Protein AF-0000000082285118 (afdb_homodimer)

Foldseek 3Di:
DAEEEEEAAEQQRVLLLQLLLVLPVPYAYEYEEAAQAGHFQQVCLLVCLLCVDPDLVVRRVDHCVRCCVPRVHHYDYQKAFDAAALPQQKTWIARNVPRDIDIDHHPFYEYAQAWAFDQDPAACSPAAQEAERDDVVSSVVSSVLLVVVCVVVPNQQQVAEEEEEAQAQVSLSNLQSSVSVVHAYEYEELAQFHHVQADRLQRLVLVVVCVVSRYRYHYNKHWRYWDADPVDRNWTWTAIPVRDIDPTHNHYYRPPDIAAPCPNVVVNVWDADPSQAFEADQQQHIPRPSYGYAAQRHWDDALLDPPDTDGAHDSVRSSVSSSQNSCQVSVVPPDRDTRSHAFNWDWHDNPLKIKTKTFHYVVVCVVVVHAKDKFWFWDWQFAPVDPDTKTKIKMWIAHLAPQFTGMMMIMIRDNRSVLRVVVNVCNVVRHGLCCQLVPDDDHDRVGHYPQGPSNVRSVVSVCSSVVLAAADELVCQVVQLPDPLEAEEEQEDPVCCVVQHDQDPRHHYHHLVCCLVCVVVDDLRGAYEYAYQGQPSSSVSQNSNVVVRRPRYHYYHRGSPSNCSSVPDPPPPPPD/DAEEEEEAAEQQRVLLLQLLLVLPVPYAYEYEEAAQAGHFQQVCLLVCLLCVDPDLVVRRVDHCVRCCVVRVHHYHYQKAFDAAALPQQKTWIARNPPRDIDIDHHPFYEYAQAWAFDQDPAAPSPAAQEAERDDVVSSVVSSVLLVVVCVVVPNQQCPAEEEEEAQAQVSLSNLQSSVSVVHAYEYEELAQFHHVQADRLQRLVLVVVCVVSRYRYHYNKHWRYWDADPVDRNWTWTAIPVRDIDPTHNHYYRPPDIAAPCVNVVVNVWDDDPSQAFEADQQQHIPRPSYGYAAQRHWDDALLDPPDTDGAHDSVRSSVSSSQNSCQVSVVPPDRDTRSHAFNWDWHDNPLKIKTKTFHYVVVCVVVVHAKDKFWFWDWQFDPVDPDTKTKIKMWIAHLAPQFTGMMMIMIRDNRSVLRVVVNVCNVVRHGLCCQLVPDDDHDRVGHYPQGPSNVRSVVSVCSSVVVAAADELVCQVVQLPDPLEAEEEQEDPVCCVVQHDQDPRHHYHHLVCCLVCVVVDDLRGAYEYAYQGQPSSSVSQNSNVVVRRPRYHYYHRGSPSNCSSPPDPPPPPPD

Structure (mmCIF, N/CA/C/O backbone):
data_AF-0000000082285118-model_v1
#
loop_
_entity.id
_entity.type
_entity.pdbx_description
1 polymer 'FAD-dependent pyridine nucleotide-disulfide oxidoreductase'
#
loop_
_atom_site.group_PDB
_atom_site.id
_atom_site.type_symbol
_atom_site.label_atom_id
_atom_site.label_alt_id
_atom_site.label_comp_id
_atom_site.label_asym_id
_atom_site.label_entity_id
_atom_site.label_seq_id
_atom_site.pdbx_PDB_ins_code
_atom_site.Cartn_x
_atom_site.Cartn_y
_atom_site.Cartn_z
_atom_site.occupancy
_atom_site.B_iso_or_equiv
_atom_site.auth_seq_id
_atom_site.auth_comp_id
_atom_site.auth_asym_id
_atom_site.auth_atom_id
_atom_site.pdbx_PDB_model_num
ATOM 1 N N . MET A 1 1 ? 19.703 39.938 -2.432 1 90 1 MET A N 1
ATOM 2 C CA . MET A 1 1 ? 19.312 38.781 -1.61 1 90 1 MET A CA 1
ATOM 3 C C . MET A 1 1 ? 17.797 38.719 -1.471 1 90 1 MET A C 1
ATOM 5 O O . MET A 1 1 ? 17.141 39.719 -1.194 1 90 1 MET A O 1
ATOM 9 N N . VAL A 1 2 ? 17.203 37.625 -1.821 1 96.19 2 VAL A N 1
ATOM 10 C CA . VAL A 1 2 ? 15.75 37.438 -1.75 1 96.19 2 VAL A CA 1
ATOM 11 C C . VAL A 1 2 ? 15.312 37.312 -0.293 1 96.19 2 VAL A C 1
ATOM 13 O O . VAL A 1 2 ? 15.945 36.562 0.479 1 96.19 2 VAL A O 1
ATOM 16 N N . LYS A 1 3 ? 14.383 38.094 0.122 1 98.62 3 LYS A N 1
ATOM 17 C CA . LYS A 1 3 ? 13.836 38.031 1.475 1 98.62 3 LYS A CA 1
ATOM 18 C C . LYS A 1 3 ? 12.453 37.375 1.475 1 98.62 3 LYS A C 1
ATOM 20 O O . LYS A 1 3 ? 11.523 37.906 0.849 1 98.62 3 LYS A O 1
ATOM 25 N N . ILE A 1 4 ? 12.266 36.281 2.156 1 98.81 4 ILE A N 1
ATOM 26 C CA . ILE A 1 4 ? 11 35.562 2.268 1 98.81 4 ILE A CA 1
ATOM 27 C C . ILE A 1 4 ? 10.508 35.594 3.711 1 98.81 4 ILE A C 1
ATOM 29 O O . ILE A 1 4 ? 11.227 35.219 4.633 1 98.81 4 ILE A O 1
ATOM 33 N N . VAL A 1 5 ? 9.305 36.094 3.934 1 98.94 5 VAL A N 1
ATOM 34 C CA . VAL A 1 5 ? 8.641 36.031 5.23 1 98.94 5 VAL A CA 1
ATOM 35 C C . VAL A 1 5 ? 7.52 35 5.191 1 98.94 5 VAL A C 1
ATOM 37 O O . VAL A 1 5 ? 6.711 35 4.262 1 98.94 5 VAL A O 1
ATOM 40 N N . ILE A 1 6 ? 7.527 34.125 6.125 1 98.94 6 ILE A N 1
ATOM 41 C CA . ILE A 1 6 ? 6.531 33.062 6.223 1 98.94 6 ILE A CA 1
ATOM 42 C C . ILE A 1 6 ? 5.723 33.219 7.508 1 98.94 6 ILE A C 1
ATOM 44 O O . ILE A 1 6 ? 6.289 33.312 8.602 1 98.94 6 ILE A O 1
ATOM 48 N N . VAL A 1 7 ? 4.418 33.312 7.375 1 98.75 7 VAL A N 1
ATOM 49 C CA . VAL A 1 7 ? 3.531 33.438 8.531 1 98.75 7 VAL A CA 1
ATOM 50 C C . VAL A 1 7 ? 2.928 32.062 8.859 1 98.75 7 VAL A C 1
ATOM 52 O O . VAL A 1 7 ? 2.029 31.594 8.156 1 98.75 7 VAL A O 1
ATOM 55 N N . GLY A 1 8 ? 3.33 31.484 9.961 1 97.81 8 GLY A N 1
ATOM 56 C CA . GLY A 1 8 ? 2.967 30.125 10.328 1 97.81 8 GLY A CA 1
ATOM 57 C C . GLY A 1 8 ? 4.078 29.125 10.086 1 97.81 8 GLY A C 1
ATOM 58 O O . GLY A 1 8 ? 4.523 28.953 8.945 1 97.81 8 GLY A O 1
ATOM 59 N N . GLY A 1 9 ? 4.531 28.453 11.141 1 96.56 9 GLY A N 1
ATOM 60 C CA . GLY A 1 9 ? 5.734 27.656 11.023 1 96.56 9 GLY A CA 1
ATOM 61 C C . GLY A 1 9 ? 5.5 26.188 11.312 1 96.56 9 GLY A C 1
ATOM 62 O O . GLY A 1 9 ? 6.371 25.5 11.859 1 96.56 9 GLY A O 1
ATOM 63 N N . VAL A 1 10 ? 4.266 25.625 10.938 1 94.5 10 VAL A N 1
ATOM 64 C CA . VAL A 1 10 ? 4.012 24.203 11.141 1 94.5 10 VAL A CA 1
ATOM 65 C C . VAL A 1 10 ? 4.148 23.453 9.812 1 94.5 10 VAL A C 1
ATOM 67 O O . VAL A 1 10 ? 5.172 23.578 9.133 1 94.5 10 VAL A O 1
ATOM 70 N N . ALA A 1 11 ? 3.219 22.734 9.305 1 94.12 11 ALA A N 1
ATOM 71 C CA . ALA A 1 11 ? 3.398 21.812 8.188 1 94.12 11 ALA A CA 1
ATOM 72 C C . ALA A 1 11 ? 3.768 22.547 6.91 1 94.12 11 ALA A C 1
ATOM 74 O O . ALA A 1 11 ? 4.863 22.375 6.375 1 94.12 11 ALA A O 1
ATOM 75 N N . GLY A 1 12 ? 2.881 23.438 6.422 1 97.44 12 GLY A N 1
ATOM 76 C CA . GLY A 1 12 ? 3.092 24.141 5.172 1 97.44 12 GLY A CA 1
ATOM 77 C C . GLY A 1 12 ? 4.254 25.125 5.227 1 97.44 12 GLY A C 1
ATOM 78 O O . GLY A 1 12 ? 5.152 25.078 4.387 1 97.44 12 GLY A O 1
ATOM 79 N N . GLY A 1 13 ? 4.258 26 6.242 1 98.31 13 GLY A N 1
ATOM 80 C CA . GLY A 1 13 ? 5.281 27.016 6.379 1 98.31 13 GLY A CA 1
ATOM 81 C C . GLY A 1 13 ? 6.672 26.453 6.59 1 98.31 13 GLY A C 1
ATOM 82 O O . GLY A 1 13 ? 7.637 26.906 5.973 1 98.31 13 GLY A O 1
ATOM 83 N N . ALA A 1 14 ? 6.75 25.469 7.449 1 97.5 14 ALA A N 1
ATOM 84 C CA . ALA A 1 14 ? 8.047 24.844 7.719 1 97.5 14 ALA A CA 1
ATOM 85 C C . ALA A 1 14 ? 8.594 24.156 6.473 1 97.5 14 ALA A C 1
ATOM 87 O O . ALA A 1 14 ? 9.797 24.203 6.207 1 97.5 14 ALA A O 1
ATOM 88 N N . SER A 1 15 ? 7.719 23.516 5.77 1 97.62 15 SER A N 1
ATOM 89 C CA . SER A 1 15 ? 8.133 22.844 4.535 1 97.62 15 SER A CA 1
ATOM 90 C C . SER A 1 15 ? 8.633 23.859 3.508 1 97.62 15 SER A C 1
ATOM 92 O O . SER A 1 15 ? 9.625 23.609 2.824 1 97.62 15 SER A O 1
ATOM 94 N N . ALA A 1 16 ? 7.953 24.969 3.34 1 98.69 16 ALA A N 1
ATOM 95 C CA . ALA A 1 16 ? 8.375 26.016 2.424 1 98.69 16 ALA A CA 1
ATOM 96 C C . ALA A 1 16 ? 9.734 26.578 2.822 1 98.69 16 ALA A C 1
ATOM 98 O O . ALA A 1 16 ? 10.609 26.766 1.972 1 98.69 16 ALA A O 1
ATOM 99 N N . ALA A 1 17 ? 9.898 26.828 4.121 1 98.62 17 ALA A N 1
ATOM 100 C CA . ALA A 1 17 ? 11.148 27.406 4.629 1 98.62 17 ALA A CA 1
ATOM 101 C C . ALA A 1 17 ? 12.328 26.469 4.344 1 98.62 17 ALA A C 1
ATOM 103 O O . ALA A 1 17 ? 13.375 26.906 3.863 1 98.62 17 ALA A O 1
ATOM 104 N N . ALA A 1 18 ? 12.117 25.203 4.672 1 97.62 18 ALA A N 1
ATOM 105 C CA . ALA A 1 18 ? 13.18 24.219 4.5 1 97.62 18 ALA A CA 1
ATOM 106 C C . ALA A 1 18 ? 13.562 24.078 3.031 1 97.62 18 ALA A C 1
ATOM 108 O O . ALA A 1 18 ? 14.75 24.016 2.697 1 97.62 18 ALA A O 1
ATOM 109 N N . ARG A 1 19 ? 12.602 24 2.178 1 98.19 19 ARG A N 1
ATOM 110 C CA . ARG A 1 19 ? 12.875 23.875 0.75 1 98.19 19 ARG A CA 1
ATOM 111 C C . ARG A 1 19 ? 13.531 25.141 0.202 1 98.19 19 ARG A C 1
ATOM 113 O O . ARG A 1 19 ? 14.461 25.062 -0.602 1 98.19 19 ARG A O 1
ATOM 120 N N . ALA A 1 20 ? 13.07 26.297 0.6 1 98.5 20 ALA A N 1
ATOM 121 C CA . ALA A 1 20 ? 13.633 27.562 0.147 1 98.5 20 ALA A CA 1
ATOM 122 C C . ALA A 1 20 ? 15.125 27.641 0.46 1 98.5 20 ALA A C 1
ATOM 124 O O . ALA A 1 20 ? 15.922 28.078 -0.38 1 98.5 20 ALA A O 1
ATOM 125 N N . ARG A 1 21 ? 15.469 27.25 1.671 1 98.31 21 ARG A N 1
ATOM 126 C CA . ARG A 1 21 ? 16.875 27.281 2.059 1 98.31 21 ARG A CA 1
ATOM 127 C C . ARG A 1 21 ? 17.719 26.406 1.139 1 98.31 21 ARG A C 1
ATOM 129 O O . ARG A 1 21 ? 18.828 26.797 0.739 1 98.31 21 ARG A O 1
ATOM 136 N N . ARG A 1 22 ? 17.234 25.234 0.809 1 96.94 22 ARG A N 1
ATOM 137 C CA . ARG A 1 22 ? 17.984 24.297 -0.027 1 96.94 22 ARG A CA 1
ATOM 138 C C . ARG A 1 22 ? 18.125 24.828 -1.453 1 96.94 22 ARG A C 1
ATOM 140 O O . ARG A 1 22 ? 19.062 24.484 -2.164 1 96.94 22 ARG A O 1
ATOM 147 N N . LEU A 1 23 ? 17.188 25.703 -1.821 1 97.25 23 LEU A N 1
ATOM 148 C CA . LEU A 1 23 ? 17.188 26.25 -3.176 1 97.25 23 LEU A CA 1
ATOM 149 C C . LEU A 1 23 ? 18.062 27.5 -3.268 1 97.25 23 LEU A C 1
ATOM 151 O O . LEU A 1 23 ? 18.625 27.781 -4.324 1 97.25 23 LEU A O 1
ATOM 155 N N . ASP A 1 24 ? 18.188 28.234 -2.145 1 97.75 24 ASP A N 1
ATOM 156 C CA . ASP A 1 24 ? 19.016 29.453 -2.111 1 97.75 24 ASP A CA 1
ATOM 157 C C . ASP A 1 24 ? 19.656 29.641 -0.738 1 97.75 24 ASP A C 1
ATOM 159 O O . ASP A 1 24 ? 18.984 30.078 0.207 1 97.75 24 ASP A O 1
ATOM 163 N N . GLU A 1 25 ? 20.938 29.453 -0.65 1 97.12 25 GLU A N 1
ATOM 164 C CA . GLU A 1 25 ? 21.688 29.5 0.6 1 97.12 25 GLU A CA 1
ATOM 165 C C . GLU A 1 25 ? 21.781 30.922 1.132 1 97.12 25 GLU A C 1
ATOM 167 O O . GLU A 1 25 ? 22.062 31.141 2.314 1 97.12 25 GLU A O 1
ATOM 172 N N . HIS A 1 26 ? 21.484 31.859 0.3 1 96.94 26 HIS A N 1
ATOM 173 C CA . HIS A 1 26 ? 21.75 33.25 0.666 1 96.94 26 HIS A CA 1
ATOM 174 C C . HIS A 1 26 ? 20.453 34 0.938 1 96.94 26 HIS A C 1
ATOM 176 O O . HIS A 1 26 ? 20.469 35.125 1.394 1 96.94 26 HIS A O 1
ATOM 182 N N . ALA A 1 27 ? 19.359 33.375 0.703 1 98.19 27 ALA A N 1
ATOM 183 C CA . ALA A 1 27 ? 18.062 34 0.952 1 98.19 27 ALA A CA 1
ATOM 184 C C . ALA A 1 27 ? 17.875 34.281 2.438 1 98.19 27 ALA A C 1
ATOM 186 O O . ALA A 1 27 ? 18.328 33.531 3.291 1 98.19 27 ALA A O 1
ATOM 187 N N . GLU A 1 28 ? 17.328 35.469 2.711 1 98.62 28 GLU A N 1
ATOM 188 C CA . GLU A 1 28 ? 16.844 35.75 4.062 1 98.62 28 GLU A CA 1
ATOM 189 C C . GLU A 1 28 ? 15.461 35.156 4.285 1 98.62 28 GLU A C 1
ATOM 191 O O . GLU A 1 28 ? 14.492 35.562 3.66 1 98.62 28 GLU A O 1
ATOM 196 N N . ILE A 1 29 ? 15.383 34.156 5.113 1 98.81 29 ILE A N 1
ATOM 197 C CA . ILE A 1 29 ? 14.125 33.438 5.344 1 98.81 29 ILE A CA 1
ATOM 198 C C . ILE A 1 29 ? 13.695 33.625 6.797 1 98.81 29 ILE A C 1
ATOM 200 O O . ILE A 1 29 ? 14.375 33.125 7.715 1 98.81 29 ILE A O 1
ATOM 204 N N . ILE A 1 30 ? 12.578 34.25 7.039 1 98.81 30 ILE A N 1
ATOM 205 C CA . ILE A 1 30 ? 12.055 34.562 8.367 1 98.81 30 ILE A CA 1
ATOM 206 C C . ILE A 1 30 ? 10.727 33.812 8.57 1 98.81 30 ILE A C 1
ATOM 208 O O . ILE A 1 30 ? 9.789 34 7.785 1 98.81 30 ILE A O 1
ATOM 212 N N . LEU A 1 31 ? 10.68 33 9.539 1 98.62 31 LEU A N 1
ATOM 213 C CA . LEU A 1 31 ? 9.469 32.281 9.906 1 98.62 31 LEU A CA 1
ATOM 214 C C . LEU A 1 31 ? 8.844 32.875 11.172 1 98.62 31 LEU A C 1
ATOM 216 O O . LEU A 1 31 ? 9.484 32.906 12.227 1 98.62 31 LEU A O 1
ATOM 220 N N . LEU A 1 32 ? 7.648 33.438 11.047 1 98.62 32 LEU A N 1
ATOM 221 C CA . LEU A 1 32 ? 6.91 34 12.172 1 98.62 32 LEU A CA 1
ATOM 222 C C . LEU A 1 32 ? 5.852 33.031 12.672 1 98.62 32 LEU A C 1
ATOM 224 O O . LEU A 1 32 ? 4.984 32.594 11.906 1 98.62 32 LEU A O 1
ATOM 228 N N . GLN A 1 33 ? 5.898 32.656 13.906 1 97.81 33 GLN A N 1
ATOM 229 C CA . GLN A 1 33 ? 4.996 31.672 14.477 1 97.81 33 GLN A CA 1
ATOM 230 C C . GLN A 1 33 ? 4.387 32.156 15.781 1 97.81 33 GLN A C 1
ATOM 232 O O . GLN A 1 33 ? 5.113 32.531 16.719 1 97.81 33 GLN A O 1
ATOM 237 N N . SER A 1 34 ? 3.047 32.281 15.797 1 96.38 34 SER A N 1
ATOM 238 C CA . SER A 1 34 ? 2.371 32.531 17.062 1 96.38 34 SER A CA 1
ATOM 239 C C . SER A 1 34 ? 2.529 31.344 18.016 1 96.38 34 SER A C 1
ATOM 241 O O . SER A 1 34 ? 2.459 30.188 17.594 1 96.38 34 SER A O 1
ATOM 243 N N . GLY A 1 35 ? 2.707 31.609 19.312 1 94.94 35 GLY A N 1
ATOM 244 C CA . GLY A 1 35 ? 2.945 30.562 20.297 1 94.94 35 GLY A CA 1
ATOM 245 C C . GLY A 1 35 ? 4.398 30.125 20.359 1 94.94 35 GLY A C 1
ATOM 246 O O . GLY A 1 35 ? 5.223 30.578 19.562 1 94.94 35 GLY A O 1
ATOM 247 N N . PRO A 1 36 ? 4.754 29.188 21.234 1 95.25 36 PRO A N 1
ATOM 248 C CA . PRO A 1 36 ? 6.156 28.891 21.531 1 95.25 36 PRO A CA 1
ATOM 249 C C . PRO A 1 36 ? 6.707 27.766 20.656 1 95.25 36 PRO A C 1
ATOM 251 O O . PRO A 1 36 ? 7.922 27.531 20.625 1 95.25 36 PRO A O 1
ATOM 254 N N . ASP A 1 37 ? 5.848 27.047 20 1 94.94 37 ASP A N 1
ATOM 255 C CA . ASP A 1 37 ? 6.297 25.844 19.328 1 94.94 37 ASP A CA 1
ATOM 256 C C . ASP A 1 37 ? 6.215 26 17.812 1 94.94 37 ASP A C 1
ATOM 258 O O . ASP A 1 37 ? 5.223 26.516 17.281 1 94.94 37 ASP A O 1
ATOM 262 N N . VAL A 1 38 ? 7.289 25.547 17.141 1 93.81 38 VAL A N 1
ATOM 263 C CA . VAL A 1 38 ? 7.332 25.5 15.688 1 93.81 38 VAL A CA 1
ATOM 264 C C . VAL A 1 38 ? 7.551 24.062 15.219 1 93.81 38 VAL A C 1
ATOM 266 O O . VAL A 1 38 ? 8.148 23.25 15.93 1 93.81 38 VAL A O 1
ATOM 269 N N . SER A 1 39 ? 6.984 23.688 14.031 1 92.62 39 SER A N 1
ATOM 270 C CA . SER A 1 39 ? 7.219 22.375 13.43 1 92.62 39 SER A CA 1
ATOM 271 C C . SER A 1 39 ? 6.965 21.25 14.43 1 92.62 39 SER A C 1
ATOM 273 O O . SER A 1 39 ? 7.824 20.391 14.633 1 92.62 39 SER A O 1
ATOM 275 N N . PHE A 1 40 ? 5.809 21.281 15.094 1 92.75 40 PHE A N 1
ATOM 276 C CA . PHE A 1 40 ? 5.492 20.25 16.078 1 92.75 40 PHE A CA 1
ATOM 277 C C . PHE A 1 40 ? 4.566 19.188 15.5 1 92.75 40 PHE A C 1
ATOM 279 O O . PHE A 1 40 ? 3.938 19.422 14.461 1 92.75 40 PHE A O 1
ATOM 286 N N . ALA A 1 41 ? 4.48 18.047 16.125 1 93.38 41 ALA A N 1
ATOM 287 C CA . ALA A 1 41 ? 3.707 16.891 15.656 1 93.38 41 ALA A CA 1
ATOM 288 C C . ALA A 1 41 ? 2.232 17.047 16.031 1 93.38 41 ALA A C 1
ATOM 290 O O . ALA A 1 41 ? 1.729 16.328 16.891 1 93.38 41 ALA A O 1
ATOM 291 N N . SER A 1 42 ? 1.527 17.797 15.258 1 94.12 42 SER A N 1
ATOM 292 C CA . SER A 1 42 ? 0.133 18.094 15.57 1 94.12 42 SER A CA 1
ATOM 293 C C . SER A 1 42 ? -0.726 16.828 15.523 1 94.12 42 SER A C 1
ATOM 295 O O . SER A 1 42 ? -1.625 16.656 16.344 1 94.12 42 SER A O 1
ATOM 297 N N . CYS A 1 43 ? -0.471 15.961 14.625 1 95.62 43 CYS A N 1
ATOM 298 C CA . CYS A 1 43 ? -1.281 14.766 14.445 1 95.62 43 CYS A CA 1
ATOM 299 C C . CYS A 1 43 ? -0.997 13.742 15.547 1 95.62 43 CYS A C 1
ATOM 301 O O . CYS A 1 43 ? -1.771 12.805 15.742 1 95.62 43 CYS A O 1
ATOM 303 N N . GLY A 1 44 ? 0.094 13.914 16.281 1 97.19 44 GLY A N 1
ATOM 304 C CA . GLY A 1 44 ? 0.471 12.992 17.328 1 97.19 44 GLY A CA 1
ATOM 305 C C . GLY A 1 44 ? -0.159 13.32 18.672 1 97.19 44 GLY A C 1
ATOM 306 O O . GLY A 1 44 ? -0.148 12.5 19.594 1 97.19 44 GLY A O 1
ATOM 307 N N . MET A 1 45 ? -0.785 14.477 18.828 1 98.06 45 MET A N 1
ATOM 308 C CA . MET A 1 45 ? -1.207 15.023 20.109 1 98.06 45 MET A CA 1
ATOM 309 C C . MET A 1 45 ? -2.215 14.102 20.797 1 98.06 45 MET A C 1
ATOM 311 O O . MET A 1 45 ? -2.078 13.789 21.984 1 98.06 45 MET A O 1
ATOM 315 N N . PRO A 1 46 ? -3.236 13.578 20.016 1 98.19 46 PRO A N 1
ATOM 316 C CA . PRO A 1 46 ? -4.16 12.656 20.672 1 98.19 46 PRO A CA 1
ATOM 317 C C . PRO A 1 46 ? -3.449 11.445 21.281 1 98.19 46 PRO A C 1
ATOM 319 O O . PRO A 1 46 ? -3.768 11.039 22.406 1 98.19 46 PRO A O 1
ATOM 322 N N . TYR A 1 47 ? -2.473 10.961 20.641 1 98.31 47 TYR A N 1
ATOM 323 C CA . TYR A 1 47 ? -1.788 9.742 21.062 1 98.31 47 TYR A CA 1
ATOM 324 C C . TYR A 1 47 ? -0.909 10.008 22.281 1 98.31 47 TYR A C 1
ATOM 326 O O . TYR A 1 47 ? -0.649 9.102 23.078 1 98.31 47 TYR A O 1
ATOM 334 N N . PHE A 1 48 ? -0.423 11.25 22.406 1 98.31 48 PHE A N 1
ATOM 335 C CA . PHE A 1 48 ? 0.259 11.633 23.625 1 98.31 48 PHE A CA 1
ATOM 336 C C . PHE A 1 48 ? -0.727 11.719 24.781 1 98.31 48 PHE A C 1
ATOM 338 O O . PHE A 1 48 ? -0.447 11.242 25.891 1 98.31 48 PHE A O 1
ATOM 345 N N . ILE A 1 49 ? -1.852 12.328 24.516 1 98.5 49 ILE A N 1
ATOM 346 C CA . ILE A 1 49 ? -2.883 12.477 25.531 1 98.5 49 ILE A CA 1
ATOM 347 C C . ILE A 1 49 ? -3.297 11.102 26.047 1 98.5 49 ILE A C 1
ATOM 349 O O . ILE A 1 49 ? -3.52 10.922 27.25 1 98.5 49 ILE A O 1
ATOM 353 N N . GLY A 1 50 ? -3.398 10.109 25.188 1 97.88 50 GLY A N 1
ATOM 354 C CA . GLY A 1 50 ? -3.84 8.773 25.547 1 97.88 50 GLY A CA 1
ATOM 355 C C . GLY A 1 50 ? -2.736 7.922 26.156 1 97.88 50 GLY A C 1
ATOM 356 O O . GLY A 1 50 ? -2.998 6.836 26.672 1 97.88 50 GLY A O 1
ATOM 357 N N . GLY A 1 51 ? -1.468 8.383 26.016 1 97.44 51 GLY A N 1
ATOM 358 C CA . GLY A 1 51 ? -0.361 7.672 26.641 1 97.44 51 GLY A CA 1
ATOM 359 C C . GLY A 1 51 ? 0.347 6.727 25.688 1 97.44 51 GLY A C 1
ATOM 360 O O . GLY A 1 51 ? 1.255 5.996 26.094 1 97.44 51 GLY A O 1
ATOM 361 N N . GLU A 1 52 ? -0.003 6.672 24.484 1 97 52 GLU A N 1
ATOM 362 C CA . GLU A 1 52 ? 0.711 5.836 23.516 1 97 52 GLU A CA 1
ATOM 363 C C . GLU A 1 52 ? 2.076 6.426 23.188 1 97 52 GLU A C 1
ATOM 365 O O . GLU A 1 52 ? 3.035 5.691 22.938 1 97 52 GLU A O 1
ATOM 370 N N . ILE A 1 53 ? 2.111 7.738 22.953 1 97.5 53 ILE A N 1
ATOM 371 C CA . ILE A 1 53 ? 3.367 8.477 22.922 1 97.5 53 ILE A CA 1
ATOM 372 C C . ILE A 1 53 ? 3.707 8.977 24.328 1 97.5 53 ILE A C 1
ATOM 374 O O . ILE A 1 53 ? 2.906 9.664 24.953 1 97.5 53 ILE A O 1
ATOM 378 N N . THR A 1 54 ? 4.852 8.656 24.844 1 96.5 54 THR A N 1
ATOM 379 C CA . THR A 1 54 ? 5.109 8.914 26.266 1 96.5 54 THR A CA 1
ATOM 380 C C . THR A 1 54 ? 6.148 10.023 26.422 1 96.5 54 THR A C 1
ATOM 382 O O . THR A 1 54 ? 6.242 10.641 27.484 1 96.5 54 THR A O 1
ATOM 385 N N . ASP A 1 55 ? 6.91 10.234 25.375 1 95.69 55 ASP A N 1
ATOM 386 C CA . ASP A 1 55 ? 7.957 11.25 25.453 1 95.69 55 ASP A CA 1
ATOM 387 C C . ASP A 1 55 ? 7.477 12.57 24.859 1 95.69 55 ASP A C 1
ATOM 389 O O . ASP A 1 55 ? 7.445 12.742 23.641 1 95.69 55 ASP A O 1
ATOM 393 N N . ARG A 1 56 ? 7.18 13.523 25.719 1 94.88 56 ARG A N 1
ATOM 394 C CA . ARG A 1 56 ? 6.66 14.82 25.312 1 94.88 56 ARG A CA 1
ATOM 395 C C . ARG A 1 56 ? 7.621 15.523 24.359 1 94.88 56 ARG A C 1
ATOM 397 O O . ARG A 1 56 ? 7.191 16.25 23.469 1 94.88 56 ARG A O 1
ATOM 404 N N . ALA A 1 57 ? 8.852 15.344 24.547 1 92.56 57 ALA A N 1
ATOM 405 C CA . ALA A 1 57 ? 9.875 16.031 23.75 1 92.56 57 ALA A CA 1
ATOM 406 C C . ALA A 1 57 ? 9.781 15.641 22.281 1 92.56 57 ALA A C 1
ATOM 408 O O . ALA A 1 57 ? 10.133 16.438 21.406 1 92.56 57 ALA A O 1
ATOM 409 N N . THR A 1 58 ? 9.25 14.438 22.016 1 92 58 THR A N 1
ATOM 410 C CA . THR A 1 58 ? 9.156 13.961 20.641 1 92 58 THR A CA 1
ATOM 411 C C . THR A 1 58 ? 8.078 14.727 19.875 1 92 58 THR A C 1
ATOM 413 O O . THR A 1 58 ? 8.039 14.688 18.656 1 92 58 THR A O 1
ATOM 416 N N . MET A 1 59 ? 7.254 15.398 20.578 1 93.06 59 MET A N 1
ATOM 417 C CA . MET A 1 59 ? 6.172 16.156 19.953 1 93.06 59 MET A CA 1
ATOM 418 C C . MET A 1 59 ? 6.695 17.438 19.312 1 93.06 59 MET A C 1
ATOM 420 O O . MET A 1 59 ? 6.066 17.984 18.406 1 93.06 59 MET A O 1
ATOM 424 N N . ALA A 1 60 ? 7.816 17.922 19.859 1 90.31 60 ALA A N 1
ATOM 425 C CA . ALA A 1 60 ? 8.508 19.047 19.25 1 90.31 60 ALA A CA 1
ATOM 426 C C . ALA A 1 60 ? 9.516 18.578 18.203 1 90.31 60 ALA A C 1
ATOM 428 O O . ALA A 1 60 ? 10.719 18.5 18.469 1 90.31 60 ALA A O 1
ATOM 429 N N . VAL A 1 61 ? 9.125 18.344 17.062 1 83.62 61 VAL A N 1
ATOM 430 C CA . VAL A 1 61 ? 9.914 17.719 16 1 83.62 61 VAL A CA 1
ATOM 431 C C . VAL A 1 61 ? 11.148 18.578 15.711 1 83.62 61 VAL A C 1
ATOM 433 O O . VAL A 1 61 ? 12.242 18.047 15.516 1 83.62 61 VAL A O 1
ATOM 436 N N . GLN A 1 62 ? 10.992 19.953 15.617 1 90.81 62 GLN A N 1
ATOM 437 C CA . GLN A 1 62 ? 12.078 20.906 15.477 1 90.81 62 GLN A CA 1
ATOM 438 C C . GLN A 1 62 ? 11.922 22.062 16.453 1 90.81 62 GLN A C 1
ATOM 440 O O . GLN A 1 62 ? 10.828 22.312 16.969 1 90.81 62 GLN A O 1
ATOM 445 N N . THR A 1 63 ? 13.016 22.75 16.734 1 93.06 63 THR A N 1
ATOM 446 C CA . THR A 1 63 ? 13.055 23.969 17.531 1 93.06 63 THR A CA 1
ATOM 447 C C . THR A 1 63 ? 13.641 25.125 16.719 1 93.06 63 THR A C 1
ATOM 449 O O . THR A 1 63 ? 14.273 24.906 15.688 1 93.06 63 THR A O 1
ATOM 452 N N . PRO A 1 64 ? 13.312 26.328 17.219 1 95.31 64 PRO A N 1
ATOM 453 C CA . PRO A 1 64 ? 13.953 27.453 16.531 1 95.31 64 PRO A CA 1
ATOM 454 C C . PRO A 1 64 ? 15.461 27.281 16.406 1 95.31 64 PRO A C 1
ATOM 456 O O . PRO A 1 64 ? 16.031 27.547 15.344 1 95.31 64 PRO A O 1
ATOM 459 N N . LYS A 1 65 ? 16.109 26.781 17.422 1 94.88 65 LYS A N 1
ATOM 460 C CA . LYS A 1 65 ? 17.547 26.578 17.422 1 94.88 65 LYS A CA 1
ATOM 461 C C . LYS A 1 65 ? 17.953 25.516 16.391 1 94.88 65 LYS A C 1
ATOM 463 O O . LYS A 1 65 ? 18.875 25.734 15.602 1 94.88 65 LYS A O 1
ATOM 468 N N . SER A 1 66 ? 17.266 24.422 16.438 1 93.81 66 SER A N 1
ATOM 469 C CA . SER A 1 66 ? 17.625 23.344 15.516 1 93.81 66 SER A CA 1
ATOM 470 C C . SER A 1 66 ? 17.422 23.781 14.062 1 93.81 66 SER A C 1
ATOM 472 O O . SER A 1 66 ? 18.203 23.438 13.188 1 93.81 66 SER A O 1
ATOM 474 N N . LEU A 1 67 ? 16.344 24.516 13.766 1 96 67 LEU A N 1
ATOM 475 C CA . LEU A 1 67 ? 16.047 25 12.422 1 96 67 LEU A CA 1
ATOM 476 C C . LEU A 1 67 ? 17.094 26.016 11.977 1 96 67 LEU A C 1
ATOM 478 O O . LEU A 1 67 ? 17.453 26.078 10.805 1 96 67 LEU A O 1
ATOM 482 N N . HIS A 1 68 ? 17.5 26.828 12.938 1 95.94 68 HIS A N 1
ATOM 483 C CA . HIS A 1 68 ? 18.562 27.781 12.625 1 95.94 68 HIS A CA 1
ATOM 484 C C . HIS A 1 68 ? 19.875 27.078 12.336 1 95.94 68 HIS A C 1
ATOM 486 O O . HIS A 1 68 ? 20.531 27.359 11.336 1 95.94 68 HIS A O 1
ATOM 492 N N . ASP A 1 69 ? 20.219 26.172 13.219 1 93.56 69 ASP A N 1
ATOM 493 C CA . ASP A 1 69 ? 21.5 25.469 13.086 1 93.56 69 ASP A CA 1
ATOM 494 C C . ASP A 1 69 ? 21.547 24.672 11.781 1 93.56 69 ASP A C 1
ATOM 496 O O . ASP A 1 69 ? 22.562 24.672 11.078 1 93.56 69 ASP A O 1
ATOM 500 N N . LYS A 1 70 ? 20.484 24.047 11.438 1 93.44 70 LYS A N 1
ATOM 501 C CA . LYS A 1 70 ? 20.438 23.125 10.297 1 93.44 70 LYS A CA 1
ATOM 502 C C . LYS A 1 70 ? 20.172 23.875 9 1 93.44 70 LYS A C 1
ATOM 504 O O . LYS A 1 70 ? 20.719 23.531 7.945 1 93.44 70 LYS A O 1
ATOM 509 N N . LEU A 1 71 ? 19.312 24.922 9.055 1 96.69 71 LEU A N 1
ATOM 510 C CA . LEU A 1 71 ? 18.797 25.5 7.816 1 96.69 71 LEU A CA 1
ATOM 511 C C . LEU A 1 71 ? 19.031 27 7.773 1 96.69 71 LEU A C 1
ATOM 513 O O . LEU A 1 71 ? 18.656 27.672 6.805 1 96.69 71 LEU A O 1
ATOM 517 N N . ASN A 1 72 ? 19.703 27.531 8.797 1 97.06 72 ASN A N 1
ATOM 518 C CA . ASN A 1 72 ? 19.984 28.953 8.836 1 97.06 72 ASN A CA 1
ATOM 519 C C . ASN A 1 72 ? 18.703 29.781 8.672 1 97.06 72 ASN A C 1
ATOM 521 O O . ASN A 1 72 ? 18.672 30.734 7.891 1 97.06 72 ASN A O 1
ATOM 525 N N . LEU A 1 73 ? 17.656 29.359 9.359 1 98.19 73 LEU A N 1
ATOM 526 C CA . LEU A 1 73 ? 16.391 30.078 9.359 1 98.19 73 LEU A CA 1
ATOM 527 C C . LEU A 1 73 ? 16.297 31.047 10.539 1 98.19 73 LEU A C 1
ATOM 529 O O . LEU A 1 73 ? 16.859 30.766 11.609 1 98.19 73 LEU A O 1
ATOM 533 N N . ASP A 1 74 ? 15.711 32.156 10.297 1 98.5 74 ASP A N 1
ATOM 534 C CA . ASP A 1 74 ? 15.312 33.062 11.383 1 98.5 74 ASP A CA 1
ATOM 535 C C . ASP A 1 74 ? 13.891 32.75 11.852 1 98.5 74 ASP A C 1
ATOM 537 O O . ASP A 1 74 ? 12.922 33.25 11.281 1 98.5 74 ASP A O 1
ATOM 541 N N . VAL A 1 75 ? 13.836 31.922 12.891 1 98.38 75 VAL A N 1
ATOM 542 C CA . VAL A 1 75 ? 12.547 31.484 13.398 1 98.38 75 VAL A CA 1
ATOM 543 C C . VAL A 1 75 ? 12.172 32.312 14.633 1 98.38 75 VAL A C 1
ATOM 545 O O . VAL A 1 75 ? 12.883 32.312 15.633 1 98.38 75 VAL A O 1
ATOM 548 N N . ARG A 1 76 ? 11.102 33.031 14.516 1 98.31 76 ARG A N 1
ATOM 549 C CA . ARG A 1 76 ? 10.625 33.875 15.594 1 98.31 76 ARG A CA 1
ATOM 550 C C . ARG A 1 76 ? 9.297 33.375 16.156 1 98.31 76 ARG A C 1
ATOM 552 O O . ARG A 1 76 ? 8.234 33.656 15.602 1 98.31 76 ARG A O 1
ATOM 559 N N . VAL A 1 77 ? 9.383 32.656 17.266 1 97.75 77 VAL A N 1
ATOM 560 C CA . VAL A 1 77 ? 8.195 32.125 17.922 1 97.75 77 VAL A CA 1
ATOM 561 C C . VAL A 1 77 ? 7.582 33.188 18.828 1 97.75 77 VAL A C 1
ATOM 563 O O . VAL A 1 77 ? 8.125 34.281 18.938 1 97.75 77 VAL A O 1
ATOM 566 N N . ASN A 1 78 ? 6.414 32.906 19.391 1 97.88 78 ASN A N 1
ATOM 567 C CA . ASN A 1 78 ? 5.688 33.875 20.188 1 97.88 78 ASN A CA 1
ATOM 568 C C . ASN A 1 78 ? 5.562 35.219 19.438 1 97.88 78 ASN A C 1
ATOM 570 O O . ASN A 1 78 ? 5.762 36.281 20.031 1 97.88 78 ASN A O 1
ATOM 574 N N . THR A 1 79 ? 5.367 35.125 18.203 1 98.12 79 THR A N 1
ATOM 575 C CA . THR A 1 79 ? 5.223 36.281 17.328 1 98.12 79 THR A CA 1
ATOM 576 C C . THR A 1 79 ? 3.92 36.219 16.531 1 98.12 79 THR A C 1
ATOM 578 O O . THR A 1 79 ? 3.736 35.312 15.719 1 98.12 79 THR A O 1
ATOM 581 N N . ARG A 1 80 ? 3.084 37.125 16.734 1 97.81 80 ARG A N 1
ATOM 582 C CA . ARG A 1 80 ? 1.799 37.188 16.047 1 97.81 80 ARG A CA 1
ATOM 583 C C . ARG A 1 80 ? 1.783 38.281 15.008 1 97.81 80 ARG A C 1
ATOM 585 O O . ARG A 1 80 ? 2.109 39.438 15.305 1 97.81 80 ARG A O 1
ATOM 592 N N . VAL A 1 81 ? 1.486 37.969 13.773 1 98.44 81 VAL A N 1
ATOM 593 C CA . VAL A 1 81 ? 1.294 38.969 12.734 1 98.44 81 VAL A CA 1
ATOM 594 C C . VAL A 1 81 ? -0.06 39.656 12.922 1 98.44 81 VAL A C 1
ATOM 596 O O . VAL A 1 81 ? -1.093 39 13 1 98.44 81 VAL A O 1
ATOM 599 N N . THR A 1 82 ? -0.053 41 12.953 1 97.88 82 THR A N 1
ATOM 600 C CA . THR A 1 82 ? -1.269 41.75 13.297 1 97.88 82 THR A CA 1
ATOM 601 C C . THR A 1 82 ? -1.805 42.5 12.078 1 97.88 82 THR A C 1
ATOM 603 O O . THR A 1 82 ? -2.969 42.906 12.055 1 97.88 82 THR A O 1
ATOM 606 N N . ASN A 1 83 ? -0.954 42.688 11.156 1 97.88 83 ASN A N 1
ATOM 607 C CA . ASN A 1 83 ? -1.352 43.406 9.945 1 97.88 83 ASN A CA 1
ATOM 608 C C . ASN A 1 83 ? -0.425 43.094 8.773 1 97.88 83 ASN A C 1
ATOM 610 O O . ASN A 1 83 ? 0.756 42.781 8.977 1 97.88 83 ASN A O 1
ATOM 614 N N . ILE A 1 84 ? -1 43.062 7.543 1 98.62 84 ILE A N 1
ATOM 615 C CA . ILE A 1 84 ? -0.243 42.844 6.316 1 98.62 84 ILE A CA 1
ATOM 616 C C . ILE A 1 84 ? -0.473 44.031 5.363 1 98.62 84 ILE A C 1
ATOM 618 O O . ILE A 1 84 ? -1.615 44.344 5.008 1 98.62 84 ILE A O 1
ATOM 622 N N . ASP A 1 85 ? 0.536 44.688 4.996 1 98.31 85 ASP A N 1
ATOM 623 C CA . ASP A 1 85 ? 0.492 45.781 4.02 1 98.31 85 ASP A CA 1
ATOM 624 C C . ASP A 1 85 ? 1.11 45.344 2.691 1 98.31 85 ASP A C 1
ATOM 626 O O . ASP A 1 85 ? 2.309 45.531 2.469 1 98.31 85 ASP A O 1
ATOM 630 N N . THR A 1 86 ? 0.271 44.875 1.786 1 98.25 86 THR A N 1
ATOM 631 C CA . THR A 1 86 ? 0.763 44.312 0.535 1 98.25 86 THR A CA 1
ATOM 632 C C . THR A 1 86 ? 1.306 45.406 -0.379 1 98.25 86 THR A C 1
ATOM 634 O O . THR A 1 86 ? 2.162 45.156 -1.226 1 98.25 86 THR A O 1
ATOM 637 N N . ALA A 1 87 ? 0.872 46.625 -0.278 1 97.19 87 ALA A N 1
ATOM 638 C CA . ALA A 1 87 ? 1.342 47.719 -1.099 1 97.19 87 ALA A CA 1
ATOM 639 C C . ALA A 1 87 ? 2.799 48.062 -0.791 1 97.19 87 ALA A C 1
ATOM 641 O O . ALA A 1 87 ? 3.607 48.25 -1.705 1 97.19 87 ALA A O 1
ATOM 642 N N . SER A 1 88 ? 3.09 48.188 0.466 1 97.75 88 SER A N 1
ATOM 643 C CA . SER A 1 88 ? 4.453 48.5 0.873 1 97.75 88 SER A CA 1
ATOM 644 C C . SER A 1 88 ? 5.277 47.219 1.078 1 97.75 88 SER A C 1
ATOM 646 O O . SER A 1 88 ? 6.461 47.312 1.422 1 97.75 88 SER A O 1
ATOM 648 N N . LYS A 1 89 ? 4.656 46.062 0.945 1 98.38 89 LYS A N 1
ATOM 649 C CA . LYS A 1 89 ? 5.293 44.75 1.109 1 98.38 89 LYS A CA 1
ATOM 650 C C . LYS A 1 89 ? 5.895 44.594 2.504 1 98.38 89 LYS A C 1
ATOM 652 O O . LYS A 1 89 ? 7.074 44.281 2.643 1 98.38 89 LYS A O 1
ATOM 657 N N . LYS A 1 90 ? 5.035 44.844 3.502 1 98.56 90 LYS A N 1
ATOM 658 C CA . LYS A 1 90 ? 5.434 44.719 4.902 1 98.56 90 LYS A CA 1
ATOM 659 C C . LYS A 1 90 ? 4.395 43.938 5.707 1 98.56 90 LYS A C 1
ATOM 661 O O . LYS A 1 90 ? 3.207 43.969 5.383 1 98.56 90 LYS A O 1
ATOM 666 N N . VAL A 1 91 ? 4.895 43.25 6.727 1 98.62 91 VAL A N 1
ATOM 667 C CA . VAL A 1 91 ? 4.008 42.688 7.734 1 98.62 91 VAL A CA 1
ATOM 668 C C . VAL A 1 91 ? 4.266 43.344 9.086 1 98.62 91 VAL A C 1
ATOM 670 O O . VAL A 1 91 ? 5.398 43.719 9.398 1 98.62 91 VAL A O 1
ATOM 673 N N . HIS A 1 92 ? 3.217 43.625 9.781 1 98.56 92 HIS A N 1
ATOM 674 C CA . HIS A 1 92 ? 3.309 44.062 11.164 1 98.56 92 HIS A CA 1
ATOM 675 C C . HIS A 1 92 ? 3.164 42.906 12.141 1 98.56 92 HIS A C 1
ATOM 677 O O . HIS A 1 92 ? 2.268 42.062 11.992 1 98.56 92 HIS A O 1
ATOM 683 N N . ALA A 1 93 ? 4.09 42.812 13.102 1 98.38 93 ALA A N 1
ATOM 684 C CA . ALA A 1 93 ? 4.086 41.719 14.047 1 98.38 93 ALA A CA 1
ATOM 685 C C . ALA A 1 93 ? 4.242 42.188 15.477 1 98.38 93 ALA A C 1
ATOM 687 O O . ALA A 1 93 ? 4.773 43.281 15.711 1 98.38 93 ALA A O 1
ATOM 688 N N . SER A 1 94 ? 3.727 41.406 16.359 1 98.19 94 SER A N 1
ATOM 689 C CA . SER A 1 94 ? 3.838 41.688 17.781 1 98.19 94 SER A CA 1
ATOM 690 C C . SER A 1 94 ? 4.434 40.5 18.531 1 98.19 94 SER A C 1
ATOM 692 O O . SER A 1 94 ? 4.027 39.344 18.312 1 98.19 94 SER A O 1
ATOM 694 N N . ASN A 1 95 ? 5.414 40.688 19.344 1 98 95 ASN A N 1
ATOM 695 C CA . ASN A 1 95 ? 5.918 39.688 20.25 1 98 95 ASN A CA 1
ATOM 696 C C . ASN A 1 95 ? 4.926 39.375 21.375 1 98 95 ASN A C 1
ATOM 698 O O . ASN A 1 95 ? 4.594 40.281 22.156 1 98 95 ASN A O 1
ATOM 702 N N . GLU A 1 96 ? 4.543 38.188 21.484 1 97.19 96 GLU A N 1
ATOM 703 C CA . GLU A 1 96 ? 3.461 37.812 22.406 1 97.19 96 GLU A CA 1
ATOM 704 C C . GLU A 1 96 ? 3.939 37.812 23.844 1 97.19 96 GLU A C 1
ATOM 706 O O . GLU A 1 96 ? 3.127 37.812 24.781 1 97.19 96 GLU A O 1
ATOM 711 N N . VAL A 1 97 ? 5.211 37.781 24.062 1 97 97 VAL A N 1
ATOM 712 C CA . VAL A 1 97 ? 5.777 37.75 25.406 1 97 97 VAL A CA 1
ATOM 713 C C . VAL A 1 97 ? 6.086 39.156 25.875 1 97 97 VAL A C 1
ATOM 715 O O . VAL A 1 97 ? 5.672 39.562 26.953 1 97 97 VAL A O 1
ATOM 718 N N . THR A 1 98 ? 6.699 40.062 25.031 1 96.94 98 THR A N 1
ATOM 719 C CA . THR A 1 98 ? 7.16 41.406 25.422 1 96.94 98 THR A CA 1
ATOM 720 C C . THR A 1 98 ? 6.141 42.469 25.031 1 96.94 98 THR A C 1
ATOM 722 O O . THR A 1 98 ? 6.168 43.562 25.562 1 96.94 98 THR A O 1
ATOM 725 N N . GLY A 1 99 ? 5.344 42.219 24.047 1 96.06 99 GLY A N 1
ATOM 726 C CA . GLY A 1 99 ? 4.391 43.219 23.547 1 96.06 99 GLY A CA 1
ATOM 727 C C . GLY A 1 99 ? 4.98 44.156 22.516 1 96.06 99 GLY A C 1
ATOM 728 O O . GLY A 1 99 ? 4.273 44.969 21.953 1 96.06 99 GLY A O 1
ATOM 729 N N . GLU A 1 100 ? 6.199 43.938 22.25 1 97.44 100 GLU A N 1
ATOM 730 C CA . GLU A 1 100 ? 6.883 44.812 21.281 1 97.44 100 GLU A CA 1
ATOM 731 C C . GLU A 1 100 ? 6.336 44.594 19.875 1 97.44 100 GLU A C 1
ATOM 733 O O . GLU A 1 100 ? 6.094 43.469 19.453 1 97.44 100 GLU A O 1
ATOM 738 N N . ASN A 1 101 ? 6.07 45.656 19.234 1 98.12 101 ASN A N 1
ATOM 739 C CA . ASN A 1 101 ? 5.617 45.625 17.859 1 98.12 101 ASN A CA 1
ATOM 740 C C . ASN A 1 101 ? 6.742 46 16.891 1 98.12 101 ASN A C 1
ATOM 742 O O . ASN A 1 101 ? 7.598 46.844 17.219 1 98.12 101 ASN A O 1
ATOM 746 N N . TYR A 1 102 ? 6.789 45.406 15.742 1 97.81 102 TYR A N 1
ATOM 747 C CA . TYR A 1 102 ? 7.77 45.75 14.719 1 97.81 102 TYR A CA 1
ATOM 748 C C . TYR A 1 102 ? 7.238 45.438 13.328 1 97.81 102 TYR A C 1
ATOM 750 O O . TYR A 1 102 ? 6.164 44.844 13.18 1 97.81 102 TYR A O 1
ATOM 758 N N . GLU A 1 103 ? 7.871 45.938 12.367 1 98.12 103 GLU A N 1
ATOM 759 C CA . GLU A 1 103 ? 7.562 45.688 10.961 1 98.12 103 GLU A CA 1
ATOM 760 C C . GLU A 1 103 ? 8.664 44.875 10.297 1 98.12 103 GLU A C 1
ATOM 762 O O . GLU A 1 103 ? 9.836 44.969 10.68 1 98.12 103 GLU A O 1
ATOM 767 N N . GLU A 1 104 ? 8.242 44.062 9.422 1 98.06 104 GLU A N 1
ATOM 768 C CA . GLU A 1 104 ? 9.172 43.25 8.633 1 98.06 104 GLU A CA 1
ATOM 769 C C . GLU A 1 104 ? 8.852 43.344 7.145 1 98.06 104 GLU A C 1
ATOM 771 O O . GLU A 1 104 ? 7.746 43 6.719 1 98.06 104 GLU A O 1
ATOM 776 N N . SER A 1 105 ? 9.812 43.844 6.336 1 98.5 105 SER A N 1
ATOM 777 C CA . SER A 1 105 ? 9.625 43.906 4.891 1 98.5 105 SER A CA 1
ATOM 778 C C . SER A 1 105 ? 9.828 42.531 4.266 1 98.5 105 SER A C 1
ATOM 780 O O . SER A 1 105 ? 10.406 41.625 4.891 1 98.5 105 SER A O 1
ATOM 782 N N . TYR A 1 106 ? 9.312 42.344 3.039 1 98.75 106 TYR A N 1
ATOM 783 C CA . TYR A 1 106 ? 9.508 41.062 2.34 1 98.75 106 TYR A CA 1
ATOM 784 C C . TYR A 1 106 ? 9.586 41.281 0.834 1 98.75 106 TYR A C 1
ATOM 786 O O . TYR A 1 106 ? 9.016 42.25 0.307 1 98.75 106 TYR A O 1
ATOM 794 N N . ASP A 1 107 ? 10.336 40.406 0.114 1 98.56 107 ASP A N 1
ATOM 795 C CA . ASP A 1 107 ? 10.195 40.25 -1.33 1 98.56 107 ASP A CA 1
ATOM 796 C C . ASP A 1 107 ? 9.07 39.281 -1.675 1 98.56 107 ASP A C 1
ATOM 798 O O . ASP A 1 107 ? 8.328 39.5 -2.633 1 98.56 107 ASP A O 1
ATOM 802 N N . HIS A 1 108 ? 8.953 38.188 -0.929 1 98.75 108 HIS A N 1
ATOM 803 C CA . HIS A 1 108 ? 7.871 37.219 -1.003 1 98.75 108 HIS A CA 1
ATOM 804 C C . HIS A 1 108 ? 7.273 36.938 0.374 1 98.75 108 HIS A C 1
ATOM 806 O O . HIS A 1 108 ? 7.996 36.906 1.372 1 98.75 108 HIS A O 1
ATOM 812 N N . LEU A 1 109 ? 5.961 36.812 0.416 1 98.94 109 LEU A N 1
ATOM 813 C CA . LEU A 1 109 ? 5.227 36.469 1.626 1 98.94 109 LEU A CA 1
ATOM 814 C C . LEU A 1 109 ? 4.5 35.125 1.451 1 98.94 109 LEU A C 1
ATOM 816 O O . LEU A 1 109 ? 3.812 34.938 0.448 1 98.94 109 LEU A O 1
ATOM 820 N N . ILE A 1 110 ? 4.719 34.156 2.305 1 98.94 110 ILE A N 1
ATOM 821 C CA . ILE A 1 110 ? 3.996 32.906 2.303 1 98.94 110 ILE A CA 1
ATOM 822 C C . ILE A 1 110 ? 3.053 32.844 3.504 1 98.94 110 ILE A C 1
ATOM 824 O O . ILE A 1 110 ? 3.496 32.906 4.652 1 98.94 110 ILE A O 1
ATOM 828 N N . LEU A 1 111 ? 1.789 32.781 3.209 1 98.94 111 LEU A N 1
ATOM 829 C CA . LEU A 1 111 ? 0.762 32.688 4.242 1 98.94 111 LEU A CA 1
ATOM 830 C C . LEU A 1 111 ? 0.416 31.234 4.547 1 98.94 111 LEU A C 1
ATOM 832 O O . LEU A 1 111 ? -0.267 30.578 3.76 1 98.94 111 LEU A O 1
ATOM 836 N N . ALA A 1 112 ? 0.818 30.703 5.641 1 98.62 112 ALA A N 1
ATOM 837 C CA . ALA A 1 112 ? 0.532 29.359 6.152 1 98.62 112 ALA A CA 1
ATOM 838 C C . ALA A 1 112 ? -0.108 29.438 7.535 1 98.62 112 ALA A C 1
ATOM 840 O O . ALA A 1 112 ? 0.352 28.781 8.477 1 98.62 112 ALA A O 1
ATOM 841 N N . VAL A 1 113 ? -1.217 30.094 7.684 1 97.69 113 VAL A N 1
ATOM 842 C CA . VAL A 1 113 ? -1.779 30.5 8.969 1 97.69 113 VAL A CA 1
ATOM 843 C C . VAL A 1 113 ? -2.648 29.375 9.531 1 97.69 113 VAL A C 1
ATOM 845 O O . VAL A 1 113 ? -2.986 29.375 10.719 1 97.69 113 VAL A O 1
ATOM 848 N N . GLY A 1 114 ? -2.996 28.438 8.719 1 96.19 114 GLY A N 1
ATOM 849 C CA . GLY A 1 114 ? -3.779 27.281 9.148 1 96.19 114 GLY A CA 1
ATOM 850 C C . GLY A 1 114 ? -5.211 27.641 9.508 1 96.19 114 GLY A C 1
ATOM 851 O O . GLY A 1 114 ? -5.801 28.547 8.906 1 96.19 114 GLY A O 1
ATOM 852 N N . ALA A 1 115 ? -5.809 26.766 10.305 1 95.56 115 ALA A N 1
ATOM 853 C CA . ALA A 1 115 ? -7.199 26.906 10.727 1 95.56 115 ALA A CA 1
ATOM 854 C C . ALA A 1 115 ? -7.32 26.891 12.242 1 95.56 115 ALA A C 1
ATOM 856 O O . ALA A 1 115 ? -6.426 26.391 12.938 1 95.56 115 ALA A O 1
ATOM 857 N N . ALA A 1 116 ? -8.32 27.469 12.727 1 93.44 116 ALA A N 1
ATOM 858 C CA . ALA A 1 116 ? -8.633 27.469 14.156 1 93.44 116 ALA A CA 1
ATOM 859 C C . ALA A 1 116 ? -9.852 26.594 14.453 1 93.44 116 ALA A C 1
ATOM 861 O O . ALA A 1 116 ? -10.766 26.516 13.633 1 93.44 116 ALA A O 1
ATOM 862 N N . PRO A 1 117 ? -9.852 25.984 15.672 1 93.38 117 PRO A N 1
ATOM 863 C CA . PRO A 1 117 ? -11.047 25.234 16.047 1 93.38 117 PRO A CA 1
ATOM 864 C C . PRO A 1 117 ? -12.312 26.094 16.047 1 93.38 117 PRO A C 1
ATOM 866 O O . PRO A 1 117 ? -12.273 27.25 16.453 1 93.38 117 PRO A O 1
ATOM 869 N N . PHE A 1 118 ? -13.359 25.547 15.602 1 91.5 118 PHE A N 1
ATOM 870 C CA . PHE A 1 118 ? -14.648 26.234 15.578 1 91.5 118 PHE A CA 1
ATOM 871 C C . PHE A 1 118 ? -15.328 26.141 16.938 1 91.5 118 PHE A C 1
ATOM 873 O O . PHE A 1 118 ? -15.406 25.062 17.531 1 91.5 118 PHE A O 1
ATOM 880 N N . LYS A 1 119 ? -15.742 27.188 17.5 1 91.19 119 LYS A N 1
ATOM 881 C CA . LYS A 1 119 ? -16.562 27.266 18.703 1 91.19 119 LYS A CA 1
ATOM 882 C C . LYS A 1 119 ? -17.906 27.922 18.422 1 91.19 119 LYS A C 1
ATOM 884 O O . LYS A 1 119 ? -17.984 29.141 18.266 1 91.19 119 LYS A O 1
ATOM 889 N N . PRO A 1 120 ? -18.906 27.094 18.375 1 91.12 120 PRO A N 1
ATOM 890 C CA . PRO A 1 120 ? -20.219 27.688 18.141 1 91.12 120 PRO A CA 1
ATOM 891 C C . PRO A 1 120 ? -20.672 28.594 19.281 1 91.12 120 PRO A C 1
ATOM 893 O O . PRO A 1 120 ? -20.234 28.406 20.422 1 91.12 120 PRO A O 1
ATOM 896 N N . PRO A 1 121 ? -21.5 29.547 18.953 1 92.94 121 PRO A N 1
ATOM 897 C CA . PRO A 1 121 ? -21.984 30.469 19.984 1 92.94 121 PRO A CA 1
ATOM 898 C C . PRO A 1 121 ? -23.094 29.859 20.844 1 92.94 121 PRO A C 1
ATOM 900 O O . PRO A 1 121 ? -24.219 30.359 20.828 1 92.94 121 PRO A O 1
ATOM 903 N N . ILE A 1 122 ? -22.797 28.906 21.641 1 95.44 122 ILE A N 1
ATOM 904 C CA . ILE A 1 122 ? -23.781 28.281 22.516 1 95.44 122 ILE A CA 1
ATOM 905 C C . ILE A 1 122 ? -23.484 28.609 23.969 1 95.44 122 ILE A C 1
ATOM 907 O O . ILE A 1 122 ? -22.312 28.766 24.344 1 95.44 122 ILE A O 1
ATOM 911 N N . PRO A 1 123 ? -24.547 28.688 24.812 1 97.06 123 PRO A N 1
ATOM 912 C CA . PRO A 1 123 ? -24.344 29.031 26.219 1 97.06 123 PRO A CA 1
ATOM 913 C C . PRO A 1 123 ? -23.422 28.047 26.938 1 97.06 123 PRO A C 1
ATOM 915 O O . PRO A 1 123 ? -23.578 26.828 26.797 1 97.06 123 PRO A O 1
ATOM 918 N N . GLY A 1 124 ? -22.422 28.594 27.641 1 96.56 124 GLY A N 1
ATOM 919 C CA . GLY A 1 124 ? -21.562 27.781 28.484 1 96.56 124 GLY A CA 1
ATOM 920 C C . GLY A 1 124 ? -20.328 27.266 27.75 1 96.56 124 GLY A C 1
ATOM 921 O O . GLY A 1 124 ? -19.516 26.531 28.328 1 96.56 124 GLY A O 1
ATOM 922 N N . ILE A 1 125 ? -20.094 27.656 26.531 1 95.81 125 ILE A N 1
ATOM 923 C CA . ILE A 1 125 ? -19.031 27.141 25.672 1 95.81 125 ILE A CA 1
ATOM 924 C C . ILE A 1 125 ? -17.672 27.484 26.281 1 95.81 125 ILE A C 1
ATOM 926 O O . ILE A 1 125 ? -16.656 26.875 25.922 1 95.81 125 ILE A O 1
ATOM 930 N N . GLU A 1 126 ? -17.625 28.391 27.266 1 94.12 126 GLU A N 1
ATOM 931 C CA . GLU A 1 126 ? -16.359 28.828 27.828 1 94.12 126 GLU A CA 1
ATOM 932 C C . GLU A 1 126 ? -16.141 28.25 29.219 1 94.12 126 GLU A C 1
ATOM 934 O O . GLU A 1 126 ? -15.219 28.641 29.938 1 94.12 126 GLU A O 1
ATOM 939 N N . ARG A 1 127 ? -16.938 27.344 29.609 1 95.56 127 ARG A N 1
ATOM 940 C CA . ARG A 1 127 ? -16.828 26.734 30.922 1 95.56 127 ARG A CA 1
ATOM 941 C C . ARG A 1 127 ? -15.523 25.953 31.078 1 95.56 127 ARG A C 1
ATOM 943 O O . ARG A 1 127 ? -14.961 25.484 30.094 1 95.56 127 ARG A O 1
ATOM 950 N N . ASP A 1 128 ? -15.156 25.812 32.312 1 94.56 128 ASP A N 1
ATOM 951 C CA . ASP A 1 128 ? -13.984 24.984 32.625 1 94.56 128 ASP A CA 1
ATOM 952 C C . ASP A 1 128 ? -14.203 23.531 32.188 1 94.56 128 ASP A C 1
ATOM 954 O O . ASP A 1 128 ? -15.336 23.031 32.25 1 94.56 128 ASP A O 1
ATOM 958 N N . GLY A 1 129 ? -13.156 22.969 31.75 1 96.44 129 GLY A N 1
ATOM 959 C CA . GLY A 1 129 ? -13.242 21.562 31.391 1 96.44 129 GLY A CA 1
ATOM 960 C C . GLY A 1 129 ? -13.555 21.328 29.922 1 96.44 129 GLY A C 1
ATOM 961 O O . GLY A 1 129 ? -13.57 20.188 29.453 1 96.44 129 GLY A O 1
ATOM 962 N N . LEU A 1 130 ? -13.891 22.422 29.25 1 97.19 130 LEU A N 1
ATOM 963 C CA . LEU A 1 130 ? -14.062 22.359 27.797 1 97.19 130 LEU A CA 1
ATOM 964 C C . LEU A 1 130 ? -12.766 22.719 27.078 1 97.19 130 LEU A C 1
ATOM 966 O O . LEU A 1 130 ? -12.195 23.781 27.328 1 97.19 130 LEU A O 1
ATOM 970 N N . PHE A 1 131 ? -12.273 21.797 26.219 1 97.56 131 PHE A N 1
ATOM 971 C CA . PHE A 1 131 ? -10.984 22.016 25.562 1 97.56 131 PHE A CA 1
ATOM 972 C C . PHE A 1 131 ? -11.094 21.781 24.062 1 97.56 131 PHE A C 1
ATOM 974 O O . PHE A 1 131 ? -11.805 20.891 23.609 1 97.56 131 PHE A O 1
ATOM 981 N N . ALA A 1 132 ? -10.484 22.609 23.266 1 96.25 132 ALA A N 1
ATOM 982 C CA . ALA A 1 132 ? -10.133 22.328 21.875 1 96.25 132 ALA A CA 1
ATOM 983 C C . ALA A 1 132 ? -8.664 21.953 21.734 1 96.25 132 ALA A C 1
ATOM 985 O O . ALA A 1 132 ? -7.84 22.328 22.578 1 96.25 132 ALA A O 1
ATOM 986 N N . LEU A 1 133 ? -8.344 21.188 20.781 1 95.88 133 LEU A N 1
ATOM 987 C CA . LEU A 1 133 ? -6.977 20.703 20.609 1 95.88 133 LEU A CA 1
ATOM 988 C C . LEU A 1 133 ? -6.348 21.297 19.359 1 95.88 133 LEU A C 1
ATOM 990 O O . LEU A 1 133 ? -6.652 20.875 18.234 1 95.88 133 LEU A O 1
ATOM 994 N N . ARG A 1 134 ? -5.473 22.219 19.531 1 93 134 ARG A N 1
ATOM 995 C CA . ARG A 1 134 ? -4.891 22.906 18.391 1 93 134 ARG A CA 1
ATOM 996 C C . ARG A 1 134 ? -3.367 22.891 18.453 1 93 134 ARG A C 1
ATOM 998 O O . ARG A 1 134 ? -2.699 22.844 17.406 1 93 134 ARG A O 1
ATOM 1005 N N . ASN A 1 135 ? -2.828 23 19.609 1 95.06 135 ASN A N 1
ATOM 1006 C CA . ASN A 1 135 ? -1.382 23.094 19.766 1 95.06 135 ASN A CA 1
ATOM 1007 C C . ASN A 1 135 ? -0.896 22.328 21 1 95.06 135 ASN A C 1
ATOM 1009 O O . ASN A 1 135 ? -1.687 21.672 21.672 1 95.06 135 ASN A O 1
ATOM 1013 N N . LEU A 1 136 ? 0.381 22.344 21.266 1 96.62 136 LEU A N 1
ATOM 1014 C CA . LEU A 1 136 ? 0.964 21.531 22.328 1 96.62 136 LEU A CA 1
ATOM 1015 C C . LEU A 1 136 ? 0.506 22.016 23.688 1 96.62 136 LEU A C 1
ATOM 1017 O O . LEU A 1 136 ? 0.388 21.219 24.625 1 96.62 136 LEU A O 1
ATOM 1021 N N . GLN A 1 137 ? 0.263 23.312 23.781 1 96.25 137 GLN A N 1
ATOM 1022 C CA . GLN A 1 137 ? -0.249 23.844 25.047 1 96.25 137 GLN A CA 1
ATOM 1023 C C . GLN A 1 137 ? -1.625 23.266 25.359 1 96.25 137 GLN A C 1
ATOM 1025 O O . GLN A 1 137 ? -1.918 22.969 26.516 1 96.25 137 GLN A O 1
ATOM 1030 N N . ASP A 1 138 ? -2.455 23.234 24.344 1 97.25 138 ASP A N 1
ATOM 1031 C CA . ASP A 1 138 ? -3.754 22.578 24.531 1 97.25 138 ASP A CA 1
ATOM 1032 C C . ASP A 1 138 ? -3.59 21.141 24.984 1 97.25 138 ASP A C 1
ATOM 1034 O O . ASP A 1 138 ? -4.297 20.688 25.891 1 97.25 138 ASP A O 1
ATOM 1038 N N . MET A 1 139 ? -2.701 20.406 24.312 1 98.06 139 MET A N 1
ATOM 1039 C CA . MET A 1 139 ? -2.389 19.016 24.656 1 98.06 139 MET A CA 1
ATOM 1040 C C . MET A 1 139 ? -1.991 18.891 26.125 1 98.06 139 MET A C 1
ATOM 1042 O O . MET A 1 139 ? -2.529 18.047 26.844 1 98.06 139 MET A O 1
ATOM 1046 N N . ASP A 1 140 ? -1.07 19.75 26.609 1 98.06 140 ASP A N 1
ATOM 1047 C CA . ASP A 1 140 ? -0.585 19.734 27.984 1 98.06 140 ASP A CA 1
ATOM 1048 C C . ASP A 1 140 ? -1.716 20.031 28.969 1 98.06 140 ASP A C 1
ATOM 1050 O O . ASP A 1 140 ? -1.8 19.422 30.031 1 98.06 140 ASP A O 1
ATOM 1054 N N . ALA A 1 141 ? -2.516 20.984 28.594 1 98.31 141 ALA A N 1
ATOM 1055 C CA . ALA A 1 141 ? -3.631 21.375 29.453 1 98.31 141 ALA A CA 1
ATOM 1056 C C . ALA A 1 141 ? -4.613 20.219 29.625 1 98.31 141 ALA A C 1
ATOM 1058 O O . ALA A 1 141 ? -5.133 20 30.719 1 98.31 141 ALA A O 1
ATOM 1059 N N . ILE A 1 142 ? -4.879 19.531 28.578 1 98.56 142 ILE A N 1
ATOM 1060 C CA . ILE A 1 142 ? -5.805 18.391 28.625 1 98.56 142 ILE A CA 1
ATOM 1061 C C . ILE A 1 142 ? -5.23 17.281 29.5 1 98.56 142 ILE A C 1
ATOM 1063 O O . ILE A 1 142 ? -5.938 16.734 30.344 1 98.56 142 ILE A O 1
ATOM 1067 N N . VAL A 1 143 ? -3.957 16.953 29.312 1 98.5 143 VAL A N 1
ATOM 1068 C CA . VAL A 1 143 ? -3.299 15.93 30.109 1 98.5 143 VAL A CA 1
ATOM 1069 C C . VAL A 1 143 ? -3.338 16.312 31.578 1 98.5 143 VAL A C 1
ATOM 1071 O O . VAL A 1 143 ? -3.699 15.492 32.438 1 98.5 143 VAL A O 1
ATOM 1074 N N . ALA A 1 144 ? -3.01 17.578 31.875 1 98.38 144 ALA A N 1
ATOM 1075 C CA . ALA A 1 144 ? -3.004 18.062 33.25 1 98.38 144 ALA A CA 1
ATOM 1076 C C . ALA A 1 144 ? -4.398 17.969 33.875 1 98.38 144 ALA A C 1
ATOM 1078 O O . ALA A 1 144 ? -4.547 17.594 35.031 1 98.38 144 ALA A O 1
ATOM 1079 N N . TRP A 1 145 ? -5.367 18.375 33.125 1 98.25 145 TRP A N 1
ATOM 1080 C CA . TRP A 1 145 ? -6.75 18.328 33.594 1 98.25 145 TRP A CA 1
ATOM 1081 C C . TRP A 1 145 ? -7.184 16.906 33.875 1 98.25 145 TRP A C 1
ATOM 1083 O O . TRP A 1 145 ? -7.77 16.641 34.938 1 98.25 145 TRP A O 1
ATOM 1093 N N . LEU A 1 146 ? -6.934 15.984 33 1 98.12 146 LEU A N 1
ATOM 1094 C CA . LEU A 1 146 ? -7.297 14.578 33.156 1 98.12 146 LEU A CA 1
ATOM 1095 C C . LEU A 1 146 ? -6.625 13.977 34.375 1 98.12 146 LEU A C 1
ATOM 1097 O O . LEU A 1 146 ? -7.254 13.234 35.156 1 98.12 146 LEU A O 1
ATOM 1101 N N . ASP A 1 147 ? -5.352 14.305 34.531 1 97.5 147 ASP A N 1
ATOM 1102 C CA . ASP A 1 147 ? -4.613 13.797 35.688 1 97.5 147 ASP A CA 1
ATOM 1103 C C . ASP A 1 147 ? -5.215 14.32 37 1 97.5 147 ASP A C 1
ATOM 1105 O O . ASP A 1 147 ? -5.391 13.555 37.969 1 97.5 147 ASP A O 1
ATOM 1109 N N . LYS A 1 148 ? -5.504 15.578 36.969 1 97.38 148 LYS A N 1
ATOM 1110 C CA . LYS A 1 148 ? -6.102 16.188 38.156 1 97.38 148 LYS A CA 1
ATOM 1111 C C . LYS A 1 148 ? -7.465 15.578 38.469 1 97.38 148 LYS A C 1
ATOM 1113 O O . LYS A 1 148 ? -7.746 15.219 39.625 1 97.38 148 LYS A O 1
ATOM 1118 N N . LYS A 1 149 ? -8.312 15.453 37.5 1 97.12 149 LYS A N 1
ATOM 1119 C CA . LYS A 1 149 ? -9.664 14.938 37.688 1 97.12 149 LYS A CA 1
ATOM 1120 C C . LYS A 1 149 ? -9.633 13.469 38.125 1 97.12 149 LYS A C 1
ATOM 1122 O O . LYS A 1 149 ? -10.484 13.016 38.906 1 97.12 149 LYS A O 1
ATOM 1127 N N . THR A 1 150 ? -8.703 12.742 37.562 1 97.38 150 THR A N 1
ATOM 1128 C CA . THR A 1 150 ? -8.547 11.352 37.969 1 97.38 150 THR A CA 1
ATOM 1129 C C . THR A 1 150 ? -8.234 11.258 39.438 1 97.38 150 THR A C 1
ATOM 1131 O O . THR A 1 150 ? -8.781 10.414 40.156 1 97.38 150 THR A O 1
ATOM 1134 N N . LYS A 1 151 ? -7.352 12.109 39.906 1 96.62 151 LYS A N 1
ATOM 1135 C CA . LYS A 1 151 ? -7.035 12.164 41.344 1 96.62 151 LYS A CA 1
ATOM 1136 C C . LYS A 1 151 ? -8.266 12.555 42.156 1 96.62 151 LYS A C 1
ATOM 1138 O O . LYS A 1 151 ? -8.492 12.008 43.25 1 96.62 151 LYS A O 1
ATOM 1143 N N . ASP A 1 152 ? -9.023 13.477 41.625 1 95 152 ASP A N 1
ATOM 1144 C CA . ASP A 1 152 ? -10.195 13.992 42.312 1 95 152 ASP A CA 1
ATOM 1145 C C . ASP A 1 152 ? -11.219 12.883 42.562 1 95 152 ASP A C 1
ATOM 1147 O O . ASP A 1 152 ? -11.977 12.922 43.531 1 95 152 ASP A O 1
ATOM 1151 N N . VAL A 1 153 ? -11.188 11.906 41.719 1 94.12 153 VAL A N 1
ATOM 1152 C CA . VAL A 1 153 ? -12.18 10.844 41.844 1 94.12 153 VAL A CA 1
ATOM 1153 C C . VAL A 1 153 ? -11.539 9.609 42.469 1 94.12 153 VAL A C 1
ATOM 1155 O O . VAL A 1 153 ? -11.969 8.484 42.188 1 94.12 153 VAL A O 1
ATOM 1158 N N . GLY A 1 154 ? -10.461 9.703 43.156 1 94.44 154 GLY A N 1
ATOM 1159 C CA . GLY A 1 154 ? -9.859 8.641 43.938 1 94.44 154 GLY A CA 1
ATOM 1160 C C . GLY A 1 154 ? -8.922 7.758 43.125 1 94.44 154 GLY A C 1
ATOM 1161 O O . GLY A 1 154 ? -8.703 6.594 43.5 1 94.44 154 GLY A O 1
ATOM 1162 N N . GLY A 1 155 ? -8.531 8.18 42 1 94.75 155 GLY A N 1
ATOM 1163 C CA . GLY A 1 155 ? -7.512 7.484 41.219 1 94.75 155 GLY A CA 1
ATOM 1164 C C . GLY A 1 155 ? -8.094 6.484 40.219 1 94.75 155 GLY A C 1
ATOM 1165 O O . GLY A 1 155 ? -7.348 5.758 39.562 1 94.75 155 GLY A O 1
ATOM 1166 N N . ASN A 1 156 ? -9.344 6.445 40.125 1 96.94 156 ASN A N 1
ATOM 1167 C CA . ASN A 1 156 ? -9.984 5.527 39.188 1 96.94 156 ASN A CA 1
ATOM 1168 C C . ASN A 1 156 ? -10.539 6.258 37.969 1 96.94 156 ASN A C 1
ATOM 1170 O O . ASN A 1 156 ? -11.664 6.758 38 1 96.94 156 ASN A O 1
ATOM 1174 N N . PRO A 1 157 ? -9.883 6.156 36.844 1 96.75 157 PRO A N 1
ATOM 1175 C CA . PRO A 1 157 ? -10.344 6.867 35.656 1 96.75 157 PRO A CA 1
ATOM 1176 C C . PRO A 1 157 ? -11.734 6.43 35.188 1 96.75 157 PRO A C 1
ATOM 1178 O O . PRO A 1 157 ? -12.438 7.18 34.5 1 96.75 157 PRO A O 1
ATOM 1181 N N . GLY A 1 158 ? -12.094 5.27 35.562 1 96.88 158 GLY A N 1
ATOM 1182 C CA . GLY A 1 158 ? -13.414 4.766 35.219 1 96.88 158 GLY A CA 1
ATOM 1183 C C . GLY A 1 158 ? -14.547 5.602 35.781 1 96.88 158 GLY A C 1
ATOM 1184 O O . GLY A 1 158 ? -15.688 5.496 35.344 1 96.88 158 GLY A O 1
ATOM 1185 N N . ASP A 1 159 ? -14.289 6.43 36.75 1 96.62 159 ASP A N 1
ATOM 1186 C CA . ASP A 1 159 ? -15.297 7.293 37.375 1 96.62 159 ASP A CA 1
ATOM 1187 C C . ASP A 1 159 ? -15.406 8.625 36.656 1 96.62 159 ASP A C 1
ATOM 1189 O O . ASP A 1 159 ? -16.281 9.438 36.938 1 96.62 159 ASP A O 1
ATOM 1193 N N . LEU A 1 160 ? -14.555 8.844 35.656 1 97.81 160 LEU A N 1
ATOM 1194 C CA . LEU A 1 160 ? -14.617 10.062 34.844 1 97.81 160 LEU A CA 1
ATOM 1195 C C . LEU A 1 160 ? -15.508 9.875 33.625 1 97.81 160 LEU A C 1
ATOM 1197 O O . LEU A 1 160 ? -15.406 8.859 32.938 1 97.81 160 LEU A O 1
ATOM 1201 N N . HIS A 1 161 ? -16.359 10.797 33.406 1 98.38 161 HIS A N 1
ATOM 1202 C CA . HIS A 1 161 ? -17.156 10.875 32.188 1 98.38 161 HIS A CA 1
ATOM 1203 C C . HIS A 1 161 ? -16.641 11.984 31.266 1 98.38 161 HIS A C 1
ATOM 1205 O O . HIS A 1 161 ? -16.609 13.148 31.656 1 98.38 161 HIS A O 1
ATOM 1211 N N . CYS A 1 162 ? -16.203 11.586 30.094 1 98.75 162 CYS A N 1
ATOM 1212 C CA . CYS A 1 162 ? -15.711 12.523 29.094 1 98.75 162 CYS A CA 1
ATOM 1213 C C . CYS A 1 162 ? -16.656 12.586 27.891 1 98.75 162 CYS A C 1
ATOM 1215 O O . CYS A 1 162 ? -17.203 11.562 27.484 1 98.75 162 CYS A O 1
ATOM 1217 N N . VAL A 1 163 ? -16.859 13.758 27.375 1 98.75 163 VAL A N 1
ATOM 1218 C CA . VAL A 1 163 ? -17.656 13.945 26.156 1 98.75 163 VAL A CA 1
ATOM 1219 C C . VAL A 1 163 ? -16.75 14.422 25.016 1 98.75 163 VAL A C 1
ATOM 1221 O O . VAL A 1 163 ? -15.906 15.289 25.203 1 98.75 163 VAL A O 1
ATOM 1224 N N . VAL A 1 164 ? -16.812 13.789 23.922 1 98.81 164 VAL A N 1
ATOM 1225 C CA . VAL A 1 164 ? -16.203 14.266 22.688 1 98.81 164 VAL A CA 1
ATOM 1226 C C . VAL A 1 164 ? -17.281 14.828 21.766 1 98.81 164 VAL A C 1
ATOM 1228 O O . VAL A 1 164 ? -18.172 14.102 21.344 1 98.81 164 VAL A O 1
ATOM 1231 N N . ALA A 1 165 ? -17.219 16.109 21.516 1 98.12 165 ALA A N 1
ATOM 1232 C CA . ALA A 1 165 ? -18.172 16.797 20.625 1 98.12 165 ALA A CA 1
ATOM 1233 C C . ALA A 1 165 ? -17.609 16.875 19.203 1 98.12 165 ALA A C 1
ATOM 1235 O O . ALA A 1 165 ? -16.688 17.641 18.938 1 98.12 165 ALA A O 1
ATOM 1236 N N . GLY A 1 166 ? -18.25 16.188 18.266 1 97.81 166 GLY A N 1
ATOM 1237 C CA . GLY A 1 166 ? -17.766 16.078 16.906 1 97.81 166 GLY A CA 1
ATOM 1238 C C . GLY A 1 166 ? -17.109 14.734 16.609 1 97.81 166 GLY A C 1
ATOM 1239 O O . GLY A 1 166 ? -16.156 14.344 17.281 1 97.81 166 GLY A O 1
ATOM 1240 N N . ALA A 1 167 ? -17.641 14.055 15.586 1 98.12 167 ALA A N 1
ATOM 1241 C CA . ALA A 1 167 ? -17.172 12.703 15.289 1 98.12 167 ALA A CA 1
ATOM 1242 C C . ALA A 1 167 ? -16.375 12.664 14 1 98.12 167 ALA A C 1
ATOM 1244 O O . ALA A 1 167 ? -16.547 11.766 13.172 1 98.12 167 ALA A O 1
ATOM 1245 N N . GLY A 1 168 ? -15.492 13.711 13.797 1 96.94 168 GLY A N 1
ATOM 1246 C CA . GLY A 1 168 ? -14.508 13.695 12.734 1 96.94 168 GLY A CA 1
ATOM 1247 C C . GLY A 1 168 ? -13.234 12.953 13.109 1 96.94 168 GLY A C 1
ATOM 1248 O O . GLY A 1 168 ? -13.242 12.133 14.031 1 96.94 168 GLY A O 1
ATOM 1249 N N . PHE A 1 169 ? -12.164 13.18 12.477 1 95.81 169 PHE A N 1
ATOM 1250 C CA . PHE A 1 169 ? -10.898 12.477 12.664 1 95.81 169 PHE A CA 1
ATOM 1251 C C . PHE A 1 169 ? -10.367 12.688 14.07 1 95.81 169 PHE A C 1
ATOM 1253 O O . PHE A 1 169 ? -10.125 11.719 14.797 1 95.81 169 PHE A O 1
ATOM 1260 N N . VAL A 1 170 ? -10.258 13.961 14.445 1 95.62 170 VAL A N 1
ATOM 1261 C CA . VAL A 1 170 ? -9.727 14.273 15.773 1 95.62 170 VAL A CA 1
ATOM 1262 C C . VAL A 1 170 ? -10.656 13.703 16.844 1 95.62 170 VAL A C 1
ATOM 1264 O O . VAL A 1 170 ? -10.195 13.203 17.875 1 95.62 170 VAL A O 1
ATOM 1267 N N . GLY A 1 171 ? -11.977 13.836 16.594 1 97.81 171 GLY A N 1
ATOM 1268 C CA . GLY A 1 171 ? -12.945 13.289 17.531 1 97.81 171 GLY A CA 1
ATOM 1269 C C . GLY A 1 171 ? -12.758 11.797 17.766 1 97.81 171 GLY A C 1
ATOM 1270 O O . GLY A 1 171 ? -12.711 11.352 18.906 1 97.81 171 GLY A O 1
ATOM 1271 N N . LEU A 1 172 ? -12.609 11.047 16.719 1 98.44 172 LEU A N 1
ATOM 1272 C CA . LEU A 1 172 ? -12.453 9.602 16.828 1 98.44 172 LEU A CA 1
ATOM 1273 C C . LEU A 1 172 ? -11.133 9.25 17.5 1 98.44 172 LEU A C 1
ATOM 1275 O O . LEU A 1 172 ? -11.062 8.328 18.312 1 98.44 172 LEU A O 1
ATOM 1279 N N . GLU A 1 173 ? -10.07 9.93 17.141 1 98.19 173 GLU A N 1
ATOM 1280 C CA . GLU A 1 173 ? -8.781 9.711 17.781 1 98.19 173 GLU A CA 1
ATOM 1281 C C . GLU A 1 173 ? -8.859 9.969 19.281 1 98.19 173 GLU A C 1
ATOM 1283 O O . GLU A 1 173 ? -8.305 9.203 20.078 1 98.19 173 GLU A O 1
ATOM 1288 N N . MET A 1 174 ? -9.578 11 19.641 1 98.62 174 MET A N 1
ATOM 1289 C CA . MET A 1 174 ? -9.695 11.352 21.047 1 98.62 174 MET A CA 1
ATOM 1290 C C . MET A 1 174 ? -10.555 10.336 21.797 1 98.62 174 MET A C 1
ATOM 1292 O O . MET A 1 174 ? -10.281 10.023 22.953 1 98.62 174 MET A O 1
ATOM 1296 N N . VAL A 1 175 ? -11.633 9.828 21.141 1 98.81 175 VAL A N 1
ATOM 1297 C CA . VAL A 1 175 ? -12.43 8.773 21.75 1 98.81 175 VAL A CA 1
ATOM 1298 C C . VAL A 1 175 ? -11.539 7.586 22.094 1 98.81 175 VAL A C 1
ATOM 1300 O O . VAL A 1 175 ? -11.57 7.094 23.234 1 98.81 175 VAL A O 1
ATOM 1303 N N . GLU A 1 176 ? -10.742 7.141 21.172 1 98.69 176 GLU A N 1
ATOM 1304 C CA . GLU A 1 176 ? -9.836 6.02 21.391 1 98.69 176 GLU A CA 1
ATOM 1305 C C . GLU A 1 176 ? -8.883 6.293 22.547 1 98.69 176 GLU A C 1
ATOM 1307 O O . GLU A 1 176 ? -8.703 5.438 23.422 1 98.69 176 GLU A O 1
ATOM 1312 N N . GLN A 1 177 ? -8.336 7.5 22.578 1 98.62 177 GLN A N 1
ATOM 1313 C CA . GLN A 1 177 ? -7.297 7.805 23.547 1 98.62 177 GLN A CA 1
ATOM 1314 C C . GLN A 1 177 ? -7.879 7.973 24.953 1 98.62 177 GLN A C 1
ATOM 1316 O O . GLN A 1 177 ? -7.25 7.598 25.938 1 98.62 177 GLN A O 1
ATOM 1321 N N . LEU A 1 178 ? -9.062 8.555 25.031 1 98.75 178 LEU A N 1
ATOM 1322 C CA . LEU A 1 178 ? -9.727 8.695 26.328 1 98.75 178 LEU A CA 1
ATOM 1323 C C . LEU A 1 178 ? -10.141 7.34 26.875 1 98.75 178 LEU A C 1
ATOM 1325 O O . LEU A 1 178 ? -10.047 7.105 28.094 1 98.75 178 LEU A O 1
ATOM 1329 N N . LEU A 1 179 ? -10.625 6.441 26 1 98.5 179 LEU A N 1
ATOM 1330 C CA . LEU A 1 179 ? -10.922 5.082 26.438 1 98.5 179 LEU A CA 1
ATOM 1331 C C . LEU A 1 179 ? -9.656 4.363 26.891 1 98.5 179 LEU A C 1
ATOM 1333 O O . LEU A 1 179 ? -9.688 3.588 27.844 1 98.5 179 LEU A O 1
ATOM 1337 N N . ASN A 1 180 ? -8.594 4.59 26.203 1 97.19 180 ASN A N 1
ATOM 1338 C CA . ASN A 1 180 ? -7.316 3.994 26.578 1 97.19 180 ASN A CA 1
ATOM 1339 C C . ASN A 1 180 ? -6.891 4.422 27.984 1 97.19 180 ASN A C 1
ATOM 1341 O O . ASN A 1 180 ? -6.211 3.672 28.688 1 97.19 180 ASN A O 1
ATOM 1345 N N . ARG A 1 181 ? -7.305 5.625 28.391 1 97.56 181 ARG A N 1
ATOM 1346 C CA . ARG A 1 181 ? -7.012 6.121 29.734 1 97.56 181 ARG A CA 1
ATOM 1347 C C . ARG A 1 181 ? -7.949 5.5 30.766 1 97.56 181 ARG A C 1
ATOM 1349 O O . ARG A 1 181 ? -7.77 5.691 31.969 1 97.56 181 ARG A O 1
ATOM 1356 N N . GLY A 1 182 ? -8.961 4.805 30.25 1 97.94 182 GLY A N 1
ATOM 1357 C CA . GLY A 1 182 ? -9.859 4.082 31.141 1 97.94 182 GLY A CA 1
ATOM 1358 C C . GLY A 1 182 ? -11.102 4.871 31.5 1 97.94 182 GLY A C 1
ATOM 1359 O O . GLY A 1 182 ? -11.852 4.484 32.406 1 97.94 182 GLY A O 1
ATOM 1360 N N . THR A 1 183 ? -11.367 6.031 30.844 1 98.5 183 THR A N 1
ATOM 1361 C CA . THR A 1 183 ? -12.516 6.871 31.172 1 98.5 183 THR A CA 1
ATOM 1362 C C . THR A 1 183 ? -13.766 6.387 30.438 1 98.5 183 THR A C 1
ATOM 1364 O O . THR A 1 183 ? -13.688 5.516 29.578 1 98.5 183 THR A O 1
ATOM 1367 N N . ASN A 1 184 ? -14.898 6.828 30.859 1 98.38 184 ASN A N 1
ATOM 1368 C CA . ASN A 1 184 ? -16.141 6.645 30.109 1 98.38 184 ASN A CA 1
ATOM 1369 C C . ASN A 1 184 ? -16.359 7.762 29.094 1 98.38 184 ASN A C 1
ATOM 1371 O O . ASN A 1 184 ? -16.125 8.93 29.391 1 98.38 184 ASN A O 1
ATOM 1375 N N . VAL A 1 185 ? -16.797 7.387 27.906 1 98.81 185 VAL A N 1
ATOM 1376 C CA . VAL A 1 185 ? -16.797 8.391 26.844 1 98.81 185 VAL A CA 1
ATOM 1377 C C . VAL A 1 185 ? -18.172 8.422 26.172 1 98.81 185 VAL A C 1
ATOM 1379 O O . VAL A 1 185 ? -18.75 7.375 25.859 1 98.81 185 VAL A O 1
ATOM 1382 N N . THR A 1 186 ? -18.75 9.578 26.016 1 98.81 186 THR A N 1
ATOM 1383 C CA . THR A 1 186 ? -19.875 9.852 25.125 1 98.81 186 THR A CA 1
ATOM 1384 C C . THR A 1 186 ? -19.422 10.648 23.906 1 98.81 186 THR A C 1
ATOM 1386 O O . THR A 1 186 ? -18.734 11.664 24.047 1 98.81 186 THR A O 1
ATOM 1389 N N . LEU A 1 187 ? -19.734 10.141 22.75 1 98.81 187 LEU A N 1
ATOM 1390 C CA . LEU A 1 187 ? -19.453 10.828 21.484 1 98.81 187 LEU A CA 1
ATOM 1391 C C . LEU A 1 187 ? -20.719 11.461 20.922 1 98.81 187 LEU A C 1
ATOM 1393 O O . LEU A 1 187 ? -21.719 10.773 20.703 1 98.81 187 LEU A O 1
ATOM 1397 N N . VAL A 1 188 ? -20.703 12.766 20.734 1 98.62 188 VAL A N 1
ATOM 1398 C CA . VAL A 1 188 ? -21.875 13.484 20.234 1 98.62 188 VAL A CA 1
ATOM 1399 C C . VAL A 1 188 ? -21.578 14.062 18.859 1 98.62 188 VAL A C 1
ATOM 1401 O O . VAL A 1 188 ? -20.594 14.773 18.672 1 98.62 188 VAL A O 1
ATOM 1404 N N . GLU A 1 189 ? -22.375 13.758 17.891 1 98.25 189 GLU A N 1
ATOM 1405 C CA . GLU A 1 189 ? -22.25 14.234 16.516 1 98.25 189 GLU A CA 1
ATOM 1406 C C . GLU A 1 189 ? -23.578 14.766 16 1 98.25 189 GLU A C 1
ATOM 1408 O O . GLU A 1 189 ? -24.609 14.086 16.094 1 98.25 189 GLU A O 1
ATOM 1413 N N . MET A 1 190 ? -23.547 16.016 15.477 1 96.75 190 MET A N 1
ATOM 1414 C CA . MET A 1 190 ? -24.766 16.656 14.992 1 96.75 190 MET A CA 1
ATOM 1415 C C . MET A 1 190 ? -25.297 15.938 13.742 1 96.75 190 MET A C 1
ATOM 1417 O O . MET A 1 190 ? -26.516 15.852 13.547 1 96.75 190 MET A O 1
ATOM 1421 N N . LEU A 1 191 ? -24.422 15.453 12.867 1 96.06 191 LEU A N 1
ATOM 1422 C CA . LEU A 1 191 ? -24.797 14.789 11.625 1 96.06 191 LEU A CA 1
ATOM 1423 C C . LEU A 1 191 ? -25.312 13.383 11.891 1 96.06 191 LEU A C 1
ATOM 1425 O O . LEU A 1 191 ? -25.078 12.828 12.969 1 96.06 191 LEU A O 1
ATOM 1429 N N . PRO A 1 192 ? -25.938 12.773 10.906 1 95.94 192 PRO A N 1
ATOM 1430 C CA . PRO A 1 192 ? -26.594 11.477 11.133 1 95.94 192 PRO A CA 1
ATOM 1431 C C . PRO A 1 192 ? -25.594 10.32 11.172 1 95.94 192 PRO A C 1
ATOM 1433 O O . PRO A 1 192 ? -25.984 9.18 11.43 1 95.94 192 PRO A O 1
ATOM 1436 N N . GLN A 1 193 ? -24.375 10.57 10.961 1 96.81 193 GLN A N 1
ATOM 1437 C CA . GLN A 1 193 ? -23.328 9.555 10.992 1 96.81 193 GLN A CA 1
ATOM 1438 C C . GLN A 1 193 ? -22.031 10.125 11.555 1 96.81 193 GLN A C 1
ATOM 1440 O O . GLN A 1 193 ? -21.859 11.344 11.625 1 96.81 193 GLN A O 1
ATOM 1445 N N . ILE A 1 194 ? -21.141 9.211 12.016 1 97.94 194 ILE A N 1
ATOM 1446 C CA . ILE A 1 194 ? -19.781 9.633 12.367 1 97.94 194 ILE A CA 1
ATOM 1447 C C . ILE A 1 194 ? -18.922 9.695 11.109 1 97.94 194 ILE A C 1
ATOM 1449 O O . ILE A 1 194 ? -19.266 9.102 10.086 1 97.94 194 ILE A O 1
ATOM 1453 N N . LEU A 1 195 ? -17.812 10.406 11.125 1 98 195 LEU A N 1
ATOM 1454 C CA . LEU A 1 195 ? -16.781 10.477 10.086 1 98 195 LEU A CA 1
ATOM 1455 C C . LEU A 1 195 ? -17.406 10.781 8.727 1 98 195 LEU A C 1
ATOM 1457 O O . LEU A 1 195 ? -17.406 9.938 7.836 1 98 195 LEU A O 1
ATOM 1461 N N . GLY A 1 196 ? -17.703 11.969 8.516 1 96.38 196 GLY A N 1
ATOM 1462 C CA . GLY A 1 196 ? -18.469 12.508 7.406 1 96.38 196 GLY A CA 1
ATOM 1463 C C . GLY A 1 196 ? -17.906 12.125 6.051 1 96.38 196 GLY A C 1
ATOM 1464 O O . GLY A 1 196 ? -18.672 11.859 5.113 1 96.38 196 GLY A O 1
ATOM 1465 N N . PRO A 1 197 ? -16.594 12.023 5.867 1 97 197 PRO A N 1
ATOM 1466 C CA . PRO A 1 197 ? -16.031 11.688 4.555 1 97 197 PRO A CA 1
ATOM 1467 C C . PRO A 1 197 ? -16.422 10.289 4.09 1 97 197 PRO A C 1
ATOM 1469 O O . PRO A 1 197 ? -16.391 10 2.889 1 97 197 PRO A O 1
ATOM 1472 N N . LEU A 1 198 ? -16.766 9.383 4.953 1 98.38 198 LEU A N 1
ATOM 1473 C CA . LEU A 1 198 ? -17.234 8.062 4.562 1 98.38 198 LEU A CA 1
ATOM 1474 C C . LEU A 1 198 ? -18.734 8.07 4.277 1 98.38 198 LEU A C 1
ATOM 1476 O O . LEU A 1 198 ? -19.453 8.938 4.773 1 98.38 198 LEU A O 1
ATOM 1480 N N . ASP A 1 199 ? -19.156 7.176 3.449 1 98 199 ASP A N 1
ATOM 1481 C CA . ASP A 1 199 ? -20.594 6.934 3.305 1 98 199 ASP A CA 1
ATOM 1482 C C . ASP A 1 199 ? -21.141 6.164 4.5 1 98 199 ASP A C 1
ATOM 1484 O O . ASP A 1 199 ? -20.391 5.527 5.238 1 98 199 ASP A O 1
ATOM 1488 N N . VAL A 1 200 ? -22.453 6.25 4.695 1 96.38 200 VAL A N 1
ATOM 1489 C CA . VAL A 1 200 ? -23.094 5.852 5.941 1 96.38 200 VAL A CA 1
ATOM 1490 C C . VAL A 1 200 ? -22.812 4.375 6.223 1 96.38 200 VAL A C 1
ATOM 1492 O O . VAL A 1 200 ? -22.562 3.994 7.363 1 96.38 200 VAL A O 1
ATOM 1495 N N . GLU A 1 201 ? -22.828 3.492 5.211 1 96.94 201 GLU A N 1
ATOM 1496 C CA . GLU A 1 201 ? -22.656 2.061 5.434 1 96.94 201 GLU A CA 1
ATOM 1497 C C . GLU A 1 201 ? -21.203 1.733 5.781 1 96.94 201 GLU A C 1
ATOM 1499 O O . GLU A 1 201 ? -20.938 0.771 6.504 1 96.94 201 GLU A O 1
ATOM 1504 N N . MET A 1 202 ? -20.297 2.521 5.289 1 98.19 202 MET A N 1
ATOM 1505 C CA . MET A 1 202 ? -18.891 2.32 5.613 1 98.19 202 MET A CA 1
ATOM 1506 C C . MET A 1 202 ? -18.578 2.832 7.016 1 98.19 202 MET A C 1
ATOM 1508 O O . MET A 1 202 ? -17.828 2.201 7.758 1 98.19 202 MET A O 1
ATOM 1512 N N . ALA A 1 203 ? -19.172 3.98 7.375 1 98.12 203 ALA A N 1
ATOM 1513 C CA . ALA A 1 203 ? -18.969 4.555 8.703 1 98.12 203 ALA A CA 1
ATOM 1514 C C . ALA A 1 203 ? -19.578 3.664 9.781 1 98.12 203 ALA A C 1
ATOM 1516 O O . ALA A 1 203 ? -19.125 3.668 10.93 1 98.12 203 ALA A O 1
ATOM 1517 N N . SER A 1 204 ? -20.578 2.863 9.422 1 97.31 204 SER A N 1
ATOM 1518 C CA . SER A 1 204 ? -21.312 2.039 10.375 1 97.31 204 SER A CA 1
ATOM 1519 C C . SER A 1 204 ? -20.406 0.989 11.016 1 97.31 204 SER A C 1
ATOM 1521 O O . SER A 1 204 ? -20.594 0.623 12.172 1 97.31 204 SER A O 1
ATOM 1523 N N . TYR A 1 205 ? -19.406 0.507 10.234 1 97.56 205 TYR A N 1
ATOM 1524 C CA . TYR A 1 205 ? -18.453 -0.445 10.805 1 97.56 205 TYR A CA 1
ATOM 1525 C C . TYR A 1 205 ? -17.781 0.139 12.039 1 97.56 205 TYR A C 1
ATOM 1527 O O . TYR A 1 205 ? -17.609 -0.55 13.047 1 97.56 205 TYR A O 1
ATOM 1535 N N . LEU A 1 206 ? -17.406 1.392 11.977 1 98.06 206 LEU A N 1
ATOM 1536 C CA . LEU A 1 206 ? -16.719 2.066 13.078 1 98.06 206 LEU A CA 1
ATOM 1537 C C . LEU A 1 206 ? -17.688 2.354 14.219 1 98.06 206 LEU A C 1
ATOM 1539 O O . LEU A 1 206 ? -17.359 2.135 15.383 1 98.06 206 LEU A O 1
ATOM 1543 N N . GLU A 1 207 ? -18.812 2.871 13.82 1 97.81 207 GLU A N 1
ATOM 1544 C CA . GLU A 1 207 ? -19.812 3.225 14.828 1 97.81 207 GLU A CA 1
ATOM 1545 C C . GLU A 1 207 ? -20.188 2.014 15.68 1 97.81 207 GLU A C 1
ATOM 1547 O O . GLU A 1 207 ? -20.219 2.1 16.906 1 97.81 207 GLU A O 1
ATOM 1552 N N . ASN A 1 208 ? -20.484 0.885 15.023 1 97.5 208 ASN A N 1
ATOM 1553 C CA . ASN A 1 208 ? -20.844 -0.342 15.719 1 97.5 208 ASN A CA 1
ATOM 1554 C C . ASN A 1 208 ? -19.719 -0.824 16.625 1 97.5 208 ASN A C 1
ATOM 1556 O O . ASN A 1 208 ? -19.969 -1.316 17.734 1 97.5 208 ASN A O 1
ATOM 1560 N N . ASP A 1 209 ? -18.516 -0.7 16.172 1 98 209 ASP A N 1
ATOM 1561 C CA . ASP A 1 209 ? -17.375 -1.104 16.984 1 98 209 ASP A CA 1
ATOM 1562 C C . ASP A 1 209 ? -17.234 -0.224 18.219 1 98 209 ASP A C 1
ATOM 1564 O O . ASP A 1 209 ? -16.922 -0.715 19.297 1 98 209 ASP A O 1
ATOM 1568 N N . LEU A 1 210 ? -17.438 1.087 18.078 1 98.38 210 LEU A N 1
ATOM 1569 C CA . LEU A 1 210 ? -17.406 2.01 19.203 1 98.38 210 LEU A CA 1
ATOM 1570 C C . LEU A 1 210 ? -18.453 1.636 20.25 1 98.38 210 LEU A C 1
ATOM 1572 O O . LEU A 1 210 ? -18.156 1.603 21.453 1 98.38 210 LEU A O 1
ATOM 1576 N N . VAL A 1 211 ? -19.625 1.349 19.766 1 97.94 211 VAL A N 1
ATOM 1577 C CA . VAL A 1 211 ? -20.719 0.984 20.672 1 97.94 211 VAL A CA 1
ATOM 1578 C C . VAL A 1 211 ? -20.375 -0.302 21.422 1 97.94 211 VAL A C 1
ATOM 1580 O O . VAL A 1 211 ? -20.562 -0.397 22.625 1 97.94 211 VAL A O 1
ATOM 1583 N N . LYS A 1 212 ? -19.875 -1.246 20.734 1 97.38 212 LYS A N 1
ATOM 1584 C CA . LYS A 1 212 ? -19.484 -2.52 21.328 1 97.38 212 LYS A CA 1
ATOM 1585 C C . LYS A 1 212 ? -18.422 -2.316 22.406 1 97.38 212 LYS A C 1
ATOM 1587 O O . LYS A 1 212 ? -18.359 -3.084 23.375 1 97.38 212 LYS A O 1
ATOM 1592 N N . ARG A 1 213 ? -17.672 -1.254 22.281 1 97.5 213 ARG A N 1
ATOM 1593 C CA . ARG A 1 213 ? -16.594 -0.97 23.219 1 97.5 213 ARG A CA 1
ATOM 1594 C C . ARG A 1 213 ? -17.094 -0.159 24.406 1 97.5 213 ARG A C 1
ATOM 1596 O O . ARG A 1 213 ? -16.328 0.147 25.328 1 97.5 213 ARG A O 1
ATOM 1603 N N . GLY A 1 214 ? -18.312 0.21 24.328 1 97.75 214 GLY A N 1
ATOM 1604 C CA . GLY A 1 214 ? -18.906 0.869 25.469 1 97.75 214 GLY A CA 1
ATOM 1605 C C . GLY A 1 214 ? -19.016 2.373 25.312 1 97.75 214 GLY A C 1
ATOM 1606 O O . GLY A 1 214 ? -19.391 3.08 26.25 1 97.75 214 GLY A O 1
ATOM 1607 N N . VAL A 1 215 ? -18.688 2.904 24.156 1 98.69 215 VAL A N 1
ATOM 1608 C CA . VAL A 1 215 ? -18.859 4.332 23.891 1 98.69 215 VAL A CA 1
ATOM 1609 C C . VAL A 1 215 ? -20.328 4.652 23.688 1 98.69 215 VAL A C 1
ATOM 1611 O O . VAL A 1 215 ? -21.031 3.941 22.969 1 98.69 215 VAL A O 1
ATOM 1614 N N . ASP A 1 216 ? -20.844 5.605 24.391 1 98.56 216 ASP A N 1
ATOM 1615 C CA . ASP A 1 216 ? -22.172 6.121 24.078 1 98.56 216 ASP A CA 1
ATOM 1616 C C . ASP A 1 216 ? -22.141 7.035 22.859 1 98.56 216 ASP A C 1
ATOM 1618 O O . ASP A 1 216 ? -21.781 8.211 22.953 1 98.56 216 ASP A O 1
ATOM 1622 N N . VAL A 1 217 ? -22.562 6.484 21.719 1 98.62 217 VAL A N 1
ATOM 1623 C CA . VAL A 1 217 ? -22.484 7.223 20.469 1 98.62 217 VAL A CA 1
ATOM 1624 C C . VAL A 1 217 ? -23.844 7.863 20.156 1 98.62 217 VAL A C 1
ATOM 1626 O O . VAL A 1 217 ? -24.844 7.164 20 1 98.62 217 VAL A O 1
ATOM 1629 N N . ILE A 1 218 ? -23.875 9.141 20.109 1 98.56 218 ILE A N 1
ATOM 1630 C CA . ILE A 1 218 ? -25.094 9.898 19.781 1 98.56 218 ILE A CA 1
ATOM 1631 C C . ILE A 1 218 ? -24.891 10.656 18.484 1 98.56 218 ILE A C 1
ATOM 1633 O O . ILE A 1 218 ? -24.109 11.609 18.422 1 98.56 218 ILE A O 1
ATOM 1637 N N . THR A 1 219 ? -25.594 10.258 17.406 1 97.88 219 THR A N 1
ATOM 1638 C CA . THR A 1 219 ? -25.562 10.961 16.125 1 97.88 219 THR A CA 1
ATOM 1639 C C . THR A 1 219 ? -26.891 11.656 15.852 1 97.88 219 THR A C 1
ATOM 1641 O O . THR A 1 219 ? -27.891 11.359 16.5 1 97.88 219 THR A O 1
ATOM 1644 N N . GLY A 1 220 ? -26.875 12.648 14.961 1 97.44 220 GLY A N 1
ATOM 1645 C CA . GLY A 1 220 ? -28.094 13.336 14.578 1 97.44 220 GLY A CA 1
ATOM 1646 C C . GLY A 1 220 ? -28.594 14.289 15.641 1 97.44 220 GLY A C 1
ATOM 1647 O O . GLY A 1 220 ? -29.781 14.633 15.664 1 97.44 220 GLY A O 1
ATOM 1648 N N . ASP A 1 221 ? -27.781 14.602 16.594 1 97.75 221 ASP A N 1
ATOM 1649 C CA . ASP A 1 221 ? -28.141 15.5 17.688 1 97.75 221 ASP A CA 1
ATOM 1650 C C . ASP A 1 221 ? -27 16.453 18.016 1 97.75 221 ASP A C 1
ATOM 1652 O O . ASP A 1 221 ? -25.828 16.062 18.031 1 97.75 221 ASP A O 1
ATOM 1656 N N . ALA A 1 222 ? -27.266 17.719 18.234 1 96.75 222 ALA A N 1
ATOM 1657 C CA . ALA A 1 222 ? -26.25 18.734 18.484 1 96.75 222 ALA A CA 1
ATOM 1658 C C . ALA A 1 222 ? -26.297 19.203 19.938 1 96.75 222 ALA A C 1
ATOM 1660 O O . ALA A 1 222 ? -27.328 19.078 20.609 1 96.75 222 ALA A O 1
ATOM 1661 N N . ILE A 1 223 ? -25.25 19.719 20.406 1 97.56 223 ILE A N 1
ATOM 1662 C CA . ILE A 1 223 ? -25.203 20.281 21.75 1 97.56 223 ILE A CA 1
ATOM 1663 C C . ILE A 1 223 ? -25.906 21.641 21.766 1 97.56 223 ILE A C 1
ATOM 1665 O O . ILE A 1 223 ? -25.578 22.516 20.969 1 97.56 223 ILE A O 1
ATOM 1669 N N . GLN A 1 224 ? -26.719 21.812 22.688 1 97.75 224 GLN A N 1
ATOM 1670 C CA . GLN A 1 224 ? -27.469 23.062 22.797 1 97.75 224 GLN A CA 1
ATOM 1671 C C . GLN A 1 224 ? -26.828 24.016 23.797 1 97.75 224 GLN A C 1
ATOM 1673 O O . GLN A 1 224 ? -26.812 25.219 23.594 1 97.75 224 GLN A O 1
ATOM 1678 N N . GLU A 1 225 ? -26.406 23.422 24.906 1 97.69 225 GLU A N 1
ATOM 1679 C CA . GLU A 1 225 ? -25.812 24.266 25.938 1 97.69 225 GLU A CA 1
ATOM 1680 C C . GLU A 1 225 ? -24.984 23.438 26.922 1 97.69 225 GLU A C 1
ATOM 1682 O O . GLU A 1 225 ? -25.156 22.219 27.016 1 97.69 225 GLU A O 1
ATOM 1687 N N . PHE A 1 226 ? -24.062 24.109 27.609 1 97.06 226 PHE A N 1
ATOM 1688 C CA . PHE A 1 226 ? -23.328 23.625 28.766 1 97.06 226 PHE A CA 1
ATOM 1689 C C . PHE A 1 226 ? -23.766 24.375 30.031 1 97.06 226 PHE A C 1
ATOM 1691 O O . PHE A 1 226 ? -23.844 25.594 30.031 1 97.06 226 PHE A O 1
ATOM 1698 N N . LYS A 1 227 ? -24.078 23.609 31.062 1 96.69 227 LYS A N 1
ATOM 1699 C CA . LYS A 1 227 ? -24.438 24.219 32.344 1 96.69 227 LYS A CA 1
ATOM 1700 C C . LYS A 1 227 ? -23.547 23.688 33.469 1 96.69 227 LYS A C 1
ATOM 1702 O O . LYS A 1 227 ? -23 22.594 33.375 1 96.69 227 LYS A O 1
ATOM 1707 N N . GLU A 1 228 ? -23.5 24.453 34.438 1 95.62 228 GLU A N 1
ATOM 1708 C CA . GLU A 1 228 ? -22.75 24.062 35.625 1 95.62 228 GLU A CA 1
ATOM 1709 C C . GLU A 1 228 ? -23.422 22.891 36.344 1 95.62 228 GLU A C 1
ATOM 1711 O O . GLU A 1 228 ? -24.641 22.828 36.438 1 95.62 228 GLU A O 1
ATOM 1716 N N . CYS A 1 229 ? -22.578 22.062 36.719 1 93.94 229 CYS A N 1
ATOM 1717 C CA . CYS A 1 229 ? -23.047 21.016 37.625 1 93.94 229 CYS A CA 1
ATOM 1718 C C . CYS A 1 229 ? -22.938 21.453 39.062 1 93.94 229 CYS A C 1
ATOM 1720 O O . CYS A 1 229 ? -21.859 21.75 39.562 1 93.94 229 CYS A O 1
ATOM 1722 N N . LYS A 1 230 ? -23.938 21.359 39.812 1 91.69 230 LYS A N 1
ATOM 1723 C CA . LYS A 1 230 ? -23.984 21.828 41.188 1 91.69 230 LYS A CA 1
ATOM 1724 C C . LYS A 1 230 ? -23.078 20.984 42.062 1 91.69 230 LYS A C 1
ATOM 1726 O O . LYS A 1 230 ? -22.422 21.5 43 1 91.69 230 LYS A O 1
ATOM 1731 N N . LYS A 1 231 ? -23 19.781 41.844 1 90.94 231 LYS A N 1
ATOM 1732 C CA . LYS A 1 231 ? -22.234 18.844 42.656 1 90.94 231 LYS A CA 1
ATOM 1733 C C . LYS A 1 231 ? -20.75 18.953 42.375 1 90.94 231 LYS A C 1
ATOM 1735 O O . LYS A 1 231 ? -19.922 18.625 43.25 1 90.94 231 LYS A O 1
ATOM 1740 N N . ASP A 1 232 ? -20.375 19.344 41.25 1 91.25 232 ASP A N 1
ATOM 1741 C CA . ASP A 1 232 ? -19 19.5 40.812 1 91.25 232 ASP A CA 1
ATOM 1742 C C . ASP A 1 232 ? -18.844 20.672 39.844 1 91.25 232 ASP A C 1
ATOM 1744 O O . ASP A 1 232 ? -18.984 20.5 38.625 1 91.25 232 ASP A O 1
ATOM 1748 N N . PRO A 1 233 ? -18.484 21.766 40.344 1 90.25 233 PRO A N 1
ATOM 1749 C CA . PRO A 1 233 ? -18.484 22.984 39.531 1 90.25 233 PRO A CA 1
ATOM 1750 C C . PRO A 1 233 ? -17.516 22.906 38.344 1 90.25 233 PRO A C 1
ATOM 1752 O O . PRO A 1 233 ? -17.688 23.641 37.344 1 90.25 233 PRO A O 1
ATOM 1755 N N . ASP A 1 234 ? -16.609 22.047 38.406 1 91.56 234 ASP A N 1
ATOM 1756 C CA . ASP A 1 234 ? -15.648 21.891 37.312 1 91.56 234 ASP A CA 1
ATOM 1757 C C . ASP A 1 234 ? -16.219 21.047 36.188 1 91.56 234 ASP A C 1
ATOM 1759 O O . ASP A 1 234 ? -15.656 20.984 35.094 1 91.56 234 ASP A O 1
ATOM 1763 N N . SER A 1 235 ? -17.312 20.406 36.469 1 95.5 235 SER A N 1
ATOM 1764 C CA . SER A 1 235 ? -17.969 19.578 35.438 1 95.5 235 SER A CA 1
ATOM 1765 C C . SER A 1 235 ? -19.125 20.312 34.781 1 95.5 235 SER A C 1
ATOM 1767 O O . SER A 1 235 ? -19.609 21.312 35.312 1 95.5 235 SER A O 1
ATOM 1769 N N . SER A 1 236 ? -19.484 19.875 33.625 1 97.38 236 SER A N 1
ATOM 1770 C CA . SER A 1 236 ? -20.562 20.531 32.875 1 97.38 236 SER A CA 1
ATOM 1771 C C . SER A 1 236 ? -21.688 19.547 32.531 1 97.38 236 SER A C 1
ATOM 1773 O O . SER A 1 236 ? -21.438 18.391 32.219 1 97.38 236 SER A O 1
ATOM 1775 N N . ILE A 1 237 ? -22.859 20.031 32.688 1 97.75 237 ILE A N 1
ATOM 1776 C CA . ILE A 1 237 ? -24.031 19.297 32.219 1 97.75 237 ILE A CA 1
ATOM 1777 C C . ILE A 1 237 ? -24.375 19.719 30.781 1 97.75 237 ILE A C 1
ATOM 1779 O O . ILE A 1 237 ? -24.641 20.906 30.531 1 97.75 237 ILE A O 1
ATOM 1783 N N . LEU A 1 238 ? -24.359 18.75 29.875 1 98 238 LEU A N 1
ATOM 1784 C CA . LEU A 1 238 ? -24.672 19.016 28.484 1 98 238 LEU A CA 1
ATOM 1785 C C . LEU A 1 238 ? -26.141 18.688 28.188 1 98 238 LEU A C 1
ATOM 1787 O O . LEU A 1 238 ? -26.609 17.594 28.516 1 98 238 LEU A O 1
ATOM 1791 N N . THR A 1 239 ? -26.781 19.641 27.594 1 98.44 239 THR A N 1
ATOM 1792 C CA . THR A 1 239 ? -28.094 19.422 27.016 1 98.44 239 THR A CA 1
ATOM 1793 C C . THR A 1 239 ? -28.031 19.438 25.484 1 98.44 239 THR A C 1
ATOM 1795 O O . THR A 1 239 ? -27.453 20.359 24.906 1 98.44 239 THR A O 1
ATOM 1798 N N . LEU A 1 240 ? -28.609 18.453 24.891 1 98.44 240 LEU A N 1
ATOM 1799 C CA . LEU A 1 240 ? -28.625 18.359 23.438 1 98.44 240 LEU A CA 1
ATOM 1800 C C . LEU A 1 240 ? -29.875 19.031 22.859 1 98.44 240 LEU A C 1
ATOM 1802 O O . LEU A 1 240 ? -30.797 19.359 23.594 1 98.44 240 LEU A O 1
ATOM 1806 N N . LYS A 1 241 ? -29.891 19.281 21.594 1 97.81 241 LYS A N 1
ATOM 1807 C CA . LYS A 1 241 ? -31.016 19.953 20.938 1 97.81 241 LYS A CA 1
ATOM 1808 C C . LYS A 1 241 ? -32.281 19.125 21.062 1 97.81 241 LYS A C 1
ATOM 1810 O O . LYS A 1 241 ? -33.406 19.672 21.109 1 97.81 241 LYS A O 1
ATOM 1815 N N . SER A 1 242 ? -32.156 17.859 21.109 1 97.81 242 SER A N 1
ATOM 1816 C CA . SER A 1 242 ? -33.312 16.953 21.266 1 97.81 242 SER A CA 1
ATOM 1817 C C . SER A 1 242 ? -33.938 17.109 22.641 1 97.81 242 SER A C 1
ATOM 1819 O O . SER A 1 242 ? -35.062 16.641 22.859 1 97.81 242 SER A O 1
ATOM 1821 N N . GLY A 1 243 ? -33.25 17.594 23.562 1 97.62 243 GLY A N 1
ATOM 1822 C CA . GLY A 1 243 ? -33.688 17.672 24.953 1 97.62 243 GLY A CA 1
ATOM 1823 C C . GLY A 1 243 ? -33 16.656 25.859 1 97.62 243 GLY A C 1
ATOM 1824 O O . GLY A 1 243 ? -33.125 16.734 27.078 1 97.62 243 GLY A O 1
ATOM 1825 N N . LYS A 1 244 ? -32.25 15.812 25.25 1 98.06 244 LYS A N 1
ATOM 1826 C CA . LYS A 1 244 ? -31.516 14.828 26.031 1 98.06 244 LYS A CA 1
ATOM 1827 C C . LYS A 1 244 ? -30.453 15.5 26.906 1 98.06 244 LYS A C 1
ATOM 1829 O O . LYS A 1 244 ? -29.703 16.359 26.438 1 98.06 244 LYS A O 1
ATOM 1834 N N . VAL A 1 245 ? -30.438 15.133 28.156 1 98.25 245 VAL A N 1
ATOM 1835 C CA . VAL A 1 245 ? -29.438 15.633 29.094 1 98.25 245 VAL A CA 1
ATOM 1836 C C . VAL A 1 245 ? -28.406 14.539 29.391 1 98.25 245 VAL A C 1
ATOM 1838 O O . VAL A 1 245 ? -28.766 13.422 29.766 1 98.25 245 VAL A O 1
ATOM 1841 N N . LEU A 1 246 ? -27.141 14.859 29.203 1 98.19 246 LEU A N 1
ATOM 1842 C CA . LEU A 1 246 ? -26.094 13.891 29.453 1 98.19 246 LEU A CA 1
ATOM 1843 C C . LEU A 1 246 ? -25.641 13.93 30.922 1 98.19 246 LEU A C 1
ATOM 1845 O O . LEU A 1 246 ? -25.844 14.938 31.594 1 98.19 246 LEU A O 1
ATOM 1849 N N . PRO A 1 247 ? -25.062 12.789 31.359 1 96.94 247 PRO A N 1
ATOM 1850 C CA . PRO A 1 247 ? -24.422 12.867 32.688 1 96.94 247 PRO A CA 1
ATOM 1851 C C . PRO A 1 247 ? -23.344 13.953 32.75 1 96.94 247 PRO A C 1
ATOM 1853 O O . PRO A 1 247 ? -22.797 14.352 31.703 1 96.94 247 PRO A O 1
ATOM 1856 N N . PRO A 1 248 ? -23.109 14.445 33.969 1 97.19 248 PRO A N 1
ATOM 1857 C CA . PRO A 1 248 ? -22.062 15.469 34.062 1 97.19 248 PRO A CA 1
ATOM 1858 C C . PRO A 1 248 ? -20.75 15.062 33.406 1 97.19 248 PRO A C 1
ATOM 1860 O O . PRO A 1 248 ? -20.297 13.93 33.594 1 97.19 248 PRO A O 1
ATOM 1863 N N . ALA A 1 249 ? -20.219 15.906 32.656 1 98.31 249 ALA A N 1
ATOM 1864 C CA . ALA A 1 249 ? -18.969 15.664 31.938 1 98.31 249 ALA A CA 1
ATOM 1865 C C . ALA A 1 249 ? -17.797 16.312 32.688 1 98.31 249 ALA A C 1
ATOM 1867 O O . ALA A 1 249 ? -17.781 17.516 32.906 1 98.31 249 ALA A O 1
ATOM 1868 N N . HIS A 1 250 ? -16.828 15.461 33.031 1 98.06 250 HIS A N 1
ATOM 1869 C CA . HIS A 1 250 ? -15.633 15.961 33.688 1 98.06 250 HIS A CA 1
ATOM 1870 C C . HIS A 1 250 ? -14.688 16.609 32.688 1 98.06 250 HIS A C 1
ATOM 1872 O O . HIS A 1 250 ? -13.836 17.422 33.062 1 98.06 250 HIS A O 1
ATOM 1878 N N . LEU A 1 251 ? -14.766 16.234 31.484 1 98.38 251 LEU A N 1
ATOM 1879 C CA . LEU A 1 251 ? -14.008 16.781 30.359 1 98.38 251 LEU A CA 1
ATOM 1880 C C . LEU A 1 251 ? -14.828 16.75 29.078 1 98.38 251 LEU A C 1
ATOM 1882 O O . LEU A 1 251 ? -15.539 15.781 28.812 1 98.38 251 LEU A O 1
ATOM 1886 N N . THR A 1 252 ? -14.812 17.828 28.344 1 98.31 252 THR A N 1
ATOM 1887 C CA . THR A 1 252 ? -15.383 17.844 27 1 98.31 252 THR A CA 1
ATOM 1888 C C . THR A 1 252 ? -14.336 18.281 25.984 1 98.31 252 THR A C 1
ATOM 1890 O O . THR A 1 252 ? -13.711 19.328 26.125 1 98.31 252 THR A O 1
ATOM 1893 N N . ILE A 1 253 ? -14.07 17.453 25 1 98.38 253 ILE A N 1
ATOM 1894 C CA . ILE A 1 253 ? -13.219 17.812 23.875 1 98.38 253 ILE A CA 1
ATOM 1895 C C . ILE A 1 253 ? -14.078 18.406 22.75 1 98.38 253 ILE A C 1
ATOM 1897 O O . ILE A 1 253 ? -14.984 17.734 22.25 1 98.38 253 ILE A O 1
ATOM 1901 N N . LEU A 1 254 ? -13.773 19.578 22.359 1 97.19 254 LEU A N 1
ATOM 1902 C CA . LEU A 1 254 ? -14.492 20.25 21.281 1 97.19 254 LEU A CA 1
ATOM 1903 C C . LEU A 1 254 ? -13.836 19.969 19.938 1 97.19 254 LEU A C 1
ATOM 1905 O O . LEU A 1 254 ? -12.875 20.641 19.547 1 97.19 254 LEU A O 1
ATOM 1909 N N . GLY A 1 255 ? -14.328 18.938 19.219 1 94.94 255 GLY A N 1
ATOM 1910 C CA . GLY A 1 255 ? -13.898 18.609 17.859 1 94.94 255 GLY A CA 1
ATOM 1911 C C . GLY A 1 255 ? -14.945 18.938 16.812 1 94.94 255 GLY A C 1
ATOM 1912 O O . GLY A 1 255 ? -15.281 18.094 15.984 1 94.94 255 GLY A O 1
ATOM 1913 N N . LEU A 1 256 ? -15.469 20.141 16.766 1 93.25 256 LEU A N 1
ATOM 1914 C CA . LEU A 1 256 ? -16.641 20.547 15.992 1 93.25 256 LEU A CA 1
ATOM 1915 C C . LEU A 1 256 ? -16.219 21.141 14.656 1 93.25 256 LEU A C 1
ATOM 1917 O O . LEU A 1 256 ? -16.984 21.875 14.031 1 93.25 256 LEU A O 1
ATOM 1921 N N . GLY A 1 257 ? -14.992 20.891 14.242 1 90.25 257 GLY A N 1
ATOM 1922 C CA . GLY A 1 257 ? -14.492 21.422 12.977 1 90.25 257 GLY A CA 1
ATOM 1923 C C . GLY A 1 257 ? -13.57 22.609 13.148 1 90.25 257 GLY A C 1
ATOM 1924 O O . GLY A 1 257 ? -13.281 23.016 14.273 1 90.25 257 GLY A O 1
ATOM 1925 N N . VAL A 1 258 ? -13.047 23.094 11.969 1 93.31 258 VAL A N 1
ATOM 1926 C CA . VAL A 1 258 ? -12.102 24.203 11.992 1 93.31 258 VAL A CA 1
ATOM 1927 C C . VAL A 1 258 ? -12.531 25.266 10.984 1 93.31 258 VAL A C 1
ATOM 1929 O O . VAL A 1 258 ? -13.336 25 10.094 1 93.31 258 VAL A O 1
ATOM 1932 N N . ARG A 1 259 ? -12.117 26.422 11.18 1 94.56 259 ARG A N 1
ATOM 1933 C CA . ARG A 1 259 ? -12.266 27.531 10.25 1 94.56 259 ARG A CA 1
ATOM 1934 C C . ARG A 1 259 ? -10.906 28.172 9.945 1 94.56 259 ARG A C 1
ATOM 1936 O O . ARG A 1 259 ? -10.039 28.25 10.82 1 94.56 259 ARG A O 1
ATOM 1943 N N . PRO A 1 260 ? -10.75 28.609 8.656 1 96.44 260 PRO A N 1
ATOM 1944 C CA . PRO A 1 260 ? -9.469 29.25 8.352 1 96.44 260 PRO A CA 1
ATOM 1945 C C . PRO A 1 260 ? -9.188 30.469 9.227 1 96.44 260 PRO A C 1
ATOM 1947 O O . PRO A 1 260 ? -10.102 31.25 9.516 1 96.44 260 PRO A O 1
ATOM 1950 N N . ASP A 1 261 ? -8.016 30.562 9.75 1 95.19 261 ASP A N 1
ATOM 1951 C CA . ASP A 1 261 ? -7.594 31.703 10.57 1 95.19 261 ASP A CA 1
ATOM 1952 C C . ASP A 1 261 ? -7.102 32.844 9.695 1 95.19 261 ASP A C 1
ATOM 1954 O O . ASP A 1 261 ? -5.914 33.188 9.703 1 95.19 261 ASP A O 1
ATOM 1958 N N . THR A 1 262 ? -8.039 33.594 8.992 1 97.38 262 THR A N 1
ATOM 1959 C CA . THR A 1 262 ? -7.617 34.469 7.891 1 97.38 262 THR A CA 1
ATOM 1960 C C . THR A 1 262 ? -8.141 35.875 8.078 1 97.38 262 THR A C 1
ATOM 1962 O O . THR A 1 262 ? -8.195 36.656 7.121 1 97.38 262 THR A O 1
ATOM 1965 N N . ALA A 1 263 ? -8.492 36.281 9.281 1 95.56 263 ALA A N 1
ATOM 1966 C CA . ALA A 1 263 ? -9.062 37.594 9.5 1 95.56 263 ALA A CA 1
ATOM 1967 C C . ALA A 1 263 ? -8.117 38.688 9.008 1 95.56 263 ALA A C 1
ATOM 1969 O O . ALA A 1 263 ? -8.516 39.562 8.242 1 95.56 263 ALA A O 1
ATOM 1970 N N . ILE A 1 264 ? -6.855 38.656 9.375 1 96.44 264 ILE A N 1
ATOM 1971 C CA . ILE A 1 264 ? -5.898 39.688 9.039 1 96.44 264 ILE A CA 1
ATOM 1972 C C . ILE A 1 264 ? -5.594 39.656 7.547 1 96.44 264 ILE A C 1
ATOM 1974 O O . ILE A 1 264 ? -5.168 40.656 6.969 1 96.44 264 ILE A O 1
ATOM 1978 N N . ILE A 1 265 ? -5.734 38.469 6.926 1 98.25 265 ILE A N 1
ATOM 1979 C CA . ILE A 1 265 ? -5.496 38.312 5.492 1 98.25 265 ILE A CA 1
ATOM 1980 C C . ILE A 1 265 ? -6.598 39.031 4.707 1 98.25 265 ILE A C 1
ATOM 1982 O O . ILE A 1 265 ? -6.316 39.75 3.746 1 98.25 265 ILE A O 1
ATOM 1986 N N . LYS A 1 266 ? -7.816 38.781 5.137 1 97.06 266 LYS A N 1
ATOM 1987 C CA . LYS A 1 266 ? -8.953 39.469 4.543 1 97.06 266 LYS A CA 1
ATOM 1988 C C . LYS A 1 266 ? -8.82 40.969 4.699 1 97.06 266 LYS A C 1
ATOM 1990 O O . LYS A 1 266 ? -9.086 41.75 3.76 1 97.06 266 LYS A O 1
ATOM 1995 N N . ASP A 1 267 ? -8.406 41.438 5.809 1 97.19 267 ASP A N 1
ATOM 1996 C CA . ASP A 1 267 ? -8.242 42.875 6.102 1 97.19 267 ASP A CA 1
ATOM 1997 C C . ASP A 1 267 ? -7.18 43.5 5.203 1 97.19 267 ASP A C 1
ATOM 1999 O O . ASP A 1 267 ? -7.219 44.688 4.93 1 97.19 267 ASP A O 1
ATOM 2003 N N . ALA A 1 268 ? -6.262 42.688 4.805 1 98.12 268 ALA A N 1
ATOM 2004 C CA . ALA A 1 268 ? -5.176 43.156 3.943 1 98.12 268 ALA A CA 1
ATOM 2005 C C . ALA A 1 268 ? -5.637 43.281 2.496 1 98.12 268 ALA A C 1
ATOM 2007 O O . ALA A 1 268 ? -4.879 43.75 1.634 1 98.12 268 ALA A O 1
ATOM 2008 N N . GLY A 1 269 ? -6.848 42.875 2.193 1 97.75 269 GLY A N 1
ATOM 2009 C CA . GLY A 1 269 ? -7.406 43 0.857 1 97.75 269 GLY A CA 1
ATOM 2010 C C . GLY A 1 269 ? -7.113 41.812 -0.029 1 97.75 269 GLY A C 1
ATOM 2011 O O . GLY A 1 269 ? -7.363 41.844 -1.235 1 97.75 269 GLY A O 1
ATOM 2012 N N . ILE A 1 270 ? -6.531 40.781 0.479 1 98.69 270 ILE A N 1
ATOM 2013 C CA . ILE A 1 270 ? -6.305 39.562 -0.27 1 98.69 270 ILE A CA 1
ATOM 2014 C C . ILE A 1 270 ? -7.621 38.781 -0.424 1 98.69 270 ILE A C 1
ATOM 2016 O O . ILE A 1 270 ? -8.398 38.688 0.528 1 98.69 270 ILE A O 1
ATOM 2020 N N . GLU A 1 271 ? -7.902 38.219 -1.558 1 98.5 271 GLU A N 1
ATOM 2021 C CA . GLU A 1 271 ? -9.18 37.594 -1.858 1 98.5 271 GLU A CA 1
ATOM 2022 C C . GLU A 1 271 ? -9.383 36.312 -1.034 1 98.5 271 GLU A C 1
ATOM 2024 O O . GLU A 1 271 ? -8.516 35.438 -1.027 1 98.5 271 GLU A O 1
ATOM 2029 N N . CYS A 1 272 ? -10.43 36.219 -0.358 1 98.31 272 CYS A N 1
ATOM 2030 C CA . CYS A 1 272 ? -10.875 35.062 0.394 1 98.31 272 CYS A CA 1
ATOM 2031 C C . CYS A 1 272 ? -12.297 34.688 0.021 1 98.31 272 CYS A C 1
ATOM 2033 O O . CYS A 1 272 ? -13.062 35.531 -0.461 1 98.31 272 CYS A O 1
ATOM 2035 N N . THR A 1 273 ? -12.625 33.469 0.138 1 97.12 273 THR A N 1
ATOM 2036 C CA . THR A 1 273 ? -14 33.031 -0.061 1 97.12 273 THR A CA 1
ATOM 2037 C C . THR A 1 273 ? -14.898 33.531 1.059 1 97.12 273 THR A C 1
ATOM 2039 O O . THR A 1 273 ? -14.414 34.031 2.078 1 97.12 273 THR A O 1
ATOM 2042 N N . PRO A 1 274 ? -16.234 33.375 0.882 1 94.75 274 PRO A N 1
ATOM 2043 C CA . PRO A 1 274 ? -17.141 33.781 1.951 1 94.75 274 PRO A CA 1
ATOM 2044 C C . PRO A 1 274 ? -16.922 33 3.248 1 94.75 274 PRO A C 1
ATOM 2046 O O . PRO A 1 274 ? -17.203 33.531 4.332 1 94.75 274 PRO A O 1
ATOM 2049 N N . ARG A 1 275 ? -16.391 31.859 3.146 1 92.56 275 ARG A N 1
ATOM 2050 C CA . ARG A 1 275 ? -16.141 31.031 4.328 1 92.56 275 ARG A CA 1
ATOM 2051 C C . ARG A 1 275 ? -14.781 31.359 4.945 1 92.56 275 ARG A C 1
ATOM 2053 O O . ARG A 1 275 ? -14.406 30.781 5.969 1 92.56 275 ARG A O 1
ATOM 2060 N N . GLY A 1 276 ? -14.016 32.25 4.254 1 96.88 276 GLY A N 1
ATOM 2061 C CA . GLY A 1 276 ? -12.797 32.75 4.844 1 96.88 276 GLY A CA 1
ATOM 2062 C C . GLY A 1 276 ? -11.539 32.125 4.281 1 96.88 276 GLY A C 1
ATOM 2063 O O . GLY A 1 276 ? -10.43 32.5 4.656 1 96.88 276 GLY A O 1
ATOM 2064 N N . HIS A 1 277 ? -11.664 31.219 3.4 1 98.5 277 HIS A N 1
ATOM 2065 C CA . HIS A 1 277 ? -10.484 30.562 2.84 1 98.5 277 HIS A CA 1
ATOM 2066 C C . HIS A 1 277 ? -9.797 31.469 1.817 1 98.5 277 HIS A C 1
ATOM 2068 O O . HIS A 1 277 ? -10.461 32.125 1.025 1 98.5 277 HIS A O 1
ATOM 2074 N N . ILE A 1 278 ? -8.477 31.453 1.874 1 98.75 278 ILE A N 1
ATOM 2075 C CA . ILE A 1 278 ? -7.703 32.25 0.92 1 98.75 278 ILE A CA 1
ATOM 2076 C C . ILE A 1 278 ? -7.828 31.641 -0.474 1 98.75 278 ILE A C 1
ATOM 2078 O O . ILE A 1 278 ? -7.664 30.422 -0.647 1 98.75 278 ILE A O 1
ATOM 2082 N N . GLN A 1 279 ? -8.188 32.438 -1.452 1 98.25 279 GLN A N 1
ATOM 2083 C CA . GLN A 1 279 ? -8.242 31.969 -2.832 1 98.25 279 GLN A CA 1
ATOM 2084 C C . GLN A 1 279 ? -6.855 31.969 -3.469 1 98.25 279 GLN A C 1
ATOM 2086 O O . GLN A 1 279 ? -6.129 32.969 -3.379 1 98.25 279 GLN A O 1
ATOM 2091 N N . VAL A 1 280 ? -6.438 30.859 -4.062 1 98.5 280 VAL A N 1
ATOM 2092 C CA . VAL A 1 280 ? -5.141 30.766 -4.73 1 98.5 280 VAL A CA 1
ATOM 2093 C C . VAL A 1 280 ? -5.324 30.188 -6.133 1 98.5 280 VAL A C 1
ATOM 2095 O O . VAL A 1 280 ? -6.301 29.484 -6.402 1 98.5 280 VAL A O 1
ATOM 2098 N N . ASN A 1 281 ? -4.441 30.516 -7.078 1 97.69 281 ASN A N 1
ATOM 2099 C CA . ASN A 1 281 ? -4.441 29.922 -8.406 1 97.69 281 ASN A CA 1
ATOM 2100 C C . ASN A 1 281 ? -3.693 28.594 -8.414 1 97.69 281 ASN A C 1
ATOM 2102 O O . ASN A 1 281 ? -3.363 28.047 -7.359 1 97.69 281 ASN A O 1
ATOM 2106 N N . GLU A 1 282 ? -3.438 27.984 -9.539 1 96.81 282 GLU A N 1
ATOM 2107 C CA . GLU A 1 282 ? -2.852 26.641 -9.664 1 96.81 282 GLU A CA 1
ATOM 2108 C C . GLU A 1 282 ? -1.374 26.656 -9.281 1 96.81 282 GLU A C 1
ATOM 2110 O O . GLU A 1 282 ? -0.753 25.594 -9.156 1 96.81 282 GLU A O 1
ATOM 2115 N N . TYR A 1 283 ? -0.799 27.812 -9.078 1 97.94 283 TYR A N 1
ATOM 2116 C CA . TYR A 1 283 ? 0.59 27.906 -8.648 1 97.94 283 TYR A CA 1
ATOM 2117 C C . TYR A 1 283 ? 0.675 28.266 -7.168 1 97.94 283 TYR A C 1
ATOM 2119 O O . TYR A 1 283 ? 1.764 28.531 -6.648 1 97.94 283 TYR A O 1
ATOM 2127 N N . LEU A 1 284 ? -0.493 28.422 -6.469 1 98.62 284 LEU A N 1
ATOM 2128 C CA . LEU A 1 284 ? -0.655 28.719 -5.051 1 98.62 284 LEU A CA 1
ATOM 2129 C C . LEU A 1 284 ? -0.359 30.188 -4.754 1 98.62 284 LEU A C 1
ATOM 2131 O O . LEU A 1 284 ? 0.051 30.531 -3.645 1 98.62 284 LEU A O 1
ATOM 2135 N N . GLN A 1 285 ? -0.529 30.984 -5.773 1 98.62 285 GLN A N 1
ATOM 2136 C CA . GLN A 1 285 ? -0.432 32.438 -5.621 1 98.62 285 GLN A CA 1
ATOM 2137 C C . GLN A 1 285 ? -1.771 33.031 -5.203 1 98.62 285 GLN A C 1
ATOM 2139 O O . GLN A 1 285 ? -2.826 32.594 -5.672 1 98.62 285 GLN A O 1
ATOM 2144 N N . THR A 1 286 ? -1.726 34.062 -4.289 1 98.75 286 THR A N 1
ATOM 2145 C CA . THR A 1 286 ? -2.926 34.812 -3.904 1 98.75 286 THR A CA 1
ATOM 2146 C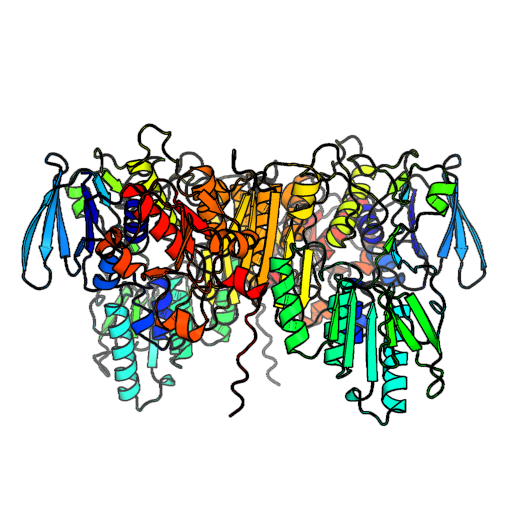 C . THR A 1 286 ? -3.213 35.938 -4.895 1 98.75 286 THR A C 1
ATOM 2148 O O . THR A 1 286 ? -2.549 36.031 -5.926 1 98.75 286 THR A O 1
ATOM 2151 N N . SER A 1 287 ? -4.242 36.719 -4.539 1 98.62 287 SER A N 1
ATOM 2152 C CA . SER A 1 287 ? -4.594 37.844 -5.387 1 98.62 287 SER A CA 1
ATOM 2153 C C . SER A 1 287 ? -3.568 38.969 -5.262 1 98.62 287 SER A C 1
ATOM 2155 O O . SER A 1 287 ? -3.541 39.906 -6.086 1 98.62 287 SER A O 1
ATOM 2157 N N . ALA A 1 288 ? -2.771 39 -4.188 1 98.44 288 ALA A N 1
ATOM 2158 C CA . ALA A 1 288 ? -1.719 40 -4.02 1 98.44 288 ALA A CA 1
ATOM 2159 C C . ALA A 1 288 ? -0.414 39.531 -4.656 1 98.44 288 ALA A C 1
ATOM 2161 O O . ALA A 1 288 ? -0.022 38.375 -4.508 1 98.44 288 ALA A O 1
ATOM 2162 N N . PRO A 1 289 ? 0.256 40.438 -5.375 1 97.38 289 PRO A N 1
ATOM 2163 C CA . PRO A 1 289 ? 1.515 40.062 -6.02 1 97.38 289 PRO A CA 1
ATOM 2164 C C . PRO A 1 289 ? 2.578 39.594 -5.023 1 97.38 289 PRO A C 1
ATOM 2166 O O . PRO A 1 289 ? 2.734 40.219 -3.963 1 97.38 289 PRO A O 1
ATOM 2169 N N . ASN A 1 290 ? 3.271 38.5 -5.305 1 97.56 290 ASN A N 1
ATOM 2170 C CA . ASN A 1 290 ? 4.375 37.938 -4.539 1 97.56 290 ASN A CA 1
ATOM 2171 C C . ASN A 1 290 ? 3.916 37.438 -3.168 1 97.56 290 ASN A C 1
ATOM 2173 O O . ASN A 1 290 ? 4.715 37.375 -2.234 1 97.56 290 ASN A O 1
ATOM 2177 N N . VAL A 1 291 ? 2.594 37.219 -2.998 1 98.88 291 VAL A N 1
ATOM 2178 C CA . VAL A 1 291 ? 2.027 36.625 -1.786 1 98.88 291 VAL A CA 1
ATOM 2179 C C . VAL A 1 291 ? 1.435 35.281 -2.102 1 98.88 291 VAL A C 1
ATOM 2181 O O . VAL A 1 291 ? 0.593 35.125 -2.992 1 98.88 291 VAL A O 1
ATOM 2184 N N . TRP A 1 292 ? 1.912 34.281 -1.411 1 98.88 292 TRP A N 1
ATOM 2185 C CA . TRP A 1 292 ? 1.53 32.875 -1.57 1 98.88 292 TRP A CA 1
ATOM 2186 C C . TRP A 1 292 ? 0.786 32.375 -0.34 1 98.88 292 TRP A C 1
ATOM 2188 O O . TRP A 1 292 ? 0.878 32.969 0.737 1 98.88 292 TRP A O 1
ATOM 2198 N N . ALA A 1 293 ? -0.035 31.266 -0.516 1 98.94 293 ALA A N 1
ATOM 2199 C CA . ALA A 1 293 ? -0.726 30.703 0.64 1 98.94 293 ALA A CA 1
ATOM 2200 C C . ALA A 1 293 ? -0.847 29.188 0.518 1 98.94 293 ALA A C 1
ATOM 2202 O O . ALA A 1 293 ? -0.974 28.656 -0.588 1 98.94 293 ALA A O 1
ATOM 2203 N N . VAL A 1 294 ? -0.827 28.484 1.655 1 98.69 294 VAL A N 1
ATOM 2204 C CA . VAL A 1 294 ? -0.839 27.031 1.664 1 98.69 294 VAL A CA 1
ATOM 2205 C C . VAL A 1 294 ? -1.562 26.531 2.91 1 98.69 294 VAL A C 1
ATOM 2207 O O . VAL A 1 294 ? -1.83 27.297 3.836 1 98.69 294 VAL A O 1
ATOM 2210 N N . GLY A 1 295 ? -1.925 25.203 2.877 1 98.12 295 GLY A N 1
ATOM 2211 C CA . GLY A 1 295 ? -2.408 24.516 4.059 1 98.12 295 GLY A CA 1
ATOM 2212 C C . GLY A 1 295 ? -3.908 24.641 4.254 1 98.12 295 GLY A C 1
ATOM 2213 O O . GLY A 1 295 ? -4.66 24.719 3.283 1 98.12 295 GLY A O 1
ATOM 2214 N N . ASP A 1 296 ? -4.301 24.609 5.496 1 97.56 296 ASP A N 1
ATOM 2215 C CA . ASP A 1 296 ? -5.711 24.5 5.863 1 97.56 296 ASP A CA 1
ATOM 2216 C C . ASP A 1 296 ? -6.457 25.797 5.535 1 97.56 296 ASP A C 1
ATOM 2218 O O . ASP A 1 296 ? -7.688 25.812 5.504 1 97.56 296 ASP A O 1
ATOM 2222 N N . ALA A 1 297 ? -5.746 26.891 5.266 1 98.12 297 ALA A N 1
ATOM 2223 C CA . ALA A 1 297 ? -6.367 28.203 5.094 1 98.12 297 ALA A CA 1
ATOM 2224 C C . ALA A 1 297 ? -6.789 28.422 3.645 1 98.12 297 ALA A C 1
ATOM 2226 O O . ALA A 1 297 ? -7.469 29.406 3.332 1 98.12 297 ALA A O 1
ATOM 2227 N N . VAL A 1 298 ? -6.418 27.5 2.793 1 98.38 298 VAL A N 1
ATOM 2228 C CA . VAL A 1 298 ? -6.672 27.766 1.38 1 98.38 298 VAL A CA 1
ATOM 2229 C C . VAL A 1 298 ? -7.738 26.812 0.862 1 98.38 298 VAL A C 1
ATOM 2231 O O . VAL A 1 298 ? -7.98 25.75 1.46 1 98.38 298 VAL A O 1
ATOM 2234 N N . GLU A 1 299 ? -8.43 27.172 -0.162 1 97.19 299 GLU A N 1
ATOM 2235 C CA . GLU A 1 299 ? -9.172 26.281 -1.036 1 97.19 299 GLU A CA 1
ATOM 2236 C C . GLU A 1 299 ? -8.398 26 -2.324 1 97.19 299 GLU A C 1
ATOM 2238 O O . GLU A 1 299 ? -7.785 26.906 -2.893 1 97.19 299 GLU A O 1
ATOM 2243 N N . VAL A 1 300 ? -8.359 24.781 -2.676 1 97.25 300 VAL A N 1
ATOM 2244 C CA . VAL A 1 300 ? -7.609 24.406 -3.869 1 97.25 300 VAL A CA 1
ATOM 2245 C C . VAL A 1 300 ? -8.516 23.641 -4.828 1 97.25 300 VAL A C 1
ATOM 2247 O O . VAL A 1 300 ? -9.641 23.266 -4.473 1 97.25 300 VAL A O 1
ATOM 2250 N N . ASN A 1 301 ? -8.047 23.422 -6.039 1 97.06 301 ASN A N 1
ATOM 2251 C CA . ASN A 1 301 ? -8.805 22.703 -7.055 1 97.06 301 ASN A CA 1
ATOM 2252 C C . ASN A 1 301 ? -9.148 21.297 -6.594 1 97.06 301 ASN A C 1
ATOM 2254 O O . ASN A 1 301 ? -8.312 20.609 -5.996 1 97.06 301 ASN A O 1
ATOM 2258 N N . ASN A 1 302 ? -10.398 20.938 -6.777 1 97.38 302 ASN A N 1
ATOM 2259 C CA . ASN A 1 302 ? -10.766 19.531 -6.742 1 97.38 302 ASN A CA 1
ATOM 2260 C C . ASN A 1 302 ? -10.492 18.844 -8.078 1 97.38 302 ASN A C 1
ATOM 2262 O O . ASN A 1 302 ? -11.195 19.078 -9.062 1 97.38 302 ASN A O 1
ATOM 2266 N N . PRO A 1 303 ? -9.508 18 -8.086 1 97.19 303 PRO A N 1
ATOM 2267 C CA . PRO A 1 303 ? -9.109 17.438 -9.375 1 97.19 303 PRO A CA 1
ATOM 2268 C C . PRO A 1 303 ? -10.18 16.547 -9.984 1 97.19 303 PRO A C 1
ATOM 2270 O O . PRO A 1 303 ? -10.148 16.266 -11.188 1 97.19 303 PRO A O 1
ATOM 2273 N N . LEU A 1 304 ? -11.141 16.078 -9.25 1 97.38 304 LEU A N 1
ATOM 2274 C CA . LEU A 1 304 ? -12.156 15.156 -9.734 1 97.38 304 LEU A CA 1
ATOM 2275 C C . LEU A 1 304 ? -13.414 15.906 -10.164 1 97.38 304 LEU A C 1
ATOM 2277 O O . LEU A 1 304 ? -14.305 15.328 -10.781 1 97.38 304 LEU A O 1
ATOM 2281 N N . LEU A 1 305 ? -13.555 17.156 -9.789 1 95.75 305 LEU A N 1
ATOM 2282 C CA . LEU A 1 305 ? -14.648 18.031 -10.195 1 95.75 305 LEU A CA 1
ATOM 2283 C C . LEU A 1 305 ? -14.109 19.312 -10.836 1 95.75 305 LEU A C 1
ATOM 2285 O O . LEU A 1 305 ? -14.07 20.359 -10.195 1 95.75 305 LEU A O 1
ATOM 2289 N N . PRO A 1 306 ? -13.781 19.219 -12.117 1 89.44 306 PRO A N 1
ATOM 2290 C CA . PRO A 1 306 ? -13.188 20.359 -12.812 1 89.44 306 PRO A CA 1
ATOM 2291 C C . PRO A 1 306 ? -13.961 21.656 -12.594 1 89.44 306 PRO A C 1
ATOM 2293 O O . PRO A 1 306 ? -15.188 21.672 -12.719 1 89.44 306 PRO A O 1
ATOM 2296 N N . GLY A 1 307 ? -13.227 22.688 -12.258 1 91.69 307 GLY A N 1
ATOM 2297 C CA . GLY A 1 307 ? -13.805 24 -12.07 1 91.69 307 GLY A CA 1
ATOM 2298 C C . GLY A 1 307 ? -14.242 24.266 -10.641 1 91.69 307 GLY A C 1
ATOM 2299 O O . GLY A 1 307 ? -14.617 25.375 -10.289 1 91.69 307 GLY A O 1
ATOM 2300 N N . GLU A 1 308 ? -14.141 23.234 -9.836 1 95.31 308 GLU A N 1
ATOM 2301 C CA . GLU A 1 308 ? -14.562 23.391 -8.445 1 95.31 308 GLU A CA 1
ATOM 2302 C C . GLU A 1 308 ? -13.359 23.391 -7.508 1 95.31 308 GLU A C 1
ATOM 2304 O O . GLU A 1 308 ? -12.367 22.703 -7.762 1 95.31 308 GLU A O 1
ATOM 2309 N N . LYS A 1 309 ? -13.469 24.172 -6.449 1 96.69 309 LYS A N 1
ATOM 2310 C CA . LYS A 1 309 ? -12.461 24.234 -5.395 1 96.69 309 LYS A CA 1
ATOM 2311 C C . LYS A 1 309 ? -13.016 23.703 -4.074 1 96.69 309 LYS A C 1
ATOM 2313 O O . LYS A 1 309 ? -14.234 23.641 -3.889 1 96.69 309 LYS A O 1
ATOM 2318 N N . TRP A 1 310 ? -12.195 23.25 -3.248 1 96.56 310 TRP A N 1
ATOM 2319 C CA . TRP A 1 310 ? -12.609 22.812 -1.918 1 96.56 310 TRP A CA 1
ATOM 2320 C C . TRP A 1 310 ? -11.469 22.953 -0.919 1 96.56 310 TRP A C 1
ATOM 2322 O O . TRP A 1 310 ? -10.297 23.016 -1.306 1 96.56 310 TRP A O 1
ATOM 2332 N N . PRO A 1 311 ? -11.828 23.188 0.348 1 96.44 311 PRO A N 1
ATOM 2333 C CA . PRO A 1 311 ? -10.844 23.141 1.434 1 96.44 311 PRO A CA 1
ATOM 2334 C C . PRO A 1 311 ? -10.578 21.719 1.924 1 96.44 311 PRO A C 1
ATOM 2336 O O . PRO A 1 311 ? -11.516 20.953 2.17 1 96.44 311 PRO A O 1
ATOM 2339 N N . VAL A 1 312 ? -9.43 21.25 1.997 1 96.06 312 VAL A N 1
ATOM 2340 C CA . VAL A 1 312 ? -9.055 19.922 2.49 1 96.06 312 VAL A CA 1
ATOM 2341 C C . VAL A 1 312 ? -7.93 20.047 3.514 1 96.06 312 VAL A C 1
ATOM 2343 O O . VAL A 1 312 ? -6.75 20 3.158 1 96.06 312 VAL A O 1
ATOM 2346 N N . PRO A 1 313 ? -8.289 20.172 4.746 1 95.44 313 PRO A N 1
ATOM 2347 C CA . PRO A 1 313 ? -7.297 20.391 5.801 1 95.44 313 PRO A CA 1
ATOM 2348 C C . PRO A 1 313 ? -6.539 19.109 6.16 1 95.44 313 PRO A C 1
ATOM 2350 O O . PRO A 1 313 ? -6.879 18.438 7.145 1 95.44 313 PRO A O 1
ATOM 2353 N N . LEU A 1 314 ? -5.473 18.75 5.469 1 96.19 314 LEU A N 1
ATOM 2354 C CA . LEU A 1 314 ? -4.645 17.578 5.688 1 96.19 314 LEU A CA 1
ATOM 2355 C C . LEU A 1 314 ? -3.164 17.953 5.699 1 96.19 314 LEU A C 1
ATOM 2357 O O . LEU A 1 314 ? -2.73 18.812 4.938 1 96.19 314 LEU A O 1
ATOM 2361 N N . ALA A 1 315 ? -2.43 17.297 6.535 1 96.19 315 ALA A N 1
ATOM 2362 C CA . ALA A 1 315 ? -1.007 17.578 6.715 1 96.19 315 ALA A CA 1
ATOM 2363 C C . ALA A 1 315 ? -0.229 17.297 5.43 1 96.19 315 ALA A C 1
ATOM 2365 O O . ALA A 1 315 ? 0.671 18.047 5.066 1 96.19 315 ALA A O 1
ATOM 2366 N N . GLY A 1 316 ? -0.556 16.188 4.742 1 96.5 316 GLY A N 1
ATOM 2367 C CA . GLY A 1 316 ? 0.135 15.805 3.518 1 96.5 316 GLY A CA 1
ATOM 2368 C C . GLY A 1 316 ? 0.107 16.891 2.459 1 96.5 316 GLY A C 1
ATOM 2369 O O . GLY A 1 316 ? 1.155 17.391 2.053 1 96.5 316 GLY A O 1
ATOM 2370 N N . PRO A 1 317 ? -1.036 17.328 2.064 1 97.62 317 PRO A N 1
ATOM 2371 C CA . PRO A 1 317 ? -1.185 18.406 1.087 1 97.62 317 PRO A CA 1
ATOM 2372 C C . PRO A 1 317 ? -0.508 19.703 1.53 1 97.62 317 PRO A C 1
ATOM 2374 O O . PRO A 1 317 ? 0.111 20.391 0.715 1 97.62 317 PRO A O 1
ATOM 2377 N N . ALA A 1 318 ? -0.597 20.031 2.816 1 98.06 318 ALA A N 1
ATOM 2378 C CA . ALA A 1 318 ? 0.039 21.25 3.311 1 98.06 318 ALA A CA 1
ATOM 2379 C C . ALA A 1 318 ? 1.546 21.219 3.07 1 98.06 318 ALA A C 1
ATOM 2381 O O . ALA A 1 318 ? 2.129 22.203 2.619 1 98.06 318 ALA A O 1
ATOM 2382 N N . ASN A 1 319 ? 2.164 20.078 3.41 1 97.81 319 ASN A N 1
ATOM 2383 C CA . ASN A 1 319 ? 3.596 19.906 3.193 1 97.81 319 ASN A CA 1
ATOM 2384 C C . ASN A 1 319 ? 3.959 20.031 1.716 1 97.81 319 ASN A C 1
ATOM 2386 O O . ASN A 1 319 ? 4.918 20.719 1.362 1 97.81 319 ASN A O 1
ATOM 2390 N N . ARG A 1 320 ? 3.211 19.391 0.899 1 97.75 320 ARG A N 1
ATOM 2391 C CA . ARG A 1 320 ? 3.445 19.406 -0.541 1 97.75 320 ARG A CA 1
ATOM 2392 C C . ARG A 1 320 ? 3.299 20.812 -1.104 1 97.75 320 ARG A C 1
ATOM 2394 O O . ARG A 1 320 ? 4.117 21.25 -1.912 1 97.75 320 ARG A O 1
ATOM 2401 N N . GLN A 1 321 ? 2.32 21.5 -0.684 1 98.62 321 GLN A N 1
ATOM 2402 C CA . GLN A 1 321 ? 2.076 22.875 -1.122 1 98.62 321 GLN A CA 1
ATOM 2403 C C . GLN A 1 321 ? 3.225 23.797 -0.715 1 98.62 321 GLN A C 1
ATOM 2405 O O . GLN A 1 321 ? 3.703 24.594 -1.523 1 98.62 321 GLN A O 1
ATOM 2410 N N . GLY A 1 322 ? 3.633 23.641 0.552 1 98.69 322 GLY A N 1
ATOM 2411 C CA . GLY A 1 322 ? 4.758 24.438 1.012 1 98.69 322 GLY A CA 1
ATOM 2412 C C . GLY A 1 322 ? 6.004 24.25 0.171 1 98.69 322 GLY A C 1
ATOM 2413 O O . GLY A 1 322 ? 6.633 25.234 -0.243 1 98.69 322 GLY A O 1
ATOM 2414 N N . ARG A 1 323 ? 6.336 23.031 -0.12 1 98.12 323 ARG A N 1
ATOM 2415 C CA . ARG A 1 323 ? 7.488 22.719 -0.955 1 98.12 323 ARG A CA 1
ATOM 2416 C C . ARG A 1 323 ? 7.344 23.328 -2.346 1 98.12 323 ARG A C 1
ATOM 2418 O O . ARG A 1 323 ? 8.289 23.906 -2.881 1 98.12 323 ARG A O 1
ATOM 2425 N N . MET A 1 324 ? 6.215 23.266 -2.912 1 98 324 MET A N 1
ATOM 2426 C CA . MET A 1 324 ? 5.957 23.734 -4.273 1 98 324 MET A CA 1
ATOM 2427 C C . MET A 1 324 ? 6.066 25.25 -4.367 1 98 324 MET A C 1
ATOM 2429 O O . MET A 1 324 ? 6.578 25.781 -5.359 1 98 324 MET A O 1
ATOM 2433 N N . VAL A 1 325 ? 5.582 25.938 -3.369 1 98.56 325 VAL A N 1
ATOM 2434 C CA . VAL A 1 325 ? 5.672 27.391 -3.365 1 98.56 325 VAL A CA 1
ATOM 2435 C C . VAL A 1 325 ? 7.137 27.828 -3.385 1 98.56 325 VAL A C 1
ATOM 2437 O O . VAL A 1 325 ? 7.508 28.734 -4.121 1 98.56 325 VAL A O 1
ATOM 2440 N N . ALA A 1 326 ? 7.961 27.172 -2.531 1 98.5 326 ALA A N 1
ATOM 2441 C CA . ALA A 1 326 ? 9.391 27.469 -2.549 1 98.5 326 ALA A CA 1
ATOM 2442 C C . ALA A 1 326 ? 9.984 27.219 -3.932 1 98.5 326 ALA A C 1
ATOM 2444 O O . ALA A 1 326 ? 10.75 28.047 -4.438 1 98.5 326 ALA A O 1
ATOM 2445 N N . ASP A 1 327 ? 9.641 26.109 -4.551 1 97.75 327 ASP A N 1
ATOM 2446 C CA . ASP A 1 327 ? 10.109 25.812 -5.898 1 97.75 327 ASP A CA 1
ATOM 2447 C C . ASP A 1 327 ? 9.711 26.906 -6.875 1 97.75 327 ASP A C 1
ATOM 2449 O O . ASP A 1 327 ? 10.508 27.312 -7.727 1 97.75 327 ASP A O 1
ATOM 2453 N N . ASN A 1 328 ? 8.5 27.375 -6.777 1 97.94 328 ASN A N 1
ATOM 2454 C CA . ASN A 1 328 ? 7.977 28.375 -7.699 1 97.94 328 ASN A CA 1
ATOM 2455 C C . ASN A 1 328 ? 8.625 29.75 -7.477 1 97.94 328 ASN A C 1
ATOM 2457 O O . ASN A 1 328 ? 8.859 30.484 -8.43 1 97.94 328 ASN A O 1
ATOM 2461 N N . ILE A 1 329 ? 8.891 30.094 -6.238 1 98.06 329 ILE A N 1
ATOM 2462 C CA . ILE A 1 329 ? 9.555 31.359 -5.918 1 98.06 329 ILE A CA 1
ATOM 2463 C C . ILE A 1 329 ? 10.938 31.391 -6.574 1 98.06 329 ILE A C 1
ATOM 2465 O O . ILE A 1 329 ? 11.359 32.406 -7.098 1 98.06 329 ILE A O 1
ATOM 2469 N N . PHE A 1 330 ? 11.609 30.25 -6.609 1 96.62 330 PHE A N 1
ATOM 2470 C CA . PHE A 1 330 ? 12.984 30.203 -7.102 1 96.62 330 PHE A CA 1
ATOM 2471 C C . PHE A 1 330 ? 13.047 29.594 -8.492 1 96.62 330 PHE A C 1
ATOM 2473 O O . PHE A 1 330 ? 14.078 29.078 -8.906 1 96.62 330 PHE A O 1
ATOM 2480 N N . SER A 1 331 ? 12.016 29.438 -9.273 1 91.12 331 SER A N 1
ATOM 2481 C CA . SER A 1 331 ? 11.969 28.828 -10.602 1 91.12 331 SER A CA 1
ATOM 2482 C C . SER A 1 331 ? 12.742 29.656 -11.617 1 91.12 331 SER A C 1
ATOM 2484 O O . SER A 1 331 ? 13.094 29.172 -12.688 1 91.12 331 SER A O 1
ATOM 2486 N N . LYS A 1 332 ? 13.578 30.578 -11.344 1 77.25 332 LYS A N 1
ATOM 2487 C CA . LYS A 1 332 ? 14.523 31.391 -12.102 1 77.25 332 LYS A CA 1
ATOM 2488 C C . LYS A 1 332 ? 14.273 31.281 -13.602 1 77.25 332 LYS A C 1
ATOM 2490 O O . LYS A 1 332 ? 15.156 30.844 -14.352 1 77.25 332 LYS A O 1
ATOM 2495 N N . GLY A 1 333 ? 13.062 31.594 -14.125 1 77 333 GLY A N 1
ATOM 2496 C CA . GLY A 1 333 ? 12.891 31.562 -15.57 1 77 333 GLY A CA 1
ATOM 2497 C C . GLY A 1 333 ? 12.328 30.25 -16.078 1 77 333 GLY A C 1
ATOM 2498 O O . GLY A 1 333 ? 12.047 30.109 -17.266 1 77 333 GLY A O 1
ATOM 2499 N N . ARG A 1 334 ? 12.383 29.234 -15.312 1 81.75 334 ARG A N 1
ATOM 2500 C CA . ARG A 1 334 ? 11.758 27.969 -15.672 1 81.75 334 ARG A CA 1
ATOM 2501 C C . ARG A 1 334 ? 10.258 28 -15.398 1 81.75 334 ARG A C 1
ATOM 2503 O O . ARG A 1 334 ? 9.766 28.891 -14.719 1 81.75 334 ARG A O 1
ATOM 2510 N N . ASP A 1 335 ? 9.664 27.031 -15.953 1 91.19 335 ASP A N 1
ATOM 2511 C CA . ASP A 1 335 ? 8.227 26.922 -15.727 1 91.19 335 ASP A CA 1
ATOM 2512 C C . ASP A 1 335 ? 7.926 26.609 -14.258 1 91.19 335 ASP A C 1
ATOM 2514 O O . ASP A 1 335 ? 8.641 25.844 -13.617 1 91.19 335 ASP A O 1
ATOM 2518 N N . MET A 1 336 ? 6.969 27.359 -13.703 1 95.56 336 MET A N 1
ATOM 2519 C CA . MET A 1 336 ? 6.496 27.078 -12.352 1 95.56 336 MET A CA 1
ATOM 2520 C C . MET A 1 336 ? 5.789 25.719 -12.289 1 95.56 336 MET A C 1
ATOM 2522 O O . MET A 1 336 ? 5.223 25.266 -13.281 1 95.56 336 MET A O 1
ATOM 2526 N N . ARG A 1 337 ? 5.879 25.156 -11.133 1 94.94 337 ARG A N 1
ATOM 2527 C CA . ARG A 1 337 ? 5.16 23.906 -10.883 1 94.94 337 ARG A CA 1
ATOM 2528 C C . ARG A 1 337 ? 3.686 24.172 -10.602 1 94.94 337 ARG A C 1
ATOM 2530 O O . ARG A 1 337 ? 3.352 25.031 -9.789 1 94.94 337 ARG A O 1
ATOM 2537 N N . LYS A 1 338 ? 2.865 23.422 -11.266 1 96.44 338 LYS A N 1
ATOM 2538 C CA . LYS A 1 338 ? 1.426 23.516 -11.031 1 96.44 338 LYS A CA 1
ATOM 2539 C C . LYS A 1 338 ? 0.977 22.547 -9.945 1 96.44 338 LYS A C 1
ATOM 2541 O O . LYS A 1 338 ? 1.381 21.375 -9.945 1 96.44 338 LYS A O 1
ATOM 2546 N N . TYR A 1 339 ? 0.238 23.047 -9.031 1 97 339 TYR A N 1
ATOM 2547 C CA . TYR A 1 339 ? -0.42 22.203 -8.047 1 97 339 TYR A CA 1
ATOM 2548 C C . TYR A 1 339 ? -1.694 21.594 -8.617 1 97 339 TYR A C 1
ATOM 2550 O O . TYR A 1 339 ? -2.639 22.312 -8.953 1 97 339 TYR A O 1
ATOM 2558 N N . LYS A 1 340 ? -1.794 20.281 -8.711 1 94.88 340 LYS A N 1
ATOM 2559 C CA . LYS A 1 340 ? -2.861 19.578 -9.422 1 94.88 340 LYS A CA 1
ATOM 2560 C C . LYS A 1 340 ? -4.133 19.516 -8.586 1 94.88 340 LYS A C 1
ATOM 2562 O O . LYS A 1 340 ? -5.203 19.172 -9.086 1 94.88 340 LYS A O 1
ATOM 2567 N N . GLY A 1 341 ? -4.062 19.953 -7.363 1 97.06 341 GLY A N 1
ATOM 2568 C CA . GLY A 1 341 ? -5.188 19.859 -6.445 1 97.06 341 GLY A CA 1
ATOM 2569 C C . GLY A 1 341 ? -5 18.812 -5.371 1 97.06 341 GLY A C 1
ATOM 2570 O O . GLY A 1 341 ? -3.896 18.297 -5.188 1 97.06 341 GLY A O 1
ATOM 2571 N N . THR A 1 342 ? -5.988 18.625 -4.551 1 98 342 THR A N 1
ATOM 2572 C CA . THR A 1 342 ? -5.98 17.641 -3.473 1 98 342 THR A CA 1
ATOM 2573 C C . THR A 1 342 ? -7.109 16.625 -3.654 1 98 342 THR A C 1
ATOM 2575 O O . THR A 1 342 ? -8.242 17 -3.971 1 98 342 THR A O 1
ATOM 2578 N N . TYR A 1 343 ? -6.824 15.344 -3.486 1 98.31 343 TYR A N 1
ATOM 2579 C CA . TYR A 1 343 ? -7.781 14.266 -3.709 1 98.31 343 TYR A CA 1
ATOM 2580 C C . TYR A 1 343 ? -8.469 13.875 -2.408 1 98.31 343 TYR A C 1
ATOM 2582 O O . TYR A 1 343 ? -9.461 13.141 -2.42 1 98.31 343 TYR A O 1
ATOM 2590 N N . GLY A 1 344 ? -8 14.352 -1.308 1 98.25 344 GLY A N 1
ATOM 2591 C CA . GLY A 1 344 ? -8.617 14.094 -0.016 1 98.25 344 GLY A CA 1
ATOM 2592 C C . GLY A 1 344 ? -8.297 12.719 0.539 1 98.25 344 GLY A C 1
ATOM 2593 O O . GLY A 1 344 ? -9.125 12.102 1.209 1 98.25 344 GLY A O 1
ATOM 2594 N N . THR A 1 345 ? -7.113 12.102 0.241 1 98.62 345 THR A N 1
ATOM 2595 C CA . THR A 1 345 ? -6.707 10.812 0.791 1 98.62 345 THR A CA 1
ATOM 2596 C C . THR A 1 345 ? -6.484 10.914 2.297 1 98.62 345 THR A C 1
ATOM 2598 O O . THR A 1 345 ? -5.668 11.711 2.758 1 98.62 345 THR A O 1
ATOM 2601 N N . SER A 1 346 ? -7.223 10.117 3.059 1 98.31 346 SER A N 1
ATOM 2602 C CA . SER A 1 346 ? -7.152 10.234 4.512 1 98.31 346 SER A CA 1
ATOM 2603 C C . SER A 1 346 ? -7.324 8.875 5.18 1 98.31 346 SER A C 1
ATOM 2605 O O . SER A 1 346 ? -7.832 7.93 4.566 1 98.31 346 SER A O 1
ATOM 2607 N N . VAL A 1 347 ? -6.879 8.75 6.371 1 98.69 347 VAL A N 1
ATOM 2608 C CA . VAL A 1 347 ? -7 7.527 7.156 1 98.69 347 VAL A CA 1
ATOM 2609 C C . VAL A 1 347 ? -7.082 7.871 8.641 1 98.69 347 VAL A C 1
ATOM 2611 O O . VAL A 1 347 ? -6.5 8.859 9.086 1 98.69 347 VAL A O 1
ATOM 2614 N N . VAL A 1 348 ? -7.832 7.102 9.445 1 98.38 348 VAL A N 1
ATOM 2615 C CA . VAL A 1 348 ? -7.898 7.234 10.891 1 98.38 348 VAL A CA 1
ATOM 2616 C C . VAL A 1 348 ? -7.914 5.852 11.539 1 98.38 348 VAL A C 1
ATOM 2618 O O . VAL A 1 348 ? -8.5 4.91 11 1 98.38 348 VAL A O 1
ATOM 2621 N N . ARG A 1 349 ? -7.152 5.691 12.578 1 98.38 349 ARG A N 1
ATOM 2622 C CA . ARG A 1 349 ? -7.238 4.488 13.406 1 98.38 349 ARG A CA 1
ATOM 2623 C C . ARG A 1 349 ? -8.305 4.645 14.484 1 98.38 349 ARG A C 1
ATOM 2625 O O . ARG A 1 349 ? -8.398 5.695 15.125 1 98.38 349 ARG A O 1
ATOM 2632 N N . SER A 1 350 ? -9.188 3.76 14.633 1 98.25 350 SER A N 1
ATOM 2633 C CA . SER A 1 350 ? -10.141 3.594 15.727 1 98.25 350 SER A CA 1
ATOM 2634 C C . SER A 1 350 ? -9.984 2.23 16.391 1 98.25 350 SER A C 1
ATOM 2636 O O . SER A 1 350 ? -10.625 1.26 15.984 1 98.25 350 SER A O 1
ATOM 2638 N N . PHE A 1 351 ? -9.102 2.154 17.422 1 97.75 351 PHE A N 1
ATOM 2639 C CA . PHE A 1 351 ? -8.734 0.91 18.094 1 97.75 351 PHE A CA 1
ATOM 2640 C C . PHE A 1 351 ? -8.117 -0.076 17.094 1 97.75 351 PHE A C 1
ATOM 2642 O O . PHE A 1 351 ? -7.086 0.208 16.5 1 97.75 351 PHE A O 1
ATOM 2649 N N . GLN A 1 352 ? -8.805 -1.176 16.859 1 97.38 352 GLN A N 1
ATOM 2650 C CA . GLN A 1 352 ? -8.234 -2.182 15.977 1 97.38 352 GLN A CA 1
ATOM 2651 C C . GLN A 1 352 ? -8.648 -1.943 14.531 1 97.38 352 GLN A C 1
ATOM 2653 O O . GLN A 1 352 ? -8.078 -2.529 13.609 1 97.38 352 GLN A O 1
ATOM 2658 N N . LEU A 1 353 ? -9.555 -1.002 14.312 1 98.56 353 LEU A N 1
ATOM 2659 C CA . LEU A 1 353 ? -10.039 -0.742 12.961 1 98.56 353 LEU A CA 1
ATOM 2660 C C . LEU A 1 353 ? -9.352 0.481 12.359 1 98.56 353 LEU A C 1
ATOM 2662 O O . LEU A 1 353 ? -9.016 1.425 13.078 1 98.56 353 LEU A O 1
ATOM 2666 N N . TYR A 1 354 ? -9.109 0.41 11.125 1 98.69 354 TYR A N 1
ATOM 2667 C CA . TYR A 1 354 ? -8.711 1.553 10.312 1 98.69 354 TYR A CA 1
ATOM 2668 C C . TYR A 1 354 ? -9.789 1.898 9.289 1 98.69 354 TYR A C 1
ATOM 2670 O O . TYR A 1 354 ? -10.438 1.007 8.742 1 98.69 354 TYR A O 1
ATOM 2678 N N . ALA A 1 355 ? -10.016 3.131 9.094 1 98.81 355 ALA A N 1
ATOM 2679 C CA . ALA A 1 355 ? -10.867 3.645 8.023 1 98.81 355 ALA A CA 1
ATOM 2680 C C . ALA A 1 355 ? -10.102 4.621 7.137 1 98.81 355 ALA A C 1
ATOM 2682 O O . ALA A 1 355 ? -9.43 5.523 7.633 1 98.81 355 ALA A O 1
ATOM 2683 N N . ALA A 1 356 ? -10.141 4.402 5.867 1 98.88 356 ALA A N 1
ATOM 2684 C CA . ALA A 1 356 ? -9.438 5.25 4.91 1 98.88 356 ALA A CA 1
ATOM 2685 C C . ALA A 1 356 ? -10.312 5.551 3.699 1 98.88 356 ALA A C 1
ATOM 2687 O O . ALA A 1 356 ? -11.242 4.801 3.395 1 98.88 356 ALA A O 1
ATOM 2688 N N . CYS A 1 357 ? -10.062 6.66 3.057 1 98.81 357 CYS A N 1
ATOM 2689 C CA . CYS A 1 357 ? -10.828 7.004 1.861 1 98.81 357 CYS A CA 1
ATOM 2690 C C . CYS A 1 357 ? -10.023 7.93 0.951 1 98.81 357 CYS A C 1
ATOM 2692 O O . CYS A 1 357 ? -9.008 8.484 1.362 1 98.81 357 CYS A O 1
ATOM 2694 N N . VAL A 1 358 ? -10.43 8.047 -0.243 1 98.88 358 VAL A N 1
ATOM 2695 C CA . VAL A 1 358 ? -9.891 8.961 -1.238 1 98.88 358 VAL A CA 1
ATOM 2696 C C . VAL A 1 358 ? -10.992 9.375 -2.213 1 98.88 358 VAL A C 1
ATOM 2698 O O . VAL A 1 358 ? -11.891 8.586 -2.518 1 98.88 358 VAL A O 1
ATOM 2701 N N . GLY A 1 359 ? -10.938 10.625 -2.682 1 98.62 359 GLY A N 1
ATOM 2702 C CA . GLY A 1 359 ? -11.812 11.094 -3.746 1 98.62 359 GLY A CA 1
ATOM 2703 C C . GLY A 1 359 ? -13.188 11.5 -3.254 1 98.62 359 GLY A C 1
ATOM 2704 O O . GLY A 1 359 ? -13.312 12.117 -2.191 1 98.62 359 GLY A O 1
ATOM 2705 N N . LEU A 1 360 ? -14.18 11.266 -4.062 1 98.56 360 LEU A N 1
ATOM 2706 C CA . LEU A 1 360 ? -15.547 11.695 -3.785 1 98.56 360 LEU A CA 1
ATOM 2707 C C . LEU A 1 360 ? -16.344 10.578 -3.125 1 98.56 360 LEU A C 1
ATOM 2709 O O . LEU A 1 360 ? -16.078 9.398 -3.354 1 98.56 360 LEU A O 1
ATOM 2713 N N . ASN A 1 361 ? -17.25 10.922 -2.258 1 98.38 361 ASN A N 1
ATOM 2714 C CA . ASN A 1 361 ? -18.203 9.984 -1.677 1 98.38 361 ASN A CA 1
ATOM 2715 C C . ASN A 1 361 ? -19.578 10.094 -2.34 1 98.38 361 ASN A C 1
ATOM 2717 O O . ASN A 1 361 ? -19.766 10.906 -3.242 1 98.38 361 ASN A O 1
ATOM 2721 N N . GLU A 1 362 ? -20.516 9.211 -1.996 1 97.56 362 GLU A N 1
ATOM 2722 C CA . GLU A 1 362 ? -21.828 9.18 -2.65 1 97.56 362 GLU A CA 1
ATOM 2723 C C . GLU A 1 362 ? -22.609 10.461 -2.385 1 97.56 362 GLU A C 1
ATOM 2725 O O . GLU A 1 362 ? -23.328 10.945 -3.256 1 97.56 362 GLU A O 1
ATOM 2730 N N . LYS A 1 363 ? -22.469 10.984 -1.137 1 96.75 363 LYS A N 1
ATOM 2731 C CA . LYS A 1 363 ? -23.172 12.227 -0.792 1 96.75 363 LYS A CA 1
ATOM 2732 C C . LYS A 1 363 ? -22.812 13.344 -1.769 1 96.75 363 LYS A C 1
ATOM 2734 O O . LYS A 1 363 ? -23.688 14.078 -2.217 1 96.75 363 LYS A O 1
ATOM 2739 N N . MET A 1 364 ? -21.562 13.461 -2.113 1 96.62 364 MET A N 1
ATOM 2740 C CA . MET A 1 364 ? -21.094 14.484 -3.047 1 96.62 364 MET A CA 1
ATOM 2741 C C . MET A 1 364 ? -21.594 14.203 -4.457 1 96.62 364 MET A C 1
ATOM 2743 O O . MET A 1 364 ? -22.016 15.125 -5.164 1 96.62 364 MET A O 1
ATOM 2747 N N . MET A 1 365 ? -21.547 12.922 -4.891 1 97.38 365 MET A N 1
ATOM 2748 C CA . MET A 1 365 ? -22.031 12.547 -6.215 1 97.38 365 MET A CA 1
ATOM 2749 C C . MET A 1 365 ? -23.5 12.898 -6.383 1 97.38 365 MET A C 1
ATOM 2751 O O . MET A 1 365 ? -23.906 13.438 -7.414 1 97.38 365 MET A O 1
ATOM 2755 N N . GLN A 1 366 ? -24.266 12.594 -5.375 1 96.69 366 GLN A N 1
ATOM 2756 C CA . GLN A 1 366 ? -25.703 12.836 -5.395 1 96.69 366 GLN A CA 1
ATOM 2757 C C . GLN A 1 366 ? -26 14.336 -5.398 1 96.69 366 GLN A C 1
ATOM 2759 O O . GLN A 1 366 ? -26.859 14.805 -6.156 1 96.69 366 GLN A O 1
ATOM 2764 N N . ALA A 1 367 ? -25.297 15.047 -4.512 1 96 367 ALA A N 1
ATOM 2765 C CA . ALA A 1 367 ? -25.5 16.484 -4.418 1 96 367 ALA A CA 1
ATOM 2766 C C . ALA A 1 367 ? -25.219 17.172 -5.754 1 96 367 ALA A C 1
ATOM 2768 O O . ALA A 1 367 ? -25.859 18.172 -6.09 1 96 367 ALA A O 1
ATOM 2769 N N . LYS A 1 368 ? -24.391 16.609 -6.539 1 95.5 368 LYS A N 1
ATOM 2770 C CA . LYS A 1 368 ? -24 17.219 -7.812 1 95.5 368 LYS A CA 1
ATOM 2771 C C . LYS A 1 368 ? -24.719 16.531 -8.984 1 95.5 368 LYS A C 1
ATOM 2773 O O . LYS A 1 368 ? -24.516 16.906 -10.141 1 95.5 368 LYS A O 1
ATOM 2778 N N . ASN A 1 369 ? -25.516 15.578 -8.711 1 95.81 369 ASN A N 1
ATOM 2779 C CA . ASN A 1 369 ? -26.281 14.82 -9.703 1 95.81 369 ASN A CA 1
ATOM 2780 C C . ASN A 1 369 ? -25.359 14.227 -10.773 1 95.81 369 ASN A C 1
ATOM 2782 O O . ASN A 1 369 ? -25.641 14.344 -11.969 1 95.81 369 ASN A O 1
ATOM 2786 N N . LEU A 1 370 ? -24.25 13.758 -10.344 1 95.19 370 LEU A N 1
ATOM 2787 C CA . LEU A 1 370 ? -23.344 13.078 -11.25 1 95.19 370 LEU A CA 1
ATOM 2788 C C . LEU A 1 370 ? -23.688 11.594 -11.352 1 95.19 370 LEU A C 1
ATOM 2790 O O . LEU A 1 370 ? -24.047 10.969 -10.359 1 95.19 370 LEU A O 1
ATOM 2794 N N . PRO A 1 371 ? -23.609 11.055 -12.539 1 96.12 371 PRO A N 1
ATOM 2795 C CA . PRO A 1 371 ? -23.828 9.609 -12.641 1 96.12 371 PRO A CA 1
ATOM 2796 C C . PRO A 1 371 ? -22.719 8.789 -11.992 1 96.12 371 PRO A C 1
ATOM 2798 O O . PRO A 1 371 ? -21.531 9.078 -12.195 1 96.12 371 PRO A O 1
ATOM 2801 N N . TYR A 1 372 ? -23.109 7.836 -11.234 1 97.75 372 TYR A N 1
ATOM 2802 C CA . TYR A 1 372 ? -22.125 6.977 -10.586 1 97.75 372 TYR A CA 1
ATOM 2803 C C . TYR A 1 372 ? -22.719 5.621 -10.242 1 97.75 372 TYR A C 1
ATOM 2805 O O . TYR A 1 372 ? -23.938 5.457 -10.25 1 97.75 372 TYR A O 1
ATOM 2813 N N . SER A 1 373 ? -21.859 4.629 -10.047 1 97.62 373 SER A N 1
ATOM 2814 C CA . SER A 1 373 ? -22.141 3.328 -9.453 1 97.62 373 SER A CA 1
ATOM 2815 C C . SER A 1 373 ? -21.125 2.973 -8.375 1 97.62 373 SER A C 1
ATOM 2817 O O . SER A 1 373 ? -20.094 3.637 -8.234 1 97.62 373 SER A O 1
ATOM 2819 N N . CYS A 1 374 ? -21.516 2.047 -7.555 1 97.69 374 CYS A N 1
ATOM 2820 C CA . CYS A 1 374 ? -20.625 1.602 -6.488 1 97.69 374 CYS A CA 1
ATOM 2821 C C . CYS A 1 374 ? -20.547 0.081 -6.441 1 97.69 374 CYS A C 1
ATOM 2823 O O . CYS A 1 374 ? -21.5 -0.606 -6.828 1 97.69 374 CYS A O 1
ATOM 2825 N N . VAL A 1 375 ? -19.438 -0.42 -6.016 1 98.12 375 VAL A N 1
ATOM 2826 C CA . VAL A 1 375 ? -19.312 -1.831 -5.664 1 98.12 375 VAL A CA 1
ATOM 2827 C C . VAL A 1 375 ? -18.703 -1.967 -4.273 1 98.12 375 VAL A C 1
ATOM 2829 O O . VAL A 1 375 ? -17.938 -1.096 -3.832 1 98.12 375 VAL A O 1
ATOM 2832 N N . HIS A 1 376 ? -19.094 -2.973 -3.559 1 98.12 376 HIS A N 1
ATOM 2833 C CA . HIS A 1 376 ? -18.516 -3.377 -2.279 1 98.12 376 HIS A CA 1
ATOM 2834 C C . HIS A 1 376 ? -17.875 -4.758 -2.377 1 98.12 376 HIS A C 1
ATOM 2836 O O . HIS A 1 376 ? -18.469 -5.691 -2.91 1 98.12 376 HIS A O 1
ATOM 2842 N N . VAL A 1 377 ? -16.656 -4.887 -1.927 1 97.81 377 VAL A N 1
ATOM 2843 C CA . VAL A 1 377 ? -16.016 -6.191 -1.841 1 97.81 377 VAL A CA 1
ATOM 2844 C C . VAL A 1 377 ? -15.477 -6.41 -0.429 1 97.81 377 VAL A C 1
ATOM 2846 O O . VAL A 1 377 ? -15.148 -5.449 0.27 1 97.81 377 VAL A O 1
ATOM 2849 N N . HIS A 1 378 ? -15.414 -7.664 0.003 1 97.5 378 HIS A N 1
ATOM 2850 C CA . HIS A 1 378 ? -15.039 -7.984 1.377 1 97.5 378 HIS A CA 1
ATOM 2851 C C . HIS A 1 378 ? -14.016 -9.109 1.424 1 97.5 378 HIS A C 1
ATOM 2853 O O . HIS A 1 378 ? -14.195 -10.094 2.141 1 97.5 378 HIS A O 1
ATOM 2859 N N . PRO A 1 379 ? -12.875 -8.961 0.711 1 97.06 379 PRO A N 1
ATOM 2860 C CA . PRO A 1 379 ? -11.859 -10.016 0.748 1 97.06 379 PRO A CA 1
ATOM 2861 C C . PRO A 1 379 ? -10.984 -9.953 1.996 1 97.06 379 PRO A C 1
ATOM 2863 O O . PRO A 1 379 ? -11.109 -9.016 2.793 1 97.06 379 PRO A O 1
ATOM 2866 N N . GLY A 1 380 ? -10.156 -11.016 2.145 1 97.38 380 GLY A N 1
ATOM 2867 C CA . GLY A 1 380 ? -9.156 -10.992 3.203 1 97.38 380 GLY A CA 1
ATOM 2868 C C . GLY A 1 380 ? -7.988 -10.07 2.896 1 97.38 380 GLY A C 1
ATOM 2869 O O . GLY A 1 380 ? -7.688 -9.805 1.729 1 97.38 380 GLY A O 1
ATOM 2870 N N . SER A 1 381 ? -7.312 -9.641 3.975 1 98 381 SER A N 1
ATOM 2871 C CA . SER A 1 381 ? -6.148 -8.773 3.832 1 98 381 SER A CA 1
ATOM 2872 C C . SER A 1 381 ? -5.004 -9.492 3.137 1 98 381 SER A C 1
ATOM 2874 O O . SER A 1 381 ? -4.129 -8.859 2.547 1 98 381 SER A O 1
ATOM 2876 N N . HIS A 1 382 ? -4.918 -10.805 3.258 1 97.88 382 HIS A N 1
ATOM 2877 C CA . HIS A 1 382 ? -4 -11.672 2.535 1 97.88 382 HIS A CA 1
ATOM 2878 C C . HIS A 1 382 ? -4.621 -13.047 2.297 1 97.88 382 HIS A C 1
ATOM 2880 O O . HIS A 1 382 ? -5.805 -13.258 2.576 1 97.88 382 HIS A O 1
ATOM 2886 N N . ALA A 1 383 ? -3.842 -13.961 1.676 1 95.56 383 ALA A N 1
ATOM 2887 C CA . ALA A 1 383 ? -4.363 -15.266 1.293 1 95.56 383 ALA A CA 1
ATOM 2888 C C . ALA A 1 383 ? -5.062 -15.945 2.469 1 95.56 383 ALA A C 1
ATOM 2890 O O . ALA A 1 383 ? -4.5 -16.047 3.561 1 95.56 383 ALA A O 1
ATOM 2891 N N . GLY A 1 384 ? -6.281 -16.453 2.271 1 94.88 384 GLY A N 1
ATOM 2892 C CA . GLY A 1 384 ? -7.113 -17.016 3.318 1 94.88 384 GLY A CA 1
ATOM 2893 C C . GLY A 1 384 ? -6.508 -18.25 3.951 1 94.88 384 GLY A C 1
ATOM 2894 O O . GLY A 1 384 ? -6.754 -18.547 5.125 1 94.88 384 GLY A O 1
ATOM 2895 N N . TYR A 1 385 ? -5.734 -19.016 3.168 1 95 385 TYR A N 1
ATOM 2896 C CA . TYR A 1 385 ? -5.148 -20.25 3.68 1 95 385 TYR A CA 1
ATOM 2897 C C . TYR A 1 385 ? -3.963 -19.953 4.594 1 95 385 TYR A C 1
ATOM 2899 O O . TYR A 1 385 ? -3.486 -20.844 5.309 1 95 385 TYR A O 1
ATOM 2907 N N . PHE A 1 386 ? -3.398 -18.797 4.547 1 97.44 386 PHE A N 1
ATOM 2908 C CA . PHE A 1 386 ? -2.355 -18.375 5.473 1 97.44 386 PHE A CA 1
ATOM 2909 C C . PHE A 1 386 ? -2.967 -17.797 6.742 1 97.44 386 PHE A C 1
ATOM 2911 O O . PHE A 1 386 ? -3.939 -17.031 6.68 1 97.44 386 PHE A O 1
ATOM 2918 N N . PRO A 1 387 ? -2.504 -18.094 7.848 1 96.75 387 PRO A N 1
ATOM 2919 C CA . PRO A 1 387 ? -3.143 -17.688 9.102 1 96.75 387 PRO A CA 1
ATOM 2920 C C . PRO A 1 387 ? -3.156 -16.172 9.281 1 96.75 387 PRO A C 1
ATOM 2922 O O . PRO A 1 387 ? -2.223 -15.484 8.859 1 96.75 387 PRO A O 1
ATOM 2925 N N . GLY A 1 388 ? -4.273 -15.68 9.883 1 96.5 388 GLY A N 1
ATOM 2926 C CA . GLY A 1 388 ? -4.289 -14.312 10.391 1 96.5 388 GLY A CA 1
ATOM 2927 C C . GLY A 1 388 ? -4.891 -13.32 9.414 1 96.5 388 GLY A C 1
ATOM 2928 O O . GLY A 1 388 ? -4.902 -12.117 9.672 1 96.5 388 GLY A O 1
ATOM 2929 N N . ALA A 1 389 ? -5.398 -13.75 8.312 1 97 389 ALA A N 1
ATOM 2930 C CA . ALA A 1 389 ? -6.051 -12.852 7.363 1 97 389 ALA A CA 1
ATOM 2931 C C . ALA A 1 389 ? -7.273 -12.18 7.988 1 97 389 ALA A C 1
ATOM 2933 O O . ALA A 1 389 ? -8.031 -12.828 8.711 1 97 389 ALA A O 1
ATOM 2934 N N . LYS A 1 390 ? -7.387 -10.859 7.789 1 97.81 390 LYS A N 1
ATOM 2935 C CA . LYS A 1 390 ? -8.531 -10.086 8.273 1 97.81 390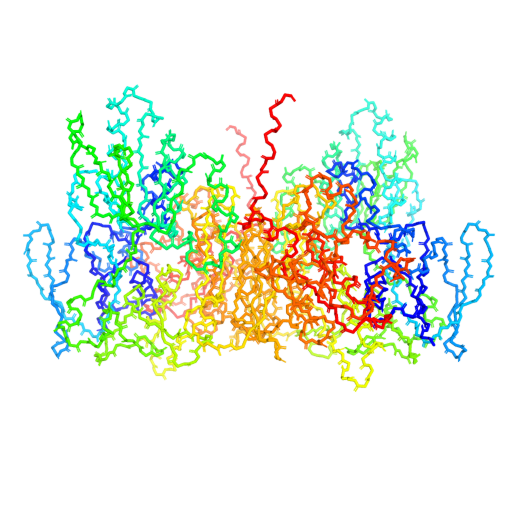 LYS A CA 1
ATOM 2936 C C . LYS A 1 390 ? -9.336 -9.516 7.105 1 97.81 390 LYS A C 1
ATOM 2938 O O . LYS A 1 390 ? -8.766 -9.117 6.086 1 97.81 390 LYS A O 1
ATOM 2943 N N . GLN A 1 391 ? -10.586 -9.438 7.289 1 96.75 391 GLN A N 1
ATOM 2944 C CA . GLN A 1 391 ? -11.461 -8.93 6.234 1 96.75 391 GLN A CA 1
ATOM 2945 C C . GLN A 1 391 ? -11.234 -7.441 6 1 96.75 391 GLN A C 1
ATOM 2947 O O . GLN A 1 391 ? -11.109 -6.664 6.949 1 96.75 391 GLN A O 1
ATOM 2952 N N . VAL A 1 392 ? -11.156 -7.035 4.773 1 98.31 392 VAL A N 1
ATOM 2953 C CA . VAL A 1 392 ? -11.125 -5.645 4.332 1 98.31 392 VAL A CA 1
ATOM 2954 C C . VAL A 1 392 ? -12.438 -5.297 3.625 1 98.31 392 VAL A C 1
ATOM 2956 O O . VAL A 1 392 ? -12.781 -5.914 2.613 1 98.31 392 VAL A O 1
ATOM 2959 N N . HIS A 1 393 ? -13.203 -4.355 4.113 1 98.5 393 HIS A N 1
ATOM 2960 C CA . HIS A 1 393 ? -14.422 -3.859 3.477 1 98.5 393 HIS A CA 1
ATOM 2961 C C . HIS A 1 393 ? -14.117 -2.664 2.578 1 98.5 393 HIS A C 1
ATOM 2963 O O . HIS A 1 393 ? -13.859 -1.563 3.068 1 98.5 393 HIS A O 1
ATOM 2969 N N . LEU A 1 394 ? -14.156 -2.889 1.316 1 98.81 394 LEU A N 1
ATOM 2970 C CA . LEU A 1 394 ? -13.781 -1.837 0.38 1 98.81 394 LEU A CA 1
ATOM 2971 C C . LEU A 1 394 ? -14.961 -1.44 -0.502 1 98.81 394 LEU A C 1
ATOM 2973 O O . LEU A 1 394 ? -15.648 -2.305 -1.051 1 98.81 394 LEU A O 1
ATOM 2977 N N . LYS A 1 395 ? -15.227 -0.185 -0.583 1 98.75 395 LYS A N 1
ATOM 2978 C CA . LYS A 1 395 ? -16.203 0.414 -1.491 1 98.75 395 LYS A CA 1
ATOM 2979 C C . LYS A 1 395 ? -15.508 1.217 -2.588 1 98.75 395 LYS A C 1
ATOM 2981 O O . LYS A 1 395 ? -14.625 2.033 -2.305 1 98.75 395 LYS A O 1
ATOM 2986 N N . LEU A 1 396 ? -15.852 0.971 -3.814 1 98.88 396 LEU A N 1
ATOM 2987 C CA . LEU A 1 396 ? -15.352 1.726 -4.961 1 98.88 396 LEU A CA 1
ATOM 2988 C C . LEU A 1 396 ? -16.484 2.504 -5.625 1 98.88 396 LEU A C 1
ATOM 2990 O O . LEU A 1 396 ? -17.578 1.978 -5.812 1 98.88 396 LEU A O 1
ATOM 2994 N N . ILE A 1 397 ? -16.281 3.758 -5.922 1 98.88 397 ILE A N 1
ATOM 2995 C CA . ILE A 1 397 ? -17.234 4.625 -6.613 1 98.88 397 ILE A CA 1
ATOM 2996 C C . ILE A 1 397 ? -16.688 5.004 -7.984 1 98.88 397 ILE A C 1
ATOM 2998 O O . ILE A 1 397 ? -15.555 5.488 -8.102 1 98.88 397 ILE A O 1
ATOM 3002 N N . PHE A 1 398 ? -17.469 4.812 -9.031 1 98.81 398 PHE A N 1
ATOM 3003 C CA . PHE A 1 398 ? -16.938 4.977 -10.383 1 98.81 398 PHE A CA 1
ATOM 3004 C C . PHE A 1 398 ? -18.031 5.344 -11.367 1 98.81 398 PHE A C 1
ATOM 3006 O O . PHE A 1 398 ? -19.219 5.27 -11.031 1 98.81 398 PHE A O 1
ATOM 3013 N N . ASN A 1 399 ? -17.672 5.863 -12.523 1 98.38 399 ASN A N 1
ATOM 3014 C CA . ASN A 1 399 ? -18.594 6.121 -13.633 1 98.38 399 ASN A CA 1
ATOM 3015 C C . ASN A 1 399 ? -18.969 4.832 -14.352 1 98.38 399 ASN A C 1
ATOM 3017 O O . ASN A 1 399 ? -18.125 4.156 -14.93 1 98.38 399 ASN A O 1
ATOM 3021 N N . PRO A 1 400 ? -20.234 4.43 -14.336 1 97 400 PRO A N 1
ATOM 3022 C CA . PRO A 1 400 ? -20.625 3.146 -14.922 1 97 400 PRO A CA 1
ATOM 3023 C C . PRO A 1 400 ? -20.531 3.137 -16.453 1 97 400 PRO A C 1
ATOM 3025 O O . PRO A 1 400 ? -20.625 2.078 -17.062 1 97 400 PRO A O 1
ATOM 3028 N N . LEU A 1 401 ? -20.328 4.273 -17.031 1 96.5 401 LEU A N 1
ATOM 3029 C CA . LEU A 1 401 ? -20.281 4.359 -18.5 1 96.5 401 LEU A CA 1
ATOM 3030 C C . LEU A 1 401 ? -18.859 4.148 -19.016 1 96.5 401 LEU A C 1
ATOM 3032 O O . LEU A 1 401 ? -18.656 3.443 -20 1 96.5 401 LEU A O 1
ATOM 3036 N N . ASP A 1 402 ? -17.875 4.77 -18.328 1 96.81 402 ASP A N 1
ATOM 3037 C CA . ASP A 1 402 ? -16.531 4.703 -18.891 1 96.81 402 ASP A CA 1
ATOM 3038 C C . ASP A 1 402 ? -15.531 4.16 -17.891 1 96.81 402 ASP A C 1
ATOM 3040 O O . ASP A 1 402 ? -14.344 4.008 -18.203 1 96.81 402 ASP A O 1
ATOM 3044 N N . GLY A 1 403 ? -15.914 3.92 -16.688 1 98.25 403 GLY A N 1
ATOM 3045 C CA . GLY A 1 403 ? -15.078 3.262 -15.688 1 98.25 403 GLY A CA 1
ATOM 3046 C C . GLY A 1 403 ? -14.18 4.223 -14.93 1 98.25 403 GLY A C 1
ATOM 3047 O O . GLY A 1 403 ? -13.344 3.801 -14.133 1 98.25 403 GLY A O 1
ATOM 3048 N N . LYS A 1 404 ? -14.297 5.539 -15.133 1 98.5 404 LYS A N 1
ATOM 3049 C CA . LYS A 1 404 ? -13.516 6.512 -14.375 1 98.5 404 LYS A CA 1
ATOM 3050 C C . LYS A 1 404 ? -13.742 6.344 -12.875 1 98.5 404 LYS A C 1
ATOM 3052 O O . LYS A 1 404 ? -14.883 6.242 -12.422 1 98.5 404 LYS A O 1
ATOM 3057 N N . ILE A 1 405 ? -12.688 6.316 -12.125 1 98.88 405 ILE A N 1
ATOM 3058 C CA . ILE A 1 405 ? -12.781 6.141 -10.68 1 98.88 405 ILE A CA 1
ATOM 3059 C C . ILE A 1 405 ? -12.977 7.496 -10.008 1 98.88 405 ILE A C 1
ATOM 3061 O O . ILE A 1 405 ? -12.188 8.422 -10.219 1 98.88 405 ILE A O 1
ATOM 3065 N N . TYR A 1 406 ? -14.016 7.629 -9.141 1 98.75 406 TYR A N 1
ATOM 3066 C CA . TYR A 1 406 ? -14.305 8.875 -8.445 1 98.75 406 TYR A CA 1
ATOM 3067 C C . TYR A 1 406 ? -13.766 8.844 -7.023 1 98.75 406 TYR A C 1
ATOM 3069 O O . TYR A 1 406 ? -13.406 9.891 -6.465 1 98.75 406 TYR A O 1
ATOM 3077 N N . GLY A 1 407 ? -13.805 7.688 -6.438 1 98.81 407 GLY A N 1
ATOM 3078 C CA . GLY A 1 407 ? -13.367 7.566 -5.059 1 98.81 407 GLY A CA 1
ATOM 3079 C C . GLY A 1 407 ? -13.414 6.145 -4.535 1 98.81 407 GLY A C 1
ATOM 3080 O O . GLY A 1 407 ? -13.852 5.234 -5.242 1 98.81 407 GLY A O 1
ATOM 3081 N N . ALA A 1 408 ? -12.859 5.957 -3.354 1 98.94 408 ALA A N 1
ATOM 3082 C CA . ALA A 1 408 ? -12.867 4.668 -2.67 1 98.94 408 ALA A CA 1
ATOM 3083 C C . ALA A 1 408 ? -12.844 4.852 -1.154 1 98.94 408 ALA A C 1
ATOM 3085 O O . ALA A 1 408 ? -12.367 5.875 -0.654 1 98.94 408 ALA A O 1
ATOM 3086 N N . GLN A 1 409 ? -13.375 3.918 -0.441 1 98.94 409 GLN A N 1
ATOM 3087 C CA . GLN A 1 409 ? -13.398 3.838 1.016 1 98.94 409 GLN A CA 1
ATOM 3088 C C . GLN A 1 409 ? -13.109 2.418 1.494 1 98.94 409 GLN A C 1
ATOM 3090 O O . GLN A 1 409 ? -13.523 1.447 0.856 1 98.94 409 GLN A O 1
ATOM 3095 N N . ALA A 1 410 ? -12.414 2.256 2.586 1 98.88 410 ALA A N 1
ATOM 3096 C CA . ALA A 1 410 ? -12.141 0.928 3.125 1 98.88 410 ALA A CA 1
ATOM 3097 C C . ALA A 1 410 ? -12.094 0.952 4.648 1 98.88 410 ALA A C 1
ATOM 3099 O O . ALA A 1 410 ? -11.633 1.927 5.25 1 98.88 410 ALA A O 1
ATOM 3100 N N . VAL A 1 411 ? -12.57 -0.054 5.312 1 98.81 411 VAL A N 1
ATOM 3101 C CA . VAL A 1 411 ? -12.547 -0.244 6.758 1 98.81 411 VAL A CA 1
ATOM 3102 C C . VAL A 1 411 ? -12.086 -1.664 7.086 1 98.81 411 VAL A C 1
ATOM 3104 O O . VAL A 1 411 ? -12.469 -2.617 6.398 1 98.81 411 VAL A O 1
ATOM 3107 N N . GLY A 1 412 ? -11.266 -1.85 8.016 1 98.62 412 GLY A N 1
ATOM 3108 C CA . GLY A 1 412 ? -10.812 -3.16 8.453 1 98.62 412 GLY A CA 1
ATOM 3109 C C . GLY A 1 412 ? -9.672 -3.092 9.453 1 98.62 412 GLY A C 1
ATOM 3110 O O . GLY A 1 412 ? -9.25 -2.002 9.844 1 98.62 412 GLY A O 1
ATOM 3111 N N . GLU A 1 413 ? -9.188 -4.211 9.898 1 98.38 413 GLU A N 1
ATOM 3112 C CA . GLU A 1 413 ? -8.164 -4.289 10.93 1 98.38 413 GLU A CA 1
ATOM 3113 C C . GLU A 1 413 ? -6.762 -4.258 10.32 1 98.38 413 GLU A C 1
ATOM 3115 O O . GLU A 1 413 ? -5.805 -3.846 10.977 1 98.38 413 GLU A O 1
ATOM 3120 N N . ASP A 1 414 ? -6.719 -4.672 9.055 1 97.5 414 ASP A N 1
ATOM 3121 C CA . ASP A 1 414 ? -5.402 -4.867 8.453 1 97.5 414 ASP A CA 1
ATOM 3122 C C . ASP A 1 414 ? -5.43 -4.574 6.957 1 97.5 414 ASP A C 1
ATOM 3124 O O . ASP A 1 414 ? -6.324 -5.031 6.246 1 97.5 414 ASP A O 1
ATOM 3128 N N . GLY A 1 415 ? -4.477 -3.803 6.547 1 96.81 415 GLY A N 1
ATOM 3129 C CA . GLY A 1 415 ? -4.211 -3.621 5.129 1 96.81 415 GLY A CA 1
ATOM 3130 C C . GLY A 1 415 ? -5.137 -2.617 4.473 1 96.81 415 GLY A C 1
ATOM 3131 O O . GLY A 1 415 ? -5.195 -2.533 3.242 1 96.81 415 GLY A O 1
ATOM 3132 N N . VAL A 1 416 ? -5.836 -1.79 5.203 1 98.06 416 VAL A N 1
ATOM 3133 C CA . VAL A 1 416 ? -6.844 -0.85 4.727 1 98.06 416 VAL A CA 1
ATOM 3134 C C . VAL A 1 416 ? -6.168 0.303 3.988 1 98.06 416 VAL A C 1
ATOM 3136 O O . VAL A 1 416 ? -6.469 0.56 2.82 1 98.06 416 VAL A O 1
ATOM 3139 N N . GLU A 1 417 ? -5.227 0.958 4.664 1 98.06 417 GLU A N 1
ATOM 3140 C CA . GLU A 1 417 ? -4.57 2.139 4.109 1 98.06 417 GLU A CA 1
ATOM 3141 C C . GLU A 1 417 ? -3.746 1.784 2.875 1 98.06 417 GLU A C 1
ATOM 3143 O O . GLU A 1 417 ? -3.629 2.588 1.946 1 98.06 417 GLU A O 1
ATOM 3148 N N . LYS A 1 418 ? -3.176 0.574 2.83 1 97.62 418 LYS A N 1
ATOM 3149 C CA . LYS A 1 418 ? -2.393 0.114 1.688 1 97.62 418 LYS A CA 1
ATOM 3150 C C . LYS A 1 418 ? -3.24 0.077 0.419 1 97.62 418 LYS A C 1
ATOM 3152 O O . LYS A 1 418 ? -2.781 0.476 -0.653 1 97.62 418 LYS A O 1
ATOM 3157 N N . ARG A 1 419 ? -4.469 -0.43 0.555 1 98.88 419 ARG A N 1
ATOM 3158 C CA . ARG A 1 419 ? -5.344 -0.549 -0.608 1 98.88 419 ARG A CA 1
ATOM 3159 C C . ARG A 1 419 ? -5.812 0.822 -1.084 1 98.88 419 ARG A C 1
ATOM 3161 O O . ARG A 1 419 ? -5.922 1.063 -2.287 1 98.88 419 ARG A O 1
ATOM 3168 N N . ILE A 1 420 ? -6.082 1.733 -0.173 1 98.94 420 ILE A N 1
ATOM 3169 C CA . ILE A 1 420 ? -6.527 3.076 -0.536 1 98.94 420 ILE A CA 1
ATOM 3170 C C . ILE A 1 420 ? -5.375 3.842 -1.184 1 98.94 420 ILE A C 1
ATOM 3172 O O . ILE A 1 420 ? -5.586 4.629 -2.109 1 98.94 420 ILE A O 1
ATOM 3176 N N . ASP A 1 421 ? -4.137 3.643 -0.726 1 98.88 421 ASP A N 1
ATOM 3177 C CA . ASP A 1 421 ? -2.977 4.281 -1.344 1 98.88 421 ASP A CA 1
ATOM 3178 C C . ASP A 1 421 ? -2.812 3.832 -2.795 1 98.88 421 ASP A C 1
ATOM 3180 O O . ASP A 1 421 ? -2.469 4.637 -3.662 1 98.88 421 ASP A O 1
ATOM 3184 N N . VAL A 1 422 ? -3.027 2.521 -3.029 1 98.94 422 VAL A N 1
ATOM 3185 C CA . VAL A 1 422 ? -2.951 1.997 -4.391 1 98.94 422 VAL A CA 1
ATOM 3186 C C . VAL A 1 422 ? -4.02 2.66 -5.258 1 98.94 422 VAL A C 1
ATOM 3188 O O . VAL A 1 422 ? -3.727 3.127 -6.363 1 98.94 422 VAL A O 1
ATOM 3191 N N . ILE A 1 423 ? -5.23 2.771 -4.777 1 98.94 423 ILE A N 1
ATOM 3192 C CA . ILE A 1 423 ? -6.32 3.35 -5.555 1 98.94 423 ILE A CA 1
ATOM 3193 C C . ILE A 1 423 ? -6.102 4.852 -5.715 1 98.94 423 ILE A C 1
ATOM 3195 O O . ILE A 1 423 ? -6.391 5.418 -6.77 1 98.94 423 ILE A O 1
ATOM 3199 N N . ALA A 1 424 ? -5.609 5.523 -4.609 1 98.94 424 ALA A N 1
ATOM 3200 C CA . ALA A 1 424 ? -5.266 6.941 -4.715 1 98.94 424 ALA A CA 1
ATOM 3201 C C . ALA A 1 424 ? -4.254 7.176 -5.832 1 98.94 424 ALA A C 1
ATOM 3203 O O . ALA A 1 424 ? -4.398 8.117 -6.621 1 98.94 424 ALA A O 1
ATOM 3204 N N . THR A 1 425 ? -3.24 6.332 -5.91 1 98.94 425 THR A N 1
ATOM 3205 C CA . THR A 1 425 ? -2.232 6.422 -6.961 1 98.94 425 THR A CA 1
ATOM 3206 C C . THR A 1 425 ? -2.863 6.203 -8.336 1 98.94 425 THR A C 1
ATOM 3208 O O . THR A 1 425 ? -2.566 6.934 -9.281 1 98.94 425 THR A O 1
ATOM 3211 N N . ALA A 1 426 ? -3.744 5.219 -8.43 1 98.94 426 ALA A N 1
ATOM 3212 C CA . ALA A 1 426 ? -4.422 4.918 -9.688 1 98.94 426 ALA A CA 1
ATOM 3213 C C . ALA A 1 426 ? -5.238 6.117 -10.172 1 98.94 426 ALA A C 1
ATOM 3215 O O . ALA A 1 426 ? -5.188 6.477 -11.344 1 98.94 426 ALA A O 1
ATOM 3216 N N . ILE A 1 427 ? -6.004 6.777 -9.242 1 98.81 427 ILE A N 1
ATOM 3217 C CA . ILE A 1 427 ? -6.82 7.941 -9.57 1 98.81 427 ILE A CA 1
ATOM 3218 C C . ILE A 1 427 ? -5.93 9.07 -10.078 1 98.81 427 ILE A C 1
ATOM 3220 O O . ILE A 1 427 ? -6.23 9.695 -11.102 1 98.81 427 ILE A O 1
ATOM 3224 N N . GLN A 1 428 ? -4.824 9.32 -9.414 1 98.44 428 GLN A N 1
ATOM 3225 C CA . GLN A 1 428 ? -3.912 10.398 -9.773 1 98.44 428 GLN A CA 1
ATOM 3226 C C . GLN A 1 428 ? -3.213 10.117 -11.102 1 98.44 428 GLN A C 1
ATOM 3228 O O . GLN A 1 428 ? -2.75 11.039 -11.773 1 98.44 428 GLN A O 1
ATOM 3233 N N . GLY A 1 429 ? -3.09 8.812 -11.445 1 98.25 429 GLY A N 1
ATOM 3234 C CA . GLY A 1 429 ? -2.535 8.406 -12.727 1 98.25 429 GLY A CA 1
ATOM 3235 C C . GLY A 1 429 ? -3.58 8.297 -13.82 1 98.25 429 GLY A C 1
ATOM 3236 O O . GLY A 1 429 ? -3.307 7.754 -14.898 1 98.25 429 GLY A O 1
ATOM 3237 N N . ASN A 1 430 ? -4.844 8.68 -13.531 1 98 430 ASN A N 1
ATOM 3238 C CA . ASN A 1 430 ? -5.965 8.664 -14.469 1 98 430 ASN A CA 1
ATOM 3239 C C . ASN A 1 430 ? -6.285 7.25 -14.938 1 98 430 ASN A C 1
ATOM 3241 O O . ASN A 1 430 ? -6.609 7.035 -16.109 1 98 430 ASN A O 1
ATOM 3245 N N . MET A 1 431 ? -6.105 6.309 -14.133 1 98.5 431 MET A N 1
ATOM 3246 C CA . MET A 1 431 ? -6.453 4.922 -14.422 1 98.5 431 MET A CA 1
ATOM 3247 C C . MET A 1 431 ? -7.945 4.68 -14.219 1 98.5 431 MET A C 1
ATOM 3249 O O . MET A 1 431 ? -8.625 5.48 -13.562 1 98.5 431 MET A O 1
ATOM 3253 N N . THR A 1 432 ? -8.523 3.645 -14.773 1 98.69 432 THR A N 1
ATOM 3254 C CA . THR A 1 432 ? -9.938 3.301 -14.711 1 98.69 432 THR A CA 1
ATOM 3255 C C . THR A 1 432 ? -10.141 1.993 -13.945 1 98.69 432 THR A C 1
ATOM 3257 O O . THR A 1 432 ? -9.172 1.369 -13.5 1 98.69 432 THR A O 1
ATOM 3260 N N . VAL A 1 433 ? -11.398 1.598 -13.828 1 98.75 433 VAL A N 1
ATOM 3261 C CA . VAL A 1 433 ? -11.711 0.353 -13.133 1 98.75 433 VAL A CA 1
ATOM 3262 C C . VAL A 1 433 ? -11.109 -0.827 -13.891 1 98.75 433 VAL A C 1
ATOM 3264 O O . VAL A 1 433 ? -10.727 -1.832 -13.289 1 98.75 433 VAL A O 1
ATOM 3267 N N . ASP A 1 434 ? -10.953 -0.759 -15.242 1 97.94 434 ASP A N 1
ATOM 3268 C CA . ASP A 1 434 ? -10.305 -1.8 -16.031 1 97.94 434 ASP A CA 1
ATOM 3269 C C . ASP A 1 434 ? -8.836 -1.963 -15.617 1 97.94 434 ASP A C 1
ATOM 3271 O O . ASP A 1 434 ? -8.328 -3.084 -15.555 1 97.94 434 ASP A O 1
ATOM 3275 N N . ASP A 1 435 ? -8.234 -0.814 -15.375 1 98.5 435 ASP A N 1
ATOM 3276 C CA . ASP A 1 435 ? -6.84 -0.847 -14.93 1 98.5 435 ASP A CA 1
ATOM 3277 C C . ASP A 1 435 ? -6.719 -1.499 -13.555 1 98.5 435 ASP A C 1
ATOM 3279 O O . ASP A 1 435 ? -5.777 -2.254 -13.305 1 98.5 435 ASP A O 1
ATOM 3283 N N . LEU A 1 436 ? -7.664 -1.178 -12.648 1 98.81 436 LEU A N 1
ATOM 3284 C CA . LEU A 1 436 ? -7.621 -1.787 -11.32 1 98.81 436 LEU A CA 1
ATOM 3285 C C . LEU A 1 436 ? -7.727 -3.305 -11.422 1 98.81 436 LEU A C 1
ATOM 3287 O O . LEU A 1 436 ? -7.043 -4.027 -10.695 1 98.81 436 LEU A O 1
ATOM 3291 N N . ALA A 1 437 ? -8.617 -3.814 -12.281 1 98.19 437 ALA A N 1
ATOM 3292 C CA . ALA A 1 437 ? -8.836 -5.25 -12.445 1 98.19 437 ALA A CA 1
ATOM 3293 C C . ALA A 1 437 ? -7.555 -5.957 -12.875 1 98.19 437 ALA A C 1
ATOM 3295 O O . ALA A 1 437 ? -7.34 -7.125 -12.539 1 98.19 437 ALA A O 1
ATOM 3296 N N . GLU A 1 438 ? -6.699 -5.234 -13.562 1 97 438 GLU A N 1
ATOM 3297 C CA . GLU A 1 438 ? -5.531 -5.859 -14.18 1 97 438 GLU A CA 1
ATOM 3298 C C . GLU A 1 438 ? -4.242 -5.398 -13.508 1 97 438 GLU A C 1
ATOM 3300 O O . GLU A 1 438 ? -3.146 -5.742 -13.953 1 97 438 GLU A O 1
ATOM 3305 N N . LEU A 1 439 ? -4.359 -4.637 -12.492 1 98.19 439 LEU A N 1
ATOM 3306 C CA . LEU A 1 439 ? -3.203 -4.055 -11.812 1 98.19 439 LEU A CA 1
ATOM 3307 C C . LEU A 1 439 ? -2.293 -5.145 -11.258 1 98.19 439 LEU A C 1
ATOM 3309 O O . LEU A 1 439 ? -2.771 -6.117 -10.672 1 98.19 439 LEU A O 1
ATOM 3313 N N . GLU A 1 440 ? -0.993 -5.047 -11.5 1 98.31 440 GLU A N 1
ATOM 3314 C CA . GLU A 1 440 ? -0.004 -5.973 -10.953 1 98.31 440 GLU A CA 1
ATOM 3315 C C . GLU A 1 440 ? 0.508 -5.5 -9.602 1 98.31 440 GLU A C 1
ATOM 3317 O O . GLU A 1 440 ? 1.114 -4.434 -9.492 1 98.31 440 GLU A O 1
ATOM 3322 N N . LEU A 1 441 ? 0.271 -6.25 -8.508 1 98.56 441 LEU A N 1
ATOM 3323 C CA . LEU A 1 441 ? 0.646 -5.906 -7.137 1 98.56 441 LEU A CA 1
ATOM 3324 C C . LEU A 1 441 ? 1.414 -7.051 -6.48 1 98.56 441 LEU A C 1
ATOM 3326 O O . LEU A 1 441 ? 1.436 -8.164 -7.004 1 98.56 441 LEU A O 1
ATOM 3330 N N . CYS A 1 442 ? 2.047 -6.801 -5.363 1 98.38 442 CYS A N 1
ATOM 3331 C CA . CYS A 1 442 ? 2.822 -7.785 -4.617 1 98.38 442 CYS A CA 1
ATOM 3332 C C . CYS A 1 442 ? 1.938 -8.93 -4.137 1 98.38 442 CYS A C 1
ATOM 3334 O O . CYS A 1 442 ? 0.863 -8.695 -3.58 1 98.38 442 CYS A O 1
ATOM 3336 N N . TYR A 1 443 ? 2.545 -10.125 -4.367 1 97.31 443 TYR A N 1
ATOM 3337 C CA . TYR A 1 443 ? 1.828 -11.258 -3.797 1 97.31 443 TYR A CA 1
ATOM 3338 C C . TYR A 1 443 ? 2.797 -12.258 -3.184 1 97.31 443 TYR A C 1
ATOM 3340 O O . TYR A 1 443 ? 3.74 -12.703 -3.84 1 97.31 443 TYR A O 1
ATOM 3348 N N . ALA A 1 444 ? 2.596 -12.609 -2.041 1 97.56 444 ALA A N 1
ATOM 3349 C CA . ALA A 1 444 ? 2.994 -13.75 -1.212 1 97.56 444 ALA A CA 1
ATOM 3350 C C . ALA A 1 444 ? 1.943 -14.047 -0.146 1 97.56 444 ALA A C 1
ATOM 3352 O O . ALA A 1 444 ? 1.233 -13.141 0.303 1 97.56 444 ALA A O 1
ATOM 3353 N N . PRO A 1 445 ? 1.81 -15.25 0.324 1 96.81 445 PRO A N 1
ATOM 3354 C CA . PRO A 1 445 ? 0.715 -15.633 1.22 1 96.81 445 PRO A CA 1
ATOM 3355 C C . PRO A 1 445 ? 0.62 -14.742 2.453 1 96.81 445 PRO A C 1
ATOM 3357 O O . PRO A 1 445 ? -0.48 -14.344 2.85 1 96.81 445 PRO A O 1
ATOM 3360 N N . PRO A 1 446 ? 1.717 -14.312 3.023 1 96.44 446 PRO A N 1
ATOM 3361 C CA . PRO A 1 446 ? 1.599 -13.531 4.258 1 96.44 446 PRO A CA 1
ATOM 3362 C C . PRO A 1 446 ? 1.197 -12.078 3.998 1 96.44 446 PRO A C 1
ATOM 3364 O O . PRO A 1 446 ? 0.855 -11.359 4.934 1 96.44 446 PRO A O 1
ATOM 3367 N N . VAL A 1 447 ? 1.239 -11.562 2.771 1 95.94 447 VAL A N 1
ATOM 3368 C CA . VAL A 1 447 ? 1.136 -10.109 2.65 1 95.94 447 VAL A CA 1
ATOM 3369 C C . VAL A 1 447 ? 0.002 -9.75 1.693 1 95.94 447 VAL A C 1
ATOM 3371 O O . VAL A 1 447 ? -0.45 -8.602 1.659 1 95.94 447 VAL A O 1
ATOM 3374 N N . GLY A 1 448 ? -0.446 -10.703 0.909 1 96.06 448 GLY A N 1
ATOM 3375 C CA . GLY A 1 448 ? -1.495 -10.422 -0.058 1 96.06 448 GLY A CA 1
ATOM 3376 C C . GLY A 1 448 ? -2.082 -11.68 -0.681 1 96.06 448 GLY A C 1
ATOM 3377 O O . GLY A 1 448 ? -1.96 -12.773 -0.124 1 96.06 448 GLY A O 1
ATOM 3378 N N . SER A 1 449 ? -2.842 -11.469 -1.807 1 96.38 449 SER A N 1
ATOM 3379 C CA . SER A 1 449 ? -3.432 -12.539 -2.6 1 96.38 449 SER A CA 1
ATOM 3380 C C . SER A 1 449 ? -3.141 -12.352 -4.086 1 96.38 449 SER A C 1
ATOM 3382 O O . SER A 1 449 ? -2.793 -11.25 -4.523 1 96.38 449 SER A O 1
ATOM 3384 N N . ALA A 1 450 ? -3.254 -13.453 -4.781 1 94.81 450 ALA A N 1
ATOM 3385 C CA . ALA A 1 450 ? -3.006 -13.383 -6.219 1 94.81 450 ALA A CA 1
ATOM 3386 C C . ALA A 1 450 ? -3.951 -12.391 -6.891 1 94.81 450 ALA A C 1
ATOM 3388 O O . ALA A 1 450 ? -3.572 -11.719 -7.852 1 94.81 450 ALA A O 1
ATOM 3389 N N . LYS A 1 451 ? -5.137 -12.375 -6.473 1 96.62 451 LYS A N 1
ATOM 3390 C CA . LYS A 1 451 ? -6.094 -11.312 -6.766 1 96.62 451 LYS A CA 1
ATOM 3391 C C . LYS A 1 451 ? -6.316 -10.422 -5.551 1 96.62 451 LYS A C 1
ATOM 3393 O O . LYS A 1 451 ? -7.086 -10.766 -4.652 1 96.62 451 LYS A O 1
ATOM 3398 N N . ASP A 1 452 ? -5.738 -9.305 -5.547 1 98.12 452 ASP A N 1
ATOM 3399 C CA . ASP A 1 452 ? -5.773 -8.375 -4.418 1 98.12 452 ASP A CA 1
ATOM 3400 C C . ASP A 1 452 ? -7.168 -7.777 -4.242 1 98.12 452 ASP A C 1
ATOM 3402 O O . ASP A 1 452 ? -7.98 -7.801 -5.168 1 98.12 452 ASP A O 1
ATOM 3406 N N . VAL A 1 453 ? -7.422 -7.207 -3.09 1 98.38 453 VAL A N 1
ATOM 3407 C CA . VAL A 1 453 ? -8.656 -6.492 -2.77 1 98.38 453 VAL A CA 1
ATOM 3408 C C . VAL A 1 453 ? -8.961 -5.469 -3.861 1 98.38 453 VAL A C 1
ATOM 3410 O O . VAL A 1 453 ? -10.102 -5.348 -4.309 1 98.38 453 VAL A O 1
ATOM 3413 N N . VAL A 1 454 ? -7.941 -4.766 -4.316 1 98.88 454 VAL A N 1
ATOM 3414 C CA . VAL A 1 454 ? -8.086 -3.723 -5.328 1 98.88 454 VAL A CA 1
ATOM 3415 C C . VAL A 1 454 ? -8.461 -4.352 -6.668 1 98.88 454 VAL A C 1
ATOM 3417 O O . VAL A 1 454 ? -9.312 -3.822 -7.391 1 98.88 454 VAL A O 1
ATOM 3420 N N . ASN A 1 455 ? -7.84 -5.488 -7.047 1 98.69 455 ASN A N 1
ATOM 3421 C CA . ASN A 1 455 ? -8.211 -6.207 -8.258 1 98.69 455 ASN A CA 1
ATOM 3422 C C . ASN A 1 455 ? -9.68 -6.629 -8.234 1 98.69 455 ASN A C 1
ATOM 3424 O O . ASN A 1 455 ? -10.391 -6.461 -9.227 1 98.69 455 ASN A O 1
ATOM 3428 N N . MET A 1 456 ? -10.07 -7.156 -7.105 1 98.31 456 MET A N 1
ATOM 3429 C CA . MET A 1 456 ? -11.438 -7.652 -6.973 1 98.31 456 MET A CA 1
ATOM 3430 C C . MET A 1 456 ? -12.445 -6.523 -7.141 1 98.31 456 MET A C 1
ATOM 3432 O O . MET A 1 456 ? -13.492 -6.703 -7.773 1 98.31 456 MET A O 1
ATOM 3436 N N . ALA A 1 457 ? -12.125 -5.379 -6.52 1 98.75 457 ALA A N 1
ATOM 3437 C CA . ALA A 1 457 ? -13 -4.219 -6.695 1 98.75 457 ALA A CA 1
ATOM 3438 C C . ALA A 1 457 ? -13.062 -3.805 -8.164 1 98.75 457 ALA A C 1
ATOM 3440 O O . ALA A 1 457 ? -14.141 -3.502 -8.68 1 98.75 457 ALA A O 1
ATOM 3441 N N . GLY A 1 458 ? -11.891 -3.771 -8.805 1 98.75 458 GLY A N 1
ATOM 3442 C CA . GLY A 1 458 ? -11.852 -3.465 -10.227 1 98.75 458 GLY A CA 1
ATOM 3443 C C . GLY A 1 458 ? -12.648 -4.449 -11.07 1 98.75 458 GLY A C 1
ATOM 3444 O O . GLY A 1 458 ? -13.383 -4.047 -11.977 1 98.75 458 GLY A O 1
ATOM 3445 N N . MET A 1 459 ? -12.539 -5.73 -10.781 1 98.06 459 MET A N 1
ATOM 3446 C CA . MET A 1 459 ? -13.25 -6.77 -11.516 1 98.06 459 MET A CA 1
ATOM 3447 C C . MET A 1 459 ? -14.758 -6.629 -11.344 1 98.06 459 MET A C 1
ATOM 3449 O O . MET A 1 459 ? -15.508 -6.758 -12.312 1 98.06 459 MET A O 1
ATOM 3453 N N . ALA A 1 460 ? -15.172 -6.406 -10.102 1 98.06 460 ALA A N 1
ATOM 3454 C CA . ALA A 1 460 ? -16.594 -6.207 -9.836 1 98.06 460 ALA A CA 1
ATOM 3455 C C . ALA A 1 460 ? -17.141 -5.008 -10.609 1 98.06 460 ALA A C 1
ATOM 3457 O O . ALA A 1 460 ? -18.219 -5.082 -11.219 1 98.06 460 ALA A O 1
ATOM 3458 N N . ALA A 1 461 ? -16.406 -3.918 -10.578 1 98.56 461 ALA A N 1
ATOM 3459 C CA . ALA A 1 461 ? -16.812 -2.709 -11.289 1 98.56 461 ALA A CA 1
ATOM 3460 C C . ALA A 1 461 ? -16.812 -2.936 -12.797 1 98.56 461 ALA A C 1
ATOM 3462 O O . ALA A 1 461 ? -17.719 -2.455 -13.5 1 98.56 461 ALA A O 1
ATOM 3463 N N . GLN A 1 462 ? -15.812 -3.635 -13.289 1 97.12 462 GLN A N 1
ATOM 3464 C CA . GLN A 1 462 ? -15.711 -3.961 -14.711 1 97.12 462 GLN A CA 1
ATOM 3465 C C . GLN A 1 462 ? -16.953 -4.723 -15.188 1 97.12 462 GLN A C 1
ATOM 3467 O O . GLN A 1 462 ? -17.438 -4.48 -16.297 1 97.12 462 GLN A O 1
ATOM 3472 N N . ASN A 1 463 ? -17.438 -5.68 -14.383 1 96.81 463 ASN A N 1
ATOM 3473 C CA . ASN A 1 463 ? -18.641 -6.445 -14.719 1 96.81 463 ASN A CA 1
ATOM 3474 C C . ASN A 1 463 ? -19.844 -5.539 -14.914 1 96.81 463 ASN A C 1
ATOM 3476 O O . ASN A 1 463 ? -20.703 -5.805 -15.766 1 96.81 463 ASN A O 1
ATOM 3480 N N . ILE A 1 464 ? -19.922 -4.484 -14.094 1 97 464 ILE A N 1
ATOM 3481 C CA . ILE A 1 464 ? -21.016 -3.529 -14.195 1 97 464 ILE A CA 1
ATOM 3482 C C . ILE A 1 464 ? -20.844 -2.686 -15.461 1 97 464 ILE A C 1
ATOM 3484 O O . ILE A 1 464 ? -21.797 -2.523 -16.234 1 97 464 ILE A O 1
ATOM 3488 N N . VAL A 1 465 ? -19.656 -2.193 -15.688 1 96.94 465 VAL A N 1
ATOM 3489 C CA . VAL A 1 465 ? -19.375 -1.331 -16.828 1 96.94 465 VAL A CA 1
ATOM 3490 C C . VAL A 1 465 ? -19.641 -2.086 -18.125 1 96.94 465 VAL A C 1
ATOM 3492 O O . VAL A 1 465 ? -20.156 -1.51 -19.094 1 96.94 465 VAL A O 1
ATOM 3495 N N . GLU A 1 466 ? -19.406 -3.4 -18.109 1 94.44 466 GLU A N 1
ATOM 3496 C CA . GLU A 1 466 ? -19.547 -4.215 -19.312 1 94.44 466 GLU A CA 1
ATOM 3497 C C . GLU A 1 466 ? -20.953 -4.773 -19.438 1 94.44 466 GLU A C 1
ATOM 3499 O O . GLU A 1 466 ? -21.25 -5.5 -20.391 1 94.44 466 GLU A O 1
ATOM 3504 N N . GLY A 1 467 ? -21.797 -4.496 -18.484 1 94.38 467 GLY A N 1
ATOM 3505 C CA . GLY A 1 467 ? -23.203 -4.887 -18.547 1 94.38 467 GLY A CA 1
ATOM 3506 C C . GLY A 1 467 ? -23.422 -6.348 -18.203 1 94.38 467 GLY A C 1
ATOM 3507 O O . GLY A 1 467 ? -24.5 -6.895 -18.484 1 94.38 467 GLY A O 1
ATOM 3508 N N . LEU A 1 468 ? -22.453 -7.02 -17.609 1 95.12 468 LEU A N 1
ATOM 3509 C CA . LEU A 1 468 ? -22.578 -8.43 -17.266 1 95.12 468 LEU A CA 1
ATOM 3510 C C . LEU A 1 468 ? -23.484 -8.609 -16.047 1 95.12 468 LEU A C 1
ATOM 3512 O O . LEU A 1 468 ? -24.078 -9.68 -15.867 1 95.12 468 LEU A O 1
ATOM 3516 N N . VAL A 1 469 ? -23.531 -7.566 -15.242 1 95.69 469 VAL A N 1
ATOM 3517 C CA . VAL A 1 469 ? -24.406 -7.625 -14.07 1 95.69 469 VAL A CA 1
ATOM 3518 C C . VAL A 1 469 ? -24.984 -6.238 -13.789 1 95.69 469 VAL A C 1
ATOM 3520 O O . VAL A 1 469 ? -24.328 -5.223 -14.039 1 95.69 469 VAL A O 1
ATOM 3523 N N . THR A 1 470 ? -26.203 -6.207 -13.422 1 96.25 470 THR A N 1
ATOM 3524 C CA . THR A 1 470 ? -26.859 -5.008 -12.898 1 96.25 470 THR A CA 1
ATOM 3525 C C . THR A 1 470 ? -27.078 -5.121 -11.398 1 96.25 470 THR A C 1
ATOM 3527 O O . THR A 1 470 ? -27.047 -6.223 -10.844 1 96.25 470 THR A O 1
ATOM 3530 N N . GLN A 1 471 ? -27.203 -4 -10.773 1 95.75 471 GLN A N 1
ATOM 3531 C CA . GLN A 1 471 ? -27.25 -4.066 -9.32 1 95.75 471 GLN A CA 1
ATOM 3532 C C . GLN A 1 471 ? -28.312 -3.133 -8.75 1 95.75 471 GLN A C 1
ATOM 3534 O O . GLN A 1 471 ? -28.672 -2.141 -9.383 1 95.75 471 GLN A O 1
ATOM 3539 N N . VAL A 1 472 ? -28.859 -3.58 -7.641 1 95.62 472 VAL A N 1
ATOM 3540 C CA . VAL A 1 472 ? -29.578 -2.695 -6.727 1 95.62 472 VAL A CA 1
ATOM 3541 C C . VAL A 1 472 ? -28.719 -2.441 -5.484 1 95.62 472 VAL A C 1
ATOM 3543 O O . VAL A 1 472 ? -27.797 -3.199 -5.191 1 95.62 472 VAL A O 1
ATOM 3546 N N . GLU A 1 473 ? -28.969 -1.363 -4.832 1 93.19 473 GLU A N 1
ATOM 3547 C CA . GLU A 1 473 ? -28.109 -0.975 -3.707 1 93.19 473 GLU A CA 1
ATOM 3548 C C . GLU A 1 473 ? -28.656 -1.527 -2.391 1 93.19 473 GLU A C 1
ATOM 3550 O O . GLU A 1 473 ? -29.859 -1.77 -2.26 1 93.19 473 GLU A O 1
ATOM 3555 N N . TRP A 1 474 ? -27.766 -1.621 -1.473 1 92.94 474 TRP A N 1
ATOM 3556 C CA . TRP A 1 474 ? -28.094 -2.215 -0.18 1 92.94 474 TRP A CA 1
ATOM 3557 C C . TRP A 1 474 ? -29.266 -1.498 0.47 1 92.94 474 TRP A C 1
ATOM 3559 O O . TRP A 1 474 ? -30.078 -2.123 1.155 1 92.94 474 TRP A O 1
ATOM 3569 N N . ASN A 1 475 ? -29.406 -0.204 0.268 1 91.69 475 ASN A N 1
ATOM 3570 C CA . ASN A 1 475 ? -30.406 0.59 0.962 1 91.69 475 ASN A CA 1
ATOM 3571 C C . ASN A 1 475 ? -31.781 0.456 0.304 1 91.69 475 ASN A C 1
ATOM 3573 O O . ASN A 1 475 ? -32.781 1.016 0.79 1 91.69 475 ASN A O 1
ATOM 3577 N N . GLN A 1 476 ? -31.844 -0.383 -0.751 1 94.12 476 GLN A N 1
ATOM 3578 C CA . GLN A 1 476 ? -33.125 -0.655 -1.425 1 94.12 476 GLN A CA 1
ATOM 3579 C C . GLN A 1 476 ? -33.688 -1.997 -0.987 1 94.12 476 GLN A C 1
ATOM 3581 O O . GLN A 1 476 ? -34.812 -2.354 -1.371 1 94.12 476 GLN A O 1
ATOM 3586 N N . LEU A 1 477 ? -33 -2.719 -0.205 1 93.81 477 LEU A N 1
ATOM 3587 C CA . LEU A 1 477 ? -33.344 -4.098 0.122 1 93.81 477 LEU A CA 1
ATOM 3588 C C . LEU A 1 477 ? -34.719 -4.176 0.773 1 93.81 477 LEU A C 1
ATOM 3590 O O . LEU A 1 477 ? -35.531 -5.008 0.391 1 93.81 477 LEU A O 1
ATOM 3594 N N . ASP A 1 478 ? -35 -3.268 1.751 1 92.38 478 ASP A N 1
ATOM 3595 C CA . ASP A 1 478 ? -36.281 -3.318 2.479 1 92.38 478 ASP A CA 1
ATOM 3596 C C . ASP A 1 478 ? -37.438 -3.07 1.544 1 92.38 478 ASP A C 1
ATOM 3598 O O . ASP A 1 478 ? -38.469 -3.775 1.611 1 92.38 478 ASP A O 1
ATOM 3602 N N . THR A 1 479 ? -37.281 -2.094 0.72 1 95.19 479 THR A N 1
ATOM 3603 C CA . THR A 1 479 ? -38.344 -1.764 -0.239 1 95.19 479 THR A CA 1
ATOM 3604 C C . THR A 1 479 ? -38.562 -2.916 -1.214 1 95.19 479 THR A C 1
ATOM 3606 O O . THR A 1 479 ? -39.719 -3.281 -1.502 1 95.19 479 THR A O 1
ATOM 3609 N N . LEU A 1 480 ? -37.531 -3.479 -1.708 1 95.81 480 LEU A N 1
ATOM 3610 C CA . LEU A 1 480 ? -37.594 -4.559 -2.686 1 95.81 480 LEU A CA 1
ATOM 3611 C C . LEU A 1 480 ? -38.188 -5.824 -2.059 1 95.81 480 LEU A C 1
ATOM 3613 O O . LEU A 1 480 ? -38.906 -6.566 -2.709 1 95.81 480 LEU A O 1
ATOM 3617 N N . ALA A 1 481 ? -37.844 -6.047 -0.81 1 94.94 481 ALA A N 1
ATOM 3618 C CA . ALA A 1 481 ? -38.312 -7.227 -0.101 1 94.94 481 ALA A CA 1
ATOM 3619 C C . ALA A 1 481 ? -39.844 -7.156 0.108 1 94.94 481 ALA A C 1
ATOM 3621 O O . ALA A 1 481 ? -40.5 -8.188 0.209 1 94.94 481 ALA A O 1
ATOM 3622 N N . ASN A 1 482 ? -40.406 -5.984 0.123 1 95.38 482 ASN A N 1
ATOM 3623 C CA . ASN A 1 482 ? -41.844 -5.789 0.354 1 95.38 482 ASN A CA 1
ATOM 3624 C C . ASN A 1 482 ? -42.594 -5.719 -0.958 1 95.38 482 ASN A C 1
ATOM 3626 O O . ASN A 1 482 ? -43.844 -5.633 -0.954 1 95.38 482 ASN A O 1
ATOM 3630 N N . ASP A 1 483 ? -41.938 -5.723 -2.043 1 96.31 483 ASP A N 1
ATOM 3631 C CA . ASP A 1 483 ? -42.594 -5.73 -3.359 1 96.31 483 ASP A CA 1
ATOM 3632 C C . ASP A 1 483 ? -42.969 -7.145 -3.773 1 96.31 483 ASP A C 1
ATOM 3634 O O . ASP A 1 483 ? -42.125 -8.016 -3.922 1 96.31 483 ASP A O 1
ATOM 3638 N N . LYS A 1 484 ? -44.219 -7.367 -4.129 1 95.19 484 LYS A N 1
ATOM 3639 C CA . LYS A 1 484 ? -44.75 -8.695 -4.445 1 95.19 484 LYS A CA 1
ATOM 3640 C C . LYS A 1 484 ? -44.219 -9.188 -5.785 1 95.19 484 LYS A C 1
ATOM 3642 O O . LYS A 1 484 ? -44.25 -10.383 -6.07 1 95.19 484 LYS A O 1
ATOM 3647 N N . GLU A 1 485 ? -43.75 -8.281 -6.512 1 97 485 GLU A N 1
ATOM 3648 C CA . GLU A 1 485 ? -43.25 -8.641 -7.832 1 97 485 GLU A CA 1
ATOM 3649 C C . GLU A 1 485 ? -41.75 -8.93 -7.793 1 97 485 GLU A C 1
ATOM 3651 O O . GLU A 1 485 ? -41.125 -9.188 -8.828 1 97 485 GLU A O 1
ATOM 3656 N N . THR A 1 486 ? -41.188 -8.875 -6.578 1 97.88 486 THR A N 1
ATOM 3657 C CA . THR A 1 486 ? -39.75 -9.086 -6.426 1 97.88 486 THR A CA 1
ATOM 3658 C C . THR A 1 486 ? -39.469 -10.305 -5.547 1 97.88 486 THR A C 1
ATOM 3660 O O . THR A 1 486 ? -40.125 -10.508 -4.531 1 97.88 4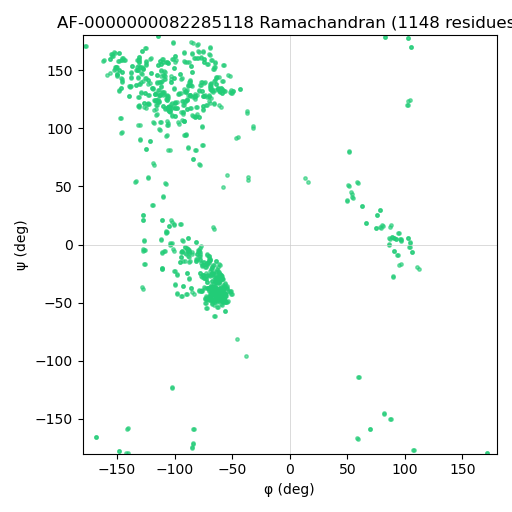86 THR A O 1
ATOM 3663 N N . VAL A 1 487 ? -38.562 -11.156 -5.926 1 97.94 487 VAL A N 1
ATOM 3664 C CA . VAL A 1 487 ? -38.031 -12.266 -5.133 1 97.94 487 VAL A CA 1
ATOM 3665 C C . VAL A 1 487 ? -36.625 -11.945 -4.641 1 97.94 487 VAL A C 1
ATOM 3667 O O . VAL A 1 487 ? -35.75 -11.625 -5.441 1 97.94 487 VAL A O 1
ATOM 3670 N N . ILE A 1 488 ? -36.469 -11.898 -3.342 1 97.94 488 ILE A N 1
ATOM 3671 C CA . ILE A 1 488 ? -35.125 -11.797 -2.768 1 97.94 488 ILE A CA 1
ATOM 3672 C C . ILE A 1 488 ? -34.5 -13.188 -2.662 1 97.94 488 ILE A C 1
ATOM 3674 O O . ILE A 1 488 ? -34.938 -14.016 -1.862 1 97.94 488 ILE A O 1
ATOM 3678 N N . LEU A 1 489 ? -33.5 -13.453 -3.467 1 98.44 489 LEU A N 1
ATOM 3679 C CA . LEU A 1 489 ? -32.844 -14.766 -3.508 1 98.44 489 LEU A CA 1
ATOM 3680 C C . LEU A 1 489 ? -31.516 -14.734 -2.756 1 98.44 489 LEU A C 1
ATOM 3682 O O . LEU A 1 489 ? -30.594 -14.039 -3.162 1 98.44 489 LEU A O 1
ATOM 3686 N N . ASP A 1 490 ? -31.469 -15.406 -1.631 1 98.12 490 ASP A N 1
ATOM 3687 C CA . ASP A 1 490 ? -30.25 -15.586 -0.846 1 98.12 490 ASP A CA 1
ATOM 3688 C C . ASP A 1 490 ? -29.531 -16.875 -1.231 1 98.12 490 ASP A C 1
ATOM 3690 O O . ASP A 1 490 ? -30 -17.969 -0.921 1 98.12 490 ASP A O 1
ATOM 3694 N N . VAL A 1 491 ? -28.344 -16.734 -1.809 1 98.19 491 VAL A N 1
ATOM 3695 C CA . VAL A 1 491 ? -27.688 -17.938 -2.342 1 98.19 491 VAL A CA 1
ATOM 3696 C C . VAL A 1 491 ? -26.625 -18.422 -1.367 1 98.19 491 VAL A C 1
ATOM 3698 O O . VAL A 1 491 ? -25.75 -19.203 -1.738 1 98.19 491 VAL A O 1
ATOM 3701 N N . ARG A 1 492 ? -26.625 -18.016 -0.127 1 96.56 492 ARG A N 1
ATOM 3702 C CA . ARG A 1 492 ? -25.766 -18.531 0.938 1 96.56 492 ARG A CA 1
ATOM 3703 C C . ARG A 1 492 ? -26.141 -19.969 1.297 1 96.56 492 ARG A C 1
ATOM 3705 O O . ARG A 1 492 ? -27.25 -20.422 1.003 1 96.56 492 ARG A O 1
ATOM 3712 N N . ASN A 1 493 ? -25.141 -20.547 1.888 1 96.25 493 ASN A N 1
ATOM 3713 C CA . ASN A 1 493 ? -25.469 -21.859 2.439 1 96.25 493 ASN A CA 1
ATOM 3714 C C . ASN A 1 493 ? -26.375 -21.75 3.658 1 96.25 493 ASN A C 1
ATOM 3716 O O . ASN A 1 493 ? -26.328 -20.75 4.383 1 96.25 493 ASN A O 1
ATOM 3720 N N . ALA A 1 494 ? -27.109 -22.797 3.912 1 94 494 ALA A N 1
ATOM 3721 C CA . ALA A 1 494 ? -28.078 -22.781 5 1 94 494 ALA A CA 1
ATOM 3722 C C . ALA A 1 494 ? -27.406 -22.562 6.344 1 94 494 ALA A C 1
ATOM 3724 O O . ALA A 1 494 ? -27.938 -21.844 7.203 1 94 494 ALA A O 1
ATOM 3725 N N . GLY A 1 495 ? -26.297 -23.141 6.438 1 94.5 495 GLY A N 1
ATOM 3726 C CA . GLY A 1 495 ? -25.562 -22.969 7.68 1 94.5 495 GLY A CA 1
ATOM 3727 C C . GLY A 1 495 ? -25.141 -21.531 7.926 1 94.5 495 GLY A C 1
ATOM 3728 O O . GLY A 1 495 ? -25.156 -21.062 9.062 1 94.5 495 GLY A O 1
ATOM 3729 N N . GLU A 1 496 ? -24.75 -20.859 6.879 1 94.25 496 GLU A N 1
ATOM 3730 C CA . GLU A 1 496 ? -24.391 -19.438 6.977 1 94.25 496 GLU A CA 1
ATOM 3731 C C . GLU A 1 496 ? -25.594 -18.609 7.434 1 94.25 496 GLU A C 1
ATOM 3733 O O . GLU A 1 496 ? -25.438 -17.703 8.266 1 94.25 496 GLU A O 1
ATOM 3738 N N . ILE A 1 497 ? -26.734 -18.922 6.852 1 94.94 497 ILE A N 1
ATOM 3739 C CA . ILE A 1 497 ? -27.938 -18.172 7.172 1 94.94 497 ILE A CA 1
ATOM 3740 C C . ILE A 1 497 ? -28.312 -18.375 8.641 1 94.94 497 ILE A C 1
ATOM 3742 O O . ILE A 1 497 ? -28.703 -17.438 9.328 1 94.94 497 ILE A O 1
ATOM 3746 N N . GLN A 1 498 ? -28.141 -19.578 9.102 1 94.06 498 GLN A N 1
ATOM 3747 C CA . GLN A 1 498 ? -28.422 -19.891 10.5 1 94.06 498 GLN A CA 1
ATOM 3748 C C . GLN A 1 498 ? -27.484 -19.109 11.43 1 94.06 498 GLN A C 1
ATOM 3750 O O . GLN A 1 498 ? -27.922 -18.625 12.484 1 94.06 498 GLN A O 1
ATOM 3755 N N . ARG A 1 499 ? -26.281 -19.031 11.008 1 93.19 499 ARG A N 1
ATOM 3756 C CA . ARG A 1 499 ? -25.266 -18.406 11.852 1 93.19 499 ARG A CA 1
ATOM 3757 C C . ARG A 1 499 ? -25.359 -16.891 11.789 1 93.19 499 ARG A C 1
ATOM 3759 O O . ARG A 1 499 ? -25.172 -16.203 12.797 1 93.19 499 ARG A O 1
ATOM 3766 N N . MET A 1 500 ? -25.609 -16.375 10.602 1 91.44 500 MET A N 1
ATOM 3767 C CA . MET A 1 500 ? -25.484 -14.945 10.383 1 91.44 500 MET A CA 1
ATOM 3768 C C . MET A 1 500 ? -26.844 -14.258 10.43 1 91.44 500 MET A C 1
ATOM 3770 O O . MET A 1 500 ? -26.922 -13.039 10.617 1 91.44 500 MET A O 1
ATOM 3774 N N . GLY A 1 501 ? -27.875 -15.031 10.188 1 91.38 501 GLY A N 1
ATOM 3775 C CA . GLY A 1 501 ? -29.203 -14.453 10.109 1 91.38 501 GLY A CA 1
ATOM 3776 C C . GLY A 1 501 ? -29.734 -14.352 8.695 1 91.38 501 GLY A C 1
ATOM 3777 O O . GLY A 1 501 ? -28.984 -14.57 7.734 1 91.38 501 GLY A O 1
ATOM 3778 N N . THR A 1 502 ? -30.984 -14.039 8.617 1 92 502 THR A N 1
ATOM 3779 C CA . THR A 1 502 ? -31.641 -13.969 7.316 1 92 502 THR A CA 1
ATOM 3780 C C . THR A 1 502 ? -31.438 -12.602 6.672 1 92 502 THR A C 1
ATOM 3782 O O . THR A 1 502 ? -31.297 -11.594 7.371 1 92 502 THR A O 1
ATOM 3785 N N . LEU A 1 503 ? -31.391 -12.586 5.398 1 92.31 503 LEU A N 1
ATOM 3786 C CA . LEU A 1 503 ? -31.234 -11.359 4.625 1 92.31 503 LEU A CA 1
ATOM 3787 C C . LEU A 1 503 ? -32.5 -10.5 4.707 1 92.31 503 LEU A C 1
ATOM 3789 O O . LEU A 1 503 ? -32.406 -9.281 4.852 1 92.31 503 LEU A O 1
ATOM 3793 N N . ALA A 1 504 ? -33.625 -11.086 4.504 1 91.69 504 ALA A N 1
ATOM 3794 C CA . ALA A 1 504 ? -34.969 -10.531 4.609 1 91.69 504 ALA A CA 1
ATOM 3795 C C . ALA A 1 504 ? -35.969 -11.602 5.055 1 91.69 504 ALA A C 1
ATOM 3797 O O . ALA A 1 504 ? -35.719 -12.797 4.906 1 91.69 504 ALA A O 1
ATOM 3798 N N . SER A 1 505 ? -37.062 -11.156 5.598 1 89.38 505 SER A N 1
ATOM 3799 C CA . SER A 1 505 ? -38.031 -12.086 6.172 1 89.38 505 SER A CA 1
ATOM 3800 C C . SER A 1 505 ? -38.594 -13.023 5.109 1 89.38 505 SER A C 1
ATOM 3802 O O . SER A 1 505 ? -38.875 -14.188 5.391 1 89.38 505 SER A O 1
ATOM 3804 N N . ASN A 1 506 ? -38.719 -12.609 3.912 1 93.31 506 ASN A N 1
ATOM 3805 C CA . ASN A 1 506 ? -39.312 -13.422 2.859 1 93.31 506 ASN A CA 1
ATOM 3806 C C . ASN A 1 506 ? -38.281 -13.844 1.819 1 93.31 506 ASN A C 1
ATOM 3808 O O . ASN A 1 506 ? -38.656 -14.172 0.683 1 93.31 506 ASN A O 1
ATOM 3812 N N . ALA A 1 507 ? -37.062 -13.805 2.219 1 96.06 507 ALA A N 1
ATOM 3813 C CA . ALA A 1 507 ? -36.031 -14.188 1.273 1 96.06 507 ALA A CA 1
ATOM 3814 C C . ALA A 1 507 ? -36.094 -15.688 0.972 1 96.06 507 ALA A C 1
ATOM 3816 O O . ALA A 1 507 ? -36.344 -16.5 1.868 1 96.06 507 ALA A O 1
ATOM 3817 N N . VAL A 1 508 ? -35.938 -16.031 -0.267 1 96.94 508 VAL A N 1
ATOM 3818 C CA . VAL A 1 508 ? -35.844 -17.422 -0.706 1 96.94 508 VAL A CA 1
ATOM 3819 C C . VAL A 1 508 ? -34.406 -17.875 -0.709 1 96.94 508 VAL A C 1
ATOM 3821 O O . VAL A 1 508 ? -33.531 -17.156 -1.199 1 96.94 508 VAL A O 1
ATOM 3824 N N . ASN A 1 509 ? -34.188 -19.016 -0.143 1 97.81 509 ASN A N 1
ATOM 3825 C CA . ASN A 1 509 ? -32.812 -19.531 -0.09 1 97.81 509 ASN A CA 1
ATOM 3826 C C . ASN A 1 509 ? -32.594 -20.672 -1.078 1 97.81 509 ASN A C 1
ATOM 3828 O O . ASN A 1 509 ? -33.281 -21.688 -1.001 1 97.81 509 ASN A O 1
ATOM 3832 N N . ILE A 1 510 ? -31.781 -20.5 -2.008 1 98.25 510 ILE A N 1
ATOM 3833 C CA . ILE A 1 510 ? -31.219 -21.531 -2.871 1 98.25 510 ILE A CA 1
ATOM 3834 C C . ILE A 1 510 ? -29.703 -21.391 -2.938 1 98.25 510 ILE A C 1
ATOM 3836 O O . ILE A 1 510 ? -29.188 -20.516 -3.635 1 98.25 510 ILE A O 1
ATOM 3840 N N . PRO A 1 511 ? -28.969 -22.266 -2.191 1 98 511 PRO A N 1
ATOM 3841 C CA . PRO A 1 511 ? -27.5 -22.172 -2.26 1 98 511 PRO A CA 1
ATOM 3842 C C . PRO A 1 511 ? -26.969 -22.188 -3.691 1 98 511 PRO A C 1
ATOM 3844 O O . PRO A 1 511 ? -27.516 -22.922 -4.535 1 98 511 PRO A O 1
ATOM 3847 N N . LEU A 1 512 ? -25.859 -21.422 -3.934 1 97.69 512 LEU A N 1
ATOM 3848 C CA . LEU A 1 512 ? -25.328 -21.297 -5.281 1 97.69 512 LEU A CA 1
ATOM 3849 C C . LEU A 1 512 ? -25.078 -22.656 -5.902 1 97.69 512 LEU A C 1
ATOM 3851 O O . LEU A 1 512 ? -25.406 -22.891 -7.07 1 97.69 512 LEU A O 1
ATOM 3855 N N . ASP A 1 513 ? -24.578 -23.609 -5.137 1 96.31 513 ASP A N 1
ATOM 3856 C CA . ASP A 1 513 ? -24.172 -24.906 -5.641 1 96.31 513 ASP A CA 1
ATOM 3857 C C . ASP A 1 513 ? -25.391 -25.734 -6.074 1 96.31 513 ASP A C 1
ATOM 3859 O O . ASP A 1 513 ? -25.234 -26.734 -6.781 1 96.31 513 ASP A O 1
ATOM 3863 N N . GLU A 1 514 ? -26.562 -25.281 -5.688 1 97.19 514 GLU A N 1
ATOM 3864 C CA . GLU A 1 514 ? -27.797 -26.016 -6.004 1 97.19 514 GLU A CA 1
ATOM 3865 C C . GLU A 1 514 ? -28.641 -25.25 -7.023 1 97.19 514 GLU A C 1
ATOM 3867 O O . GLU A 1 514 ? -29.625 -25.781 -7.547 1 97.19 514 GLU A O 1
ATOM 3872 N N . LEU A 1 515 ? -28.25 -24.078 -7.328 1 97.94 515 LEU A N 1
ATOM 3873 C CA . LEU A 1 515 ? -29.094 -23.156 -8.086 1 97.94 515 LEU A CA 1
ATOM 3874 C C . LEU A 1 515 ? -29.406 -23.719 -9.469 1 97.94 515 LEU A C 1
ATOM 3876 O O . LEU A 1 515 ? -30.562 -23.672 -9.922 1 97.94 515 LEU A O 1
ATOM 3880 N N . ARG A 1 516 ? -28.422 -24.328 -10.211 1 97.44 516 ARG A N 1
ATOM 3881 C CA . ARG A 1 516 ? -28.578 -24.844 -11.562 1 97.44 516 ARG A CA 1
ATOM 3882 C C . ARG A 1 516 ? -29.672 -25.906 -11.617 1 97.44 516 ARG A C 1
ATOM 3884 O O . ARG A 1 516 ? -30.375 -26.031 -12.625 1 97.44 516 ARG A O 1
ATOM 3891 N N . LYS A 1 517 ? -29.844 -26.609 -10.516 1 96.88 517 LYS A N 1
ATOM 3892 C CA . LYS A 1 517 ? -30.797 -27.719 -10.477 1 96.88 517 LYS A CA 1
ATOM 3893 C C . LYS A 1 517 ? -32.156 -27.25 -9.961 1 96.88 517 LYS A C 1
ATOM 3895 O O . LYS A 1 517 ? -33.156 -28 -10.023 1 96.88 517 LYS A O 1
ATOM 3900 N N . ARG A 1 518 ? -32.219 -26.016 -9.516 1 98.06 518 ARG A N 1
ATOM 3901 C CA . ARG A 1 518 ? -33.438 -25.562 -8.859 1 98.06 518 ARG A CA 1
ATOM 3902 C C . ARG A 1 518 ? -33.938 -24.266 -9.5 1 98.06 518 ARG A C 1
ATOM 3904 O O . ARG A 1 518 ? -34.594 -23.453 -8.836 1 98.06 518 ARG A O 1
ATOM 3911 N N . LEU A 1 519 ? -33.625 -24.031 -10.711 1 98 519 LEU A N 1
ATOM 3912 C CA . LEU A 1 519 ? -34.031 -22.828 -11.445 1 98 519 LEU A CA 1
ATOM 3913 C C . LEU A 1 519 ? -35.562 -22.781 -11.594 1 98 519 LEU A C 1
ATOM 3915 O O . LEU A 1 519 ? -36.125 -21.688 -11.617 1 98 519 LEU A O 1
ATOM 3919 N N . ASP A 1 520 ? -36.188 -23.953 -11.688 1 97.12 520 ASP A N 1
ATOM 3920 C CA . ASP A 1 520 ? -37.625 -24.031 -11.93 1 97.12 520 ASP A CA 1
ATOM 3921 C C . ASP A 1 520 ? -38.406 -23.578 -10.719 1 97.12 520 ASP A C 1
ATOM 3923 O O . ASP A 1 520 ? -39.625 -23.328 -10.812 1 97.12 520 ASP A O 1
ATOM 3927 N N . GLU A 1 521 ? -37.719 -23.438 -9.648 1 97.81 521 GLU A N 1
ATOM 3928 C CA . GLU A 1 521 ? -38.375 -22.969 -8.43 1 97.81 521 GLU A CA 1
ATOM 3929 C C . GLU A 1 521 ? -38.531 -21.453 -8.461 1 97.81 521 GLU A C 1
ATOM 3931 O O . GLU A 1 521 ? -39.281 -20.891 -7.652 1 97.81 521 GLU A O 1
ATOM 3936 N N . LEU A 1 522 ? -37.969 -20.797 -9.375 1 98.06 522 LEU A N 1
ATOM 3937 C CA . LEU A 1 522 ? -38.031 -19.344 -9.469 1 98.06 522 LEU A CA 1
ATOM 3938 C C . LEU A 1 522 ? -38.906 -18.891 -10.625 1 98.06 522 LEU A C 1
ATOM 3940 O O . LEU A 1 522 ? -38.906 -19.516 -11.688 1 98.06 522 LEU A O 1
ATOM 3944 N N . ASP A 1 523 ? -39.625 -17.844 -10.438 1 96.56 523 ASP A N 1
ATOM 3945 C CA . ASP A 1 523 ? -40.531 -17.297 -11.453 1 96.56 523 ASP A CA 1
ATOM 3946 C C . ASP A 1 523 ? -39.781 -16.344 -12.383 1 96.56 523 ASP A C 1
ATOM 3948 O O . ASP A 1 523 ? -39.344 -15.266 -11.977 1 96.56 523 ASP A O 1
ATOM 3952 N N . LYS A 1 524 ? -39.688 -16.625 -13.664 1 96.31 524 LYS A N 1
ATOM 3953 C CA . LYS A 1 524 ? -38.969 -15.844 -14.648 1 96.31 524 LYS A CA 1
ATOM 3954 C C . LYS A 1 524 ? -39.625 -14.492 -14.875 1 96.31 524 LYS A C 1
ATOM 3956 O O . LYS A 1 524 ? -39 -13.562 -15.406 1 96.31 524 LYS A O 1
ATOM 3961 N N . GLY A 1 525 ? -40.844 -14.414 -14.508 1 95.88 525 GLY A N 1
ATOM 3962 C CA . GLY A 1 525 ? -41.562 -13.18 -14.719 1 95.88 525 GLY A CA 1
ATOM 3963 C C . GLY A 1 525 ? -41.375 -12.156 -13.617 1 95.88 525 GLY A C 1
ATOM 3964 O O . GLY A 1 525 ? -41.719 -10.992 -13.773 1 95.88 525 GLY A O 1
ATOM 3965 N N . LYS A 1 526 ? -40.719 -12.57 -12.586 1 97.44 526 LYS A N 1
ATOM 3966 C CA . LYS A 1 526 ? -40.531 -11.68 -11.445 1 97.44 526 LYS A CA 1
ATOM 3967 C C . LYS A 1 526 ? -39.125 -11.094 -11.461 1 97.44 526 LYS A C 1
ATOM 3969 O O . LYS A 1 526 ? -38.219 -11.617 -12.141 1 97.44 526 LYS A O 1
ATOM 3974 N N . HIS A 1 527 ? -39.062 -9.961 -10.711 1 98.06 527 HIS A N 1
ATOM 3975 C CA . HIS A 1 527 ? -37.75 -9.367 -10.445 1 98.06 527 HIS A CA 1
ATOM 3976 C C . HIS A 1 527 ? -37 -10.164 -9.391 1 98.06 527 HIS A C 1
ATOM 3978 O O . HIS A 1 527 ? -37.5 -10.367 -8.281 1 98.06 527 HIS A O 1
ATOM 3984 N N . ILE A 1 528 ? -35.812 -10.711 -9.773 1 98.5 528 ILE A N 1
ATOM 3985 C CA . ILE A 1 528 ? -35.031 -11.5 -8.836 1 98.5 528 ILE A CA 1
ATOM 3986 C C . ILE A 1 528 ? -33.844 -10.68 -8.359 1 98.5 528 ILE A C 1
ATOM 3988 O O . ILE A 1 528 ? -33 -10.297 -9.156 1 98.5 528 ILE A O 1
ATOM 3992 N N . VAL A 1 529 ? -33.75 -10.352 -7.062 1 98.31 529 VAL A N 1
ATOM 3993 C CA . VAL A 1 529 ? -32.594 -9.703 -6.438 1 98.31 529 VAL A CA 1
ATOM 3994 C C . VAL A 1 529 ? -31.781 -10.734 -5.676 1 98.31 529 VAL A C 1
ATOM 3996 O O . VAL A 1 529 ? -32.25 -11.344 -4.723 1 98.31 529 VAL A O 1
ATOM 3999 N N . VAL A 1 530 ? -30.547 -10.914 -6.105 1 98.5 530 VAL A N 1
ATOM 4000 C CA . VAL A 1 530 ? -29.719 -11.992 -5.59 1 98.5 530 VAL A CA 1
ATOM 4001 C C . VAL A 1 530 ? -28.703 -11.43 -4.598 1 98.5 530 VAL A C 1
ATOM 4003 O O . VAL A 1 530 ? -28.141 -10.344 -4.809 1 98.5 530 VAL A O 1
ATOM 4006 N 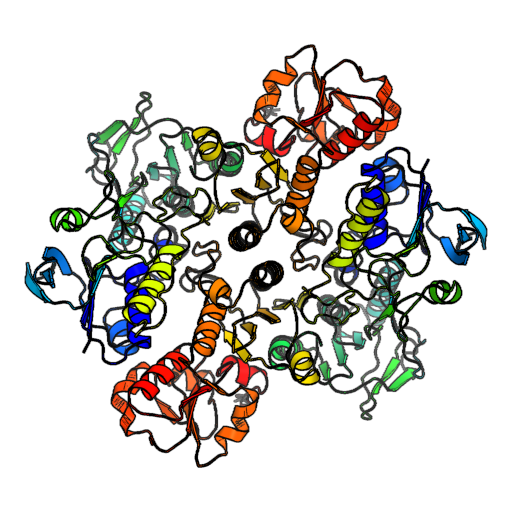N . SER A 1 531 ? -28.453 -12.125 -3.502 1 97.19 531 SER A N 1
ATOM 4007 C CA . SER A 1 531 ? -27.438 -11.742 -2.529 1 97.19 531 SER A CA 1
ATOM 4008 C C . SER A 1 531 ? -26.734 -12.961 -1.952 1 97.19 531 SER A C 1
ATOM 4010 O O . SER A 1 531 ? -27.203 -14.094 -2.121 1 97.19 531 SER A O 1
ATOM 4012 N N . CYS A 1 532 ? -25.609 -12.812 -1.44 1 96.56 532 CYS A N 1
ATOM 4013 C CA . CYS A 1 532 ? -24.859 -13.758 -0.634 1 96.56 532 CYS A CA 1
ATOM 4014 C C . CYS A 1 532 ? -24.141 -13.055 0.513 1 96.56 532 CYS A C 1
ATOM 4016 O O . CYS A 1 532 ? -24.594 -12.008 0.986 1 96.56 532 CYS A O 1
ATOM 4018 N N . ALA A 1 533 ? -23.109 -13.633 1.047 1 93.75 533 ALA A N 1
ATOM 4019 C CA . ALA A 1 533 ? -22.438 -13.039 2.193 1 93.75 533 ALA A CA 1
ATOM 4020 C C . ALA A 1 533 ? -21.641 -11.797 1.779 1 93.75 533 ALA A C 1
ATOM 4022 O O . ALA A 1 533 ? -21.781 -10.734 2.383 1 93.75 533 ALA A O 1
ATOM 4023 N N . SER A 1 534 ? -20.859 -11.969 0.647 1 93.12 534 SER A N 1
ATOM 4024 C CA . SER A 1 534 ? -19.875 -10.938 0.338 1 93.12 534 SER A CA 1
ATOM 4025 C C . SER A 1 534 ? -20.031 -10.438 -1.095 1 93.12 534 SER A C 1
ATOM 4027 O O . SER A 1 534 ? -19.312 -9.523 -1.52 1 93.12 534 SER A O 1
ATOM 4029 N N . GLY A 1 535 ? -20.875 -11.008 -1.86 1 93.06 535 GLY A N 1
ATOM 4030 C CA . GLY A 1 535 ? -21.188 -10.461 -3.17 1 93.06 535 GLY A CA 1
ATOM 4031 C C . GLY A 1 535 ? -20.703 -11.328 -4.312 1 93.06 535 GLY A C 1
ATOM 4032 O O . GLY A 1 535 ? -21.234 -11.258 -5.422 1 93.06 535 GLY A O 1
ATOM 4033 N N . GLN A 1 536 ? -19.75 -12.195 -4.121 1 93.38 536 GLN A N 1
ATOM 4034 C CA . GLN A 1 536 ? -19.141 -12.969 -5.191 1 93.38 536 GLN A CA 1
ATOM 4035 C C . GLN A 1 536 ? -20.094 -14.055 -5.703 1 93.38 536 GLN A C 1
ATOM 4037 O O . GLN A 1 536 ? -20.297 -14.188 -6.91 1 93.38 536 GLN A O 1
ATOM 4042 N N . ARG A 1 537 ? -20.656 -14.836 -4.793 1 96.44 537 ARG A N 1
ATOM 4043 C CA . ARG A 1 537 ? -21.562 -15.906 -5.184 1 96.44 537 ARG A CA 1
ATOM 4044 C C . ARG A 1 537 ? -22.828 -15.344 -5.82 1 96.44 537 ARG A C 1
ATOM 4046 O O . ARG A 1 537 ? -23.406 -15.961 -6.723 1 96.44 537 ARG A O 1
ATOM 4053 N N . ALA A 1 538 ? -23.234 -14.203 -5.277 1 97.69 538 ALA A N 1
ATOM 4054 C CA . ALA A 1 538 ? -24.406 -13.547 -5.855 1 97.69 538 ALA A CA 1
ATOM 4055 C C . ALA A 1 538 ? -24.172 -13.18 -7.316 1 97.69 538 ALA A C 1
ATOM 4057 O O . ALA A 1 538 ? -25.062 -13.344 -8.156 1 97.69 538 ALA A O 1
ATOM 4058 N N . TYR A 1 539 ? -23.031 -12.695 -7.625 1 96.75 539 TYR A N 1
ATOM 4059 C CA . TYR A 1 539 ? -22.672 -12.391 -9.008 1 96.75 539 TYR A CA 1
ATOM 4060 C C . TYR A 1 539 ? -22.75 -13.641 -9.875 1 96.75 539 TYR A C 1
ATOM 4062 O O . TYR A 1 539 ? -23.312 -13.609 -10.969 1 96.75 539 TYR A O 1
ATOM 4070 N N . TYR A 1 540 ? -22.156 -14.742 -9.383 1 97.44 540 TYR A N 1
ATOM 4071 C CA . TYR A 1 540 ? -22.203 -16 -10.117 1 97.44 540 TYR A CA 1
ATOM 4072 C C . TYR A 1 540 ? -23.656 -16.406 -10.406 1 97.44 540 TYR A C 1
ATOM 4074 O O . TYR A 1 540 ? -23.984 -16.797 -11.523 1 97.44 540 TYR A O 1
ATOM 4082 N N . ALA A 1 541 ? -24.438 -16.266 -9.398 1 98.31 541 ALA A N 1
ATOM 4083 C CA . ALA A 1 541 ? -25.844 -16.625 -9.531 1 98.31 541 ALA A CA 1
ATOM 4084 C C . ALA A 1 541 ? -26.547 -15.75 -10.562 1 98.31 541 ALA A C 1
ATOM 4086 O O . ALA A 1 541 ? -27.375 -16.234 -11.344 1 98.31 541 ALA A O 1
ATOM 4087 N N . CYS A 1 542 ? -26.266 -14.461 -10.508 1 98.38 542 CYS A N 1
ATOM 4088 C CA . CYS A 1 542 ? -26.844 -13.547 -11.484 1 98.38 542 CYS A CA 1
ATOM 4089 C C . CYS A 1 542 ? -26.484 -13.977 -12.906 1 98.38 542 CYS A C 1
ATOM 4091 O O . CYS A 1 542 ? -27.344 -13.945 -13.797 1 98.38 542 CYS A O 1
ATOM 4093 N N . ARG A 1 543 ? -25.266 -14.375 -13.141 1 98 543 ARG A N 1
ATOM 4094 C CA . ARG A 1 543 ? -24.828 -14.828 -14.461 1 98 543 ARG A CA 1
ATOM 4095 C C . ARG A 1 543 ? -25.578 -16.078 -14.883 1 98 543 ARG A C 1
ATOM 4097 O O . ARG A 1 543 ? -26.031 -16.188 -16.031 1 98 543 ARG A O 1
ATOM 4104 N N . ILE A 1 544 ? -25.719 -17.031 -13.922 1 98.25 544 ILE A N 1
ATOM 4105 C CA . ILE A 1 544 ? -26.438 -18.266 -14.18 1 98.25 544 ILE A CA 1
ATOM 4106 C C . ILE A 1 544 ? -27.875 -17.953 -14.586 1 98.25 544 ILE A C 1
ATOM 4108 O O . ILE A 1 544 ? -28.344 -18.406 -15.633 1 98.25 544 ILE A O 1
ATOM 4112 N N . LEU A 1 545 ? -28.562 -17.156 -13.797 1 98.5 545 LEU A N 1
ATOM 4113 C CA . LEU A 1 545 ? -29.969 -16.844 -14.008 1 98.5 545 LEU A CA 1
ATOM 4114 C C . LEU A 1 545 ? -30.172 -16.141 -15.344 1 98.5 545 LEU A C 1
ATOM 4116 O O . LEU A 1 545 ? -31.031 -16.547 -16.141 1 98.5 545 LEU A O 1
ATOM 4120 N N . ARG A 1 546 ? -29.359 -15.164 -15.609 1 97.75 546 ARG A N 1
ATOM 4121 C CA . ARG A 1 546 ? -29.531 -14.391 -16.844 1 97.75 546 ARG A CA 1
ATOM 4122 C C . ARG A 1 546 ? -29.312 -15.273 -18.062 1 97.75 546 ARG A C 1
ATOM 4124 O O . ARG A 1 546 ? -30.016 -15.133 -19.062 1 97.75 546 ARG A O 1
ATOM 4131 N N . GLN A 1 547 ? -28.391 -16.125 -18.016 1 97.25 547 GLN A N 1
ATOM 4132 C CA . GLN A 1 547 ? -28.062 -16.969 -19.156 1 97.25 547 GLN A CA 1
ATOM 4133 C C . GLN A 1 547 ? -29.031 -18.125 -19.281 1 97.25 547 GLN A C 1
ATOM 4135 O O . GLN A 1 547 ? -28.969 -18.891 -20.25 1 97.25 547 GLN A O 1
ATOM 4140 N N . HIS A 1 548 ? -29.953 -18.281 -18.328 1 97.62 548 HIS A N 1
ATOM 4141 C CA . HIS A 1 548 ? -31.031 -19.266 -18.422 1 97.62 548 HIS A CA 1
ATOM 4142 C C . HIS A 1 548 ? -32.375 -18.578 -18.688 1 97.62 548 HIS A C 1
ATOM 4144 O O . HIS A 1 548 ? -33.438 -19.172 -18.453 1 97.62 548 HIS A O 1
ATOM 4150 N N . GLY A 1 549 ? -32.344 -17.344 -18.984 1 96.62 549 GLY A N 1
ATOM 4151 C CA . GLY A 1 549 ? -33.531 -16.688 -19.531 1 96.62 549 GLY A CA 1
ATOM 4152 C C . GLY A 1 549 ? -34.25 -15.797 -18.531 1 96.62 549 GLY A C 1
ATOM 4153 O O . GLY A 1 549 ? -35.312 -15.242 -18.828 1 96.62 549 GLY A O 1
ATOM 4154 N N . PHE A 1 550 ? -33.719 -15.68 -17.312 1 97.81 550 PHE A N 1
ATOM 4155 C CA . PHE A 1 550 ? -34.25 -14.703 -16.375 1 97.81 550 PHE A CA 1
ATOM 4156 C C . PHE A 1 550 ? -33.875 -13.289 -16.781 1 97.81 550 PHE A C 1
ATOM 4158 O O . PHE A 1 550 ? -32.688 -12.938 -16.797 1 97.81 550 PHE A O 1
ATOM 4165 N N . GLU A 1 551 ? -34.781 -12.453 -17.031 1 95.69 551 GLU A N 1
ATOM 4166 C CA . GLU A 1 551 ? -34.5 -11.164 -17.656 1 95.69 551 GLU A CA 1
ATOM 4167 C C . GLU A 1 551 ? -34.281 -10.07 -16.609 1 95.69 551 GLU A C 1
ATOM 4169 O O . GLU A 1 551 ? -33.531 -9.133 -16.828 1 95.69 551 GLU A O 1
ATOM 4174 N N . GLN A 1 552 ? -35.031 -10.164 -15.531 1 97.38 552 GLN A N 1
ATOM 4175 C CA . GLN A 1 552 ? -34.938 -9.148 -14.484 1 97.38 552 GLN A CA 1
ATOM 4176 C C . GLN A 1 552 ? -34.156 -9.672 -13.273 1 97.38 552 GLN A C 1
ATOM 4178 O O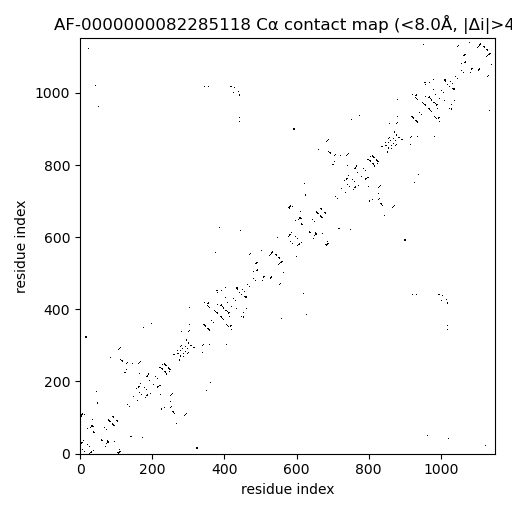 . GLN A 1 552 ? -34.75 -10.109 -12.289 1 97.38 552 GLN A O 1
ATOM 4183 N N . VAL A 1 553 ? -32.906 -9.641 -13.344 1 98.38 553 VAL A N 1
ATOM 4184 C CA . VAL A 1 553 ? -32.031 -10.164 -12.289 1 98.38 553 VAL A CA 1
ATOM 4185 C C . VAL A 1 553 ? -31.031 -9.086 -11.867 1 98.38 553 VAL A C 1
ATOM 4187 O O . VAL A 1 553 ? -30.328 -8.516 -12.703 1 98.38 553 VAL A O 1
ATOM 4190 N N . ASP A 1 554 ? -31.031 -8.719 -10.586 1 98 554 ASP A N 1
ATOM 4191 C CA . ASP A 1 554 ? -30.062 -7.746 -10.07 1 98 554 ASP A CA 1
ATOM 4192 C C . ASP A 1 554 ? -29.266 -8.336 -8.906 1 98 554 ASP A C 1
ATOM 4194 O O . ASP A 1 554 ? -29.781 -9.133 -8.125 1 98 554 ASP A O 1
ATOM 4198 N N . ASN A 1 555 ? -27.969 -7.992 -8.891 1 97.56 555 ASN A N 1
ATOM 4199 C CA . ASN A 1 555 ? -27.125 -8.234 -7.723 1 97.56 555 ASN A CA 1
ATOM 4200 C C . ASN A 1 555 ? -27.375 -7.211 -6.625 1 97.56 555 ASN A C 1
ATOM 4202 O O . ASN A 1 555 ? -27.578 -6.027 -6.906 1 97.56 555 ASN A O 1
ATOM 4206 N N . LEU A 1 556 ? -27.453 -7.656 -5.371 1 96.12 556 LEU A N 1
ATOM 4207 C CA . LEU A 1 556 ? -27.547 -6.711 -4.262 1 96.12 556 LEU A CA 1
ATOM 4208 C C . LEU A 1 556 ? -26.172 -6.133 -3.932 1 96.12 556 LEU A C 1
ATOM 4210 O O . LEU A 1 556 ? -25.328 -6.824 -3.352 1 96.12 556 LEU A O 1
ATOM 4214 N N . GLY A 1 557 ? -26 -4.891 -4.238 1 93.06 557 GLY A N 1
ATOM 4215 C CA . GLY A 1 557 ? -24.75 -4.23 -3.879 1 93.06 557 GLY A CA 1
ATOM 4216 C C . GLY A 1 557 ? -24.5 -4.219 -2.383 1 93.06 557 GLY A C 1
ATOM 4217 O O . GLY A 1 557 ? -25.391 -3.902 -1.596 1 93.06 557 GLY A O 1
ATOM 4218 N N . GLY A 1 558 ? -23.141 -4.652 -1.949 1 88.88 558 GLY A N 1
ATOM 4219 C CA . GLY A 1 558 ? -22.781 -4.742 -0.546 1 88.88 558 GLY A CA 1
ATOM 4220 C C . GLY A 1 558 ? -23.062 -6.102 0.062 1 88.88 558 GLY A C 1
ATOM 4221 O O . GLY A 1 558 ? -22.453 -6.488 1.057 1 88.88 558 GLY A O 1
ATOM 4222 N N . ALA A 1 559 ? -24.094 -6.793 -0.526 1 91.75 559 ALA A N 1
ATOM 4223 C CA . ALA A 1 559 ? -24.469 -8.133 -0.073 1 91.75 559 ALA A CA 1
ATOM 4224 C C . ALA A 1 559 ? -24.859 -8.117 1.4 1 91.75 559 ALA A C 1
ATOM 4226 O O . ALA A 1 559 ? -25.297 -7.09 1.926 1 91.75 559 ALA A O 1
ATOM 4227 N N . PHE A 1 560 ? -24.969 -9.281 1.987 1 90.62 560 PHE A N 1
ATOM 4228 C CA . PHE A 1 560 ? -25.406 -9.43 3.369 1 90.62 560 PHE A CA 1
ATOM 4229 C C . PHE A 1 560 ? -24.516 -8.625 4.312 1 90.62 560 PHE A C 1
ATOM 4231 O O . PHE A 1 560 ? -25.016 -7.945 5.215 1 90.62 560 PHE A O 1
ATOM 4238 N N . LEU A 1 561 ? -23.25 -8.625 4.16 1 91.38 561 LEU A N 1
ATOM 4239 C CA . LEU A 1 561 ? -22.297 -8.047 5.105 1 91.38 561 LEU A CA 1
ATOM 4240 C C . LEU A 1 561 ? -22.5 -6.539 5.215 1 91.38 561 LEU A C 1
ATOM 4242 O O . LEU A 1 561 ? -22.547 -5.992 6.32 1 91.38 561 LEU A O 1
ATOM 4246 N N . THR A 1 562 ? -22.609 -5.852 4.141 1 91.75 562 THR A N 1
ATOM 4247 C CA . THR A 1 562 ? -22.828 -4.406 4.156 1 91.75 562 THR A CA 1
ATOM 4248 C C . THR A 1 562 ? -24.219 -4.07 4.672 1 91.75 562 THR A C 1
ATOM 4250 O O . THR A 1 562 ? -24.375 -3.18 5.512 1 91.75 562 THR A O 1
ATOM 4253 N N . SER A 1 563 ? -25.219 -4.789 4.191 1 90.25 563 SER A N 1
ATOM 4254 C CA . SER A 1 563 ? -26.594 -4.531 4.582 1 90.25 563 SER A CA 1
ATOM 4255 C C . SER A 1 563 ? -26.797 -4.75 6.074 1 90.25 563 SER A C 1
ATOM 4257 O O . SER A 1 563 ? -27.531 -3.998 6.727 1 90.25 563 SER A O 1
ATOM 4259 N N . HIS A 1 564 ? -26.172 -5.758 6.555 1 87.75 564 HIS A N 1
ATOM 4260 C CA . HIS A 1 564 ? -26.344 -6.141 7.953 1 87.75 564 HIS A CA 1
ATOM 4261 C C . HIS A 1 564 ? -25.656 -5.137 8.875 1 87.75 564 HIS A C 1
ATOM 4263 O O . HIS A 1 564 ? -26.078 -4.957 10.023 1 87.75 564 HIS A O 1
ATOM 4269 N N . GLU A 1 565 ? -24.578 -4.559 8.414 1 87.38 565 GLU A N 1
ATOM 4270 C CA . GLU A 1 565 ? -23.844 -3.615 9.258 1 87.38 565 GLU A CA 1
ATOM 4271 C C . GLU A 1 565 ? -24.672 -2.354 9.516 1 87.38 565 GLU A C 1
ATOM 4273 O O . GLU A 1 565 ? -24.562 -1.742 10.578 1 87.38 565 GLU A O 1
ATOM 4278 N N . VAL A 1 566 ? -25.391 -1.906 8.617 1 85.75 566 VAL A N 1
ATOM 4279 C CA . VAL A 1 566 ? -26.188 -0.696 8.742 1 85.75 566 VAL A CA 1
ATOM 4280 C C . VAL A 1 566 ? -27.422 -0.983 9.586 1 85.75 566 VAL A C 1
ATOM 4282 O O . VAL A 1 566 ? -27.875 -0.126 10.352 1 85.75 566 VAL A O 1
ATOM 4285 N N . HIS A 1 567 ? -28 -2.143 9.375 1 77.62 567 HIS A N 1
ATOM 4286 C CA . HIS A 1 567 ? -29.188 -2.549 10.125 1 77.62 567 HIS A CA 1
ATOM 4287 C C . HIS A 1 567 ? -28.906 -3.803 10.953 1 77.62 567 HIS A C 1
ATOM 4289 O O . HIS A 1 567 ? -29.344 -4.898 10.586 1 77.62 567 HIS A O 1
ATOM 4295 N N . PRO A 1 568 ? -28.109 -3.604 11.906 1 61.72 568 PRO A N 1
ATOM 4296 C CA . PRO A 1 568 ? -27.812 -4.84 12.633 1 61.72 568 PRO A CA 1
ATOM 4297 C C . PRO A 1 568 ? -29.062 -5.484 13.234 1 61.72 568 PRO A C 1
ATOM 4299 O O . PRO A 1 568 ? -30 -4.785 13.641 1 61.72 568 PRO A O 1
ATOM 4302 N N . ALA A 1 569 ? -29.375 -6.766 12.773 1 48.88 569 ALA A N 1
ATOM 4303 C CA . ALA A 1 569 ? -30.5 -7.477 13.375 1 48.88 569 ALA A CA 1
ATOM 4304 C C . ALA A 1 569 ? -30.5 -7.312 14.891 1 48.88 569 ALA A C 1
ATOM 4306 O O . ALA A 1 569 ? -29.438 -7.223 15.516 1 48.88 569 ALA A O 1
ATOM 4307 N N . ALA A 1 570 ? -31.625 -7.012 15.57 1 35.16 570 ALA A N 1
ATOM 4308 C CA . ALA A 1 570 ? -31.75 -7.113 17.016 1 35.16 570 ALA A CA 1
ATOM 4309 C C . ALA A 1 570 ? -31.141 -8.422 17.531 1 35.16 570 ALA A C 1
ATOM 4311 O O . ALA A 1 570 ? -31.547 -9.5 17.094 1 35.16 570 ALA A O 1
ATOM 4312 N N . ALA A 1 571 ? -29.875 -8.531 17.953 1 35.62 571 ALA A N 1
ATOM 4313 C CA . ALA A 1 571 ? -29.344 -9.711 18.625 1 35.62 571 ALA A CA 1
ATOM 4314 C C . ALA A 1 571 ? -30.422 -10.398 19.469 1 35.62 571 ALA A C 1
ATOM 4316 O O . ALA A 1 571 ? -31.109 -9.742 20.266 1 35.62 571 ALA A O 1
ATOM 4317 N N . GLY A 1 572 ? -31.031 -11.469 19 1 28.69 572 GLY A N 1
ATOM 4318 C CA . GLY A 1 572 ? -31.781 -12.258 19.953 1 28.69 572 GLY A CA 1
ATOM 4319 C C . GLY A 1 572 ? -31.125 -12.344 21.312 1 28.69 572 GLY A C 1
ATOM 4320 O O . GLY A 1 572 ? -29.906 -12.367 21.422 1 28.69 572 GLY A O 1
ATOM 4321 N N . SER A 1 573 ? -31.766 -11.766 22.375 1 27.61 573 SER A N 1
ATOM 4322 C CA . SER A 1 573 ? -31.5 -12.07 23.781 1 27.61 573 SER A CA 1
ATOM 4323 C C . SER A 1 573 ? -31.188 -13.555 23.969 1 27.61 573 SER A C 1
ATOM 4325 O O . SER A 1 573 ? -32.094 -14.398 23.906 1 27.61 573 SER A O 1
ATOM 4327 N N . SER A 1 574 ? -30.344 -14.125 23.391 1 25.33 574 SER A N 1
ATOM 4328 C CA . SER A 1 574 ? -30.031 -15.414 24 1 25.33 574 SER A CA 1
ATOM 4329 C C . SER A 1 574 ? -29.609 -15.242 25.453 1 25.33 574 SER A C 1
ATOM 4331 O O . SER A 1 574 ? -28.453 -14.875 25.734 1 25.33 574 SER A O 1
ATOM 4333 N N . THR A 1 575 ? -30.328 -14.508 26.359 1 20.88 575 THR A N 1
ATOM 4334 C CA . THR A 1 575 ? -30.125 -14.883 27.75 1 20.88 575 THR A CA 1
ATOM 4335 C C . THR A 1 575 ? -30.188 -16.406 27.906 1 20.88 575 THR A C 1
ATOM 4337 O O . THR A 1 575 ? -29.359 -17 28.594 1 20.88 575 THR A O 1
ATOM 4340 N N . SER A 1 576 ? -31.391 -17.188 28 1 18.44 576 SER A N 1
ATOM 4341 C CA . SER A 1 576 ? -31.297 -18.219 29.031 1 18.44 576 SER A CA 1
ATOM 4342 C C . SER A 1 576 ? -30.344 -19.328 28.609 1 18.44 576 SER A C 1
ATOM 4344 O O . SER A 1 576 ? -30.344 -19.75 27.438 1 18.44 576 SER A O 1
ATOM 4346 N N . MET B 1 1 ? -22.641 -25.062 -29.094 1 90.06 1 MET B N 1
ATOM 4347 C CA . MET B 1 1 ? -22.016 -24.953 -27.781 1 90.06 1 MET B CA 1
ATOM 4348 C C . MET B 1 1 ? -20.5 -24.891 -27.891 1 90.06 1 MET B C 1
ATOM 4350 O O . MET B 1 1 ? -19.906 -25.688 -28.609 1 90.06 1 MET B O 1
ATOM 4354 N N . VAL B 1 2 ? -19.891 -23.875 -27.359 1 96.25 2 VAL B N 1
ATOM 4355 C CA . VAL B 1 2 ? -18.438 -23.719 -27.438 1 96.25 2 VAL B CA 1
ATOM 4356 C C . VAL B 1 2 ? -17.766 -24.719 -26.5 1 96.25 2 VAL B C 1
ATOM 4358 O O . VAL B 1 2 ? -18.203 -24.891 -25.359 1 96.25 2 VAL B O 1
ATOM 4361 N N . LYS B 1 3 ? -16.844 -25.453 -27 1 98.69 3 LYS B N 1
ATOM 4362 C CA . LYS B 1 3 ? -16.078 -26.406 -26.203 1 98.69 3 LYS B CA 1
ATOM 4363 C C . LYS B 1 3 ? -14.656 -25.906 -25.938 1 98.69 3 LYS B C 1
ATOM 4365 O O . LYS B 1 3 ? -13.898 -25.672 -26.875 1 98.69 3 LYS B O 1
ATOM 4370 N N . ILE B 1 4 ? -14.281 -25.703 -24.688 1 98.81 4 ILE B N 1
ATOM 4371 C CA . ILE B 1 4 ? -12.961 -25.25 -24.281 1 98.81 4 ILE B CA 1
ATOM 4372 C C . ILE B 1 4 ? -12.242 -26.344 -23.516 1 98.81 4 ILE B C 1
ATOM 4374 O O . ILE B 1 4 ? -12.766 -26.875 -22.516 1 98.81 4 ILE B O 1
ATOM 4378 N N . VAL B 1 5 ? -11.062 -26.75 -23.953 1 98.94 5 VAL B N 1
ATOM 4379 C CA . VAL B 1 5 ? -10.195 -27.656 -23.219 1 98.94 5 VAL B CA 1
ATOM 4380 C C . VAL B 1 5 ? -9.016 -26.891 -22.641 1 98.94 5 VAL B C 1
ATOM 4382 O O . VAL B 1 5 ? -8.367 -26.094 -23.344 1 98.94 5 VAL B O 1
ATOM 4385 N N . ILE B 1 6 ? -8.797 -27.047 -21.375 1 98.94 6 ILE B N 1
ATOM 4386 C CA . ILE B 1 6 ? -7.723 -26.375 -20.672 1 98.94 6 ILE B CA 1
ATOM 4387 C C . ILE B 1 6 ? -6.727 -27.406 -20.141 1 98.94 6 ILE B C 1
ATOM 4389 O O . ILE B 1 6 ? -7.113 -28.344 -19.438 1 98.94 6 ILE B O 1
ATOM 4393 N N . VAL B 1 7 ? -5.469 -27.25 -20.5 1 98.75 7 VAL B N 1
ATOM 4394 C CA . VAL B 1 7 ? -4.414 -28.141 -20.031 1 98.75 7 VAL B CA 1
ATOM 4395 C C . VAL B 1 7 ? -3.658 -27.484 -18.875 1 98.75 7 VAL B C 1
ATOM 4397 O O . VAL B 1 7 ? -2.861 -26.562 -19.094 1 98.75 7 VAL B O 1
ATOM 4400 N N . GLY B 1 8 ? -3.814 -28 -17.688 1 97.81 8 GLY B N 1
ATOM 4401 C CA . GLY B 1 8 ? -3.289 -27.406 -16.469 1 97.81 8 GLY B CA 1
ATOM 4402 C C . GLY B 1 8 ? -4.344 -26.672 -15.664 1 97.81 8 GLY B C 1
ATOM 4403 O O . GLY B 1 8 ? -4.957 -25.719 -16.156 1 97.81 8 GLY B O 1
ATOM 4404 N N . GLY B 1 9 ? -4.57 -27.094 -14.43 1 96.56 9 GLY B N 1
ATOM 4405 C CA . GLY B 1 9 ? -5.711 -26.594 -13.68 1 96.56 9 GLY B CA 1
ATOM 4406 C C . GLY B 1 9 ? -5.316 -25.859 -12.406 1 96.56 9 GLY B C 1
ATOM 4407 O O . GLY B 1 9 ? -6.027 -25.938 -11.398 1 96.56 9 GLY B O 1
ATOM 4408 N N . VAL B 1 10 ? -4.129 -25.125 -12.406 1 94.62 10 VAL B N 1
ATOM 4409 C CA . VAL B 1 10 ? -3.732 -24.359 -11.227 1 94.62 10 VAL B CA 1
ATOM 4410 C C . VAL B 1 10 ? -4.027 -22.875 -11.445 1 94.62 10 VAL B C 1
ATOM 4412 O O . VAL B 1 10 ? -5.16 -22.5 -11.773 1 94.62 10 VAL B O 1
ATOM 4415 N N . ALA B 1 11 ? -3.133 -21.953 -11.367 1 94.19 11 ALA B N 1
ATOM 4416 C CA . ALA B 1 11 ? -3.418 -20.531 -11.305 1 94.19 11 ALA B CA 1
ATOM 4417 C C . ALA B 1 11 ? -4.047 -20.031 -12.609 1 94.19 11 ALA B C 1
ATOM 4419 O O . ALA B 1 11 ? -5.203 -19.609 -12.625 1 94.19 11 ALA B O 1
ATOM 4420 N N . GLY B 1 12 ? -3.33 -20.141 -13.734 1 97.44 12 GLY B N 1
ATOM 4421 C CA . GLY B 1 12 ? -3.799 -19.656 -15.016 1 97.44 12 GLY B CA 1
ATOM 4422 C C . GLY B 1 12 ? -5.008 -20.406 -15.539 1 97.44 12 GLY B C 1
ATOM 4423 O O . GLY B 1 12 ? -6.027 -19.797 -15.875 1 97.44 12 GLY B O 1
ATOM 4424 N N . GLY B 1 13 ? -4.918 -21.734 -15.586 1 98.31 13 GLY B N 1
ATOM 4425 C CA . GLY B 1 13 ? -5.984 -22.562 -16.125 1 98.31 13 GLY B CA 1
ATOM 4426 C C . GLY B 1 13 ? -7.27 -22.484 -15.32 1 98.31 13 GLY B C 1
ATOM 4427 O O . GLY B 1 13 ? -8.359 -22.359 -15.891 1 98.31 13 GLY B O 1
ATOM 4428 N N . ALA B 1 14 ? -7.125 -22.531 -14.023 1 97.5 14 ALA B N 1
ATOM 4429 C CA . ALA B 1 14 ? -8.305 -22.438 -13.172 1 97.5 14 ALA B CA 1
ATOM 4430 C C . ALA B 1 14 ? -8.992 -21.094 -13.312 1 97.5 14 ALA B C 1
ATOM 4432 O O . ALA B 1 14 ? -10.227 -21.016 -13.312 1 97.5 14 ALA B O 1
ATOM 4433 N N . SER B 1 15 ? -8.195 -20.062 -13.383 1 97.62 15 SER B N 1
ATOM 4434 C CA . SER B 1 15 ? -8.758 -18.734 -13.562 1 97.62 15 SER B CA 1
ATOM 4435 C C . SER B 1 15 ? -9.492 -18.609 -14.891 1 97.62 15 SER B C 1
ATOM 4437 O O . SER B 1 15 ? -10.57 -18.016 -14.961 1 97.62 15 SER B O 1
ATOM 4439 N N . ALA B 1 16 ? -8.945 -19.125 -15.961 1 98.69 16 ALA B N 1
ATOM 4440 C CA . ALA B 1 16 ? -9.594 -19.125 -17.266 1 98.69 16 ALA B CA 1
ATOM 4441 C C . ALA B 1 16 ? -10.914 -19.891 -17.234 1 98.69 16 ALA B C 1
ATOM 4443 O O . ALA B 1 16 ? -11.93 -19.422 -17.75 1 98.69 16 ALA B O 1
ATOM 4444 N N . ALA B 1 17 ? -10.883 -21.062 -16.594 1 98.69 17 ALA B N 1
ATOM 4445 C CA . ALA B 1 17 ? -12.07 -21.906 -16.516 1 98.69 17 ALA B CA 1
ATOM 4446 C C . ALA B 1 17 ? -13.203 -21.203 -15.773 1 98.69 17 ALA B C 1
ATOM 4448 O O . ALA B 1 17 ? -14.344 -21.188 -16.234 1 98.69 17 ALA B O 1
ATOM 4449 N N . ALA B 1 18 ? -12.836 -20.625 -14.633 1 97.69 18 ALA B N 1
ATOM 4450 C CA . ALA B 1 18 ? -13.828 -19.953 -13.805 1 97.69 18 ALA B CA 1
ATOM 4451 C C . ALA B 1 18 ? -14.438 -18.766 -14.539 1 97.69 18 ALA B C 1
ATOM 4453 O O . ALA B 1 18 ? -15.656 -18.562 -14.5 1 97.69 18 ALA B O 1
ATOM 4454 N N . ARG B 1 19 ? -13.633 -17.984 -15.172 1 98.19 19 ARG B N 1
ATOM 4455 C CA . ARG B 1 19 ? -14.125 -16.828 -15.906 1 98.19 19 ARG B CA 1
ATOM 4456 C C . ARG B 1 19 ? -14.961 -17.266 -17.109 1 98.19 19 ARG B C 1
ATOM 4458 O O . ARG B 1 19 ? -16 -16.656 -17.391 1 98.19 19 ARG B O 1
ATOM 4465 N N . ALA B 1 20 ? -14.531 -18.266 -17.828 1 98.5 20 ALA B N 1
ATOM 4466 C CA . ALA B 1 20 ? -15.266 -18.766 -19 1 98.5 20 ALA B CA 1
ATOM 4467 C C . ALA B 1 20 ? -16.688 -19.172 -18.609 1 98.5 20 ALA B C 1
ATOM 4469 O O . ALA B 1 20 ? -17.641 -18.859 -19.328 1 98.5 20 ALA B O 1
ATOM 4470 N N . ARG B 1 21 ? -16.797 -19.859 -17.5 1 98.38 21 ARG B N 1
ATOM 4471 C CA . ARG B 1 21 ? -18.109 -20.297 -17.047 1 98.38 21 ARG B CA 1
ATOM 4472 C C . ARG B 1 21 ? -19.031 -19.094 -16.812 1 98.38 21 ARG B C 1
ATOM 4474 O O . ARG B 1 21 ? -20.203 -19.125 -17.172 1 98.38 21 ARG B O 1
ATOM 4481 N N . ARG B 1 22 ? -18.5 -18.062 -16.203 1 97 22 ARG B N 1
ATOM 4482 C CA . ARG B 1 22 ? -19.312 -16.891 -15.875 1 97 22 ARG B CA 1
ATOM 4483 C C . ARG B 1 22 ? -19.719 -16.141 -17.141 1 97 22 ARG B C 1
ATOM 4485 O O . ARG B 1 22 ? -20.734 -15.445 -17.156 1 97 22 ARG B O 1
ATOM 4492 N N . LEU B 1 23 ? -18.938 -16.344 -18.188 1 97.31 23 LEU B N 1
ATOM 4493 C CA . LEU B 1 23 ? -19.203 -15.641 -19.453 1 97.31 23 LEU B CA 1
ATOM 4494 C C . LEU B 1 23 ? -20.188 -16.438 -20.312 1 97.31 23 LEU B C 1
ATOM 4496 O O . LEU B 1 23 ? -20.938 -15.844 -21.094 1 97.31 23 LEU B O 1
ATOM 4500 N N . ASP B 1 24 ? -20.172 -17.781 -20.172 1 97.81 24 ASP B N 1
ATOM 4501 C CA . ASP B 1 24 ? -21.062 -18.625 -20.953 1 97.81 24 ASP B CA 1
ATOM 4502 C C . ASP B 1 24 ? -21.484 -19.859 -20.141 1 97.81 24 ASP B C 1
ATOM 4504 O O . ASP B 1 24 ? -20.719 -20.812 -20 1 97.81 24 ASP B O 1
ATOM 4508 N N . GLU B 1 25 ? -22.719 -19.906 -19.734 1 97.25 25 GLU B N 1
ATOM 4509 C CA . GLU B 1 25 ? -23.266 -20.953 -18.875 1 97.25 25 GLU B CA 1
ATOM 4510 C C . GLU B 1 25 ? -23.375 -22.281 -19.641 1 97.25 25 GLU B C 1
ATOM 4512 O O . GLU B 1 25 ? -23.469 -23.344 -19.016 1 97.25 25 GLU B O 1
ATOM 4517 N N . HIS B 1 26 ? -23.297 -22.203 -20.906 1 97 26 HIS B N 1
ATOM 4518 C CA . HIS B 1 26 ? -23.609 -23.391 -21.719 1 97 26 HIS B CA 1
ATOM 4519 C C . HIS B 1 26 ? -22.344 -23.969 -22.344 1 97 26 HIS B C 1
ATOM 4521 O O . HIS B 1 26 ? -22.375 -25.047 -22.938 1 97 26 HIS B O 1
ATOM 4527 N N . ALA B 1 27 ? -21.266 -23.297 -22.172 1 98.19 27 ALA B N 1
ATOM 4528 C CA . ALA B 1 27 ? -20 -23.797 -22.719 1 98.19 27 ALA B CA 1
ATOM 4529 C C . ALA B 1 27 ? -19.594 -25.109 -22.062 1 98.19 27 ALA B C 1
ATOM 4531 O O . ALA B 1 27 ? -19.828 -25.312 -20.875 1 98.19 27 ALA B O 1
ATOM 4532 N N . GLU B 1 28 ? -19.109 -26.031 -22.906 1 98.62 28 GLU B N 1
ATOM 4533 C CA . GLU B 1 28 ? -18.422 -27.203 -22.359 1 98.62 28 GLU B CA 1
ATOM 4534 C C . GLU B 1 28 ? -16.984 -26.875 -21.984 1 98.62 28 GLU B C 1
ATOM 4536 O O . GLU B 1 28 ? -16.156 -26.609 -22.859 1 98.62 28 GLU B O 1
ATOM 4541 N N . ILE B 1 29 ? -16.688 -26.891 -20.719 1 98.81 29 ILE B N 1
ATOM 4542 C CA . ILE B 1 29 ? -15.367 -26.516 -20.25 1 98.81 29 ILE B CA 1
ATOM 4543 C C . ILE B 1 29 ? -14.711 -27.719 -19.547 1 98.81 29 ILE B C 1
ATOM 4545 O O . ILE B 1 29 ? -15.195 -28.172 -18.516 1 98.81 29 ILE B O 1
ATOM 4549 N N . ILE B 1 30 ? -13.625 -28.219 -20.094 1 98.81 30 ILE B N 1
ATOM 4550 C CA . ILE B 1 30 ? -12.914 -29.391 -19.594 1 98.81 30 ILE B CA 1
ATOM 4551 C C . ILE B 1 30 ? -11.516 -28.984 -19.125 1 98.81 30 ILE B C 1
ATOM 4553 O O . ILE B 1 30 ? -10.742 -28.391 -19.875 1 98.81 30 ILE B O 1
ATOM 4557 N N . LEU B 1 31 ? -11.25 -29.203 -17.891 1 98.62 31 LEU B N 1
ATOM 4558 C CA . LEU B 1 31 ? -9.945 -28.938 -17.312 1 98.62 31 LEU B CA 1
ATOM 4559 C C . LEU B 1 31 ? -9.172 -30.234 -17.094 1 98.62 31 LEU B C 1
ATOM 4561 O O . LEU B 1 31 ? -9.625 -31.109 -16.359 1 98.62 31 LEU B O 1
ATOM 4565 N N . LEU B 1 32 ? -8.055 -30.406 -17.797 1 98.62 32 LEU B N 1
ATOM 4566 C CA . LEU B 1 32 ? -7.188 -31.578 -17.672 1 98.62 32 LEU B CA 1
ATOM 4567 C C . LEU B 1 32 ? -5.98 -31.266 -16.781 1 98.62 32 LEU B C 1
ATOM 4569 O O . LEU B 1 32 ? -5.219 -30.328 -17.078 1 98.62 32 LEU B O 1
ATOM 4573 N N . GLN B 1 33 ? -5.805 -31.984 -15.734 1 97.81 33 GLN B N 1
ATOM 4574 C CA . GLN B 1 33 ? -4.742 -31.719 -14.766 1 97.81 33 GLN B CA 1
ATOM 4575 C C . GLN B 1 33 ? -3.969 -33 -14.445 1 97.81 33 GLN B C 1
ATOM 4577 O O . GLN B 1 33 ? -4.555 -34 -14.031 1 97.81 33 GLN B O 1
ATOM 4582 N N . SER B 1 34 ? -2.648 -32.969 -14.734 1 96.38 34 SER B N 1
ATOM 4583 C CA . SER B 1 34 ? -1.792 -34.031 -14.266 1 96.38 34 SER B CA 1
ATOM 4584 C C . SER B 1 34 ? -1.692 -34.031 -12.742 1 96.38 34 SER B C 1
ATOM 4586 O O . SER B 1 34 ? -1.599 -32.969 -12.117 1 96.38 34 SER B O 1
ATOM 4588 N N . GLY B 1 35 ? -1.679 -35.219 -12.117 1 94.94 35 GLY B N 1
ATOM 4589 C CA . GLY B 1 35 ? -1.67 -35.344 -10.664 1 94.94 35 GLY B CA 1
ATOM 4590 C C . GLY B 1 35 ? -3.051 -35.219 -10.055 1 94.94 35 GLY B C 1
ATOM 4591 O O . GLY B 1 35 ? -4.031 -34.969 -10.758 1 94.94 35 GLY B O 1
ATOM 4592 N N . PRO B 1 36 ? -3.182 -35.344 -8.742 1 95.31 36 PRO B N 1
ATOM 4593 C CA . PRO B 1 36 ? -4.488 -35.469 -8.094 1 95.31 36 PRO B CA 1
ATOM 4594 C C . PRO B 1 36 ? -5.09 -34.156 -7.672 1 95.31 36 PRO B C 1
ATOM 4596 O O . PRO B 1 36 ? -6.266 -34.062 -7.309 1 95.31 36 PRO B O 1
ATOM 4599 N N . ASP B 1 37 ? -4.297 -33.125 -7.668 1 94.94 37 ASP B N 1
ATOM 4600 C CA . ASP B 1 37 ? -4.754 -31.875 -7.078 1 94.94 37 ASP B CA 1
ATOM 4601 C C . ASP B 1 37 ? -4.938 -30.797 -8.148 1 94.94 37 ASP B C 1
ATOM 4603 O O . ASP B 1 37 ? -4.094 -30.656 -9.031 1 94.94 37 ASP B O 1
ATOM 4607 N N . VAL B 1 38 ? -6.066 -30.078 -8.023 1 93.88 38 VAL B N 1
ATOM 4608 C CA . VAL B 1 38 ? -6.348 -28.938 -8.875 1 93.88 38 VAL B CA 1
ATOM 4609 C C . VAL B 1 38 ? -6.52 -27.688 -8.023 1 93.88 38 VAL B C 1
ATOM 4611 O O . VAL B 1 38 ? -6.922 -27.766 -6.859 1 93.88 38 VAL B O 1
ATOM 4614 N N . SER B 1 39 ? -6.125 -26.469 -8.555 1 92.56 39 SER B N 1
ATOM 4615 C CA . SER B 1 39 ? -6.344 -25.203 -7.879 1 92.56 39 SER B CA 1
ATOM 4616 C C . SER B 1 39 ? -5.844 -25.25 -6.441 1 92.56 39 SER B C 1
ATOM 4618 O O . SER B 1 39 ? -6.582 -24.922 -5.512 1 92.56 39 SER B O 1
ATOM 4620 N N . PHE B 1 40 ? -4.602 -25.688 -6.254 1 92.62 40 PHE B N 1
ATOM 4621 C CA . PHE B 1 40 ? -4.047 -25.781 -4.906 1 92.62 40 PHE B CA 1
ATOM 4622 C C . PHE B 1 40 ? -3.152 -24.594 -4.605 1 92.62 40 PHE B C 1
ATOM 4624 O O . PHE B 1 40 ? -2.721 -23.891 -5.516 1 92.62 40 PHE B O 1
ATOM 4631 N N . ALA B 1 41 ? -2.877 -24.344 -3.346 1 93.38 41 ALA B N 1
ATOM 4632 C CA . ALA B 1 41 ? -2.102 -23.203 -2.871 1 93.38 41 ALA B CA 1
ATOM 4633 C C . ALA B 1 41 ? -0.604 -23.469 -3.002 1 93.38 41 ALA B C 1
ATOM 4635 O O . ALA B 1 41 ? 0.091 -23.656 -1.998 1 93.38 41 ALA B O 1
ATOM 4636 N N . SER B 1 42 ? -0.086 -23.281 -4.168 1 94.19 42 SER B N 1
ATOM 4637 C CA . SER B 1 42 ? 1.312 -23.609 -4.438 1 94.19 42 SER B CA 1
ATOM 4638 C C . SER B 1 42 ? 2.248 -22.703 -3.639 1 94.19 42 SER B C 1
ATOM 4640 O O . SER B 1 42 ? 3.281 -23.156 -3.143 1 94.19 42 SER B O 1
ATOM 4642 N N . CYS B 1 43 ? 1.921 -21.5 -3.477 1 95.62 43 CYS B N 1
ATOM 4643 C CA . CYS B 1 43 ? 2.781 -20.531 -2.795 1 95.62 43 CYS B CA 1
ATOM 4644 C C . CYS B 1 43 ? 2.762 -20.75 -1.287 1 95.62 43 CYS B C 1
ATOM 4646 O O . CYS B 1 43 ? 3.627 -20.25 -0.568 1 95.62 43 CYS B O 1
ATOM 4648 N N . GLY B 1 44 ? 1.796 -21.516 -0.783 1 97.19 44 GLY B N 1
ATOM 4649 C CA . GLY B 1 44 ? 1.67 -21.766 0.643 1 97.19 44 GLY B CA 1
ATOM 4650 C C . GLY B 1 44 ? 2.482 -22.969 1.107 1 97.19 44 GLY B C 1
ATOM 4651 O O . GLY B 1 44 ? 2.686 -23.156 2.309 1 97.19 44 GLY B O 1
ATOM 4652 N N . MET B 1 45 ? 3.033 -23.766 0.207 1 98.06 45 MET B N 1
ATOM 4653 C CA . MET B 1 45 ? 3.619 -25.062 0.509 1 98.06 45 MET B CA 1
ATOM 4654 C C . MET B 1 45 ? 4.793 -24.922 1.472 1 98.06 45 MET B C 1
ATOM 4656 O O . MET B 1 45 ? 4.879 -25.656 2.465 1 98.06 45 MET B O 1
ATOM 4660 N N . PRO B 1 46 ? 5.711 -23.906 1.228 1 98.19 46 PRO B N 1
ATOM 4661 C CA . PRO B 1 46 ? 6.801 -23.766 2.197 1 98.19 46 PRO B CA 1
ATOM 4662 C C . PRO B 1 46 ? 6.297 -23.531 3.619 1 98.19 46 PRO B C 1
ATOM 4664 O O . PRO B 1 46 ? 6.828 -24.109 4.57 1 98.19 46 PRO B O 1
ATOM 4667 N N . TYR B 1 47 ? 5.266 -22.812 3.76 1 98.31 47 TYR B N 1
ATOM 4668 C CA . TYR B 1 47 ? 4.758 -22.422 5.07 1 98.31 47 TYR B CA 1
ATOM 4669 C C . TYR B 1 47 ? 4.07 -23.594 5.762 1 98.31 47 TYR B C 1
ATOM 4671 O O . TYR B 1 47 ? 4.016 -23.641 6.992 1 98.31 47 TYR B O 1
ATOM 4679 N N . PHE B 1 48 ? 3.518 -24.5 4.953 1 98.25 48 PHE B N 1
ATOM 4680 C CA . PHE B 1 48 ? 3.021 -25.75 5.531 1 98.25 48 PHE B CA 1
ATOM 4681 C C . PHE B 1 48 ? 4.176 -26.625 6.008 1 98.25 48 PHE B C 1
ATOM 4683 O O . PHE B 1 48 ? 4.121 -27.188 7.102 1 98.25 48 PHE B O 1
ATOM 4690 N N . ILE B 1 49 ? 5.188 -26.703 5.188 1 98.5 49 ILE B N 1
ATOM 4691 C CA . ILE B 1 49 ? 6.359 -27.5 5.527 1 98.5 49 ILE B CA 1
ATOM 4692 C C . ILE B 1 49 ? 6.965 -27 6.84 1 98.5 49 ILE B C 1
ATOM 4694 O O . ILE B 1 49 ? 7.395 -27.797 7.676 1 98.5 49 ILE B O 1
ATOM 4698 N N . GLY B 1 50 ? 6.996 -25.703 7.059 1 97.88 50 GLY B N 1
ATOM 4699 C CA . GLY B 1 50 ? 7.598 -25.094 8.234 1 97.88 50 GLY B CA 1
ATOM 4700 C C . GLY B 1 50 ? 6.68 -25.109 9.445 1 97.88 50 GLY B C 1
ATOM 4701 O O . GLY B 1 50 ? 7.109 -24.797 10.562 1 97.88 50 GLY B O 1
ATOM 4702 N N . GLY B 1 51 ? 5.371 -25.391 9.219 1 97.44 51 GLY B N 1
ATOM 4703 C CA . GLY B 1 51 ? 4.441 -25.516 10.328 1 97.44 51 GLY B CA 1
ATOM 4704 C C . GLY B 1 51 ? 3.664 -24.234 10.594 1 97.44 51 GLY B C 1
ATOM 4705 O O . GLY B 1 51 ? 2.898 -24.156 11.555 1 97.44 51 GLY B O 1
ATOM 4706 N N . GLU B 1 52 ? 3.814 -23.25 9.828 1 97 52 GLU B N 1
ATOM 4707 C CA . GLU B 1 52 ? 3.02 -22.031 10 1 97 52 GLU B CA 1
ATOM 4708 C C . GLU B 1 52 ? 1.574 -22.25 9.562 1 97 52 GLU B C 1
ATOM 4710 O O . GLU B 1 52 ? 0.651 -21.672 10.133 1 97 52 GLU B O 1
ATOM 4715 N N . ILE B 1 53 ? 1.396 -22.906 8.422 1 97.5 53 ILE B N 1
ATOM 4716 C CA . ILE B 1 53 ? 0.097 -23.453 8.039 1 97.5 53 ILE B CA 1
ATOM 4717 C C . ILE B 1 53 ? -0.042 -24.875 8.578 1 97.5 53 ILE B C 1
ATOM 4719 O O . ILE B 1 53 ? 0.797 -25.734 8.305 1 97.5 53 ILE B O 1
ATOM 4723 N N . THR B 1 54 ? -1.062 -25.156 9.328 1 96.5 54 THR B N 1
ATOM 4724 C CA . THR B 1 54 ? -1.1 -26.438 10.039 1 96.5 54 THR B CA 1
ATOM 4725 C C . THR B 1 54 ? -2.182 -27.344 9.461 1 96.5 54 THR B C 1
ATOM 4727 O O . THR B 1 54 ? -2.141 -28.562 9.648 1 96.5 54 THR B O 1
ATOM 4730 N N . ASP B 1 55 ? -3.125 -26.734 8.781 1 95.69 55 ASP B N 1
ATOM 4731 C CA . ASP B 1 55 ? -4.219 -27.516 8.219 1 95.69 55 ASP B CA 1
ATOM 4732 C C . ASP B 1 55 ? -3.953 -27.875 6.758 1 95.69 55 ASP B C 1
ATOM 4734 O O . ASP B 1 55 ? -4.148 -27.031 5.871 1 95.69 55 ASP B O 1
ATOM 4738 N N . ARG B 1 56 ? -3.586 -29.094 6.508 1 94.88 56 ARG B N 1
ATOM 4739 C CA . ARG B 1 56 ? -3.242 -29.578 5.172 1 94.88 56 ARG B CA 1
ATOM 4740 C C . ARG B 1 56 ? -4.398 -29.359 4.199 1 94.88 56 ARG B C 1
ATOM 4742 O O . ARG B 1 56 ? -4.184 -29.094 3.018 1 94.88 56 ARG B O 1
ATOM 4749 N N . ALA B 1 57 ? -5.566 -29.484 4.648 1 92.5 57 ALA B N 1
ATOM 4750 C CA . ALA B 1 57 ? -6.758 -29.391 3.811 1 92.5 57 ALA B CA 1
ATOM 4751 C C . ALA B 1 57 ? -6.875 -28 3.184 1 92.5 57 ALA B C 1
ATOM 4753 O O . ALA B 1 57 ? -7.434 -27.844 2.092 1 92.5 57 ALA B O 1
ATOM 4754 N N . THR B 1 58 ? -6.312 -27 3.859 1 91.88 58 THR B N 1
ATOM 4755 C CA . THR B 1 58 ? -6.41 -25.625 3.363 1 91.88 58 THR B CA 1
ATOM 4756 C C . THR B 1 58 ? -5.535 -25.438 2.127 1 91.88 58 THR B C 1
ATOM 4758 O O . THR B 1 58 ? -5.695 -24.453 1.391 1 91.88 58 THR B O 1
ATOM 4761 N N . MET B 1 59 ? -4.66 -26.328 1.902 1 93 59 MET B N 1
ATOM 4762 C CA . MET B 1 59 ? -3.754 -26.25 0.761 1 93 59 MET B CA 1
ATOM 4763 C C . MET B 1 59 ? -4.473 -26.609 -0.534 1 93 59 MET B C 1
ATOM 4765 O O . MET B 1 59 ? -4.043 -26.219 -1.619 1 93 59 MET B O 1
ATOM 4769 N N . ALA B 1 60 ? -5.527 -27.422 -0.385 1 90.44 60 ALA B N 1
ATOM 4770 C CA . ALA B 1 60 ? -6.398 -27.734 -1.516 1 90.44 60 ALA B CA 1
ATOM 4771 C C . ALA B 1 60 ? -7.523 -26.703 -1.632 1 90.44 60 ALA B C 1
ATOM 4773 O O . ALA B 1 60 ? -8.656 -26.969 -1.217 1 90.44 60 ALA B O 1
ATOM 4774 N N . VAL B 1 61 ? -7.312 -25.641 -2.207 1 83.75 61 VAL B N 1
ATOM 4775 C CA . VAL B 1 61 ? -8.219 -24.5 -2.256 1 83.75 61 VAL B CA 1
ATOM 4776 C C . VAL B 1 61 ? -9.539 -24.906 -2.889 1 83.75 61 VAL B C 1
ATOM 4778 O O . VAL B 1 61 ? -10.609 -24.516 -2.422 1 83.75 61 VAL B O 1
ATOM 4781 N N . GLN B 1 62 ? -9.516 -25.688 -4.027 1 90.81 62 GLN B N 1
ATOM 4782 C CA . GLN B 1 62 ? -10.68 -26.266 -4.68 1 90.81 62 GLN B CA 1
ATOM 4783 C C . GLN B 1 62 ? -10.461 -27.75 -4.996 1 90.81 62 GLN B C 1
ATOM 4785 O O . GLN B 1 62 ? -9.32 -28.219 -5.035 1 90.81 62 GLN B O 1
ATOM 4790 N N . THR B 1 63 ? -11.547 -28.469 -5.168 1 93.06 63 THR B N 1
ATOM 4791 C CA . THR B 1 63 ? -11.547 -29.859 -5.617 1 93.06 63 THR B CA 1
ATOM 4792 C C . THR B 1 63 ? -12.344 -30 -6.914 1 93.06 63 THR B C 1
ATOM 4794 O O . THR B 1 63 ? -13.125 -29.125 -7.273 1 93.06 63 THR B O 1
ATOM 4797 N N . PRO B 1 64 ? -12.039 -31.125 -7.582 1 95.31 64 PRO B N 1
ATOM 4798 C CA . PRO B 1 64 ? -12.875 -31.344 -8.766 1 95.31 64 PRO B CA 1
ATOM 4799 C C . PRO B 1 64 ? -14.367 -31.266 -8.461 1 95.31 64 PRO B C 1
ATOM 4801 O O . PRO B 1 64 ? -15.125 -30.656 -9.227 1 95.31 64 PRO B O 1
ATOM 4804 N N . LYS B 1 65 ? -14.781 -31.797 -7.348 1 94.94 65 LYS B N 1
ATOM 4805 C CA . LYS B 1 65 ? -16.188 -31.766 -6.957 1 94.94 65 LYS B CA 1
ATOM 4806 C C . LYS B 1 65 ? -16.672 -30.344 -6.707 1 94.94 65 LYS B C 1
ATOM 4808 O O . LYS B 1 65 ? -17.734 -29.938 -7.199 1 94.94 65 LYS B O 1
ATOM 4813 N N . SER B 1 66 ? -15.906 -29.641 -5.93 1 93.94 66 SER B N 1
ATOM 4814 C CA . SER B 1 66 ? -16.328 -28.266 -5.617 1 93.94 66 SER B CA 1
ATOM 4815 C C . SER B 1 66 ? -16.391 -27.406 -6.875 1 93.94 66 SER B C 1
ATOM 4817 O O . SER B 1 66 ? -17.281 -26.578 -7.016 1 93.94 66 SER B O 1
ATOM 4819 N N . LEU B 1 67 ? -15.438 -27.547 -7.805 1 96 67 LEU B N 1
ATOM 4820 C CA . LEU B 1 67 ? -15.422 -26.797 -9.055 1 96 67 LEU B CA 1
ATOM 4821 C C . LEU B 1 67 ? -16.594 -27.188 -9.945 1 96 67 LEU B C 1
ATOM 4823 O O . LEU B 1 67 ? -17.156 -26.344 -10.641 1 96 67 LEU B O 1
ATOM 4827 N N . HIS B 1 68 ? -16.906 -28.469 -9.898 1 96.12 68 HIS B N 1
ATOM 4828 C CA . HIS B 1 68 ? -18.062 -28.906 -10.656 1 96.12 68 HIS B CA 1
ATOM 4829 C C . HIS B 1 68 ? -19.359 -28.344 -10.07 1 96.12 68 HIS B C 1
ATOM 4831 O O . HIS B 1 68 ? -20.188 -27.812 -10.797 1 96.12 68 HIS B O 1
ATOM 4837 N N . ASP B 1 69 ? -19.484 -28.484 -8.773 1 93.88 69 ASP B N 1
ATOM 4838 C CA . ASP B 1 69 ? -20.703 -28.031 -8.109 1 93.88 69 ASP B CA 1
ATOM 4839 C C . ASP B 1 69 ? -20.891 -26.531 -8.281 1 93.88 69 ASP B C 1
ATOM 4841 O O . ASP B 1 69 ? -22 -26.078 -8.555 1 93.88 69 ASP B O 1
ATOM 4845 N N . LYS B 1 70 ? -19.859 -25.797 -8.195 1 93.62 70 LYS B N 1
ATOM 4846 C CA . LYS B 1 70 ? -19.938 -24.328 -8.195 1 93.62 70 LYS B CA 1
ATOM 4847 C C . LYS B 1 70 ? -19.953 -23.781 -9.617 1 93.62 70 LYS B C 1
ATOM 4849 O O . LYS B 1 70 ? -20.641 -22.797 -9.898 1 93.62 70 LYS B O 1
ATOM 4854 N N . LEU B 1 71 ? -19.172 -24.422 -10.531 1 96.81 71 LEU B N 1
ATOM 4855 C CA . LEU B 1 71 ? -18.922 -23.781 -11.812 1 96.81 71 LEU B CA 1
ATOM 4856 C C . LEU B 1 71 ? -19.281 -24.719 -12.969 1 96.81 71 LEU B C 1
ATOM 4858 O O . LEU B 1 71 ? -19.125 -24.359 -14.133 1 96.81 71 LEU B O 1
ATOM 4862 N N . ASN B 1 72 ? -19.812 -25.891 -12.625 1 97.19 72 ASN B N 1
ATOM 4863 C CA . ASN B 1 72 ? -20.188 -26.844 -13.656 1 97.19 72 ASN B CA 1
ATOM 4864 C C . ASN B 1 72 ? -19.031 -27.125 -14.609 1 97.19 72 ASN B C 1
ATOM 4866 O O . ASN B 1 72 ? -19.203 -27.125 -15.828 1 97.19 72 ASN B O 1
ATOM 4870 N N . LEU B 1 73 ? -17.859 -27.328 -14.039 1 98.25 73 LEU B N 1
ATOM 4871 C CA . LEU B 1 73 ? -16.656 -27.672 -14.797 1 98.25 73 LEU B CA 1
ATOM 4872 C C . LEU B 1 73 ? -16.469 -29.188 -14.828 1 98.25 73 LEU B C 1
ATOM 4874 O O . LEU B 1 73 ? -16.812 -29.891 -13.875 1 98.25 73 LEU B O 1
ATOM 4878 N N . ASP B 1 74 ? -16.016 -29.656 -15.945 1 98.5 74 ASP B N 1
ATOM 4879 C CA . ASP B 1 74 ? -15.508 -31.031 -16.031 1 98.5 74 ASP B CA 1
ATOM 4880 C C . ASP B 1 74 ? -14.008 -31.078 -15.734 1 98.5 74 ASP B C 1
ATOM 4882 O O . ASP B 1 74 ? -13.188 -30.875 -16.625 1 98.5 74 ASP B O 1
ATOM 4886 N N . VAL B 1 75 ? -13.711 -31.359 -14.484 1 98.38 75 VAL B N 1
ATOM 4887 C CA . VAL B 1 75 ? -12.32 -31.375 -14.039 1 98.38 75 VAL B CA 1
ATOM 4888 C C . VAL B 1 75 ? -11.812 -32.812 -13.984 1 98.38 75 VAL B C 1
ATOM 4890 O O . VAL B 1 75 ? -12.352 -33.625 -13.234 1 98.38 75 VAL B O 1
ATOM 4893 N N . ARG B 1 76 ? -10.836 -33.094 -14.773 1 98.31 76 ARG B N 1
ATOM 4894 C CA . ARG B 1 76 ? -10.258 -34.406 -14.852 1 98.31 76 ARG B CA 1
ATOM 4895 C C . ARG B 1 76 ? -8.82 -34.406 -14.336 1 98.31 76 ARG B C 1
ATOM 4897 O O . ARG B 1 76 ? -7.891 -34.094 -15.078 1 98.31 76 ARG B O 1
ATOM 4904 N N . VAL B 1 77 ? -8.664 -34.844 -13.078 1 97.75 77 VAL B N 1
ATOM 4905 C CA . VAL B 1 77 ? -7.348 -34.906 -12.461 1 97.75 77 VAL B CA 1
ATOM 4906 C C . VAL B 1 77 ? -6.684 -36.25 -12.828 1 97.75 77 VAL B C 1
ATOM 4908 O O . VAL B 1 77 ? -7.285 -37.094 -13.508 1 97.75 77 VAL B O 1
ATOM 4911 N N . ASN B 1 78 ? -5.414 -36.406 -12.438 1 97.88 78 ASN B N 1
ATOM 4912 C CA . ASN B 1 78 ? -4.648 -37.594 -12.828 1 97.88 78 ASN B CA 1
ATOM 4913 C C . ASN B 1 78 ? -4.75 -37.844 -14.328 1 97.88 78 ASN B C 1
ATOM 4915 O O . ASN B 1 78 ? -4.934 -39 -14.758 1 97.88 78 ASN B O 1
ATOM 4919 N N . THR B 1 79 ? -4.754 -36.812 -15.062 1 98.12 79 THR B N 1
ATOM 4920 C CA . THR B 1 79 ? -4.848 -36.875 -16.516 1 98.12 79 THR B CA 1
ATOM 4921 C C . THR B 1 79 ? -3.695 -36.094 -17.172 1 98.12 79 THR B C 1
ATOM 4923 O O . THR B 1 79 ? -3.58 -34.875 -17 1 98.12 79 THR B O 1
ATOM 4926 N N . ARG B 1 80 ? -2.914 -36.781 -17.891 1 97.75 80 ARG B N 1
ATOM 4927 C CA . ARG B 1 80 ? -1.771 -36.188 -18.562 1 97.75 80 ARG B CA 1
ATOM 4928 C C . ARG B 1 80 ? -2.018 -36.062 -20.062 1 97.75 80 ARG B C 1
ATOM 4930 O O . ARG B 1 80 ? -2.379 -37.062 -20.719 1 97.75 80 ARG B O 1
ATOM 4937 N N . VAL B 1 81 ? -1.904 -34.906 -20.625 1 98.44 81 VAL B N 1
ATOM 4938 C CA . VAL B 1 81 ? -1.967 -34.719 -22.078 1 98.44 81 VAL B CA 1
ATOM 4939 C C . VAL B 1 81 ? -0.658 -35.188 -22.703 1 98.44 81 VAL B C 1
ATOM 4941 O O . VAL B 1 81 ? 0.422 -34.75 -22.312 1 98.44 81 VAL B O 1
ATOM 4944 N N . THR B 1 82 ? -0.768 -36.062 -23.719 1 97.88 82 THR B N 1
ATOM 4945 C CA . THR B 1 82 ? 0.426 -36.688 -24.281 1 97.88 82 THR B CA 1
ATOM 4946 C C . THR B 1 82 ? 0.693 -36.188 -25.688 1 97.88 82 THR B C 1
ATOM 4948 O O . THR B 1 82 ? 1.804 -36.344 -26.203 1 97.88 82 THR B O 1
ATOM 4951 N N . ASN B 1 83 ? -0.303 -35.688 -26.281 1 97.88 83 ASN B N 1
ATOM 4952 C CA . ASN B 1 83 ? -0.169 -35.156 -27.641 1 97.88 83 ASN B CA 1
ATOM 4953 C C . ASN B 1 83 ? -1.247 -34.125 -27.953 1 97.88 83 ASN B C 1
ATOM 4955 O O . ASN B 1 83 ? -2.354 -34.188 -27.422 1 97.88 83 ASN B O 1
ATOM 4959 N N . ILE B 1 84 ? -0.883 -33.125 -28.797 1 98.62 84 ILE B N 1
ATOM 4960 C CA . ILE B 1 84 ? -1.813 -32.125 -29.266 1 98.62 84 ILE B CA 1
ATOM 4961 C C . ILE B 1 84 ? -1.834 -32.094 -30.797 1 98.62 84 ILE B C 1
ATOM 4963 O O . ILE B 1 84 ? -0.794 -31.938 -31.438 1 98.62 84 ILE B O 1
ATOM 4967 N N . ASP B 1 85 ? -2.945 -32.312 -31.375 1 98.31 85 ASP B N 1
ATOM 4968 C CA . ASP B 1 85 ? -3.146 -32.25 -32.812 1 98.31 85 ASP B CA 1
ATOM 4969 C C . ASP B 1 85 ? -3.936 -31 -33.188 1 98.31 85 ASP B C 1
ATOM 4971 O O . ASP B 1 85 ? -5.164 -31.031 -33.281 1 98.31 85 ASP B O 1
ATOM 4975 N N . THR B 1 86 ? -3.223 -29.953 -33.531 1 98.25 86 THR B N 1
ATOM 4976 C CA . THR B 1 86 ? -3.865 -28.656 -33.781 1 98.25 86 THR B CA 1
ATOM 4977 C C . THR B 1 86 ? -4.637 -28.688 -35.125 1 98.25 86 THR B C 1
ATOM 4979 O O . THR B 1 86 ? -5.594 -27.938 -35.281 1 98.25 86 THR B O 1
ATOM 4982 N N . ALA B 1 87 ? -4.293 -29.5 -36.031 1 97.19 87 ALA B N 1
ATOM 4983 C CA . ALA B 1 87 ? -4.977 -29.609 -37.344 1 97.19 87 ALA B CA 1
ATOM 4984 C C . ALA B 1 87 ? -6.387 -30.156 -37.156 1 97.19 87 ALA B C 1
ATOM 4986 O O . ALA B 1 87 ? -7.344 -29.625 -37.719 1 97.19 87 ALA B O 1
ATOM 4987 N N . SER B 1 88 ? -6.477 -31.234 -36.438 1 97.81 88 SER B N 1
ATOM 4988 C CA . SER B 1 88 ? -7.777 -31.844 -36.219 1 97.81 88 SER B CA 1
ATOM 4989 C C . SER B 1 88 ? -8.453 -31.266 -34.969 1 97.81 88 SER B C 1
ATOM 4991 O O . SER B 1 88 ? -9.562 -31.672 -34.625 1 97.81 88 SER B O 1
ATOM 4993 N N . LYS B 1 89 ? -7.766 -30.375 -34.25 1 98.38 89 LYS B N 1
ATOM 4994 C CA . LYS B 1 89 ? -8.258 -29.734 -33.031 1 98.38 89 LYS B CA 1
ATOM 4995 C C . LYS B 1 89 ? -8.609 -30.766 -31.969 1 98.38 89 LYS B C 1
ATOM 4997 O O . LYS B 1 89 ? -9.711 -30.734 -31.422 1 98.38 89 LYS B O 1
ATOM 5002 N N . LYS B 1 90 ? -7.621 -31.609 -31.688 1 98.56 90 LYS B N 1
ATOM 5003 C CA . LYS B 1 90 ? -7.773 -32.656 -30.656 1 98.56 90 LYS B CA 1
ATOM 5004 C C . LYS B 1 90 ? -6.562 -32.688 -29.734 1 98.56 90 LYS B C 1
ATOM 5006 O O . LYS B 1 90 ? -5.445 -32.375 -30.156 1 98.56 90 LYS B O 1
ATOM 5011 N N . VAL B 1 91 ? -6.832 -33.094 -28.484 1 98.62 91 VAL B N 1
ATOM 5012 C CA . VAL B 1 91 ? -5.75 -33.438 -27.562 1 98.62 91 VAL B CA 1
ATOM 5013 C C . VAL B 1 91 ? -5.836 -34.906 -27.219 1 98.62 91 VAL B C 1
ATOM 5015 O O . VAL B 1 91 ? -6.93 -35.469 -27.109 1 98.62 91 VAL B O 1
ATOM 5018 N N . HIS B 1 92 ? -4.711 -35.531 -27.156 1 98.56 92 HIS B N 1
ATOM 5019 C CA . HIS B 1 92 ? -4.609 -36.875 -26.641 1 98.56 92 HIS B CA 1
ATOM 5020 C C . HIS B 1 92 ? -4.211 -36.906 -25.156 1 98.56 92 HIS B C 1
ATOM 5022 O O . HIS B 1 92 ? -3.289 -36.188 -24.766 1 98.56 92 HIS B O 1
ATOM 5028 N N . ALA B 1 93 ? -4.961 -37.656 -24.344 1 98.38 93 ALA B N 1
ATOM 5029 C CA . ALA B 1 93 ? -4.711 -37.656 -22.906 1 98.38 93 ALA B CA 1
ATOM 5030 C C . ALA B 1 93 ? -4.664 -39.094 -22.375 1 98.38 93 ALA B C 1
ATOM 5032 O O . ALA B 1 93 ? -5.234 -40 -22.984 1 98.38 93 ALA B O 1
ATOM 5033 N N . SER B 1 94 ? -3.938 -39.219 -21.312 1 98.19 94 SER B N 1
ATOM 5034 C CA . SER B 1 94 ? -3.828 -40.5 -20.641 1 98.19 94 SER B CA 1
ATOM 5035 C C . SER B 1 94 ? -4.195 -40.375 -19.156 1 98.19 94 SER B C 1
ATOM 5037 O O . SER B 1 94 ? -3.74 -39.469 -18.469 1 98.19 94 SER B O 1
ATOM 5039 N N . ASN B 1 95 ? -5.047 -41.219 -18.656 1 98 95 ASN B N 1
ATOM 5040 C CA . ASN B 1 95 ? -5.312 -41.312 -17.219 1 98 95 ASN B CA 1
ATOM 5041 C C . ASN B 1 95 ? -4.125 -41.906 -16.469 1 98 95 ASN B C 1
ATOM 5043 O O . ASN B 1 95 ? -3.738 -43.062 -16.719 1 98 95 ASN B O 1
ATOM 5047 N N . GLU B 1 96 ? -3.637 -41.219 -15.539 1 97.19 96 GLU B N 1
ATOM 5048 C CA . GLU B 1 96 ? -2.393 -41.594 -14.883 1 97.19 96 GLU B CA 1
ATOM 5049 C C . GLU B 1 96 ? -2.619 -42.75 -13.891 1 97.19 96 GLU B C 1
ATOM 5051 O O . GLU B 1 96 ? -1.667 -43.406 -13.453 1 97.19 96 GLU B O 1
ATOM 5056 N N . VAL B 1 97 ? -3.834 -43 -13.539 1 97 97 VAL B N 1
ATOM 5057 C CA . VAL B 1 97 ? -4.164 -44.062 -12.586 1 97 97 VAL B CA 1
ATOM 5058 C C . VAL B 1 97 ? -4.5 -45.344 -13.336 1 97 97 VAL B C 1
ATOM 5060 O O . VAL B 1 97 ? -3.945 -46.406 -13.047 1 97 97 VAL B O 1
ATOM 5063 N N . THR B 1 98 ? -5.316 -45.312 -14.445 1 97 98 THR B N 1
ATOM 5064 C CA . THR B 1 98 ? -5.809 -46.469 -15.141 1 97 98 THR B CA 1
ATOM 5065 C C . THR B 1 98 ? -4.961 -46.781 -16.375 1 97 98 THR B C 1
ATOM 5067 O O . THR B 1 98 ? -4.992 -47.875 -16.906 1 97 98 THR B O 1
ATOM 5070 N N . GLY B 1 99 ? -4.32 -45.812 -16.938 1 96.12 99 GLY B N 1
ATOM 5071 C CA . GLY B 1 99 ? -3.545 -45.969 -18.156 1 96.12 99 GLY B CA 1
ATOM 5072 C C . GLY B 1 99 ? -4.375 -45.812 -19.422 1 96.12 99 GLY B C 1
ATOM 5073 O O . GLY B 1 99 ? -3.84 -45.844 -20.531 1 96.12 99 GLY B O 1
ATOM 5074 N N . GLU B 1 100 ? -5.598 -45.562 -19.219 1 97.44 100 GLU B N 1
ATOM 5075 C CA . GLU B 1 100 ? -6.5 -45.438 -20.359 1 97.44 100 GLU B CA 1
ATOM 5076 C C . GLU B 1 100 ? -6.176 -44.156 -21.156 1 97.44 100 GLU B C 1
ATOM 5078 O O . GLU B 1 100 ? -5.918 -43.125 -20.578 1 97.44 100 GLU B O 1
ATOM 5083 N N . ASN B 1 101 ? -6.117 -44.312 -22.422 1 98.12 101 ASN B N 1
ATOM 5084 C CA . ASN B 1 101 ? -5.898 -43.219 -23.328 1 98.12 101 ASN B CA 1
ATOM 5085 C C . ASN B 1 101 ? -7.191 -42.781 -24.031 1 98.12 101 ASN B C 1
ATOM 5087 O O . ASN B 1 101 ? -8.047 -43.625 -24.312 1 98.12 101 ASN B O 1
ATOM 5091 N N . TYR B 1 102 ? -7.387 -41.531 -24.25 1 97.81 102 TYR B N 1
ATOM 5092 C CA . TYR B 1 102 ? -8.547 -41.031 -24.984 1 97.81 102 TYR B CA 1
ATOM 5093 C C . TYR B 1 102 ? -8.227 -39.719 -25.688 1 97.81 102 TYR B C 1
ATOM 5095 O O . TYR B 1 102 ? -7.152 -39.156 -25.5 1 97.81 102 TYR B O 1
ATOM 5103 N N . GLU B 1 103 ? -9.047 -39.344 -26.578 1 98.12 103 GLU B N 1
ATOM 5104 C CA . GLU B 1 103 ? -8.953 -38.094 -27.281 1 98.12 103 GLU B CA 1
ATOM 5105 C C . GLU B 1 103 ? -10.078 -37.125 -26.875 1 98.12 103 GLU B C 1
ATOM 5107 O O . GLU B 1 103 ? -11.172 -37.562 -26.531 1 98.12 103 GLU B O 1
ATOM 5112 N N . GLU B 1 104 ? -9.75 -35.906 -26.875 1 98.06 104 GLU B N 1
ATOM 5113 C CA . GLU B 1 104 ? -10.727 -34.875 -26.594 1 98.06 104 GLU B CA 1
ATOM 5114 C C . GLU B 1 104 ? -10.672 -33.75 -27.641 1 98.06 104 GLU B C 1
ATOM 5116 O O . GLU B 1 104 ? -9.625 -33.125 -27.828 1 98.06 104 GLU B O 1
ATOM 5121 N N . SER B 1 105 ? -11.781 -33.531 -28.359 1 98.5 105 SER B N 1
ATOM 5122 C CA . SER B 1 105 ? -11.836 -32.438 -29.312 1 98.5 105 SER B CA 1
ATOM 5123 C C . SER B 1 105 ? -12.031 -31.094 -28.609 1 98.5 105 SER B C 1
ATOM 5125 O O . SER B 1 105 ? -12.422 -31.062 -27.438 1 98.5 105 SER B O 1
ATOM 5127 N N . TYR B 1 106 ? -11.711 -30 -29.328 1 98.75 106 TYR B N 1
ATOM 5128 C CA . TYR B 1 106 ? -11.914 -28.672 -28.75 1 98.75 106 TYR B CA 1
ATOM 5129 C C . TYR B 1 106 ? -12.258 -27.656 -29.828 1 98.75 106 TYR B C 1
ATOM 5131 O O . TYR B 1 106 ? -11.852 -27.812 -30.984 1 98.75 106 TYR B O 1
ATOM 5139 N N . ASP B 1 107 ? -13.047 -26.609 -29.469 1 98.56 107 ASP B N 1
ATOM 5140 C CA . ASP B 1 107 ? -13.133 -25.375 -30.25 1 98.56 107 ASP B CA 1
ATOM 5141 C C . ASP B 1 107 ? -12 -24.422 -29.906 1 98.56 107 ASP B C 1
ATOM 5143 O O . ASP B 1 107 ? -11.445 -23.766 -30.797 1 98.56 107 ASP B O 1
ATOM 5147 N N . HIS B 1 108 ? -11.688 -24.281 -28.609 1 98.75 108 HIS B N 1
ATOM 5148 C CA . HIS B 1 108 ? -10.555 -23.531 -28.094 1 98.75 108 HIS B CA 1
ATOM 5149 C C . HIS B 1 108 ? -9.719 -24.375 -27.141 1 98.75 108 HIS B C 1
ATOM 5151 O O . HIS B 1 108 ? -10.266 -25.172 -26.375 1 98.75 108 HIS B O 1
ATOM 5157 N N . LEU B 1 109 ? -8.406 -24.219 -27.234 1 98.94 109 LEU B N 1
ATOM 5158 C CA . LEU B 1 109 ? -7.461 -24.875 -26.344 1 98.94 109 LEU B CA 1
ATOM 5159 C C . LEU B 1 109 ? -6.668 -23.844 -25.547 1 98.94 109 LEU B C 1
ATOM 5161 O O . LEU B 1 109 ? -6.145 -22.875 -26.109 1 98.94 109 LEU B O 1
ATOM 5165 N N . ILE B 1 110 ? -6.668 -23.906 -24.234 1 98.94 110 ILE B N 1
ATOM 5166 C CA . ILE B 1 110 ? -5.859 -23.047 -23.375 1 98.94 110 ILE B CA 1
ATOM 5167 C C . ILE B 1 110 ? -4.73 -23.859 -22.75 1 98.94 110 ILE B C 1
ATOM 5169 O O . ILE B 1 110 ? -4.984 -24.828 -22.016 1 98.94 110 ILE B O 1
ATOM 5173 N N . LEU B 1 111 ? -3.521 -23.484 -23.078 1 98.94 111 LEU B N 1
ATOM 5174 C CA . LEU B 1 111 ? -2.336 -24.156 -22.547 1 98.94 111 LEU B CA 1
ATOM 5175 C C . LEU B 1 111 ? -1.829 -23.438 -21.297 1 98.94 111 LEU B C 1
ATOM 5177 O O . LEU B 1 111 ? -1.242 -22.359 -21.391 1 98.94 111 LEU B O 1
ATOM 5181 N N . ALA B 1 112 ? -2.006 -23.984 -20.156 1 98.62 112 ALA B N 1
ATOM 5182 C CA . ALA B 1 112 ? -1.533 -23.516 -18.859 1 98.62 112 ALA B CA 1
ATOM 5183 C C . ALA B 1 112 ? -0.682 -24.562 -18.156 1 98.62 112 ALA B C 1
ATOM 5185 O O . ALA B 1 112 ? -0.925 -24.906 -17 1 98.62 112 ALA B O 1
ATOM 5186 N N . VAL B 1 113 ? 0.377 -25.016 -18.766 1 97.69 113 VAL B N 1
ATOM 5187 C CA . VAL B 1 113 ? 1.107 -26.219 -18.375 1 97.69 113 VAL B CA 1
ATOM 5188 C C . VAL B 1 113 ? 2.146 -25.875 -17.312 1 97.69 113 VAL B C 1
ATOM 5190 O O . VAL B 1 113 ? 2.678 -26.75 -16.641 1 97.69 113 VAL B O 1
ATOM 5193 N N . GLY B 1 114 ? 2.422 -24.625 -17.141 1 96.25 114 GLY B N 1
ATOM 5194 C CA . GLY B 1 114 ? 3.355 -24.172 -16.125 1 96.25 114 GLY B CA 1
ATOM 5195 C C . GLY B 1 114 ? 4.793 -24.547 -16.422 1 96.25 114 GLY B C 1
ATOM 5196 O O . GLY B 1 114 ? 5.203 -24.609 -17.578 1 96.25 114 GLY B O 1
ATOM 5197 N N . ALA B 1 115 ? 5.594 -24.562 -15.344 1 95.62 115 ALA B N 1
ATOM 5198 C CA . ALA B 1 115 ? 7.016 -24.875 -15.43 1 95.62 115 ALA B CA 1
ATOM 5199 C C . ALA B 1 115 ? 7.387 -26.031 -14.5 1 95.62 115 ALA B C 1
ATOM 5201 O O . ALA B 1 115 ? 6.652 -26.328 -13.555 1 95.62 115 ALA B O 1
ATOM 5202 N N . ALA B 1 116 ? 8.406 -26.688 -14.812 1 93.56 116 ALA B N 1
ATOM 5203 C CA . ALA B 1 116 ? 8.945 -27.766 -13.977 1 93.56 116 ALA B CA 1
ATOM 5204 C C . ALA B 1 116 ? 10.266 -27.344 -13.336 1 93.56 116 ALA B C 1
ATOM 5206 O O . ALA B 1 116 ? 11.031 -26.578 -13.922 1 93.56 116 ALA B O 1
ATOM 5207 N N . PRO B 1 117 ? 10.516 -27.906 -12.109 1 93.5 117 PRO B N 1
ATOM 5208 C CA . PRO B 1 117 ? 11.812 -27.609 -11.492 1 93.5 117 PRO B CA 1
ATOM 5209 C C . PRO B 1 117 ? 12.992 -28.047 -12.359 1 93.5 117 PRO B C 1
ATOM 5211 O O . PRO B 1 117 ? 12.938 -29.109 -12.992 1 93.5 117 PRO B O 1
ATOM 5214 N N . PHE B 1 118 ? 13.984 -27.281 -12.391 1 91.62 118 PHE B N 1
ATOM 5215 C CA . PHE B 1 118 ? 15.195 -27.594 -13.141 1 91.62 118 PHE B CA 1
ATOM 5216 C C . PHE B 1 118 ? 16.109 -28.531 -12.344 1 91.62 118 PHE B C 1
ATOM 5218 O O . PHE B 1 118 ? 16.359 -28.281 -11.164 1 91.62 118 PHE B O 1
ATOM 5225 N N . LYS B 1 119 ? 16.531 -29.594 -12.875 1 91.25 119 LYS B N 1
ATOM 5226 C CA . LYS B 1 119 ? 17.531 -30.5 -12.32 1 91.25 119 LYS B CA 1
ATOM 5227 C C . LYS B 1 119 ? 18.75 -30.594 -13.227 1 91.25 119 LYS B C 1
ATOM 5229 O O . LYS B 1 119 ? 18.703 -31.219 -14.281 1 91.25 119 LYS B O 1
ATOM 5234 N N . PRO B 1 120 ? 19.781 -29.953 -12.766 1 91.19 120 PRO B N 1
ATOM 5235 C CA . PRO B 1 120 ? 20.984 -30.047 -13.594 1 91.19 120 PRO B CA 1
ATOM 5236 C C . PRO B 1 120 ? 21.562 -31.453 -13.664 1 91.19 120 PRO B C 1
ATOM 5238 O O . PRO B 1 120 ? 21.344 -32.281 -12.758 1 91.19 120 PRO B O 1
ATOM 5241 N N . PRO B 1 121 ? 22.234 -31.75 -14.734 1 93.06 121 PRO B N 1
ATOM 5242 C CA . PRO B 1 121 ? 22.828 -33.094 -14.898 1 93.06 121 PRO B CA 1
ATOM 5243 C C . PRO B 1 121 ? 24.109 -33.281 -14.102 1 93.06 121 PRO B C 1
ATOM 5245 O O . PRO B 1 121 ? 25.172 -33.5 -14.68 1 93.06 121 PRO B O 1
ATOM 5248 N N . ILE B 1 122 ? 24.016 -33.312 -12.805 1 95.44 122 ILE B N 1
ATOM 5249 C CA . ILE B 1 122 ? 25.188 -33.5 -11.961 1 95.44 122 ILE B CA 1
ATOM 5250 C C . ILE B 1 122 ? 25.109 -34.875 -11.258 1 95.44 122 ILE B C 1
ATOM 5252 O O . ILE B 1 122 ? 24 -35.344 -10.969 1 95.44 122 ILE B O 1
ATOM 5256 N N . PRO B 1 123 ? 26.266 -35.469 -10.977 1 97.06 123 PRO B N 1
ATOM 5257 C CA . PRO B 1 123 ? 26.281 -36.781 -10.336 1 97.06 123 PRO B CA 1
ATOM 5258 C C . PRO B 1 123 ? 25.562 -36.781 -8.984 1 97.06 123 PRO B C 1
ATOM 5260 O O . PRO B 1 123 ? 25.797 -35.906 -8.164 1 97.06 123 PRO B O 1
ATOM 5263 N N . GLY B 1 124 ? 24.672 -37.75 -8.82 1 96.5 124 GLY B N 1
ATOM 5264 C CA . GLY B 1 124 ? 24.031 -37.969 -7.535 1 96.5 124 GLY B CA 1
ATOM 5265 C C . GLY B 1 124 ? 22.734 -37.188 -7.387 1 96.5 124 GLY B C 1
ATOM 5266 O O . GLY B 1 124 ? 22.094 -37.219 -6.336 1 96.5 124 GLY B O 1
ATOM 5267 N N . ILE B 1 125 ? 22.281 -36.531 -8.398 1 95.75 125 ILE B N 1
ATOM 5268 C CA . ILE B 1 125 ? 21.125 -35.625 -8.359 1 95.75 125 ILE B CA 1
ATOM 5269 C C . ILE B 1 125 ? 19.859 -36.406 -8.023 1 95.75 125 ILE B C 1
ATOM 5271 O O . ILE B 1 125 ? 18.859 -35.844 -7.605 1 95.75 125 ILE B O 1
ATOM 5275 N N . GLU B 1 126 ? 19.906 -37.75 -8.102 1 94.12 126 GLU B N 1
ATOM 5276 C CA . GLU B 1 126 ? 18.719 -38.562 -7.883 1 94.12 126 GLU B CA 1
ATOM 5277 C C . GLU B 1 126 ? 18.797 -39.281 -6.535 1 94.12 126 GLU B C 1
ATOM 5279 O O . GLU B 1 126 ? 17.969 -40.156 -6.25 1 94.12 126 GLU B O 1
ATOM 5284 N N . ARG B 1 127 ? 19.703 -38.938 -5.738 1 95.5 127 ARG B N 1
ATOM 5285 C CA . ARG B 1 127 ? 19.859 -39.562 -4.441 1 95.5 127 ARG B CA 1
ATOM 5286 C C . ARG B 1 127 ? 18.656 -39.281 -3.539 1 95.5 127 ARG B C 1
ATOM 5288 O O . ARG B 1 127 ? 17.984 -38.281 -3.699 1 95.5 127 ARG B O 1
ATOM 5295 N N . ASP B 1 128 ? 18.516 -40.188 -2.584 1 94.62 128 ASP B N 1
ATOM 5296 C CA . ASP B 1 128 ? 17.469 -40 -1.577 1 94.62 128 ASP B CA 1
ATOM 5297 C C . ASP B 1 128 ? 17.734 -38.719 -0.763 1 94.62 128 ASP B C 1
ATOM 5299 O O . ASP B 1 128 ? 18.891 -38.344 -0.548 1 94.62 128 ASP B O 1
ATOM 5303 N N . GLY B 1 129 ? 16.672 -38.094 -0.429 1 96.44 129 GLY B N 1
ATOM 5304 C CA . GLY B 1 129 ? 16.812 -36.938 0.421 1 96.44 129 GLY B CA 1
ATOM 5305 C C . GLY B 1 129 ? 16.891 -35.625 -0.362 1 96.44 129 GLY B C 1
ATOM 5306 O O . GLY B 1 129 ? 16.938 -34.562 0.225 1 96.44 129 GLY B O 1
ATOM 5307 N N . LEU B 1 130 ? 17.016 -35.781 -1.673 1 97.25 130 LEU B N 1
ATOM 5308 C CA . LEU B 1 130 ? 16.953 -34.594 -2.541 1 97.25 130 LEU B CA 1
ATOM 5309 C C . LEU B 1 130 ? 15.531 -34.375 -3.047 1 97.25 130 LEU B C 1
ATOM 5311 O O . LEU B 1 130 ? 14.922 -35.281 -3.623 1 97.25 130 LEU B O 1
ATOM 5315 N N . PHE B 1 131 ? 14.969 -33.188 -2.787 1 97.56 131 PHE B N 1
ATOM 5316 C CA . PHE B 1 131 ? 13.578 -32.906 -3.146 1 97.56 131 PHE B CA 1
ATOM 5317 C C . PHE B 1 131 ? 13.453 -31.594 -3.906 1 97.56 131 PHE B C 1
ATOM 5319 O O . PHE B 1 131 ? 14.148 -30.625 -3.598 1 97.56 131 PHE B O 1
ATOM 5326 N N . ALA B 1 132 ? 12.656 -31.547 -4.938 1 96.31 132 ALA B N 1
ATOM 5327 C CA . ALA B 1 132 ? 12.109 -30.328 -5.516 1 96.31 132 ALA B CA 1
ATOM 5328 C C . ALA B 1 132 ? 10.664 -30.109 -5.062 1 96.31 132 ALA B C 1
ATOM 5330 O O . ALA B 1 132 ? 9.969 -31.062 -4.707 1 96.31 132 ALA B O 1
ATOM 5331 N N . LEU B 1 133 ? 10.258 -28.906 -5.004 1 95.88 133 LEU B N 1
ATOM 5332 C CA . LEU B 1 133 ? 8.922 -28.578 -4.516 1 95.88 133 LEU B CA 1
ATOM 5333 C C . LEU B 1 133 ? 8.047 -28.047 -5.641 1 95.88 133 LEU B C 1
ATOM 5335 O O . LEU B 1 133 ? 8.203 -26.891 -6.055 1 95.88 133 LEU B O 1
ATOM 5339 N N . ARG B 1 134 ? 7.145 -28.828 -6.098 1 92.94 134 ARG B N 1
ATOM 5340 C CA . ARG B 1 134 ? 6.328 -28.422 -7.234 1 92.94 134 ARG B CA 1
ATOM 5341 C C . ARG B 1 134 ? 4.844 -28.562 -6.926 1 92.94 134 ARG B C 1
ATOM 5343 O O . ARG B 1 134 ? 4.016 -27.797 -7.41 1 92.94 134 ARG B O 1
ATOM 5350 N N . ASN B 1 135 ? 4.492 -29.594 -6.219 1 95.12 135 ASN B N 1
ATOM 5351 C CA . ASN B 1 135 ? 3.088 -29.891 -5.957 1 95.12 135 ASN B CA 1
ATOM 5352 C C . ASN B 1 135 ? 2.875 -30.391 -4.527 1 95.12 135 ASN B C 1
ATOM 5354 O O . ASN B 1 135 ? 3.814 -30.422 -3.734 1 95.12 135 ASN B O 1
ATOM 5358 N N . LEU B 1 136 ? 1.657 -30.703 -4.168 1 96.69 136 LEU B N 1
ATOM 5359 C CA . LEU B 1 136 ? 1.323 -31.047 -2.789 1 96.69 136 LEU B CA 1
ATOM 5360 C C . LEU B 1 136 ? 1.962 -32.375 -2.393 1 96.69 136 LEU B C 1
ATOM 5362 O O . LEU B 1 136 ? 2.297 -32.594 -1.224 1 96.69 136 LEU B O 1
ATOM 5366 N N . GLN B 1 137 ? 2.111 -33.25 -3.365 1 96.25 137 GLN B N 1
ATOM 5367 C CA . GLN B 1 137 ? 2.779 -34.5 -3.092 1 96.25 137 GLN B CA 1
ATOM 5368 C C . GLN B 1 137 ? 4.234 -34.281 -2.682 1 96.25 137 GLN B C 1
ATOM 5370 O O . GLN B 1 137 ? 4.738 -34.969 -1.779 1 96.25 137 GLN B O 1
ATOM 5375 N N . ASP B 1 138 ? 4.883 -33.406 -3.42 1 97.31 138 ASP B N 1
ATOM 5376 C CA . ASP B 1 138 ? 6.242 -33.031 -3.031 1 97.31 138 ASP B CA 1
ATOM 5377 C C . ASP B 1 138 ? 6.273 -32.5 -1.605 1 97.31 138 ASP B C 1
ATOM 5379 O O . ASP B 1 138 ? 7.152 -32.844 -0.817 1 97.31 138 ASP B O 1
ATOM 5383 N N . MET B 1 139 ? 5.348 -31.594 -1.293 1 98.06 139 MET B N 1
ATOM 5384 C CA . MET B 1 139 ? 5.207 -31 0.035 1 98.06 139 MET B CA 1
ATOM 5385 C C . MET B 1 139 ? 5.07 -32.094 1.1 1 98.06 139 MET B C 1
ATOM 5387 O O . MET B 1 139 ? 5.785 -32.062 2.102 1 98.06 139 MET B O 1
ATOM 5391 N N . ASP B 1 140 ? 4.18 -33.062 0.884 1 98.06 140 ASP B N 1
ATOM 5392 C CA . ASP B 1 140 ? 3.934 -34.156 1.818 1 98.06 140 ASP B CA 1
ATOM 5393 C C . ASP B 1 140 ? 5.184 -35 2.004 1 98.06 140 ASP B C 1
ATOM 5395 O O . ASP B 1 140 ? 5.492 -35.438 3.119 1 98.06 140 ASP B O 1
ATOM 5399 N N . ALA B 1 141 ? 5.836 -35.281 0.904 1 98.31 141 ALA B N 1
ATOM 5400 C CA . ALA B 1 141 ? 7.043 -36.094 0.95 1 98.31 141 ALA B CA 1
ATOM 5401 C C . ALA B 1 141 ? 8.133 -35.406 1.781 1 98.31 141 ALA B C 1
ATOM 5403 O O . ALA B 1 141 ? 8.836 -36.062 2.545 1 98.31 141 ALA B O 1
ATOM 5404 N N . ILE B 1 142 ? 8.273 -34.156 1.643 1 98.56 142 ILE B N 1
ATOM 5405 C CA . ILE B 1 142 ? 9.281 -33.406 2.383 1 98.56 142 ILE B CA 1
ATOM 5406 C C . ILE B 1 142 ? 8.945 -33.406 3.873 1 98.56 142 ILE B C 1
ATOM 5408 O O . ILE B 1 142 ? 9.828 -33.656 4.707 1 98.56 142 ILE B O 1
ATOM 5412 N N . VAL B 1 143 ? 7.695 -33.156 4.223 1 98.5 143 VAL B N 1
ATOM 5413 C CA . VAL B 1 143 ? 7.262 -33.188 5.617 1 98.5 143 VAL B CA 1
ATOM 5414 C C . VAL B 1 143 ? 7.516 -34.562 6.223 1 98.5 143 VAL B C 1
ATOM 5416 O O . VAL B 1 143 ? 8.078 -34.656 7.316 1 98.5 143 VAL B O 1
ATOM 5419 N N . ALA B 1 144 ? 7.137 -35.594 5.477 1 98.38 144 ALA B N 1
ATOM 5420 C CA . ALA B 1 144 ? 7.324 -36.969 5.953 1 98.38 144 ALA B CA 1
ATOM 5421 C C . ALA B 1 144 ? 8.805 -37.281 6.164 1 98.38 144 ALA B C 1
ATOM 5423 O O . ALA B 1 144 ? 9.172 -37.938 7.145 1 98.38 144 ALA B O 1
ATOM 5424 N N . TRP B 1 145 ? 9.602 -36.875 5.238 1 98.25 145 TRP B N 1
ATOM 5425 C CA . TRP B 1 145 ? 11.039 -37.094 5.328 1 98.25 145 TRP B CA 1
ATOM 5426 C C . TRP B 1 145 ? 11.633 -36.406 6.547 1 98.25 145 TRP B C 1
ATOM 5428 O O . TRP B 1 145 ? 12.398 -37 7.301 1 98.25 145 TRP B O 1
ATOM 5438 N N . LEU B 1 146 ? 11.305 -35.156 6.754 1 98.12 146 LEU B N 1
ATOM 5439 C CA . LEU B 1 146 ? 11.805 -34.375 7.871 1 98.12 146 LEU B CA 1
ATOM 5440 C C . LEU B 1 146 ? 11.391 -35 9.203 1 98.12 146 LEU B C 1
ATOM 5442 O O . LEU B 1 146 ? 12.195 -35.062 10.141 1 98.12 146 LEU B O 1
ATOM 5446 N N . ASP B 1 147 ? 10.141 -35.406 9.25 1 97.5 147 ASP B N 1
ATOM 5447 C CA . ASP B 1 147 ? 9.648 -36.062 10.469 1 97.5 147 ASP B CA 1
ATOM 5448 C C . ASP B 1 147 ? 10.414 -37.344 10.773 1 97.5 147 ASP B C 1
ATOM 5450 O O . ASP B 1 147 ? 10.812 -37.562 11.914 1 97.5 147 ASP B O 1
ATOM 5454 N N . LYS B 1 148 ? 10.602 -38.094 9.734 1 97.44 148 LYS B N 1
ATOM 5455 C CA . LYS B 1 148 ? 11.336 -39.344 9.883 1 97.44 148 LYS B CA 1
ATOM 5456 C C . LYS B 1 148 ? 12.773 -39.062 10.32 1 97.44 148 LYS B C 1
ATOM 5458 O O . LYS B 1 148 ? 13.273 -39.719 11.25 1 97.44 148 LYS B O 1
ATOM 5463 N N . LYS B 1 149 ? 13.461 -38.188 9.688 1 97.19 149 LYS B N 1
ATOM 5464 C CA . LYS B 1 149 ? 14.859 -37.906 9.984 1 97.19 149 LYS B CA 1
ATOM 5465 C C . LYS B 1 149 ? 15.016 -37.312 11.383 1 97.19 149 LYS B C 1
ATOM 5467 O O . LYS B 1 149 ? 16.016 -37.531 12.062 1 97.19 149 LYS B O 1
ATOM 5472 N N . THR B 1 150 ? 14.078 -36.469 11.75 1 97.44 150 THR B N 1
ATOM 5473 C CA . THR B 1 150 ? 14.094 -35.938 13.102 1 97.44 150 THR B CA 1
ATOM 5474 C C . THR B 1 150 ? 14.039 -37.062 14.141 1 97.44 150 THR B C 1
ATOM 5476 O O . THR B 1 150 ? 14.766 -37 15.141 1 97.44 150 THR B O 1
ATOM 5479 N N . LYS B 1 151 ? 13.188 -38 13.906 1 96.62 151 LYS B N 1
ATOM 5480 C CA . LYS B 1 151 ? 13.109 -39.156 14.789 1 96.62 151 LYS B CA 1
ATOM 5481 C C . LYS B 1 151 ? 14.422 -39.938 14.789 1 96.62 151 LYS B C 1
ATOM 5483 O O . LYS B 1 151 ? 14.875 -40.406 15.836 1 96.62 151 LYS B O 1
ATOM 5488 N N . ASP B 1 152 ? 15.008 -40.062 13.633 1 95.06 152 ASP B N 1
ATOM 5489 C CA . ASP B 1 152 ? 16.234 -40.812 13.469 1 95.06 152 ASP B CA 1
ATOM 5490 C C . ASP B 1 152 ? 17.375 -40.219 14.305 1 95.06 152 ASP B C 1
ATOM 5492 O O . ASP B 1 152 ? 18.266 -40.938 14.742 1 95.06 152 ASP B O 1
ATOM 5496 N N . VAL B 1 153 ? 17.266 -38.938 14.539 1 94.31 153 VAL B N 1
ATOM 5497 C CA . VAL B 1 153 ? 18.344 -38.281 15.273 1 94.31 153 VAL B CA 1
ATOM 5498 C C . VAL B 1 153 ? 17.922 -38.062 16.719 1 94.31 153 VAL B C 1
ATOM 5500 O O . VAL B 1 153 ? 18.375 -37.094 17.359 1 94.31 153 VAL B O 1
ATOM 5503 N N . GLY B 1 154 ? 16.969 -38.719 17.25 1 94.5 154 GLY B N 1
ATOM 5504 C CA . GLY B 1 154 ? 16.594 -38.719 18.656 1 94.5 154 GLY B CA 1
ATOM 5505 C C . GLY B 1 154 ? 15.602 -37.594 19 1 94.5 154 GLY B C 1
ATOM 5506 O O . GLY B 1 154 ? 15.531 -37.156 20.141 1 94.5 154 GLY B O 1
ATOM 5507 N N . GLY B 1 155 ? 14.984 -37.031 18.031 1 94.88 155 GLY B N 1
ATOM 5508 C CA . GLY B 1 155 ? 13.906 -36.094 18.25 1 94.88 155 GLY B CA 1
ATOM 5509 C C . GLY B 1 155 ? 14.383 -34.656 18.312 1 94.88 155 GLY B C 1
ATOM 5510 O O . GLY B 1 155 ? 13.594 -33.75 18.578 1 94.88 155 GLY B O 1
ATOM 5511 N N . ASN B 1 156 ? 15.594 -34.438 18.078 1 97 156 ASN B N 1
ATOM 5512 C CA . ASN B 1 156 ? 16.141 -33.062 18.109 1 97 156 ASN B CA 1
ATOM 5513 C C . ASN B 1 156 ? 16.422 -32.562 16.703 1 97 156 ASN B C 1
ATOM 5515 O O . ASN B 1 156 ? 17.5 -32.812 16.141 1 97 156 ASN B O 1
ATOM 5519 N N . PRO B 1 157 ? 15.609 -31.672 16.188 1 96.81 157 PRO B N 1
ATOM 5520 C CA . PRO B 1 157 ? 15.812 -31.156 14.836 1 96.81 157 PRO B CA 1
ATOM 5521 C C . PRO B 1 157 ? 17.141 -30.422 14.672 1 96.81 157 PRO B C 1
ATOM 5523 O O . PRO B 1 157 ? 17.656 -30.312 13.555 1 96.81 157 PRO B O 1
ATOM 5526 N N . GLY B 1 158 ? 17.641 -29.953 15.742 1 96.88 158 GLY B N 1
ATOM 5527 C CA . GLY B 1 158 ? 18.922 -29.25 15.703 1 96.88 158 GLY B CA 1
ATOM 5528 C C . GLY B 1 158 ? 20.062 -30.125 15.219 1 96.88 158 GLY B C 1
ATOM 5529 O O . GLY B 1 158 ? 21.125 -29.625 14.844 1 96.88 158 GLY B O 1
ATOM 5530 N N . ASP B 1 159 ? 19.906 -31.422 15.219 1 96.69 159 ASP B N 1
ATOM 5531 C CA . ASP B 1 159 ? 20.938 -32.375 14.773 1 96.69 159 ASP B CA 1
ATOM 5532 C C . ASP B 1 159 ? 20.812 -32.625 13.273 1 96.69 159 ASP B C 1
ATOM 5534 O O . ASP B 1 159 ? 21.656 -33.312 12.695 1 96.69 159 ASP B O 1
ATOM 5538 N N . LEU B 1 160 ? 19.812 -32.062 12.625 1 97.81 160 LEU B N 1
ATOM 5539 C CA . LEU B 1 160 ? 19.641 -32.219 11.188 1 97.81 160 LEU B CA 1
ATOM 5540 C C . LEU B 1 160 ? 20.344 -31.094 10.438 1 97.81 160 LEU B C 1
ATOM 5542 O O . LEU B 1 160 ? 20.203 -29.922 10.812 1 97.81 160 LEU B O 1
ATOM 5546 N N . HIS B 1 161 ? 21.062 -31.438 9.438 1 98.38 161 HIS B N 1
ATOM 5547 C CA . HIS B 1 161 ? 21.625 -30.469 8.492 1 98.38 161 HIS B CA 1
ATOM 5548 C C . HIS B 1 161 ? 20.875 -30.5 7.16 1 98.38 161 HIS B C 1
ATOM 5550 O O . HIS B 1 161 ? 20.828 -31.547 6.5 1 98.38 161 HIS B O 1
ATOM 5556 N N . CYS B 1 162 ? 20.281 -29.391 6.82 1 98.75 162 CYS B N 1
ATOM 5557 C CA . CYS B 1 162 ? 19.562 -29.25 5.562 1 98.75 162 CYS B CA 1
ATOM 5558 C C . CYS B 1 162 ? 20.281 -28.297 4.621 1 98.75 162 CYS B C 1
ATOM 5560 O O . CYS B 1 162 ? 20.844 -27.281 5.062 1 98.75 162 CYS B O 1
ATOM 5562 N N . VAL B 1 163 ? 20.312 -28.609 3.363 1 98.75 163 VAL B N 1
ATOM 5563 C CA . VAL B 1 163 ? 20.875 -27.734 2.346 1 98.75 163 VAL B CA 1
ATOM 5564 C C . VAL B 1 163 ? 19.781 -27.219 1.425 1 98.75 163 VAL B C 1
ATOM 5566 O O . VAL B 1 163 ? 18.906 -27.984 1.012 1 98.75 163 VAL B O 1
ATOM 5569 N N . VAL B 1 164 ? 19.703 -25.984 1.214 1 98.81 164 VAL B N 1
ATOM 5570 C CA . VAL B 1 164 ? 18.844 -25.375 0.191 1 98.81 164 VAL B CA 1
ATOM 5571 C C . VAL B 1 164 ? 19.703 -24.938 -0.991 1 98.81 164 VAL B C 1
ATOM 5573 O O . VAL B 1 164 ? 20.578 -24.078 -0.843 1 98.81 164 VAL B O 1
ATOM 5576 N N . ALA B 1 165 ? 19.516 -25.562 -2.121 1 98.12 165 ALA B N 1
ATOM 5577 C CA . ALA B 1 165 ? 20.234 -25.234 -3.348 1 98.12 165 ALA B CA 1
ATOM 5578 C C . ALA B 1 165 ? 19.453 -24.234 -4.195 1 98.12 165 ALA B C 1
ATOM 5580 O O . ALA B 1 165 ? 18.453 -24.594 -4.816 1 98.12 165 ALA B O 1
ATOM 5581 N N . GLY B 1 166 ? 19.969 -23.016 -4.336 1 97.81 166 GLY B N 1
ATOM 5582 C CA . GLY B 1 166 ? 19.281 -21.938 -5.008 1 97.81 166 GLY B CA 1
ATOM 5583 C C . GLY B 1 166 ? 18.703 -20.906 -4.047 1 97.81 166 GLY B C 1
ATOM 5584 O O . GLY B 1 166 ? 17.906 -21.266 -3.168 1 97.81 166 GLY B O 1
ATOM 5585 N N . ALA B 1 167 ? 19.094 -19.656 -4.246 1 98.12 167 ALA B N 1
ATOM 5586 C CA . ALA B 1 167 ? 18.703 -18.594 -3.312 1 98.12 167 ALA B CA 1
ATOM 5587 C C . ALA B 1 167 ? 17.703 -17.656 -3.947 1 98.12 167 ALA B C 1
ATOM 5589 O O . ALA B 1 167 ? 17.812 -16.422 -3.801 1 98.12 167 ALA B O 1
ATOM 5590 N N . GLY B 1 168 ? 16.719 -18.234 -4.73 1 96.94 168 GLY B N 1
ATOM 5591 C CA . GLY B 1 168 ? 15.57 -17.484 -5.211 1 96.94 168 GLY B CA 1
ATOM 5592 C C . GLY B 1 168 ? 14.445 -17.391 -4.199 1 96.94 168 GLY B C 1
ATOM 5593 O O . GLY B 1 168 ? 14.664 -17.578 -2.998 1 96.94 168 GLY B O 1
ATOM 5594 N N . PHE B 1 169 ? 13.266 -17.141 -4.586 1 95.88 169 PHE B N 1
ATOM 5595 C CA . PHE B 1 169 ? 12.109 -16.938 -3.719 1 95.88 169 PHE B CA 1
ATOM 5596 C C . PHE B 1 169 ? 11.805 -18.188 -2.924 1 95.88 169 PHE B C 1
ATOM 5598 O O . PHE B 1 169 ? 11.766 -18.172 -1.692 1 95.88 169 PHE B O 1
ATOM 5605 N N . VAL B 1 170 ? 11.656 -19.297 -3.66 1 95.62 170 VAL B N 1
ATOM 5606 C CA . VAL B 1 170 ? 11.336 -20.562 -2.998 1 95.62 170 VAL B CA 1
ATOM 5607 C C . VAL B 1 170 ? 12.469 -20.953 -2.053 1 95.62 170 VAL B C 1
ATOM 5609 O O . VAL B 1 170 ? 12.219 -21.469 -0.962 1 95.62 170 VAL B O 1
ATOM 5612 N N . GLY B 1 171 ? 13.711 -20.734 -2.529 1 97.88 171 GLY B N 1
ATOM 5613 C CA . GLY B 1 171 ? 14.859 -21.047 -1.687 1 97.88 171 GLY B CA 1
ATOM 5614 C C . GLY B 1 171 ? 14.836 -20.297 -0.363 1 97.88 171 GLY B C 1
ATOM 5615 O O . GLY B 1 171 ? 15 -20.906 0.696 1 97.88 171 GLY B O 1
ATOM 5616 N N . LEU B 1 172 ? 14.578 -19.031 -0.405 1 98.44 172 LEU B N 1
ATOM 5617 C CA . LEU B 1 172 ? 14.555 -18.219 0.808 1 98.44 172 LEU B CA 1
ATOM 5618 C C . LEU B 1 172 ? 13.391 -18.609 1.708 1 98.44 172 LEU B C 1
ATOM 5620 O O . LEU B 1 172 ? 13.539 -18.656 2.932 1 98.44 172 LEU B O 1
ATOM 5624 N N . GLU B 1 173 ? 12.242 -18.844 1.136 1 98.25 173 GLU B N 1
ATOM 5625 C CA . GLU B 1 173 ? 11.094 -19.312 1.917 1 98.25 173 GLU B CA 1
ATOM 5626 C C . GLU B 1 173 ? 11.406 -20.625 2.631 1 98.25 173 GLU B C 1
ATOM 5628 O O . GLU B 1 173 ? 11.055 -20.797 3.799 1 98.25 173 GLU B O 1
ATOM 5633 N N . MET B 1 174 ? 12.094 -21.484 1.933 1 98.62 174 MET B N 1
ATOM 5634 C CA . MET B 1 174 ? 12.406 -22.781 2.51 1 98.62 174 MET B CA 1
ATOM 5635 C C . MET B 1 174 ? 13.461 -22.656 3.609 1 98.62 174 MET B C 1
ATOM 5637 O O . MET B 1 174 ? 13.414 -23.375 4.609 1 98.62 174 MET B O 1
ATOM 5641 N N . VAL B 1 175 ? 14.453 -21.75 3.412 1 98.81 175 VAL B N 1
ATOM 5642 C CA . VAL B 1 175 ? 15.422 -21.484 4.473 1 98.81 175 VAL B CA 1
ATOM 5643 C C . VAL B 1 175 ? 14.695 -21.078 5.754 1 98.81 175 VAL B C 1
ATOM 5645 O O . VAL B 1 175 ? 14.953 -21.641 6.824 1 98.81 175 VAL B O 1
ATOM 5648 N N . GLU B 1 176 ? 13.789 -20.141 5.656 1 98.69 176 GLU B N 1
ATOM 5649 C CA . GLU B 1 176 ? 13.016 -19.672 6.805 1 98.69 176 GLU B CA 1
ATOM 5650 C C . GLU B 1 176 ? 12.258 -20.812 7.465 1 98.69 176 GLU B C 1
ATOM 5652 O O . GLU B 1 176 ? 12.289 -20.969 8.688 1 98.69 176 GLU B O 1
ATOM 5657 N N . GLN B 1 177 ? 11.625 -21.641 6.645 1 98.62 177 GLN B N 1
ATOM 5658 C CA . GLN B 1 177 ? 10.742 -22.672 7.18 1 98.62 177 GLN B CA 1
ATOM 5659 C C . GLN B 1 177 ? 11.531 -23.797 7.816 1 98.62 177 GLN B C 1
ATOM 5661 O O . GLN B 1 177 ? 11.109 -24.375 8.82 1 98.62 177 GLN B O 1
ATOM 5666 N N . LEU B 1 178 ? 12.664 -24.141 7.219 1 98.75 178 LEU B N 1
ATOM 5667 C CA . LEU B 1 178 ? 13.516 -25.172 7.789 1 98.75 178 LEU B CA 1
ATOM 5668 C C . LEU B 1 178 ? 14.125 -24.719 9.109 1 98.75 178 LEU B C 1
ATOM 5670 O O . LEU B 1 178 ? 14.25 -25.5 10.047 1 98.75 178 LEU B O 1
ATOM 5674 N N . LEU B 1 179 ? 14.531 -23.438 9.18 1 98.5 179 LEU B N 1
ATOM 5675 C CA . LEU B 1 179 ? 15.008 -22.891 10.445 1 98.5 179 LEU B CA 1
ATOM 5676 C C . LEU B 1 179 ? 13.891 -22.891 11.492 1 98.5 179 LEU B C 1
ATOM 5678 O O . LEU B 1 179 ? 14.141 -23.141 12.672 1 98.5 179 LEU B O 1
ATOM 5682 N N . ASN B 1 180 ? 12.711 -22.578 11.07 1 97.19 180 ASN B N 1
ATOM 5683 C CA . ASN B 1 180 ? 11.562 -22.594 11.969 1 97.19 180 ASN B CA 1
ATOM 5684 C C . ASN B 1 180 ? 11.344 -23.969 12.57 1 97.19 180 ASN B C 1
ATOM 5686 O O . ASN B 1 180 ? 10.852 -24.094 13.695 1 97.19 180 ASN B O 1
ATOM 5690 N N . ARG B 1 181 ? 11.719 -25.016 11.836 1 97.56 181 ARG B N 1
ATOM 5691 C CA . ARG B 1 181 ? 11.617 -26.391 12.328 1 97.56 181 ARG B CA 1
ATOM 5692 C C . ARG B 1 181 ? 12.758 -26.719 13.289 1 97.56 181 ARG B C 1
ATOM 5694 O O . ARG B 1 181 ? 12.766 -27.766 13.914 1 97.56 181 ARG B O 1
ATOM 5701 N N . GLY B 1 182 ? 13.719 -25.797 13.336 1 97.94 182 GLY B N 1
ATOM 5702 C CA . GLY B 1 182 ? 14.805 -25.953 14.289 1 97.94 182 GLY B CA 1
ATOM 5703 C C . GLY B 1 182 ? 16.031 -26.641 13.695 1 97.94 182 GLY B C 1
ATOM 5704 O O . GLY B 1 182 ? 16.938 -27.031 14.43 1 97.94 182 GLY B O 1
ATOM 5705 N N . THR B 1 183 ? 16.094 -26.844 12.352 1 98.5 183 THR B N 1
ATOM 5706 C CA . THR B 1 183 ? 17.203 -27.531 11.719 1 98.5 183 THR B CA 1
ATOM 5707 C C . THR B 1 183 ? 18.359 -26.562 11.438 1 98.5 183 THR B C 1
ATOM 5709 O O . THR B 1 183 ? 18.203 -25.344 11.586 1 98.5 183 THR B O 1
ATOM 5712 N N . ASN B 1 184 ? 19.5 -27.078 11.18 1 98.38 184 ASN B N 1
ATOM 5713 C CA . ASN B 1 184 ? 20.625 -26.281 10.656 1 98.38 184 ASN B CA 1
ATOM 5714 C C . ASN B 1 184 ? 20.578 -26.203 9.133 1 98.38 184 ASN B C 1
ATOM 5716 O O . ASN B 1 184 ? 20.281 -27.188 8.453 1 98.38 184 ASN B O 1
ATOM 5720 N N . VAL B 1 185 ? 20.828 -25.016 8.609 1 98.81 185 VAL B N 1
ATOM 5721 C CA . VAL B 1 185 ? 20.594 -24.828 7.184 1 98.81 185 VAL B CA 1
ATOM 5722 C C . VAL B 1 185 ? 21.828 -24.219 6.523 1 98.81 185 VAL B C 1
ATOM 5724 O O . VAL B 1 185 ? 22.422 -23.266 7.043 1 98.81 185 VAL B O 1
ATOM 5727 N N . THR B 1 186 ? 22.281 -24.766 5.438 1 98.81 186 THR B N 1
ATOM 5728 C CA . THR B 1 186 ? 23.219 -24.172 4.496 1 98.81 186 THR B CA 1
ATOM 5729 C C . THR B 1 186 ? 22.516 -23.766 3.205 1 98.81 186 THR B C 1
ATOM 5731 O O . THR B 1 186 ? 21.781 -24.578 2.619 1 98.81 186 THR B O 1
ATOM 5734 N N . LEU B 1 187 ? 22.656 -22.531 2.83 1 98.81 187 LEU B N 1
ATOM 5735 C CA . LEU B 1 187 ? 22.125 -22.031 1.572 1 98.81 187 LEU B CA 1
ATOM 5736 C C . LEU B 1 187 ? 23.219 -21.891 0.528 1 98.81 187 LEU B C 1
ATOM 5738 O O . LEU B 1 187 ? 24.219 -21.203 0.753 1 98.81 187 LEU B O 1
ATOM 5742 N N . VAL B 1 188 ? 23.078 -22.562 -0.597 1 98.69 188 VAL B N 1
ATOM 5743 C CA . VAL B 1 188 ? 24.094 -22.547 -1.65 1 98.69 188 VAL B CA 1
ATOM 5744 C C . VAL B 1 188 ? 23.516 -21.875 -2.896 1 98.69 188 VAL B C 1
ATOM 5746 O O . VAL B 1 188 ? 22.453 -22.25 -3.389 1 98.69 188 VAL B O 1
ATOM 5749 N N . GLU B 1 189 ? 24.156 -20.875 -3.389 1 98.25 189 GLU B N 1
ATOM 5750 C CA . GLU B 1 189 ? 23.781 -20.125 -4.578 1 98.25 189 GLU B CA 1
ATOM 5751 C C . GLU B 1 189 ? 24.953 -19.953 -5.531 1 98.25 189 GLU B C 1
ATOM 5753 O O . GLU B 1 189 ? 26.031 -19.5 -5.121 1 98.25 189 GLU B O 1
ATOM 5758 N N . MET B 1 190 ? 24.75 -20.344 -6.805 1 96.81 190 MET B N 1
ATOM 5759 C CA . MET B 1 190 ? 25.828 -20.266 -7.793 1 96.81 190 MET B CA 1
ATOM 5760 C C . MET B 1 190 ? 26.188 -18.812 -8.102 1 96.81 190 MET B C 1
ATOM 5762 O O . MET B 1 190 ? 27.359 -18.5 -8.352 1 96.81 190 MET B O 1
ATOM 5766 N N . LEU B 1 191 ? 25.219 -17.922 -8.125 1 96.12 191 LEU B N 1
ATOM 5767 C CA . LEU B 1 191 ? 25.438 -16.5 -8.445 1 96.12 191 LEU B CA 1
ATOM 5768 C C . LEU B 1 191 ? 26.078 -15.781 -7.277 1 96.12 191 LEU B C 1
ATOM 5770 O O . LEU B 1 191 ? 26.078 -16.281 -6.148 1 96.12 191 LEU B O 1
ATOM 5774 N N . PRO B 1 192 ? 26.594 -14.578 -7.512 1 96 192 PRO B N 1
ATOM 5775 C CA . PRO B 1 192 ? 27.359 -13.883 -6.48 1 96 192 PRO B CA 1
ATOM 5776 C C . PRO B 1 192 ? 26.484 -13.25 -5.406 1 96 192 PRO B C 1
ATOM 5778 O O . PRO B 1 192 ? 27 -12.68 -4.438 1 96 192 PRO B O 1
ATOM 5781 N N . GLN B 1 193 ? 25.234 -13.352 -5.516 1 96.81 193 GLN B N 1
ATOM 5782 C CA . GLN B 1 193 ? 24.297 -12.812 -4.543 1 96.81 193 GLN B CA 1
ATOM 5783 C C . GLN B 1 193 ? 23.062 -13.711 -4.422 1 96.81 193 GLN B C 1
ATOM 5785 O O . GLN B 1 193 ? 22.812 -14.547 -5.293 1 96.81 193 GLN B O 1
ATOM 5790 N N . ILE B 1 194 ? 22.328 -13.555 -3.291 1 97.94 194 ILE B N 1
ATOM 5791 C CA . ILE B 1 194 ? 21.031 -14.203 -3.182 1 97.94 194 ILE B CA 1
ATOM 5792 C C . ILE B 1 194 ? 19.969 -13.344 -3.861 1 97.94 194 ILE B C 1
ATOM 5794 O O . ILE B 1 194 ? 20.172 -12.156 -4.094 1 97.94 194 ILE B O 1
ATOM 5798 N N . LEU B 1 195 ? 18.812 -13.898 -4.223 1 98 195 LEU B N 1
ATOM 5799 C CA . LEU B 1 195 ? 17.641 -13.227 -4.746 1 98 195 LEU B CA 1
ATOM 5800 C C . LEU B 1 195 ? 18 -12.328 -5.922 1 98 195 LEU B C 1
ATOM 5802 O O . LEU B 1 195 ? 17.922 -11.102 -5.82 1 98 195 LEU B O 1
ATOM 5806 N N . GLY B 1 196 ? 18.141 -12.875 -7.012 1 96.38 196 GLY B N 1
ATOM 5807 C CA . GLY B 1 196 ? 18.672 -12.305 -8.242 1 96.38 196 GLY B CA 1
ATOM 5808 C C . GLY B 1 196 ? 17.938 -11.055 -8.68 1 96.38 196 GLY B C 1
ATOM 5809 O O . GLY B 1 196 ? 18.547 -10.109 -9.18 1 96.38 196 GLY B O 1
ATOM 5810 N N . PRO B 1 197 ? 16.609 -10.961 -8.5 1 97 197 PRO B N 1
ATOM 5811 C CA . PRO B 1 197 ? 15.875 -9.781 -8.953 1 97 197 PRO B CA 1
ATOM 5812 C C . PRO B 1 197 ? 16.297 -8.5 -8.227 1 97 197 PRO B C 1
ATOM 5814 O O . PRO B 1 197 ? 16.078 -7.398 -8.734 1 97 197 PRO B O 1
ATOM 5817 N N . LEU B 1 198 ? 16.859 -8.578 -7.059 1 98.38 198 LEU B N 1
ATOM 5818 C CA . LEU B 1 198 ? 17.359 -7.402 -6.348 1 98.38 198 LEU B CA 1
ATOM 5819 C C . LEU B 1 198 ? 18.781 -7.07 -6.781 1 98.38 198 LEU B C 1
ATOM 5821 O O . LEU B 1 198 ? 19.5 -7.945 -7.27 1 98.38 198 LEU B O 1
ATOM 5825 N N . ASP B 1 199 ? 19.141 -5.836 -6.672 1 98 199 ASP B N 1
ATOM 5826 C CA . ASP B 1 199 ? 20.547 -5.461 -6.812 1 98 199 ASP B CA 1
ATOM 5827 C C . ASP B 1 199 ? 21.344 -5.852 -5.57 1 98 199 ASP B C 1
ATOM 5829 O O . ASP B 1 199 ? 20.766 -6.078 -4.504 1 98 199 ASP B O 1
ATOM 5833 N N . VAL B 1 200 ? 22.656 -5.961 -5.723 1 96.44 200 VAL B N 1
ATOM 5834 C CA . VAL B 1 200 ? 23.531 -6.617 -4.754 1 96.44 200 VAL B CA 1
ATOM 5835 C C . VAL B 1 200 ? 23.406 -5.918 -3.402 1 96.44 200 VAL B C 1
ATOM 5837 O O . VAL B 1 200 ? 23.375 -6.574 -2.359 1 96.44 200 VAL B O 1
ATOM 5840 N N . GLU B 1 201 ? 23.328 -4.582 -3.346 1 96.94 201 GLU B N 1
ATOM 5841 C CA . GLU B 1 201 ? 23.297 -3.855 -2.078 1 96.94 201 GLU B CA 1
ATOM 5842 C C . GLU B 1 201 ? 21.953 -4.031 -1.371 1 96.94 201 GLU B C 1
ATOM 5844 O O . GLU B 1 201 ? 21.891 -4 -0.14 1 96.94 201 GLU B O 1
ATOM 5849 N N . MET B 1 202 ? 20.922 -4.223 -2.139 1 98.19 202 MET B N 1
ATOM 5850 C CA . MET B 1 202 ? 19.609 -4.457 -1.55 1 98.19 202 MET B CA 1
ATOM 5851 C C . MET B 1 202 ? 19.5 -5.887 -1.03 1 98.19 202 MET B C 1
ATOM 5853 O O . MET B 1 202 ? 18.922 -6.117 0.038 1 98.19 202 MET B O 1
ATOM 5857 N N . ALA B 1 203 ? 20.047 -6.84 -1.785 1 98.12 203 ALA B N 1
ATOM 5858 C CA . ALA B 1 203 ? 20.031 -8.242 -1.381 1 98.12 203 ALA B CA 1
ATOM 5859 C C . ALA B 1 203 ? 20.875 -8.461 -0.128 1 98.12 203 ALA B C 1
ATOM 5861 O O . ALA B 1 203 ? 20.609 -9.383 0.649 1 98.12 203 ALA B O 1
ATOM 5862 N N . SER B 1 204 ? 21.859 -7.602 0.102 1 97.31 204 SER B N 1
ATOM 5863 C CA . SER B 1 204 ? 22.797 -7.754 1.204 1 97.31 204 SER B CA 1
ATOM 5864 C C . SER B 1 204 ? 22.094 -7.652 2.553 1 97.31 204 SER B C 1
ATOM 5866 O O . SER B 1 204 ? 22.5 -8.305 3.52 1 97.31 204 SER B O 1
ATOM 5868 N N . TYR B 1 205 ? 21.016 -6.832 2.613 1 97.62 205 TYR B N 1
ATOM 5869 C CA . TYR B 1 205 ? 20.25 -6.742 3.854 1 97.62 205 TYR B CA 1
ATOM 5870 C C . TYR B 1 205 ? 19.734 -8.117 4.273 1 97.62 205 TYR B C 1
ATOM 5872 O O . TYR B 1 205 ? 19.797 -8.469 5.453 1 97.62 205 TYR B O 1
ATOM 5880 N N . LEU B 1 206 ? 19.266 -8.891 3.332 1 98.12 206 LEU B N 1
ATOM 5881 C CA . LEU B 1 206 ? 18.734 -10.219 3.602 1 98.12 206 LEU B CA 1
ATOM 5882 C C . LEU B 1 206 ? 19.844 -11.203 3.924 1 98.12 206 LEU B C 1
ATOM 5884 O O . LEU B 1 206 ? 19.734 -11.992 4.867 1 98.12 206 LEU B O 1
ATOM 5888 N N . GLU B 1 207 ? 20.844 -11.141 3.096 1 97.88 207 GLU B N 1
ATOM 5889 C CA . GLU B 1 207 ? 21.969 -12.062 3.281 1 97.88 207 GLU B CA 1
ATOM 5890 C C . GLU B 1 207 ? 22.562 -11.922 4.672 1 97.88 207 GLU B C 1
ATOM 5892 O O . GLU B 1 207 ? 22.812 -12.914 5.355 1 97.88 207 GLU B O 1
ATOM 5897 N N . ASN B 1 208 ? 22.844 -10.672 5.09 1 97.5 208 ASN B N 1
ATOM 5898 C CA . ASN B 1 208 ? 23.406 -10.406 6.406 1 97.5 208 ASN B CA 1
ATOM 5899 C C . ASN B 1 208 ? 22.484 -10.891 7.527 1 97.5 208 ASN B C 1
ATOM 5901 O O . ASN B 1 208 ? 22.953 -11.406 8.539 1 97.5 208 ASN B O 1
ATOM 5905 N N . ASP B 1 209 ? 21.203 -10.711 7.34 1 98 209 ASP B N 1
ATOM 5906 C CA . ASP B 1 209 ? 20.25 -11.172 8.344 1 98 209 ASP B CA 1
ATOM 5907 C C . ASP B 1 209 ? 20.25 -12.695 8.445 1 98 209 ASP B C 1
ATOM 5909 O O . ASP B 1 209 ? 20.156 -13.25 9.547 1 98 209 ASP B O 1
ATOM 5913 N N . LEU B 1 210 ? 20.328 -13.391 7.312 1 98.38 210 LEU B N 1
ATOM 5914 C CA . LEU B 1 210 ? 20.406 -14.844 7.305 1 98.38 210 LEU B CA 1
ATOM 5915 C C . LEU B 1 210 ? 21.641 -15.328 8.062 1 98.38 210 LEU B C 1
ATOM 5917 O O . LEU B 1 210 ? 21.547 -16.25 8.875 1 98.38 210 LEU B O 1
ATOM 5921 N N . VAL B 1 211 ? 22.75 -14.695 7.797 1 97.94 211 VAL B N 1
ATOM 5922 C CA . VAL B 1 211 ? 24 -15.07 8.453 1 97.94 211 VAL B CA 1
ATOM 5923 C C . VAL B 1 211 ? 23.875 -14.859 9.961 1 97.94 211 VAL B C 1
ATOM 5925 O O . VAL B 1 211 ? 24.266 -15.719 10.75 1 97.94 211 VAL B O 1
ATOM 5928 N N . LYS B 1 212 ? 23.344 -13.773 10.344 1 97.38 212 LYS B N 1
ATOM 5929 C CA . LYS B 1 212 ? 23.156 -13.461 11.758 1 97.38 212 LYS B CA 1
ATOM 5930 C C . LYS B 1 212 ? 22.281 -14.5 12.438 1 97.38 212 LYS B C 1
ATOM 5932 O O . LYS B 1 212 ? 22.438 -14.766 13.633 1 97.38 212 LYS B O 1
ATOM 5937 N N . ARG B 1 213 ? 21.438 -15.133 11.664 1 97.5 213 ARG B N 1
ATOM 5938 C CA . ARG B 1 213 ? 20.516 -16.125 12.203 1 97.5 213 ARG B CA 1
ATOM 5939 C C . ARG B 1 213 ? 21.141 -17.5 12.227 1 97.5 213 ARG B C 1
ATOM 5941 O O . ARG B 1 213 ? 20.516 -18.469 12.68 1 97.5 213 ARG B O 1
ATOM 5948 N N . GLY B 1 214 ? 22.281 -17.578 11.688 1 97.75 214 GLY B N 1
ATOM 5949 C CA . GLY B 1 214 ? 23.016 -18.828 11.789 1 97.75 214 GLY B CA 1
ATOM 5950 C C . GLY B 1 214 ? 22.984 -19.656 10.508 1 97.75 214 GLY B C 1
ATOM 5951 O O . GLY B 1 214 ? 23.453 -20.797 10.484 1 97.75 214 GLY B O 1
ATOM 5952 N N . VAL B 1 215 ? 22.422 -19.125 9.445 1 98.69 215 VAL B N 1
ATOM 5953 C CA . VAL B 1 215 ? 22.438 -19.812 8.156 1 98.69 215 VAL B CA 1
ATOM 5954 C C . VAL B 1 215 ? 23.828 -19.734 7.535 1 98.69 215 VAL B C 1
ATOM 5956 O O . VAL B 1 215 ? 24.453 -18.672 7.52 1 98.69 215 VAL B O 1
ATOM 5959 N N . ASP B 1 216 ? 24.359 -20.844 7.152 1 98.56 216 ASP B N 1
ATOM 5960 C CA . ASP B 1 216 ? 25.578 -20.828 6.344 1 98.56 216 ASP B CA 1
ATOM 5961 C C . ASP B 1 216 ? 25.266 -20.453 4.891 1 98.56 216 ASP B C 1
ATOM 5963 O O . ASP B 1 216 ? 24.859 -21.312 4.109 1 98.56 216 ASP B O 1
ATOM 5967 N N . VAL B 1 217 ? 25.547 -19.203 4.547 1 98.62 217 VAL B N 1
ATOM 5968 C CA . VAL B 1 217 ? 25.219 -18.719 3.215 1 98.62 217 VAL B CA 1
ATOM 5969 C C . VAL B 1 217 ? 26.438 -18.766 2.312 1 98.62 217 VAL B C 1
ATOM 5971 O O . VAL B 1 217 ? 27.453 -18.125 2.586 1 98.62 217 VAL B O 1
ATOM 5974 N N . ILE B 1 218 ? 26.375 -19.531 1.294 1 98.56 218 ILE B N 1
ATOM 5975 C CA . ILE B 1 218 ? 27.453 -19.656 0.315 1 98.56 218 ILE B CA 1
ATOM 5976 C C . ILE B 1 218 ? 26.969 -19.141 -1.043 1 98.56 218 ILE B C 1
ATOM 5978 O O . ILE B 1 218 ? 26.109 -19.766 -1.682 1 98.56 218 ILE B O 1
ATOM 5982 N N . THR B 1 219 ? 27.516 -18.016 -1.515 1 97.88 219 THR B N 1
ATOM 5983 C CA . THR B 1 219 ? 27.219 -17.484 -2.836 1 97.88 219 THR B CA 1
ATOM 5984 C C . THR B 1 219 ? 28.438 -17.594 -3.756 1 97.88 219 THR B C 1
ATOM 5986 O O . THR B 1 219 ? 29.547 -17.844 -3.291 1 97.88 219 THR B O 1
ATOM 5989 N N . GLY B 1 220 ? 28.188 -17.547 -5.07 1 97.5 220 GLY B N 1
ATOM 5990 C CA . GLY B 1 220 ? 29.266 -17.594 -6.039 1 97.5 220 GLY B CA 1
ATOM 5991 C C . GLY B 1 220 ? 29.859 -18.969 -6.203 1 97.5 220 GLY B C 1
ATOM 5992 O O . GLY B 1 220 ? 31 -19.109 -6.641 1 97.5 220 GLY B O 1
ATOM 5993 N N . ASP B 1 221 ? 29.188 -19.984 -5.715 1 97.75 221 ASP B N 1
ATOM 5994 C CA . ASP B 1 221 ? 29.656 -21.359 -5.789 1 97.75 221 ASP B CA 1
ATOM 5995 C C . ASP B 1 221 ? 28.516 -22.312 -6.141 1 97.75 221 ASP B C 1
ATOM 5997 O O . ASP B 1 221 ? 27.406 -22.172 -5.625 1 97.75 221 ASP B O 1
ATOM 6001 N N . ALA B 1 222 ? 28.719 -23.25 -7.027 1 96.81 222 ALA B N 1
ATOM 6002 C CA . ALA B 1 222 ? 27.688 -24.172 -7.496 1 96.81 222 ALA B CA 1
ATOM 6003 C C . ALA B 1 222 ? 27.938 -25.578 -6.957 1 96.81 222 ALA B C 1
ATOM 6005 O O . ALA B 1 222 ? 29.062 -25.938 -6.621 1 96.81 222 ALA B O 1
ATOM 6006 N N . ILE B 1 223 ? 26.953 -26.344 -6.898 1 97.56 223 ILE B N 1
ATOM 6007 C CA . ILE B 1 223 ? 27.078 -27.75 -6.496 1 97.56 223 ILE B CA 1
ATOM 6008 C C . ILE B 1 223 ? 27.656 -28.562 -7.652 1 97.56 223 ILE B C 1
ATOM 6010 O O . ILE B 1 223 ? 27.125 -28.516 -8.766 1 97.56 223 ILE B O 1
ATOM 6014 N N . GLN B 1 224 ? 28.594 -29.312 -7.367 1 97.75 224 GLN B N 1
ATOM 6015 C CA . GLN B 1 224 ? 29.266 -30.125 -8.383 1 97.75 224 GLN B CA 1
ATOM 6016 C C . GLN B 1 224 ? 28.719 -31.547 -8.383 1 97.75 224 GLN B C 1
ATOM 6018 O O . GLN B 1 224 ? 28.594 -32.156 -9.445 1 97.75 224 GLN B O 1
ATOM 6023 N N . GLU B 1 225 ? 28.531 -32.062 -7.172 1 97.69 225 GLU B N 1
ATOM 6024 C CA . GLU B 1 225 ? 28.062 -33.438 -7.094 1 97.69 225 GLU B CA 1
ATOM 6025 C C . GLU B 1 225 ? 27.484 -33.75 -5.715 1 97.69 225 GLU B C 1
ATOM 6027 O O . GLU B 1 225 ? 27.75 -33.031 -4.75 1 97.69 225 GLU B O 1
ATOM 6032 N N . PHE B 1 226 ? 26.625 -34.781 -5.66 1 97.06 226 PHE B N 1
ATOM 6033 C CA . PHE B 1 226 ? 26.141 -35.406 -4.445 1 97.06 226 PHE B CA 1
ATOM 6034 C C . PHE B 1 226 ? 26.719 -36.812 -4.316 1 97.06 226 PHE B C 1
ATOM 6036 O O . PHE B 1 226 ? 26.703 -37.594 -5.27 1 97.06 226 PHE B O 1
ATOM 6043 N N . LYS B 1 227 ? 27.25 -37.094 -3.139 1 96.69 227 LYS B N 1
ATOM 6044 C CA . LYS B 1 227 ? 27.781 -38.438 -2.881 1 96.69 227 LYS B CA 1
ATOM 6045 C C . LYS B 1 227 ? 27.141 -39.062 -1.64 1 96.69 227 LYS B C 1
ATOM 6047 O O . LYS B 1 227 ? 26.656 -38.344 -0.764 1 96.69 227 LYS B O 1
ATOM 6052 N N . GLU B 1 228 ? 27.188 -40.312 -1.615 1 95.56 228 GLU B N 1
ATOM 6053 C CA . GLU B 1 228 ? 26.672 -41.031 -0.459 1 95.56 228 GLU B CA 1
ATOM 6054 C C . GLU B 1 228 ? 27.547 -40.781 0.775 1 95.56 228 GLU B C 1
ATOM 6056 O O . GLU B 1 228 ? 28.766 -40.719 0.677 1 95.56 228 GLU B O 1
ATOM 6061 N N . CYS B 1 229 ? 26.844 -40.625 1.794 1 93.94 229 CYS B N 1
ATOM 6062 C CA . CYS B 1 229 ? 27.531 -40.594 3.082 1 93.94 229 CYS B CA 1
ATOM 6063 C C . CYS B 1 229 ? 27.641 -42 3.66 1 93.94 229 CYS B C 1
ATOM 6065 O O . CYS B 1 229 ? 26.625 -42.656 3.906 1 93.94 229 CYS B O 1
ATOM 6067 N N . LYS B 1 230 ? 28.766 -42.438 3.988 1 91.75 230 LYS B N 1
ATOM 6068 C CA . LYS B 1 230 ? 29 -43.812 4.469 1 91.75 230 LYS B CA 1
ATOM 6069 C C . LYS B 1 230 ? 28.312 -44.031 5.816 1 91.75 230 LYS B C 1
ATOM 6071 O O . LYS B 1 230 ? 27.797 -45.125 6.078 1 91.75 230 LYS B O 1
ATOM 6076 N N . LYS B 1 231 ? 28.297 -43.094 6.633 1 91.12 231 LYS B N 1
ATOM 6077 C CA . LYS B 1 231 ? 27.75 -43.219 7.984 1 91.12 231 LYS B CA 1
ATOM 6078 C C . LYS B 1 231 ? 26.219 -43.188 7.969 1 91.12 231 LYS B C 1
ATOM 6080 O O . LYS B 1 231 ? 25.578 -43.688 8.883 1 91.12 231 LYS B O 1
ATOM 6085 N N . ASP B 1 232 ? 25.656 -42.562 7.012 1 91.25 232 ASP B N 1
ATOM 6086 C CA . ASP B 1 232 ? 24.203 -42.438 6.855 1 91.25 232 ASP B CA 1
ATOM 6087 C C . ASP B 1 232 ? 23.812 -42.438 5.383 1 91.25 232 ASP B C 1
ATOM 6089 O O . ASP B 1 232 ? 23.766 -41.375 4.746 1 91.25 232 ASP B O 1
ATOM 6093 N N . PRO B 1 233 ? 23.438 -43.531 4.906 1 90.25 233 PRO B N 1
ATOM 6094 C CA . PRO B 1 233 ? 23.203 -43.688 3.467 1 90.25 233 PRO B CA 1
ATOM 6095 C C . PRO B 1 233 ? 22.062 -42.781 2.959 1 90.25 233 PRO B C 1
ATOM 6097 O O . PRO B 1 233 ? 22.016 -42.469 1.767 1 90.25 233 PRO B O 1
ATOM 6100 N N . ASP B 1 234 ? 21.25 -42.375 3.809 1 91.56 234 ASP B N 1
ATOM 6101 C CA . ASP B 1 234 ? 20.141 -41.5 3.424 1 91.56 234 ASP B CA 1
ATOM 6102 C C . ASP B 1 234 ? 20.578 -40.062 3.295 1 91.56 234 ASP B C 1
ATOM 6104 O O . ASP B 1 234 ? 19.859 -39.219 2.754 1 91.56 234 ASP B O 1
ATOM 6108 N N . SER B 1 235 ? 21.766 -39.781 3.773 1 95.5 235 SER B N 1
ATOM 6109 C CA . SER B 1 235 ? 22.297 -38.438 3.684 1 95.5 235 SER B CA 1
ATOM 6110 C C . SER B 1 235 ? 23.281 -38.281 2.518 1 95.5 235 SER B C 1
ATOM 6112 O O . SER B 1 235 ? 23.766 -39.281 1.993 1 95.5 235 SER B O 1
ATOM 6114 N N . SER B 1 236 ? 23.469 -37.094 2.055 1 97.38 236 SER B N 1
ATOM 6115 C CA . SER B 1 236 ? 24.344 -36.844 0.915 1 97.38 236 SER B CA 1
ATOM 6116 C C . SER B 1 236 ? 25.469 -35.875 1.286 1 97.38 236 SER B C 1
ATOM 6118 O O . SER B 1 236 ? 25.266 -34.906 2.031 1 97.38 236 SER B O 1
ATOM 6120 N N . ILE B 1 237 ? 26.609 -36.188 0.799 1 97.75 237 ILE B N 1
ATOM 6121 C CA . ILE B 1 237 ? 27.734 -35.281 0.888 1 97.75 237 ILE B CA 1
ATOM 6122 C C . ILE B 1 237 ? 27.812 -34.406 -0.373 1 97.75 237 ILE B C 1
ATOM 6124 O O . ILE B 1 237 ? 27.938 -34.938 -1.482 1 97.75 237 ILE B O 1
ATOM 6128 N N . LEU B 1 238 ? 27.719 -33.094 -0.18 1 98.06 238 LEU B N 1
ATOM 6129 C CA . LEU B 1 238 ? 27.781 -32.156 -1.304 1 98.06 238 LEU B CA 1
ATOM 6130 C C . LEU B 1 238 ? 29.188 -31.625 -1.473 1 98.06 238 LEU B C 1
ATOM 6132 O O . LEU B 1 238 ? 29.797 -31.156 -0.507 1 98.06 238 LEU B O 1
ATOM 6136 N N . THR B 1 239 ? 29.641 -31.703 -2.68 1 98.44 239 THR B N 1
ATOM 6137 C CA . THR B 1 239 ? 30.859 -31.016 -3.078 1 98.44 239 THR B CA 1
ATOM 6138 C C . THR B 1 239 ? 30.547 -29.859 -4.027 1 98.44 239 THR B C 1
ATOM 6140 O O . THR B 1 239 ? 29.797 -30.031 -4.996 1 98.44 239 THR B O 1
ATOM 6143 N N . LEU B 1 240 ? 31.094 -28.734 -3.732 1 98.44 240 LEU B N 1
ATOM 6144 C CA . LEU B 1 240 ? 30.875 -27.547 -4.559 1 98.44 240 LEU B CA 1
ATOM 6145 C C . LEU B 1 240 ? 31.953 -27.422 -5.629 1 98.44 240 LEU B C 1
ATOM 6147 O O . LEU B 1 240 ? 32.969 -28.125 -5.586 1 98.44 240 LEU B O 1
ATOM 6151 N N . LYS B 1 241 ? 31.734 -26.609 -6.609 1 97.81 241 LYS B N 1
ATOM 6152 C CA . LYS B 1 241 ? 32.688 -26.422 -7.715 1 97.81 241 LYS B CA 1
ATOM 6153 C C . LYS B 1 241 ? 34.031 -25.906 -7.211 1 97.81 241 LYS B C 1
ATOM 6155 O O . LYS B 1 241 ? 35.062 -26.219 -7.793 1 97.81 241 LYS B O 1
ATOM 6160 N N . SER B 1 242 ? 34 -25.156 -6.18 1 97.81 242 SER B N 1
ATOM 6161 C CA . SER B 1 242 ? 35.219 -24.625 -5.594 1 97.81 242 SER B CA 1
ATOM 6162 C C . SER B 1 242 ? 36.062 -25.719 -4.969 1 97.81 242 SER B C 1
ATOM 6164 O O . SER B 1 242 ? 37.25 -25.5 -4.652 1 97.81 242 SER B O 1
ATOM 6166 N N . GLY B 1 243 ? 35.5 -26.797 -4.656 1 97.62 243 GLY B N 1
ATOM 6167 C CA . GLY B 1 243 ? 36.156 -27.875 -3.936 1 97.62 243 GLY B CA 1
ATOM 6168 C C . GLY B 1 243 ? 35.719 -27.984 -2.49 1 97.62 243 GLY B C 1
ATOM 6169 O O . GLY B 1 243 ? 36.031 -28.969 -1.812 1 97.62 243 GLY B O 1
ATOM 6170 N N . LYS B 1 244 ? 34.938 -27.047 -2.084 1 98.06 244 LYS B N 1
ATOM 6171 C CA . LYS B 1 244 ? 34.438 -27.094 -0.719 1 98.06 244 LYS B CA 1
ATOM 6172 C C . LYS B 1 244 ? 33.469 -28.266 -0.523 1 98.06 244 LYS B C 1
ATOM 6174 O O . LYS B 1 244 ? 32.594 -28.5 -1.355 1 98.06 244 LYS B O 1
ATOM 6179 N N . VAL B 1 245 ? 33.688 -29 0.528 1 98.25 245 VAL B N 1
ATOM 6180 C CA . VAL B 1 245 ? 32.812 -30.125 0.888 1 98.25 245 VAL B CA 1
ATOM 6181 C C . VAL B 1 245 ? 31.953 -29.734 2.082 1 98.25 245 VAL B C 1
ATOM 6183 O O . VAL B 1 245 ? 32.469 -29.297 3.111 1 98.25 245 VAL B O 1
ATOM 6186 N N . LEU B 1 246 ? 30.656 -29.906 1.943 1 98.19 246 LEU B N 1
ATOM 6187 C CA . LEU B 1 246 ? 29.734 -29.562 3.021 1 98.19 246 LEU B CA 1
ATOM 6188 C C . LEU B 1 246 ? 29.531 -30.75 3.957 1 98.19 246 LEU B C 1
ATOM 6190 O O . LEU B 1 246 ? 29.766 -31.906 3.568 1 98.19 246 LEU B O 1
ATOM 6194 N N . PRO B 1 247 ? 29.125 -30.422 5.207 1 96.94 247 PRO B N 1
ATOM 6195 C CA . PRO B 1 247 ? 28.703 -31.531 6.062 1 96.94 247 PRO B CA 1
ATOM 6196 C C . PRO B 1 247 ? 27.578 -32.344 5.441 1 96.94 247 PRO B C 1
ATOM 6198 O O . PRO B 1 247 ? 26.844 -31.844 4.594 1 96.94 247 PRO B O 1
ATOM 6201 N N . PRO B 1 248 ? 27.5 -33.625 5.863 1 97.25 248 PRO B N 1
ATOM 6202 C CA . PRO B 1 248 ? 26.422 -34.438 5.312 1 97.25 248 PRO B CA 1
ATOM 6203 C C . PRO B 1 248 ? 25.047 -33.781 5.438 1 97.25 248 PRO B C 1
ATOM 6205 O O . PRO B 1 248 ? 24.719 -33.25 6.5 1 97.25 248 PRO B O 1
ATOM 6208 N N . ALA B 1 249 ? 24.328 -33.75 4.398 1 98.31 249 ALA B N 1
ATOM 6209 C CA . ALA B 1 249 ? 23 -33.156 4.363 1 98.31 249 ALA B CA 1
ATOM 6210 C C . ALA B 1 249 ? 21.922 -34.25 4.512 1 98.31 249 ALA B C 1
ATOM 6212 O O . ALA B 1 249 ? 21.859 -35.188 3.713 1 98.31 249 ALA B O 1
ATOM 6213 N N . HIS B 1 250 ? 21.094 -34.062 5.547 1 98.06 250 HIS B N 1
ATOM 6214 C CA . HIS B 1 250 ? 19.984 -35 5.762 1 98.06 250 HIS B CA 1
ATOM 6215 C C . HIS B 1 250 ? 18.844 -34.719 4.797 1 98.06 250 HIS B C 1
ATOM 6217 O O . HIS B 1 250 ? 18 -35.562 4.547 1 98.06 250 HIS B O 1
ATOM 6223 N N . LEU B 1 251 ? 18.75 -33.531 4.316 1 98.38 251 LEU B N 1
ATOM 6224 C CA . LEU B 1 251 ? 17.766 -33.062 3.34 1 98.38 251 LEU B CA 1
ATOM 6225 C C . LEU B 1 251 ? 18.359 -32 2.436 1 98.38 251 LEU B C 1
ATOM 6227 O O . LEU B 1 251 ? 19.094 -31.109 2.906 1 98.38 251 LEU B O 1
ATOM 6231 N N . THR B 1 252 ? 18.141 -32.094 1.161 1 98.31 252 THR B N 1
ATOM 6232 C CA . THR B 1 252 ? 18.484 -31.047 0.226 1 98.31 252 THR B CA 1
ATOM 6233 C C . THR B 1 252 ? 17.25 -30.609 -0.563 1 98.31 252 THR B C 1
ATOM 6235 O O . THR B 1 252 ? 16.578 -31.438 -1.184 1 98.31 252 THR B O 1
ATOM 6238 N N . ILE B 1 253 ? 16.891 -29.359 -0.48 1 98.38 253 ILE B N 1
ATOM 6239 C CA . ILE B 1 253 ? 15.836 -28.781 -1.313 1 98.38 253 ILE B CA 1
ATOM 6240 C C . ILE B 1 253 ? 16.453 -28.219 -2.596 1 98.38 253 ILE B C 1
ATOM 6242 O O . ILE B 1 253 ? 17.312 -27.344 -2.547 1 98.38 253 ILE B O 1
ATOM 6246 N N . LEU B 1 254 ? 15.984 -28.672 -3.695 1 97.25 254 LEU B N 1
ATOM 6247 C CA . LEU B 1 254 ? 16.453 -28.203 -4.996 1 97.25 254 LEU B CA 1
ATOM 6248 C C . LEU B 1 254 ? 15.609 -27.047 -5.5 1 97.25 254 LEU B C 1
ATOM 6250 O O . LEU B 1 254 ? 14.555 -27.25 -6.102 1 97.25 254 LEU B O 1
ATOM 6254 N N . GLY B 1 255 ? 16.047 -25.797 -5.227 1 95 255 GLY B N 1
ATOM 6255 C CA . GLY B 1 255 ? 15.43 -24.594 -5.734 1 95 255 GLY B CA 1
ATOM 6256 C C . GLY B 1 255 ? 16.25 -23.906 -6.809 1 95 255 GLY B C 1
ATOM 6257 O O . GLY B 1 255 ? 16.516 -22.703 -6.723 1 95 255 GLY B O 1
ATOM 6258 N N . LEU B 1 256 ? 16.672 -24.594 -7.848 1 93.31 256 LEU B N 1
ATOM 6259 C CA . LEU B 1 256 ? 17.656 -24.156 -8.828 1 93.31 256 LEU B CA 1
ATOM 6260 C C . LEU B 1 256 ? 16.969 -23.531 -10.047 1 93.31 256 LEU B C 1
ATOM 6262 O O . LEU B 1 256 ? 17.562 -23.453 -11.125 1 93.31 256 LEU B O 1
ATOM 6266 N N . GLY B 1 257 ? 15.719 -23.156 -9.906 1 90.44 257 GLY B N 1
ATOM 6267 C CA . GLY B 1 257 ? 14.977 -22.547 -11 1 90.44 257 GLY B CA 1
ATOM 6268 C C . GLY B 1 257 ? 14.008 -23.516 -11.672 1 90.44 257 GLY B C 1
ATOM 6269 O O . GLY B 1 257 ? 13.867 -24.656 -11.242 1 90.44 257 GLY B O 1
ATOM 6270 N N . VAL B 1 258 ? 13.258 -22.969 -12.68 1 93.44 258 VAL B N 1
ATOM 6271 C CA . VAL B 1 258 ? 12.25 -23.766 -13.367 1 93.44 258 VAL B CA 1
ATOM 6272 C C . VAL B 1 258 ? 12.422 -23.625 -14.875 1 93.44 258 VAL B C 1
ATOM 6274 O O . VAL B 1 258 ? 13.086 -22.703 -15.352 1 93.44 258 VAL B O 1
ATOM 6277 N N . ARG B 1 259 ? 11.969 -24.531 -15.578 1 94.62 259 ARG B N 1
ATOM 6278 C CA . ARG B 1 259 ? 11.867 -24.516 -17.031 1 94.62 259 ARG B CA 1
ATOM 6279 C C . ARG B 1 259 ? 10.438 -24.781 -17.5 1 94.62 259 ARG B C 1
ATOM 6281 O O . ARG B 1 259 ? 9.727 -25.578 -16.875 1 94.62 259 ARG B O 1
ATOM 6288 N N . PRO B 1 260 ? 10.039 -24.094 -18.594 1 96.44 260 PRO B N 1
ATOM 6289 C CA . PRO B 1 260 ? 8.68 -24.359 -19.078 1 96.44 260 PRO B CA 1
ATOM 6290 C C . PRO B 1 260 ? 8.445 -25.828 -19.422 1 96.44 260 PRO B C 1
ATOM 6292 O O . PRO B 1 260 ? 9.336 -26.469 -20 1 96.44 260 PRO B O 1
ATOM 6295 N N . ASP B 1 261 ? 7.367 -26.375 -18.969 1 95.25 261 ASP B N 1
ATOM 6296 C CA . ASP B 1 261 ? 6.996 -27.75 -19.281 1 95.25 261 ASP B CA 1
ATOM 6297 C C . ASP B 1 261 ? 6.273 -27.844 -20.625 1 95.25 261 ASP B C 1
ATOM 6299 O O . ASP B 1 261 ? 5.078 -28.141 -20.672 1 95.25 261 ASP B O 1
ATOM 6303 N N . THR B 1 262 ? 7.023 -27.703 -21.781 1 97.38 262 THR B N 1
ATOM 6304 C CA . THR B 1 262 ? 6.355 -27.422 -23.047 1 97.38 262 THR B CA 1
ATOM 6305 C C . THR B 1 262 ? 6.789 -28.422 -24.125 1 97.38 262 THR B C 1
ATOM 6307 O O . THR B 1 262 ? 6.621 -28.172 -25.312 1 97.38 262 THR B O 1
ATOM 6310 N N . ALA B 1 263 ? 7.301 -29.594 -23.75 1 95.62 263 ALA B N 1
ATOM 6311 C CA . ALA B 1 263 ? 7.793 -30.547 -24.734 1 95.62 263 ALA B CA 1
ATOM 6312 C C . ALA B 1 263 ? 6.691 -30.938 -25.719 1 95.62 263 ALA B C 1
ATOM 6314 O O . ALA B 1 263 ? 6.895 -30.875 -26.938 1 95.62 263 ALA B O 1
ATOM 6315 N N . ILE B 1 264 ? 5.527 -31.297 -25.25 1 96.5 264 ILE B N 1
ATOM 6316 C CA . ILE B 1 264 ? 4.449 -31.766 -26.109 1 96.5 264 ILE B CA 1
ATOM 6317 C C . ILE B 1 264 ? 3.902 -30.625 -26.938 1 96.5 264 ILE B C 1
ATOM 6319 O O . ILE B 1 264 ? 3.307 -30.844 -28 1 96.5 264 ILE B O 1
ATOM 6323 N N . ILE B 1 265 ? 4.027 -29.375 -26.438 1 98.25 265 ILE B N 1
ATOM 6324 C CA . ILE B 1 265 ? 3.572 -28.203 -27.156 1 98.25 265 ILE B CA 1
ATOM 6325 C C . ILE B 1 265 ? 4.469 -27.953 -28.359 1 98.25 265 ILE B C 1
ATOM 6327 O O . ILE B 1 265 ? 3.977 -27.688 -29.469 1 98.25 265 ILE B O 1
ATOM 6331 N N . LYS B 1 266 ? 5.762 -28.031 -28.109 1 97.12 266 LYS B N 1
ATOM 6332 C CA . LYS B 1 266 ? 6.727 -27.922 -29.203 1 97.12 266 LYS B CA 1
ATOM 6333 C C . LYS B 1 266 ? 6.496 -29.016 -30.25 1 97.12 266 LYS B C 1
ATOM 6335 O O . LYS B 1 266 ? 6.543 -28.734 -31.453 1 97.12 266 LYS B O 1
ATOM 6340 N N . ASP B 1 267 ? 6.242 -30.188 -29.859 1 97.25 267 ASP B N 1
ATOM 6341 C CA . ASP B 1 267 ? 6.012 -31.328 -30.734 1 97.25 267 ASP B CA 1
ATOM 6342 C C . ASP B 1 267 ? 4.77 -31.109 -31.594 1 97.25 267 ASP B C 1
ATOM 6344 O O . ASP B 1 267 ? 4.668 -31.656 -32.688 1 97.25 267 ASP B O 1
ATOM 6348 N N . ALA B 1 268 ? 3.863 -30.375 -31.094 1 98.12 268 ALA B N 1
ATOM 6349 C CA . ALA B 1 268 ? 2.617 -30.078 -31.797 1 98.12 268 ALA B CA 1
ATOM 6350 C C . ALA B 1 268 ? 2.826 -29.016 -32.875 1 98.12 268 ALA B C 1
ATOM 6352 O O . ALA B 1 268 ? 1.9 -28.688 -33.625 1 98.12 268 ALA B O 1
ATOM 6353 N N . GLY B 1 269 ? 4.004 -28.438 -32.938 1 97.75 269 GLY B N 1
ATOM 6354 C CA . GLY B 1 269 ? 4.324 -27.438 -33.938 1 97.75 269 GLY B CA 1
ATOM 6355 C C . GLY B 1 269 ? 3.984 -26.031 -33.5 1 97.75 269 GLY B C 1
ATOM 6356 O O . GLY B 1 269 ? 4.031 -25.094 -34.312 1 97.75 269 GLY B O 1
ATOM 6357 N N . ILE B 1 270 ? 3.582 -25.812 -32.312 1 98.69 270 ILE B N 1
ATOM 6358 C CA . ILE B 1 270 ? 3.334 -24.469 -31.781 1 98.69 270 ILE B CA 1
ATOM 6359 C C . ILE B 1 270 ? 4.664 -23.781 -31.516 1 98.69 270 ILE B C 1
ATOM 6361 O O . ILE B 1 270 ? 5.59 -24.375 -30.969 1 98.69 270 ILE B O 1
ATOM 6365 N N . GLU B 1 271 ? 4.793 -22.5 -31.812 1 98.5 271 GLU B N 1
ATOM 6366 C CA . GLU B 1 271 ? 6.055 -21.781 -31.719 1 98.5 271 GLU B CA 1
ATOM 6367 C C . GLU B 1 271 ? 6.484 -21.594 -30.266 1 98.5 271 GLU B C 1
ATOM 6369 O O . GLU B 1 271 ? 5.711 -21.109 -29.438 1 98.5 271 GLU B O 1
ATOM 6374 N N . CYS B 1 272 ? 7.637 -21.984 -29.969 1 98.31 272 CYS B N 1
ATOM 6375 C CA . CYS B 1 272 ? 8.289 -21.781 -28.672 1 98.31 272 CYS B CA 1
ATOM 6376 C C . CYS B 1 272 ? 9.656 -21.156 -28.844 1 98.31 272 CYS B C 1
ATOM 6378 O O . CYS B 1 272 ? 10.266 -21.25 -29.922 1 98.31 272 CYS B O 1
ATOM 6380 N N . THR B 1 273 ? 10.094 -20.453 -27.891 1 97.19 273 THR B N 1
ATOM 6381 C CA . THR B 1 273 ? 11.445 -19.922 -27.906 1 97.19 273 THR B CA 1
ATOM 6382 C C . THR B 1 273 ? 12.477 -21.031 -27.75 1 97.19 273 THR B C 1
ATOM 6384 O O . THR B 1 273 ? 12.125 -22.172 -27.422 1 97.19 273 THR B O 1
ATOM 6387 N N . PRO B 1 274 ? 13.766 -20.688 -27.969 1 94.94 274 PRO B N 1
ATOM 6388 C CA . PRO B 1 274 ? 14.812 -21.703 -27.766 1 94.94 274 PRO B CA 1
ATOM 6389 C C . PRO B 1 274 ? 14.867 -22.234 -26.344 1 94.94 274 PRO B C 1
ATOM 6391 O O . PRO B 1 274 ? 15.281 -23.375 -26.109 1 94.94 274 PRO B O 1
ATOM 6394 N N . ARG B 1 275 ? 14.414 -21.453 -25.438 1 93 275 ARG B N 1
ATOM 6395 C CA . ARG B 1 275 ? 14.43 -21.859 -24.031 1 93 275 ARG B CA 1
ATOM 6396 C C . ARG B 1 275 ? 13.172 -22.641 -23.688 1 93 275 ARG B C 1
ATOM 6398 O O . ARG B 1 275 ? 13.016 -23.109 -22.547 1 93 275 ARG B O 1
ATOM 6405 N N . GLY B 1 276 ? 12.234 -22.734 -24.641 1 96.94 276 GLY B N 1
ATOM 6406 C CA . GLY B 1 276 ? 11.086 -23.625 -24.484 1 96.94 276 GLY B CA 1
ATOM 6407 C C . GLY B 1 276 ? 9.812 -22.875 -24.141 1 96.94 276 GLY B C 1
ATOM 6408 O O . GLY B 1 276 ? 8.75 -23.5 -24.016 1 96.94 276 GLY B O 1
ATOM 6409 N N . HIS B 1 277 ? 9.867 -21.609 -23.984 1 98.5 277 HIS B N 1
ATOM 6410 C CA . HIS B 1 277 ? 8.664 -20.859 -23.625 1 98.5 277 HIS B CA 1
ATOM 6411 C C . HIS B 1 277 ? 7.75 -20.688 -24.844 1 98.5 277 HIS B C 1
ATOM 6413 O O . HIS B 1 277 ? 8.219 -20.453 -25.953 1 98.5 277 HIS B O 1
ATOM 6419 N N . ILE B 1 278 ? 6.453 -20.828 -24.578 1 98.81 278 ILE B N 1
ATOM 6420 C CA . ILE B 1 278 ? 5.477 -20.656 -25.656 1 98.81 278 ILE B CA 1
ATOM 6421 C C . ILE B 1 278 ? 5.422 -19.188 -26.062 1 98.81 278 ILE B C 1
ATOM 6423 O O . ILE B 1 278 ? 5.336 -18.297 -25.203 1 98.81 278 ILE B O 1
ATOM 6427 N N . GLN B 1 279 ? 5.543 -18.922 -27.344 1 98.31 279 GLN B N 1
ATOM 6428 C CA . GLN B 1 279 ? 5.406 -17.547 -27.828 1 98.31 279 GLN B CA 1
ATOM 6429 C C . GLN B 1 279 ? 3.938 -17.172 -28 1 98.31 279 GLN B C 1
ATOM 6431 O O . GLN B 1 279 ? 3.158 -17.922 -28.594 1 98.31 279 GLN B O 1
ATOM 6436 N N . VAL B 1 280 ? 3.516 -16.031 -27.453 1 98.5 280 VAL B N 1
ATOM 6437 C CA . VAL B 1 280 ? 2.143 -15.562 -27.578 1 98.5 280 VAL B CA 1
ATOM 6438 C C . VAL B 1 280 ? 2.139 -14.102 -28.031 1 98.5 280 VAL B C 1
ATOM 6440 O O . VAL B 1 280 ? 3.109 -13.375 -27.812 1 98.5 280 VAL B O 1
ATOM 6443 N N . ASN B 1 281 ? 1.087 -13.648 -28.719 1 97.69 281 ASN B N 1
ATOM 6444 C CA . ASN B 1 281 ? 0.92 -12.242 -29.062 1 97.69 281 ASN B CA 1
ATOM 6445 C C . ASN B 1 281 ? 0.288 -11.453 -27.922 1 97.69 281 ASN B C 1
ATOM 6447 O O . ASN B 1 281 ? 0.177 -11.953 -26.797 1 97.69 281 ASN B O 1
ATOM 6451 N N . GLU B 1 282 ? -0.101 -10.227 -28.109 1 96.81 282 GLU B N 1
ATOM 6452 C CA . GLU B 1 282 ? -0.594 -9.336 -27.062 1 96.81 282 GLU B CA 1
ATOM 6453 C C . GLU B 1 282 ? -1.985 -9.75 -26.594 1 96.81 282 GLU B C 1
ATOM 6455 O O . GLU B 1 282 ? -2.494 -9.227 -25.594 1 96.81 282 GLU B O 1
ATOM 6460 N N . TYR B 1 283 ? -2.611 -10.672 -27.25 1 97.94 283 TYR B N 1
ATOM 6461 C CA . TYR B 1 283 ? -3.914 -11.18 -26.844 1 97.94 283 TYR B CA 1
ATOM 6462 C C . TYR B 1 283 ? -3.783 -12.555 -26.188 1 97.94 283 TYR B C 1
ATOM 6464 O O . TYR B 1 283 ? -4.789 -13.195 -25.875 1 97.94 283 TYR B O 1
ATOM 6472 N N . LEU B 1 284 ? -2.533 -13.094 -26.078 1 98.62 284 LEU B N 1
ATOM 6473 C CA . LEU B 1 284 ? -2.166 -14.359 -25.453 1 98.62 284 LEU B CA 1
ATOM 6474 C C . LEU B 1 284 ? -2.525 -15.539 -26.344 1 98.62 284 LEU B C 1
ATOM 6476 O O . LEU B 1 284 ? -2.783 -16.641 -25.859 1 98.62 284 LEU B O 1
ATOM 6480 N N . GLN B 1 285 ? -2.582 -15.258 -27.625 1 98.62 285 GLN B N 1
ATOM 6481 C CA . GLN B 1 285 ? -2.768 -16.297 -28.641 1 98.62 285 GLN B CA 1
ATOM 6482 C C . GLN B 1 285 ? -1.43 -16.891 -29.062 1 98.62 285 GLN B C 1
ATOM 6484 O O . GLN B 1 285 ? -0.435 -16.172 -29.188 1 98.62 285 GLN B O 1
ATOM 6489 N N . THR B 1 286 ? -1.411 -18.25 -29.281 1 98.75 286 THR B N 1
ATOM 6490 C CA . THR B 1 286 ? -0.226 -18.922 -29.797 1 98.75 286 THR B CA 1
ATOM 6491 C C . THR B 1 286 ? -0.194 -18.859 -31.328 1 98.75 286 THR B C 1
ATOM 6493 O O . THR B 1 286 ? -1.022 -18.188 -31.938 1 98.75 286 THR B O 1
ATOM 6496 N N . SER B 1 287 ? 0.815 -19.562 -31.891 1 98.62 287 SER B N 1
ATOM 6497 C CA . SER B 1 287 ? 0.934 -19.594 -33.344 1 98.62 287 SER B CA 1
ATOM 6498 C C . SER B 1 287 ? -0.143 -20.484 -33.969 1 98.62 287 SER B C 1
ATOM 6500 O O . SER B 1 287 ? -0.372 -20.438 -35.188 1 98.62 287 SER B O 1
ATOM 6502 N N . ALA B 1 288 ? -0.749 -21.391 -33.188 1 98.5 288 ALA B N 1
ATOM 6503 C CA . ALA B 1 288 ? -1.836 -22.219 -33.688 1 98.5 288 ALA B CA 1
ATOM 6504 C C . ALA B 1 288 ? -3.188 -21.531 -33.5 1 98.5 288 ALA B C 1
ATOM 6506 O O . ALA B 1 288 ? -3.455 -20.953 -32.469 1 98.5 288 ALA B O 1
ATOM 6507 N N . PRO B 1 289 ? -4.031 -21.609 -34.531 1 97.44 289 PRO B N 1
ATOM 6508 C CA . PRO B 1 289 ? -5.348 -20.969 -34.438 1 97.44 289 PRO B CA 1
ATOM 6509 C C . PRO B 1 289 ? -6.191 -21.531 -33.281 1 97.44 289 PRO B C 1
ATOM 6511 O O . PRO B 1 289 ? -6.219 -22.75 -33.094 1 97.44 289 PRO B O 1
ATOM 6514 N N . ASN B 1 290 ? -6.832 -20.672 -32.5 1 97.56 290 ASN B N 1
ATOM 6515 C CA . ASN B 1 290 ? -7.75 -21 -31.422 1 97.56 290 ASN B CA 1
ATOM 6516 C C . ASN B 1 290 ? -7.031 -21.703 -30.266 1 97.56 290 ASN B C 1
ATOM 6518 O O . ASN B 1 290 ? -7.656 -22.438 -29.5 1 97.56 290 ASN B O 1
ATOM 6522 N N . VAL B 1 291 ? -5.688 -21.578 -30.203 1 98.88 291 VAL B N 1
ATOM 6523 C CA . VAL B 1 291 ? -4.883 -22.109 -29.109 1 98.88 291 VAL B CA 1
ATOM 6524 C C . VAL B 1 291 ? -4.246 -20.953 -28.344 1 98.88 291 VAL B C 1
ATOM 6526 O O . VAL B 1 291 ? -3.555 -20.109 -28.922 1 98.88 291 VAL B O 1
ATOM 6529 N N . TRP B 1 292 ? -4.523 -20.891 -27.062 1 98.88 292 TRP B N 1
ATOM 6530 C CA . TRP B 1 292 ? -4.066 -19.844 -26.141 1 98.88 292 TRP B CA 1
ATOM 6531 C C . TRP B 1 292 ? -3.092 -20.422 -25.125 1 98.88 292 TRP B C 1
ATOM 6533 O O . TRP B 1 292 ? -3.049 -21.625 -24.906 1 98.88 292 TRP B O 1
ATOM 6543 N N . ALA B 1 293 ? -2.229 -19.516 -24.516 1 98.94 293 ALA B N 1
ATOM 6544 C CA . ALA B 1 293 ? -1.315 -20 -23.484 1 98.94 293 ALA B CA 1
ATOM 6545 C C . ALA B 1 293 ? -1.098 -18.938 -22.422 1 98.94 293 ALA B C 1
ATOM 6547 O O . ALA B 1 293 ? -1.117 -17.734 -22.703 1 98.94 293 ALA B O 1
ATOM 6548 N N . VAL B 1 294 ? -0.875 -19.375 -21.172 1 98.69 294 VAL B N 1
ATOM 6549 C CA . VAL B 1 294 ? -0.745 -18.469 -20.047 1 98.69 294 VAL B CA 1
ATOM 6550 C C . VAL B 1 294 ? 0.214 -19.047 -19.016 1 98.69 294 VAL B C 1
ATOM 6552 O O . VAL B 1 294 ? 0.573 -20.219 -19.078 1 98.69 294 VAL B O 1
ATOM 6555 N N . GLY B 1 295 ? 0.669 -18.156 -18.078 1 98.12 295 GLY B N 1
ATOM 6556 C CA . GLY B 1 295 ? 1.396 -18.594 -16.891 1 98.12 295 GLY B CA 1
ATOM 6557 C C . GLY B 1 295 ? 2.891 -18.719 -17.125 1 98.12 295 GLY B C 1
ATOM 6558 O O . GLY B 1 295 ? 3.465 -17.969 -17.906 1 98.12 295 GLY B O 1
ATOM 6559 N N . ASP B 1 296 ? 3.482 -19.625 -16.391 1 97.62 296 ASP B N 1
ATOM 6560 C CA . ASP B 1 296 ? 4.938 -19.734 -16.328 1 97.62 296 ASP B CA 1
ATOM 6561 C C . ASP B 1 296 ? 5.508 -20.25 -17.641 1 97.62 296 ASP B C 1
ATOM 6563 O O . ASP B 1 296 ? 6.711 -20.141 -17.891 1 97.62 296 ASP B O 1
ATOM 6567 N N . ALA B 1 297 ? 4.672 -20.781 -18.531 1 98.19 297 ALA B N 1
ATOM 6568 C CA . ALA B 1 297 ? 5.141 -21.422 -19.766 1 98.19 297 ALA B CA 1
ATOM 6569 C C . ALA B 1 297 ? 5.312 -20.422 -20.891 1 98.19 297 ALA B C 1
ATOM 6571 O O . ALA B 1 297 ? 5.863 -20.734 -21.938 1 98.19 297 ALA B O 1
ATOM 6572 N N . VAL B 1 298 ? 4.875 -19.203 -20.641 1 98.44 298 VAL B N 1
ATOM 6573 C CA . VAL B 1 298 ? 4.875 -18.266 -21.75 1 98.44 298 VAL B CA 1
ATOM 6574 C C . VAL B 1 298 ? 5.922 -17.172 -21.5 1 98.44 298 VAL B C 1
ATOM 6576 O O . VAL B 1 298 ? 6.336 -16.953 -20.359 1 98.44 298 VAL B O 1
ATOM 6579 N N . GLU B 1 299 ? 6.402 -16.562 -22.531 1 97.25 299 GLU B N 1
ATOM 6580 C CA . GLU B 1 299 ? 7.059 -15.258 -22.5 1 97.25 299 GLU B CA 1
ATOM 6581 C C . GLU B 1 299 ? 6.113 -14.148 -22.938 1 97.25 299 GLU B C 1
ATOM 6583 O O . GLU B 1 299 ? 5.336 -14.328 -23.891 1 97.25 299 GLU B O 1
ATOM 6588 N N . VAL B 1 300 ? 6.117 -13.117 -22.219 1 97.25 300 VAL B N 1
ATOM 6589 C CA . VAL B 1 300 ? 5.215 -12.016 -22.547 1 97.25 300 VAL B CA 1
ATOM 6590 C C . VAL B 1 300 ? 6.012 -10.719 -22.688 1 97.25 300 VAL B C 1
ATOM 6592 O O . VAL B 1 300 ? 7.203 -10.672 -22.375 1 97.25 300 VAL B O 1
ATOM 6595 N N . ASN B 1 301 ? 5.363 -9.688 -23.203 1 97.06 301 ASN B N 1
ATOM 6596 C CA . ASN B 1 301 ? 6.004 -8.391 -23.391 1 97.06 301 ASN B CA 1
ATOM 6597 C C . ASN B 1 301 ? 6.531 -7.824 -22.078 1 97.06 301 ASN B C 1
ATOM 6599 O O . ASN B 1 301 ? 5.867 -7.922 -21.031 1 97.06 301 ASN B O 1
ATOM 6603 N N . ASN B 1 302 ? 7.758 -7.363 -22.125 1 97.44 302 ASN B N 1
ATOM 6604 C CA . ASN B 1 302 ? 8.227 -6.469 -21.078 1 97.44 302 ASN B CA 1
ATOM 6605 C C . ASN B 1 302 ? 7.789 -5.027 -21.328 1 97.44 302 ASN B C 1
ATOM 6607 O O . ASN B 1 302 ? 8.297 -4.367 -22.234 1 97.44 302 ASN B O 1
ATOM 6611 N N . PRO B 1 303 ? 6.898 -4.566 -20.531 1 97.19 303 PRO B N 1
ATOM 6612 C CA . PRO B 1 303 ? 6.332 -3.248 -20.828 1 97.19 303 PRO B CA 1
ATOM 6613 C C . PRO B 1 303 ? 7.355 -2.123 -20.688 1 97.19 303 PRO B C 1
ATOM 6615 O O . PRO B 1 303 ? 7.148 -1.027 -21.219 1 97.19 303 PRO B O 1
ATOM 6618 N N . LEU B 1 304 ? 8.453 -2.32 -20.031 1 97.38 304 LEU B N 1
ATOM 6619 C CA . LEU B 1 304 ? 9.453 -1.281 -19.797 1 97.38 304 LEU B CA 1
ATOM 6620 C C . LEU B 1 304 ? 10.555 -1.329 -20.844 1 97.38 304 LEU B C 1
ATOM 6622 O O . LEU B 1 304 ? 11.383 -0.416 -20.922 1 97.38 304 LEU B O 1
ATOM 6626 N N . LEU B 1 305 ? 10.656 -2.396 -21.594 1 95.75 305 LEU B N 1
ATOM 6627 C CA . LEU B 1 305 ? 11.594 -2.555 -22.703 1 95.75 305 LEU B CA 1
ATOM 6628 C C . LEU B 1 305 ? 10.867 -2.914 -23.984 1 95.75 305 LEU B C 1
ATOM 6630 O O . LEU B 1 305 ? 10.852 -4.078 -24.391 1 95.75 305 LEU B O 1
ATOM 6634 N N . PRO B 1 306 ? 10.344 -1.888 -24.641 1 89.44 306 PRO B N 1
ATOM 6635 C CA . PRO B 1 306 ? 9.547 -2.123 -25.859 1 89.44 306 PRO B CA 1
ATOM 6636 C C . PRO B 1 306 ? 10.242 -3.057 -26.844 1 89.44 306 PRO B C 1
ATOM 6638 O O . PRO B 1 306 ? 11.43 -2.879 -27.141 1 89.44 306 PRO B O 1
ATOM 6641 N N . GLY B 1 307 ? 9.492 -4.016 -27.312 1 91.75 307 GLY B N 1
ATOM 6642 C CA . GLY B 1 307 ? 9.984 -4.953 -28.297 1 91.75 307 GLY B CA 1
ATOM 6643 C C . GLY B 1 307 ? 10.625 -6.184 -27.688 1 91.75 307 GLY B C 1
ATOM 6644 O O . GLY B 1 307 ? 10.961 -7.133 -28.391 1 91.75 307 GLY B O 1
ATOM 6645 N N . GLU B 1 308 ? 10.742 -6.16 -26.391 1 95.31 308 GLU B N 1
ATOM 6646 C CA . GLU B 1 308 ? 11.375 -7.297 -25.719 1 95.31 308 GLU B CA 1
ATOM 6647 C C . GLU B 1 308 ? 10.352 -8.117 -24.953 1 95.31 308 GLU B C 1
ATOM 6649 O O . GLU B 1 308 ? 9.383 -7.574 -24.406 1 95.31 308 GLU B O 1
ATOM 6654 N N . LYS B 1 309 ? 10.57 -9.43 -24.922 1 96.75 309 LYS B N 1
ATOM 6655 C CA . LYS B 1 309 ? 9.75 -10.352 -24.141 1 96.75 309 LYS B CA 1
ATOM 6656 C C . LYS B 1 309 ? 10.547 -11 -23.031 1 96.75 309 LYS B C 1
ATOM 6658 O O . LYS B 1 309 ? 11.781 -11.008 -23.062 1 96.75 309 LYS B O 1
ATOM 6663 N N . TRP B 1 310 ? 9.922 -11.406 -22.031 1 96.62 310 TRP B N 1
ATOM 6664 C CA . TRP B 1 310 ? 10.578 -12.117 -20.938 1 96.62 310 TRP B CA 1
ATOM 6665 C C . TRP B 1 310 ? 9.602 -13.07 -20.25 1 96.62 310 TRP B C 1
ATOM 6667 O O . TRP B 1 310 ? 8.383 -12.906 -20.344 1 96.62 310 TRP B O 1
ATOM 6677 N N . PRO B 1 311 ? 10.148 -14.172 -19.688 1 96.5 311 PRO B N 1
ATOM 6678 C CA . PRO B 1 311 ? 9.359 -15.047 -18.828 1 96.5 311 PRO B CA 1
ATOM 6679 C C . PRO B 1 311 ? 9.281 -14.539 -17.391 1 96.5 311 PRO B C 1
ATOM 6681 O O . PRO B 1 311 ? 10.297 -14.164 -16.797 1 96.5 311 PRO B O 1
ATOM 6684 N N . VAL B 1 312 ? 8.203 -14.391 -16.797 1 96.12 312 VAL B N 1
ATOM 6685 C CA . VAL B 1 312 ? 8.016 -13.961 -15.414 1 96.12 312 VAL B CA 1
ATOM 6686 C C . VAL B 1 312 ? 7.074 -14.922 -14.695 1 96.12 312 VAL B C 1
ATOM 6688 O O . VAL B 1 312 ? 5.859 -14.711 -14.672 1 96.12 312 VAL B O 1
ATOM 6691 N N . PRO B 1 313 ? 7.633 -15.93 -14.094 1 95.5 313 PRO B N 1
ATOM 6692 C CA . PRO B 1 313 ? 6.816 -16.953 -13.438 1 95.5 313 PRO B CA 1
ATOM 6693 C C . PRO B 1 313 ? 6.238 -16.484 -12.109 1 95.5 313 PRO B C 1
ATOM 6695 O O . PRO B 1 313 ? 6.785 -16.812 -11.047 1 95.5 313 PRO B O 1
ATOM 6698 N N . LEU B 1 314 ? 5.098 -15.812 -12.086 1 96.12 314 LEU B N 1
ATOM 6699 C CA . LEU B 1 314 ? 4.414 -15.305 -10.906 1 96.12 314 LEU B CA 1
ATOM 6700 C C . LEU B 1 314 ? 2.932 -15.664 -10.938 1 96.12 314 LEU B C 1
ATOM 6702 O O . LEU B 1 314 ? 2.312 -15.648 -12.008 1 96.12 314 LEU B O 1
ATOM 6706 N N . ALA B 1 315 ? 2.396 -15.945 -9.805 1 96.12 315 ALA B N 1
ATOM 6707 C CA . ALA B 1 315 ? 1.004 -16.359 -9.68 1 96.12 315 ALA B CA 1
ATOM 6708 C C . ALA B 1 315 ? 0.054 -15.258 -10.125 1 96.12 315 ALA B C 1
ATOM 6710 O O . ALA B 1 315 ? -0.949 -15.523 -10.797 1 96.12 315 ALA B O 1
ATOM 6711 N N . GLY B 1 316 ? 0.343 -14 -9.75 1 96.5 316 GLY B N 1
ATOM 6712 C CA . GLY B 1 316 ? -0.507 -12.875 -10.102 1 96.5 316 GLY B CA 1
ATOM 6713 C C . GLY B 1 316 ? -0.738 -12.742 -11.594 1 96.5 316 GLY B C 1
ATOM 6714 O O . GLY B 1 316 ? -1.875 -12.828 -12.062 1 96.5 316 GLY B O 1
ATOM 6715 N N . PRO B 1 317 ? 0.29 -12.625 -12.352 1 97.56 317 PRO B N 1
ATOM 6716 C CA . PRO B 1 317 ? 0.191 -12.539 -13.812 1 97.56 317 PRO B CA 1
ATOM 6717 C C . PRO B 1 317 ? -0.51 -13.75 -14.422 1 97.56 317 PRO B C 1
ATOM 6719 O O . PRO B 1 317 ? -1.31 -13.602 -15.352 1 97.56 317 PRO B O 1
ATOM 6722 N N . ALA B 1 318 ? -0.24 -14.953 -13.898 1 98.06 318 ALA B N 1
ATOM 6723 C CA . ALA B 1 318 ? -0.884 -16.156 -14.43 1 98.06 318 ALA B CA 1
ATOM 6724 C C . ALA B 1 318 ? -2.402 -16.062 -14.305 1 98.06 318 ALA B C 1
ATOM 6726 O O . ALA B 1 318 ? -3.129 -16.375 -15.25 1 98.06 318 ALA B O 1
ATOM 6727 N N . ASN B 1 319 ? -2.861 -15.648 -13.125 1 97.81 319 ASN B N 1
ATOM 6728 C CA . ASN B 1 319 ? -4.293 -15.484 -12.891 1 97.81 319 ASN B CA 1
ATOM 6729 C C . ASN B 1 319 ? -4.898 -14.445 -13.828 1 97.81 319 ASN B C 1
ATOM 6731 O O . ASN B 1 319 ? -5.957 -14.68 -14.422 1 97.81 319 ASN B O 1
ATOM 6735 N N . ARG B 1 320 ? -4.25 -13.352 -13.961 1 97.69 320 ARG B N 1
ATOM 6736 C CA . ARG B 1 320 ? -4.719 -12.273 -14.828 1 97.69 320 ARG B CA 1
ATOM 6737 C C . ARG B 1 320 ? -4.777 -12.719 -16.281 1 97.69 320 ARG B C 1
ATOM 6739 O O . ARG B 1 320 ? -5.746 -12.43 -16.984 1 97.69 320 ARG B O 1
ATOM 6746 N N . GLN B 1 321 ? -3.797 -13.406 -16.719 1 98.62 321 GLN B N 1
ATOM 6747 C CA . GLN B 1 321 ? -3.738 -13.914 -18.078 1 98.62 321 GLN B CA 1
ATOM 6748 C C . GLN B 1 321 ? -4.875 -14.898 -18.344 1 98.62 321 GLN B C 1
ATOM 6750 O O . GLN B 1 321 ? -5.539 -14.82 -19.375 1 98.62 321 GLN B O 1
ATOM 6755 N N . GLY B 1 322 ? -5.051 -15.805 -17.375 1 98.69 322 GLY B N 1
ATOM 6756 C CA . GLY B 1 322 ? -6.145 -16.75 -17.531 1 98.69 322 GLY B CA 1
ATOM 6757 C C . GLY B 1 322 ? -7.496 -16.078 -17.703 1 98.69 322 GLY B C 1
ATOM 6758 O O . GLY B 1 322 ? -8.258 -16.438 -18.594 1 98.69 322 GLY B O 1
ATOM 6759 N N . ARG B 1 323 ? -7.773 -15.117 -16.891 1 98.12 323 ARG B N 1
ATOM 6760 C CA . ARG B 1 323 ? -9.023 -14.359 -16.969 1 98.12 323 ARG B CA 1
ATOM 6761 C C . ARG B 1 323 ? -9.148 -13.664 -18.312 1 98.12 323 ARG B C 1
ATOM 6763 O O . ARG B 1 323 ? -10.219 -13.688 -18.938 1 98.12 323 ARG B O 1
ATOM 6770 N N . MET B 1 324 ? -8.117 -13.102 -18.812 1 97.94 324 MET B N 1
ATOM 6771 C CA . MET B 1 324 ? -8.125 -12.328 -20.047 1 97.94 324 MET B CA 1
ATOM 6772 C C . MET B 1 324 ? -8.375 -13.227 -21.25 1 97.94 324 MET B C 1
ATOM 6774 O O . MET B 1 324 ? -9.078 -12.836 -22.188 1 97.94 324 MET B O 1
ATOM 6778 N N . VAL B 1 325 ? -7.797 -14.391 -21.25 1 98.56 325 VAL B N 1
ATOM 6779 C CA . VAL B 1 325 ? -8 -15.32 -22.344 1 98.56 325 VAL B CA 1
ATOM 6780 C C . VAL B 1 325 ? -9.477 -15.695 -22.453 1 98.56 325 VAL B C 1
ATOM 6782 O O . VAL B 1 325 ? -10.039 -15.734 -23.547 1 98.56 325 VAL B O 1
ATOM 6785 N N . ALA B 1 326 ? -10.094 -16 -21.281 1 98.5 326 ALA B N 1
ATOM 6786 C CA . ALA B 1 326 ? -11.523 -16.281 -21.281 1 98.5 326 ALA B CA 1
ATOM 6787 C C . ALA B 1 326 ? -12.32 -15.117 -21.844 1 98.5 326 ALA B C 1
ATOM 6789 O O . ALA B 1 326 ? -13.219 -15.312 -22.672 1 98.5 326 ALA B O 1
ATOM 6790 N N . ASP B 1 327 ? -11.992 -13.906 -21.422 1 97.75 327 ASP B N 1
ATOM 6791 C CA . ASP B 1 327 ? -12.656 -12.711 -21.953 1 97.75 327 ASP B CA 1
ATOM 6792 C C . ASP B 1 327 ? -12.516 -12.633 -23.469 1 97.75 327 ASP B C 1
ATOM 6794 O O . ASP B 1 327 ? -13.477 -12.297 -24.156 1 97.75 327 ASP B O 1
ATOM 6798 N N . ASN B 1 328 ? -11.352 -12.906 -23.969 1 97.94 328 ASN B N 1
ATOM 6799 C CA . ASN B 1 328 ? -11.07 -12.781 -25.391 1 97.94 328 ASN B CA 1
ATOM 6800 C C . ASN B 1 328 ? -11.773 -13.867 -26.203 1 97.94 328 ASN B C 1
ATOM 6802 O O . ASN B 1 328 ? -12.227 -13.625 -27.312 1 97.94 328 ASN B O 1
ATOM 6806 N N . ILE B 1 329 ? -11.852 -15.07 -25.672 1 98.06 329 ILE B N 1
ATOM 6807 C CA . ILE B 1 329 ? -12.562 -16.172 -26.328 1 98.06 329 ILE B CA 1
ATOM 6808 C C . ILE B 1 329 ? -14.023 -15.789 -26.531 1 98.06 329 ILE B C 1
ATOM 6810 O O . ILE B 1 329 ? -14.609 -16.078 -27.578 1 98.06 329 ILE B O 1
ATOM 6814 N N . PHE B 1 330 ? -14.602 -15.094 -25.547 1 96.62 330 PHE B N 1
ATOM 6815 C CA . PHE B 1 330 ? -16.031 -14.805 -25.594 1 96.62 330 PHE B CA 1
ATOM 6816 C C . PHE B 1 330 ? -16.281 -13.344 -25.969 1 96.62 330 PHE B C 1
ATOM 6818 O O . PHE B 1 330 ? -17.328 -12.781 -25.641 1 96.62 330 PHE B O 1
ATOM 6825 N N . SER B 1 331 ? -15.383 -12.57 -26.5 1 91.19 331 SER B N 1
ATOM 6826 C CA . SER B 1 331 ? -15.516 -11.164 -26.859 1 91.19 331 SER B CA 1
ATOM 6827 C C . SER B 1 331 ? -16.516 -10.961 -27.984 1 91.19 331 SER B C 1
ATOM 6829 O O . SER B 1 331 ? -17.016 -9.852 -28.188 1 91.19 331 SER B O 1
ATOM 6831 N N . LYS B 1 332 ? -17.359 -11.836 -28.406 1 77.44 332 LYS B N 1
ATOM 6832 C CA . LYS B 1 332 ? -18.484 -11.844 -29.328 1 77.44 332 LYS B CA 1
ATOM 6833 C C . LYS B 1 332 ? -18.484 -10.602 -30.219 1 77.44 332 LYS B C 1
ATOM 6835 O O . LYS B 1 332 ? -19.453 -9.836 -30.234 1 77.44 332 LYS B O 1
ATOM 6840 N N . GLY B 1 333 ? -17.391 -10.273 -30.938 1 77.25 333 GLY B N 1
ATOM 6841 C CA . GLY B 1 333 ? -17.438 -9.141 -31.844 1 77.25 333 GLY B CA 1
ATOM 6842 C C . GLY B 1 333 ? -16.875 -7.867 -31.234 1 77.25 333 GLY B C 1
ATOM 6843 O O . GLY B 1 333 ? -16.766 -6.844 -31.922 1 77.25 333 GLY B O 1
ATOM 6844 N N . ARG B 1 334 ? -16.734 -7.816 -29.984 1 82 334 ARG B N 1
ATOM 6845 C CA . ARG B 1 334 ? -16.078 -6.684 -29.328 1 82 334 ARG B CA 1
ATOM 6846 C C . ARG B 1 334 ? -14.562 -6.789 -29.438 1 82 334 ARG B C 1
ATOM 6848 O O . ARG B 1 334 ? -14.031 -7.844 -29.797 1 82 334 ARG B O 1
ATOM 6855 N N . ASP B 1 335 ? -13.992 -5.703 -29.141 1 91.25 335 ASP B N 1
ATOM 6856 C CA . ASP B 1 335 ? -12.531 -5.688 -29.141 1 91.25 335 ASP B CA 1
ATOM 6857 C C . ASP B 1 335 ? -11.969 -6.605 -28.062 1 91.25 335 ASP B C 1
ATOM 6859 O O . ASP B 1 335 ? -12.492 -6.66 -26.953 1 91.25 335 ASP B O 1
ATOM 6863 N N . MET B 1 336 ? -10.984 -7.406 -28.469 1 95.56 336 MET B N 1
ATOM 6864 C CA . MET B 1 336 ? -10.273 -8.234 -27.5 1 95.56 336 MET B CA 1
ATOM 6865 C C . MET B 1 336 ? -9.453 -7.375 -26.531 1 95.56 336 MET B C 1
ATOM 6867 O O . MET B 1 336 ? -9.031 -6.277 -26.891 1 95.56 336 MET B O 1
ATOM 6871 N N . ARG B 1 337 ? -9.312 -7.922 -25.359 1 94.88 337 ARG B N 1
ATOM 6872 C CA . ARG B 1 337 ? -8.461 -7.266 -24.375 1 94.88 337 ARG B CA 1
ATOM 6873 C C . ARG B 1 337 ? -6.984 -7.539 -24.656 1 94.88 337 ARG B C 1
ATOM 6875 O O . ARG B 1 337 ? -6.594 -8.688 -24.891 1 94.88 337 ARG B O 1
ATOM 6882 N N . LYS B 1 338 ? -6.223 -6.496 -24.625 1 96.38 338 LYS B N 1
ATOM 6883 C CA . LYS B 1 338 ? -4.777 -6.625 -24.797 1 96.38 338 LYS B CA 1
ATOM 6884 C C . LYS B 1 338 ? -4.078 -6.809 -23.453 1 96.38 338 LYS B C 1
ATOM 6886 O O . LYS B 1 338 ? -4.387 -6.113 -22.484 1 96.38 338 LYS B O 1
ATOM 6891 N N . TYR B 1 339 ? -3.234 -7.773 -23.391 1 96.88 339 TYR B N 1
ATOM 6892 C CA . TYR B 1 339 ? -2.359 -7.945 -22.234 1 96.88 339 TYR B CA 1
ATOM 6893 C C . TYR B 1 339 ? -1.148 -7.023 -22.328 1 96.88 339 TYR B C 1
ATOM 6895 O O . TYR B 1 339 ? -0.335 -7.148 -23.25 1 96.88 339 TYR B O 1
ATOM 6903 N N . LYS B 1 340 ? -0.96 -6.109 -21.406 1 94.81 340 LYS B N 1
ATOM 6904 C CA . LYS B 1 340 ? 0.031 -5.039 -21.469 1 94.81 340 LYS B CA 1
ATOM 6905 C C . LYS B 1 340 ? 1.425 -5.559 -21.125 1 94.81 340 LYS B C 1
ATOM 6907 O O . LYS B 1 340 ? 2.422 -4.867 -21.359 1 94.81 340 LYS B O 1
ATOM 6912 N N . GLY B 1 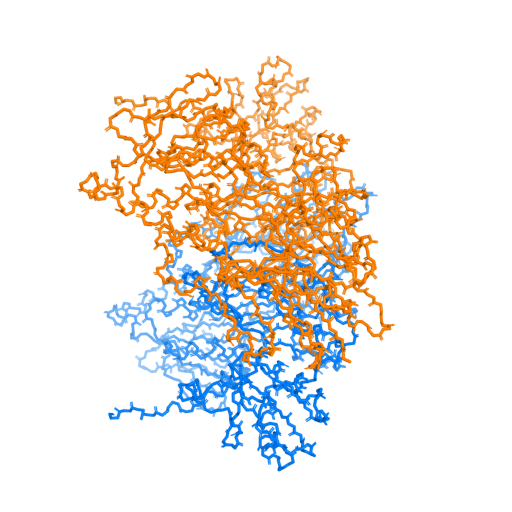341 ? 1.519 -6.777 -20.688 1 97.12 341 GLY B N 1
ATOM 6913 C CA . GLY B 1 341 ? 2.779 -7.348 -20.25 1 97.12 341 GLY B CA 1
ATOM 6914 C C . GLY B 1 341 ? 2.854 -7.52 -18.734 1 97.12 341 GLY B C 1
ATOM 6915 O O . GLY B 1 341 ? 1.837 -7.426 -18.047 1 97.12 341 GLY B O 1
ATOM 6916 N N . THR B 1 342 ? 3.973 -7.957 -18.25 1 98 342 THR B N 1
ATOM 6917 C CA . THR B 1 342 ? 4.215 -8.172 -16.828 1 98 342 THR B CA 1
ATOM 6918 C C . THR B 1 342 ? 5.375 -7.301 -16.344 1 98 342 THR B C 1
ATOM 6920 O O . THR B 1 342 ? 6.406 -7.203 -17.016 1 98 342 THR B O 1
ATOM 6923 N N . TYR B 1 343 ? 5.227 -6.637 -15.211 1 98.31 343 TYR B N 1
ATOM 6924 C CA . TYR B 1 343 ? 6.215 -5.711 -14.672 1 98.31 343 TYR B CA 1
ATOM 6925 C C . TYR B 1 343 ? 7.133 -6.406 -13.68 1 98.31 343 TYR B C 1
ATOM 6927 O O . TYR B 1 343 ? 8.164 -5.859 -13.281 1 98.31 343 TYR B O 1
ATOM 6935 N N . GLY B 1 344 ? 6.82 -7.594 -13.289 1 98.19 344 GLY B N 1
ATOM 6936 C CA . GLY B 1 344 ? 7.656 -8.383 -12.398 1 98.19 344 GLY B CA 1
ATOM 6937 C C . GLY B 1 344 ? 7.539 -7.965 -10.945 1 98.19 344 GLY B C 1
ATOM 6938 O O . GLY B 1 344 ? 8.516 -8.023 -10.195 1 98.19 344 GLY B O 1
ATOM 6939 N N . THR B 1 345 ? 6.379 -7.434 -10.453 1 98.56 345 THR B N 1
ATOM 6940 C CA . THR B 1 345 ? 6.172 -7.074 -9.055 1 98.56 345 THR B CA 1
ATOM 6941 C C . THR B 1 345 ? 6.195 -8.32 -8.172 1 98.56 345 THR B C 1
ATOM 6943 O O . THR B 1 345 ? 5.402 -9.242 -8.367 1 98.56 345 THR B O 1
ATOM 6946 N N . SER B 1 346 ? 7.105 -8.336 -7.211 1 98.31 346 SER B N 1
ATOM 6947 C CA . SER B 1 346 ? 7.266 -9.539 -6.391 1 98.31 346 SER B CA 1
ATOM 6948 C C . SER B 1 346 ? 7.656 -9.18 -4.961 1 98.31 346 SER B C 1
ATOM 6950 O O . SER B 1 346 ? 8.133 -8.07 -4.703 1 98.31 346 SER B O 1
ATOM 6952 N N . VAL B 1 347 ? 7.426 -10.055 -4.059 1 98.69 347 VAL B N 1
ATOM 6953 C CA . VAL B 1 347 ? 7.77 -9.875 -2.652 1 98.69 347 VAL B CA 1
ATOM 6954 C C . VAL B 1 347 ? 8.062 -11.234 -2.018 1 98.69 347 VAL B C 1
ATOM 6956 O O . VAL B 1 347 ? 7.484 -12.25 -2.406 1 98.69 347 VAL B O 1
ATOM 6959 N N . VAL B 1 348 ? 8.992 -11.305 -1.056 1 98.38 348 VAL B N 1
ATOM 6960 C CA . VAL B 1 348 ? 9.289 -12.5 -0.276 1 98.38 348 VAL B CA 1
ATOM 6961 C C . VAL B 1 348 ? 9.516 -12.117 1.187 1 98.38 348 VAL B C 1
ATOM 6963 O O . VAL B 1 348 ? 10.07 -11.062 1.48 1 98.38 348 VAL B O 1
ATOM 6966 N N . ARG B 1 349 ? 8.945 -12.875 2.074 1 98.38 349 ARG B N 1
ATOM 6967 C CA . ARG B 1 349 ? 9.266 -12.742 3.492 1 98.38 349 ARG B CA 1
ATOM 6968 C C . ARG B 1 349 ? 10.477 -13.594 3.863 1 98.38 349 ARG B C 1
ATOM 6970 O O . ARG B 1 349 ? 10.594 -14.742 3.434 1 98.38 349 ARG B O 1
ATOM 6977 N N . SER B 1 350 ? 11.445 -13.078 4.492 1 98.25 350 SER B N 1
ATOM 6978 C CA . SER B 1 350 ? 12.578 -13.742 5.137 1 98.25 350 SER B CA 1
ATOM 6979 C C . SER B 1 350 ? 12.641 -13.406 6.621 1 98.25 350 SER B C 1
ATOM 6981 O O . SER B 1 350 ? 13.281 -12.43 7.012 1 98.25 350 SER B O 1
ATOM 6983 N N . PHE B 1 351 ? 11.945 -14.227 7.457 1 97.75 351 PHE B N 1
ATOM 6984 C CA . PHE B 1 351 ? 11.797 -13.977 8.891 1 97.75 351 PHE B CA 1
ATOM 6985 C C . PHE B 1 351 ? 11.109 -12.648 9.141 1 97.75 351 PHE B C 1
ATOM 6987 O O . PHE B 1 351 ? 9.969 -12.438 8.727 1 97.75 351 PHE B O 1
ATOM 6994 N N . GLN B 1 352 ? 11.836 -11.719 9.727 1 97.38 352 GLN B N 1
ATOM 6995 C CA . GLN B 1 352 ? 11.203 -10.445 10.062 1 97.38 352 GLN B CA 1
ATOM 6996 C C . GLN B 1 352 ? 11.352 -9.445 8.914 1 97.38 352 GLN B C 1
ATOM 6998 O O . GLN B 1 352 ? 10.68 -8.406 8.898 1 97.38 352 GLN B O 1
ATOM 7003 N N . LEU B 1 353 ? 12.125 -9.789 7.898 1 98.56 353 LEU B N 1
ATOM 7004 C CA . LEU B 1 353 ? 12.359 -8.875 6.789 1 98.56 353 LEU B CA 1
ATOM 7005 C C . LEU B 1 353 ? 11.492 -9.242 5.59 1 98.56 353 LEU B C 1
ATOM 7007 O O . LEU B 1 353 ? 11.203 -10.414 5.359 1 98.56 353 LEU B O 1
ATOM 7011 N N . TYR B 1 354 ? 11.047 -8.266 4.926 1 98.69 354 TYR B N 1
ATOM 7012 C CA . TYR B 1 354 ? 10.438 -8.391 3.607 1 98.69 354 TYR B CA 1
ATOM 7013 C C . TYR B 1 354 ? 11.305 -7.742 2.537 1 98.69 354 TYR B C 1
ATOM 7015 O O . TYR B 1 354 ? 11.93 -6.703 2.779 1 98.69 354 TYR B O 1
ATOM 7023 N N . ALA B 1 355 ? 11.406 -8.344 1.43 1 98.81 355 ALA B N 1
ATOM 7024 C CA . ALA B 1 355 ? 12.023 -7.781 0.234 1 98.81 355 ALA B CA 1
ATOM 7025 C C . ALA B 1 355 ? 11.047 -7.773 -0.938 1 98.81 355 ALA B C 1
ATOM 7027 O O . ALA B 1 355 ? 10.391 -8.781 -1.216 1 98.81 355 ALA B O 1
ATOM 7028 N N . ALA B 1 356 ? 10.891 -6.66 -1.557 1 98.88 356 ALA B N 1
ATOM 7029 C CA . ALA B 1 356 ? 9.969 -6.516 -2.686 1 98.88 356 ALA B CA 1
ATOM 7030 C C . ALA B 1 356 ? 10.609 -5.703 -3.809 1 98.88 356 ALA B C 1
ATOM 7032 O O . ALA B 1 356 ? 11.531 -4.922 -3.572 1 98.88 356 ALA B O 1
ATOM 7033 N N . CYS B 1 357 ? 10.172 -5.918 -5.012 1 98.81 357 CYS B N 1
ATOM 7034 C CA . CYS B 1 357 ? 10.695 -5.156 -6.141 1 98.81 357 CYS B CA 1
ATOM 7035 C C . CYS B 1 357 ? 9.688 -5.102 -7.281 1 98.81 357 CYS B C 1
ATOM 7037 O O . CYS B 1 357 ? 8.711 -5.848 -7.285 1 98.81 357 CYS B O 1
ATOM 7039 N N . VAL B 1 358 ? 9.875 -4.234 -8.18 1 98.88 358 VAL B N 1
ATOM 7040 C CA . VAL B 1 358 ? 9.109 -4.094 -9.406 1 98.88 358 VAL B CA 1
ATOM 7041 C C . VAL B 1 358 ? 10 -3.518 -10.508 1 98.88 358 VAL B C 1
ATOM 7043 O O . VAL B 1 358 ? 10.891 -2.709 -10.234 1 98.88 358 VAL B O 1
ATOM 7046 N N . GLY B 1 359 ? 9.773 -3.947 -11.75 1 98.62 359 GLY B N 1
ATOM 7047 C CA . GLY B 1 359 ? 10.414 -3.35 -12.914 1 98.62 359 GLY B CA 1
ATOM 7048 C C . GLY B 1 359 ? 11.82 -3.881 -13.156 1 98.62 359 GLY B C 1
ATOM 7049 O O . GLY B 1 359 ? 12.07 -5.078 -13 1 98.62 359 GLY B O 1
ATOM 7050 N N . LEU B 1 360 ? 12.68 -3.023 -13.633 1 98.56 360 LEU B N 1
ATOM 7051 C CA . LEU B 1 360 ? 14.031 -3.4 -14.016 1 98.56 360 LEU B CA 1
ATOM 7052 C C . LEU B 1 360 ? 15.016 -3.143 -12.883 1 98.56 360 LEU B C 1
ATOM 7054 O O . LEU B 1 360 ? 14.805 -2.244 -12.062 1 98.56 360 LEU B O 1
ATOM 7058 N N . ASN B 1 361 ? 16.016 -3.959 -12.766 1 98.38 361 ASN B N 1
ATOM 7059 C CA . ASN B 1 361 ? 17.125 -3.738 -11.836 1 98.38 361 ASN B CA 1
ATOM 7060 C C . ASN B 1 361 ? 18.359 -3.188 -12.547 1 98.38 361 ASN B C 1
ATOM 7062 O O . ASN B 1 361 ? 18.344 -2.996 -13.766 1 98.38 361 ASN B O 1
ATOM 7066 N N . GLU B 1 362 ? 19.406 -2.816 -11.82 1 97.56 362 GLU B N 1
ATOM 7067 C CA . GLU B 1 362 ? 20.594 -2.188 -12.406 1 97.56 362 GLU B CA 1
ATOM 7068 C C . GLU B 1 362 ? 21.297 -3.143 -13.367 1 97.56 362 GLU B C 1
ATOM 7070 O O . GLU B 1 362 ? 21.828 -2.717 -14.391 1 97.56 362 GLU B O 1
ATOM 7075 N N . LYS B 1 363 ? 21.328 -4.449 -12.977 1 96.81 363 LYS B N 1
ATOM 7076 C CA . LYS B 1 363 ? 21.984 -5.438 -13.836 1 96.81 363 LYS B CA 1
ATOM 7077 C C . LYS B 1 363 ? 21.391 -5.422 -15.242 1 96.81 363 LYS B C 1
ATOM 7079 O O . LYS B 1 363 ? 22.125 -5.48 -16.234 1 96.81 363 LYS B O 1
ATOM 7084 N N . MET B 1 364 ? 20.078 -5.336 -15.344 1 96.69 364 MET B N 1
ATOM 7085 C CA . MET B 1 364 ? 19.391 -5.301 -16.625 1 96.69 364 MET B CA 1
ATOM 7086 C C . MET B 1 364 ? 19.688 -3.996 -17.359 1 96.69 364 MET B C 1
ATOM 7088 O O . MET B 1 364 ? 19.906 -3.998 -18.578 1 96.69 364 MET B O 1
ATOM 7092 N N . MET B 1 365 ? 19.656 -2.855 -16.641 1 97.31 365 MET B N 1
ATOM 7093 C CA . MET B 1 365 ? 19.938 -1.555 -17.234 1 97.31 365 MET B CA 1
ATOM 7094 C C . MET B 1 365 ? 21.344 -1.534 -17.859 1 97.31 365 MET B C 1
ATOM 7096 O O . MET B 1 365 ? 21.516 -1.049 -18.969 1 97.31 365 MET B O 1
ATOM 7100 N N . GLN B 1 366 ? 22.281 -2.059 -17.109 1 96.69 366 GLN B N 1
ATOM 7101 C CA . GLN B 1 366 ? 23.672 -2.088 -17.562 1 96.69 366 GLN B CA 1
ATOM 7102 C C . GLN B 1 366 ? 23.859 -3.012 -18.766 1 96.69 366 GLN B C 1
ATOM 7104 O O . GLN B 1 366 ? 24.531 -2.656 -19.734 1 96.69 366 GLN B O 1
ATOM 7109 N N . ALA B 1 367 ? 23.25 -4.191 -18.656 1 96.06 367 ALA B N 1
ATOM 7110 C CA . ALA B 1 367 ? 23.344 -5.164 -19.734 1 96.06 367 ALA B CA 1
ATOM 7111 C C . ALA B 1 367 ? 22.812 -4.59 -21.047 1 96.06 367 ALA B C 1
ATOM 7113 O O . ALA B 1 367 ? 23.297 -4.914 -22.125 1 96.06 367 ALA B O 1
ATOM 7114 N N . LYS B 1 368 ? 21.891 -3.697 -20.953 1 95.5 368 LYS B N 1
ATOM 7115 C CA . LYS B 1 368 ? 21.266 -3.133 -22.141 1 95.5 368 LYS B CA 1
ATOM 7116 C C . LYS B 1 368 ? 21.812 -1.745 -22.453 1 95.5 368 LYS B C 1
ATOM 7118 O O . LYS B 1 368 ? 21.391 -1.107 -23.422 1 95.5 368 LYS B O 1
ATOM 7123 N N . ASN B 1 369 ? 22.719 -1.276 -21.688 1 95.81 369 ASN B N 1
ATOM 7124 C CA . ASN B 1 369 ? 23.359 0.026 -21.828 1 95.81 369 ASN B CA 1
ATOM 7125 C C . ASN B 1 369 ? 22.344 1.153 -21.891 1 95.81 369 ASN B C 1
ATOM 7127 O O . ASN B 1 369 ? 22.406 2.021 -22.766 1 95.81 369 ASN B O 1
ATOM 7131 N N . LEU B 1 370 ? 21.359 1.023 -21.078 1 95.12 370 LEU B N 1
ATOM 7132 C CA . LEU B 1 370 ? 20.359 2.082 -20.969 1 95.12 370 LEU B CA 1
ATOM 7133 C C . LEU B 1 370 ? 20.797 3.127 -19.938 1 95.12 370 LEU B C 1
ATOM 7135 O O . LEU B 1 370 ? 21.375 2.789 -18.906 1 95.12 370 LEU B O 1
ATOM 7139 N N . PRO B 1 371 ? 20.562 4.371 -20.25 1 96.06 371 PRO B N 1
ATOM 7140 C CA . PRO B 1 371 ? 20.875 5.383 -19.234 1 96.06 371 PRO B CA 1
ATOM 7141 C C . PRO B 1 371 ? 19.953 5.312 -18.016 1 96.06 371 PRO B C 1
ATOM 7143 O O . PRO B 1 371 ? 18.734 5.191 -18.172 1 96.06 371 PRO B O 1
ATOM 7146 N N . TYR B 1 372 ? 20.531 5.363 -16.875 1 97.75 372 TYR B N 1
ATOM 7147 C CA . TYR B 1 372 ? 19.734 5.332 -15.648 1 97.75 372 TYR B CA 1
ATOM 7148 C C . TYR B 1 372 ? 20.5 5.977 -14.492 1 97.75 372 TYR B C 1
ATOM 7150 O O . TYR B 1 372 ? 21.703 6.191 -14.57 1 97.75 372 TYR B O 1
ATOM 7158 N N . SER B 1 373 ? 19.75 6.387 -13.469 1 97.56 373 SER B N 1
ATOM 7159 C CA . SER B 1 373 ? 20.234 6.777 -12.148 1 97.56 373 SER B CA 1
ATOM 7160 C C . SER B 1 373 ? 19.453 6.09 -11.039 1 97.56 373 SER B C 1
ATOM 7162 O O . SER B 1 373 ? 18.406 5.48 -11.297 1 97.56 373 SER B O 1
ATOM 7164 N N . CYS B 1 374 ? 20.031 6.078 -9.891 1 97.69 374 CYS B N 1
ATOM 7165 C CA . CYS B 1 374 ? 19.375 5.465 -8.742 1 97.69 374 CYS B CA 1
ATOM 7166 C C . CYS B 1 374 ? 19.422 6.391 -7.531 1 97.69 374 CYS B C 1
ATOM 7168 O O . CYS B 1 374 ? 20.344 7.203 -7.398 1 97.69 374 CYS B O 1
ATOM 7170 N N . VAL B 1 375 ? 18.438 6.277 -6.703 1 98.12 375 VAL B N 1
ATOM 7171 C CA . VAL B 1 375 ? 18.484 6.891 -5.379 1 98.12 375 VAL B CA 1
ATOM 7172 C C . VAL B 1 375 ? 18.125 5.855 -4.316 1 98.12 375 VAL B C 1
ATOM 7174 O O . VAL B 1 375 ? 17.391 4.902 -4.59 1 98.12 375 VAL B O 1
ATOM 7177 N N . HIS B 1 376 ? 18.703 5.977 -3.164 1 98.06 376 HIS B N 1
ATOM 7178 C CA . HIS B 1 376 ? 18.391 5.199 -1.971 1 98.06 376 HIS B CA 1
ATOM 7179 C C . HIS B 1 376 ? 17.859 6.094 -0.86 1 98.06 376 HIS B C 1
ATOM 7181 O O . HIS B 1 376 ? 18.438 7.141 -0.562 1 98.06 376 HIS B O 1
ATOM 7187 N N . VAL B 1 377 ? 16.75 5.734 -0.286 1 97.81 377 VAL B N 1
ATOM 7188 C CA . VAL B 1 377 ? 16.234 6.441 0.88 1 97.81 377 VAL B CA 1
ATOM 7189 C C . VAL B 1 377 ? 15.945 5.449 2.006 1 97.81 377 VAL B C 1
ATOM 7191 O O . VAL B 1 377 ? 15.664 4.277 1.752 1 97.81 377 VAL B O 1
ATOM 7194 N N . HIS B 1 378 ? 16.047 5.906 3.254 1 97.5 378 HIS B N 1
ATOM 7195 C CA . HIS B 1 378 ? 15.945 5.02 4.406 1 97.5 378 HIS B CA 1
ATOM 7196 C C . HIS B 1 378 ? 15.031 5.613 5.477 1 97.5 378 HIS B C 1
ATOM 7198 O O . HIS B 1 378 ? 15.406 5.699 6.645 1 97.5 378 HIS B O 1
ATOM 7204 N N . PRO B 1 379 ? 13.781 5.988 5.105 1 97.06 379 PRO B N 1
ATOM 7205 C CA . PRO B 1 379 ? 12.875 6.551 6.113 1 97.06 379 PRO B CA 1
ATOM 7206 C C . PRO B 1 379 ? 12.219 5.477 6.977 1 97.06 379 PRO B C 1
ATOM 7208 O O . PRO B 1 379 ? 12.398 4.281 6.727 1 97.06 379 PRO B O 1
ATOM 7211 N N . GLY B 1 380 ? 11.508 5.973 8.023 1 97.31 380 GLY B N 1
ATOM 7212 C CA . GLY B 1 380 ? 10.695 5.062 8.82 1 97.31 380 GLY B CA 1
ATOM 7213 C C . GLY B 1 380 ? 9.43 4.621 8.117 1 97.31 380 GLY B C 1
ATOM 7214 O O . GLY B 1 380 ? 8.914 5.328 7.25 1 97.31 380 GLY B O 1
ATOM 7215 N N . SER B 1 381 ? 8.914 3.457 8.555 1 98 381 SER B N 1
ATOM 7216 C CA . SER B 1 381 ? 7.672 2.922 7.996 1 98 381 SER B CA 1
ATOM 7217 C C . SER B 1 381 ? 6.488 3.826 8.312 1 98 381 SER B C 1
ATOM 7219 O O . SER B 1 381 ? 5.48 3.811 7.605 1 98 381 SER B O 1
ATOM 7221 N N . HIS B 1 382 ? 6.523 4.559 9.414 1 97.81 382 HIS B N 1
ATOM 7222 C CA . HIS B 1 382 ? 5.574 5.598 9.789 1 97.81 382 HIS B CA 1
ATOM 7223 C C . HIS B 1 382 ? 6.254 6.699 10.602 1 97.81 382 HIS B C 1
ATOM 7225 O O . HIS B 1 382 ? 7.48 6.711 10.734 1 97.81 382 HIS B O 1
ATOM 7231 N N . ALA B 1 383 ? 5.457 7.695 11.047 1 95.56 383 ALA B N 1
ATOM 7232 C CA . ALA B 1 383 ? 6.012 8.859 11.734 1 95.56 383 ALA B CA 1
ATOM 7233 C C . ALA B 1 383 ? 6.945 8.438 12.867 1 95.56 383 ALA B C 1
ATOM 7235 O O . ALA B 1 383 ? 6.578 7.613 13.703 1 95.56 383 ALA B O 1
ATOM 7236 N N . GLY B 1 384 ? 8.141 9 12.93 1 94.88 384 GLY B N 1
ATOM 7237 C CA . GLY B 1 384 ? 9.18 8.617 13.883 1 94.88 384 GLY B CA 1
ATOM 7238 C C . GLY B 1 384 ? 8.781 8.867 15.328 1 94.88 384 GLY B C 1
ATOM 7239 O O . GLY B 1 384 ? 9.242 8.164 16.234 1 94.88 384 GLY B O 1
ATOM 7240 N N . TYR B 1 385 ? 7.949 9.891 15.547 1 95.12 385 TYR B N 1
ATOM 7241 C CA . TYR B 1 385 ? 7.551 10.227 16.906 1 95.12 385 TYR B CA 1
ATOM 7242 C C . TYR B 1 385 ? 6.516 9.242 17.438 1 95.12 385 TYR B C 1
ATOM 7244 O O . TYR B 1 385 ? 6.234 9.211 18.641 1 95.12 385 TYR B O 1
ATOM 7252 N N . PHE B 1 386 ? 5.863 8.508 16.609 1 97.44 386 PHE B N 1
ATOM 7253 C CA . PHE B 1 386 ? 4.961 7.438 17.031 1 97.44 386 PHE B CA 1
ATOM 7254 C C . PHE B 1 386 ? 5.727 6.141 17.266 1 97.44 386 PHE B C 1
ATOM 7256 O O . PHE B 1 386 ? 6.613 5.789 16.484 1 97.44 386 PHE B O 1
ATOM 7263 N N . PRO B 1 387 ? 5.484 5.449 18.25 1 96.81 387 PRO B N 1
ATOM 7264 C CA . PRO B 1 387 ? 6.289 4.273 18.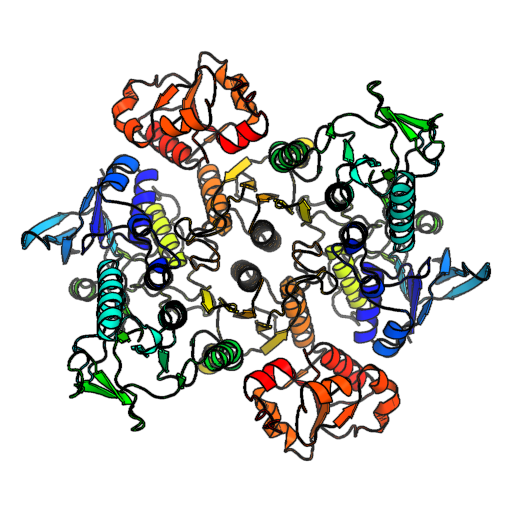594 1 96.81 387 PRO B CA 1
ATOM 7265 C C . PRO B 1 387 ? 6.215 3.174 17.547 1 96.81 387 PRO B C 1
ATOM 7267 O O . PRO B 1 387 ? 5.168 2.99 16.906 1 96.81 387 PRO B O 1
ATOM 7270 N N . GLY B 1 388 ? 7.371 2.488 17.344 1 96.5 388 GLY B N 1
ATOM 7271 C CA . GLY B 1 388 ? 7.363 1.238 16.609 1 96.5 388 GLY B CA 1
ATOM 7272 C C . GLY B 1 388 ? 7.719 1.415 15.141 1 96.5 388 GLY B C 1
ATOM 7273 O O . GLY B 1 388 ? 7.684 0.455 14.367 1 96.5 388 GLY B O 1
ATOM 7274 N N . ALA B 1 389 ? 8.07 2.57 14.711 1 97 389 ALA B N 1
ATOM 7275 C CA . ALA B 1 389 ? 8.484 2.787 13.32 1 97 389 ALA B CA 1
ATOM 7276 C C . ALA B 1 389 ? 9.734 1.978 12.992 1 97 389 ALA B C 1
ATOM 7278 O O . ALA B 1 389 ? 10.648 1.882 13.812 1 97 389 ALA B O 1
ATOM 7279 N N . LYS B 1 390 ? 9.711 1.306 11.836 1 97.81 390 LYS B N 1
ATOM 7280 C CA . LYS B 1 390 ? 10.852 0.536 11.344 1 97.81 390 LYS B CA 1
ATOM 7281 C C . LYS B 1 390 ? 11.406 1.134 10.055 1 97.81 390 LYS B C 1
ATOM 7283 O O . LYS B 1 390 ? 10.656 1.628 9.219 1 97.81 390 LYS B O 1
ATOM 7288 N N . GLN B 1 391 ? 12.656 1.033 9.906 1 96.81 391 GLN B N 1
ATOM 7289 C CA . GLN B 1 391 ? 13.305 1.595 8.727 1 96.81 391 GLN B CA 1
ATOM 7290 C C . GLN B 1 391 ? 12.93 0.82 7.465 1 96.81 391 GLN B C 1
ATOM 7292 O O . GLN B 1 391 ? 12.898 -0.413 7.473 1 96.81 391 GLN B O 1
ATOM 7297 N N . VAL B 1 392 ? 12.617 1.501 6.414 1 98.31 392 VAL B N 1
ATOM 7298 C CA . VAL B 1 392 ? 12.406 0.961 5.074 1 98.31 392 VAL B CA 1
ATOM 7299 C C . VAL B 1 392 ? 13.547 1.389 4.156 1 98.31 392 VAL B C 1
ATOM 7301 O O . VAL B 1 392 ? 13.773 2.584 3.955 1 98.31 392 VAL B O 1
ATOM 7304 N N . HIS B 1 393 ? 14.305 0.479 3.602 1 98.5 393 HIS B N 1
ATOM 7305 C CA . HIS B 1 393 ? 15.359 0.752 2.627 1 98.5 393 HIS B CA 1
ATOM 7306 C C . HIS B 1 393 ? 14.82 0.666 1.201 1 98.5 393 HIS B C 1
ATOM 7308 O O . HIS B 1 393 ? 14.562 -0.428 0.697 1 98.5 393 HIS B O 1
ATOM 7314 N N . LEU B 1 394 ? 14.664 1.775 0.59 1 98.81 394 LEU B N 1
ATOM 7315 C CA . LEU B 1 394 ? 14.055 1.804 -0.733 1 98.81 394 LEU B CA 1
ATOM 7316 C C . LEU B 1 394 ? 15.031 2.324 -1.776 1 98.81 394 LEU B C 1
ATOM 7318 O O . LEU B 1 394 ? 15.688 3.346 -1.562 1 98.81 394 LEU B O 1
ATOM 7322 N N . LYS B 1 395 ? 15.18 1.614 -2.836 1 98.75 395 LYS B N 1
ATOM 7323 C CA . LYS B 1 395 ? 15.938 2.012 -4.02 1 98.75 395 LYS B CA 1
ATOM 7324 C C . LYS B 1 395 ? 15.008 2.295 -5.195 1 98.75 395 LYS B C 1
ATOM 7326 O O . LYS B 1 395 ? 14.125 1.496 -5.5 1 98.75 395 LYS B O 1
ATOM 7331 N N . LEU B 1 396 ? 15.172 3.418 -5.828 1 98.81 396 LEU B N 1
ATOM 7332 C CA . LEU B 1 396 ? 14.43 3.783 -7.035 1 98.81 396 LEU B CA 1
ATOM 7333 C C . LEU B 1 396 ? 15.375 3.891 -8.234 1 98.81 396 LEU B C 1
ATOM 7335 O O . LEU B 1 396 ? 16.469 4.453 -8.117 1 98.81 396 LEU B O 1
ATOM 7339 N N . ILE B 1 397 ? 15.031 3.32 -9.344 1 98.88 397 ILE B N 1
ATOM 7340 C CA . ILE B 1 397 ? 15.781 3.381 -10.594 1 98.88 397 ILE B CA 1
ATOM 7341 C C . ILE B 1 397 ? 14.977 4.156 -11.641 1 98.88 397 ILE B C 1
ATOM 7343 O O . ILE B 1 397 ? 13.812 3.846 -11.898 1 98.88 397 ILE B O 1
ATOM 7347 N N . PHE B 1 398 ? 15.594 5.148 -12.266 1 98.81 398 PHE B N 1
ATOM 7348 C CA . PHE B 1 398 ? 14.828 6.039 -13.125 1 98.81 398 PHE B CA 1
ATOM 7349 C C . PHE B 1 398 ? 15.719 6.652 -14.195 1 98.81 398 PHE B C 1
ATOM 7351 O O . PHE B 1 398 ? 16.953 6.531 -14.133 1 98.81 398 PHE B O 1
ATOM 7358 N N . ASN B 1 399 ? 15.133 7.191 -15.258 1 98.38 399 ASN B N 1
ATOM 7359 C CA . ASN B 1 399 ? 15.828 7.957 -16.281 1 98.38 399 ASN B CA 1
ATOM 7360 C C . ASN B 1 399 ? 16.188 9.359 -15.797 1 98.38 399 ASN B C 1
ATOM 7362 O O . ASN B 1 399 ? 15.305 10.156 -15.492 1 98.38 399 ASN B O 1
ATOM 7366 N N . PRO B 1 400 ? 17.453 9.695 -15.688 1 97 400 PRO B N 1
ATOM 7367 C CA . PRO B 1 400 ? 17.844 10.992 -15.125 1 97 400 PRO B CA 1
ATOM 7368 C C . PRO B 1 400 ? 17.5 12.164 -16.047 1 97 400 PRO B C 1
ATOM 7370 O O . PRO B 1 400 ? 17.578 13.32 -15.625 1 97 400 PRO B O 1
ATOM 7373 N N . LEU B 1 401 ? 17.109 11.883 -17.25 1 96.5 401 LEU B N 1
ATOM 7374 C CA . LEU B 1 401 ? 16.828 12.945 -18.203 1 96.5 401 LEU B CA 1
ATOM 7375 C C . LEU B 1 401 ? 15.359 13.359 -18.125 1 96.5 401 LEU B C 1
ATOM 7377 O O . LEU B 1 401 ? 15.047 14.555 -18.156 1 96.5 401 LEU B O 1
ATOM 7381 N N . ASP B 1 402 ? 14.445 12.359 -18.016 1 96.81 402 ASP B N 1
ATOM 7382 C CA . ASP B 1 402 ? 13.039 12.742 -18.109 1 96.81 402 ASP B CA 1
ATOM 7383 C C . ASP B 1 402 ? 12.258 12.219 -16.891 1 96.81 402 ASP B C 1
ATOM 7385 O O . ASP B 1 402 ? 11.055 12.469 -16.781 1 96.81 402 ASP B O 1
ATOM 7389 N N . GLY B 1 403 ? 12.859 11.477 -16.031 1 98.25 403 GLY B N 1
ATOM 7390 C CA . GLY B 1 403 ? 12.25 11.062 -14.773 1 98.25 403 GLY B CA 1
ATOM 7391 C C . GLY B 1 403 ? 11.422 9.797 -14.898 1 98.25 403 GLY B C 1
ATOM 7392 O O . GLY B 1 403 ? 10.766 9.383 -13.938 1 98.25 403 GLY B O 1
ATOM 7393 N N . LYS B 1 404 ? 11.398 9.133 -16.062 1 98.5 404 LYS B N 1
ATOM 7394 C CA . LYS B 1 404 ? 10.688 7.871 -16.219 1 98.5 404 LYS B CA 1
ATOM 7395 C C . LYS B 1 404 ? 11.172 6.84 -15.195 1 98.5 404 LYS B C 1
ATOM 7397 O O . LYS B 1 404 ? 12.375 6.648 -15.023 1 98.5 404 LYS B O 1
ATOM 7402 N N . ILE B 1 405 ? 10.258 6.191 -14.531 1 98.88 405 ILE B N 1
ATOM 7403 C CA . ILE B 1 405 ? 10.609 5.199 -13.523 1 98.88 405 ILE B CA 1
ATOM 7404 C C . ILE B 1 405 ? 10.805 3.838 -14.188 1 98.88 405 ILE B C 1
ATOM 7406 O O . ILE B 1 405 ? 9.914 3.352 -14.891 1 98.88 405 ILE B O 1
ATOM 7410 N N . TYR B 1 406 ? 11.961 3.176 -13.922 1 98.75 406 TYR B N 1
ATOM 7411 C CA . TYR B 1 406 ? 12.266 1.874 -14.508 1 98.75 406 TYR B CA 1
ATOM 7412 C C . TYR B 1 406 ? 11.969 0.752 -13.523 1 98.75 406 TYR B C 1
ATOM 7414 O O . TYR B 1 406 ? 11.633 -0.364 -13.922 1 98.75 406 TYR B O 1
ATOM 7422 N N . GLY B 1 407 ? 12.203 1.036 -12.273 1 98.81 407 GLY B N 1
ATOM 7423 C CA . GLY B 1 407 ? 12.008 0.01 -11.266 1 98.81 407 GLY B CA 1
ATOM 7424 C C . GLY B 1 407 ? 12.258 0.51 -9.852 1 98.81 407 GLY B C 1
ATOM 7425 O O . GLY B 1 407 ? 12.648 1.663 -9.656 1 98.81 407 GLY B O 1
ATOM 7426 N N . ALA B 1 408 ? 11.914 -0.324 -8.883 1 98.94 408 ALA B N 1
ATOM 7427 C CA . ALA B 1 408 ? 12.141 -0.034 -7.469 1 98.94 408 ALA B CA 1
ATOM 7428 C C . ALA B 1 408 ? 12.352 -1.319 -6.672 1 98.94 408 ALA B C 1
ATOM 7430 O O . ALA B 1 408 ?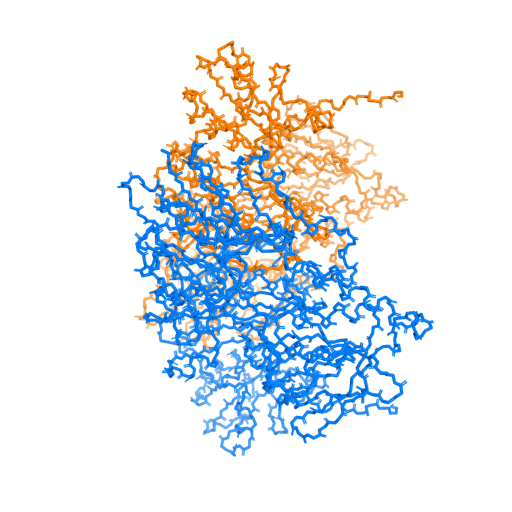 11.891 -2.389 -7.074 1 98.94 408 ALA B O 1
ATOM 7431 N N . GLN B 1 409 ? 13.062 -1.238 -5.602 1 98.94 409 GLN B N 1
ATOM 7432 C CA . GLN B 1 409 ? 13.336 -2.307 -4.645 1 98.94 409 GLN B CA 1
ATOM 7433 C C . GLN B 1 409 ? 13.242 -1.8 -3.209 1 98.94 409 GLN B C 1
ATOM 7435 O O . GLN B 1 409 ? 13.617 -0.661 -2.924 1 98.94 409 GLN B O 1
ATOM 7440 N N . ALA B 1 410 ? 12.75 -2.594 -2.303 1 98.88 410 ALA B N 1
ATOM 7441 C CA . ALA B 1 410 ? 12.664 -2.189 -0.901 1 98.88 410 ALA B CA 1
ATOM 7442 C C . ALA B 1 410 ? 12.875 -3.383 0.026 1 98.88 410 ALA B C 1
ATOM 7444 O O . ALA B 1 410 ? 12.445 -4.5 -0.28 1 98.88 410 ALA B O 1
ATOM 7445 N N . VAL B 1 411 ? 13.539 -3.219 1.135 1 98.81 411 VAL B N 1
ATOM 7446 C CA . VAL B 1 411 ? 13.766 -4.215 2.174 1 98.81 411 VAL B CA 1
ATOM 7447 C C . VAL B 1 411 ? 13.484 -3.607 3.547 1 98.81 411 VAL B C 1
ATOM 7449 O O . VAL B 1 411 ? 13.82 -2.445 3.797 1 98.81 411 VAL B O 1
ATOM 7452 N N . GLY B 1 412 ? 12.852 -4.27 4.398 1 98.62 412 GLY B N 1
ATOM 7453 C CA . GLY B 1 412 ? 12.578 -3.812 5.754 1 98.62 412 GLY B CA 1
ATOM 7454 C C . GLY B 1 412 ? 11.625 -4.719 6.508 1 98.62 412 GLY B C 1
ATOM 7455 O O . GLY B 1 412 ? 11.18 -5.742 5.98 1 98.62 412 GLY B O 1
ATOM 7456 N N . GLU B 1 413 ? 11.312 -4.391 7.723 1 98.38 413 GLU B N 1
ATOM 7457 C CA . GLU B 1 413 ? 10.477 -5.219 8.594 1 98.38 413 GLU B CA 1
ATOM 7458 C C . GLU B 1 413 ? 9 -4.883 8.422 1 98.38 413 GLU B C 1
ATOM 7460 O O . GLU B 1 413 ? 8.133 -5.727 8.664 1 98.38 413 GLU B O 1
ATOM 7465 N N . ASP B 1 414 ? 8.773 -3.641 7.961 1 97.5 414 ASP B N 1
ATOM 7466 C CA . ASP B 1 414 ? 7.395 -3.166 7.957 1 97.5 414 ASP B CA 1
ATOM 7467 C C . ASP B 1 414 ? 7.152 -2.195 6.801 1 97.5 414 ASP B C 1
ATOM 7469 O O . ASP B 1 414 ? 7.961 -1.296 6.562 1 97.5 414 ASP B O 1
ATOM 7473 N N . GLY B 1 415 ? 6.086 -2.434 6.125 1 96.81 415 GLY B N 1
ATOM 7474 C CA . GLY B 1 415 ? 5.574 -1.478 5.156 1 96.81 415 GLY B CA 1
ATOM 7475 C C . GLY B 1 415 ? 6.297 -1.534 3.824 1 96.81 415 GLY B C 1
ATOM 7476 O O . GLY B 1 415 ? 6.152 -0.635 2.994 1 96.81 415 GLY B O 1
ATOM 7477 N N . VAL B 1 416 ? 7.035 -2.566 3.516 1 98 416 VAL B N 1
ATOM 7478 C CA . VAL B 1 416 ? 7.879 -2.719 2.334 1 98 416 VAL B CA 1
ATOM 7479 C C . VAL B 1 416 ? 7.004 -2.932 1.1 1 98 416 VAL B C 1
ATOM 7481 O O . VAL B 1 416 ? 7.082 -2.17 0.134 1 98 416 VAL B O 1
ATOM 7484 N N . GLU B 1 417 ? 6.137 -3.936 1.171 1 98.06 417 GLU B N 1
ATOM 7485 C CA . GLU B 1 417 ? 5.316 -4.309 0.024 1 98.06 417 GLU B CA 1
ATOM 7486 C C . GLU B 1 417 ? 4.324 -3.203 -0.326 1 98.06 417 GLU B C 1
ATOM 7488 O O . GLU B 1 417 ? 3.992 -3.008 -1.498 1 98.06 417 GLU B O 1
ATOM 7493 N N . LYS B 1 418 ? 3.846 -2.451 0.666 1 97.62 418 LYS B N 1
ATOM 7494 C CA . LYS B 1 418 ? 2.916 -1.347 0.44 1 97.62 418 LYS B CA 1
ATOM 7495 C C . LYS B 1 418 ? 3.543 -0.275 -0.447 1 97.62 418 LYS B C 1
ATOM 7497 O O . LYS B 1 418 ? 2.883 0.263 -1.339 1 97.62 418 LYS B O 1
ATOM 7502 N N . ARG B 1 419 ? 4.812 0.042 -0.175 1 98.88 419 ARG B N 1
ATOM 7503 C CA . ARG B 1 419 ? 5.488 1.083 -0.944 1 98.88 419 ARG B CA 1
ATOM 7504 C C . ARG B 1 419 ? 5.762 0.62 -2.371 1 98.88 419 ARG B C 1
ATOM 7506 O O . ARG B 1 419 ? 5.66 1.406 -3.314 1 98.88 419 ARG B O 1
ATOM 7513 N N . ILE B 1 420 ? 6.105 -0.64 -2.555 1 98.94 420 ILE B N 1
ATOM 7514 C CA . ILE B 1 420 ? 6.375 -1.175 -3.885 1 98.94 420 ILE B CA 1
ATOM 7515 C C . ILE B 1 420 ? 5.074 -1.25 -4.684 1 98.94 420 ILE B C 1
ATOM 7517 O O . ILE B 1 420 ? 5.07 -1.02 -5.895 1 98.94 420 ILE B O 1
ATOM 7521 N N . ASP B 1 421 ? 3.949 -1.572 -4.043 1 98.88 421 ASP B N 1
ATOM 7522 C CA . ASP B 1 421 ? 2.658 -1.59 -4.723 1 98.88 421 ASP B CA 1
ATOM 7523 C C . ASP B 1 421 ? 2.293 -0.202 -5.242 1 98.88 421 ASP B C 1
ATOM 7525 O O . ASP B 1 421 ? 1.749 -0.069 -6.34 1 98.88 421 ASP B O 1
ATOM 7529 N N . VAL B 1 422 ? 2.57 0.827 -4.414 1 98.94 422 VAL B N 1
ATOM 7530 C CA . VAL B 1 422 ? 2.312 2.199 -4.836 1 98.94 422 VAL B CA 1
ATOM 7531 C C . VAL B 1 422 ? 3.164 2.533 -6.059 1 98.94 422 VAL B C 1
ATOM 7533 O O . VAL B 1 422 ? 2.658 3.064 -7.047 1 98.94 422 VAL B O 1
ATOM 7536 N N . ILE B 1 423 ? 4.43 2.184 -6.051 1 98.94 423 ILE B N 1
ATOM 7537 C CA . ILE B 1 423 ? 5.328 2.504 -7.156 1 98.94 423 ILE B CA 1
ATOM 7538 C C . ILE B 1 423 ? 4.965 1.661 -8.375 1 98.94 423 ILE B C 1
ATOM 7540 O O . ILE B 1 423 ? 5.031 2.141 -9.508 1 98.94 423 ILE B O 1
ATOM 7544 N N . ALA B 1 424 ? 4.613 0.347 -8.133 1 98.94 424 ALA B N 1
ATOM 7545 C CA . ALA B 1 424 ? 4.145 -0.497 -9.227 1 98.94 424 ALA B CA 1
ATOM 7546 C C . ALA B 1 424 ? 2.945 0.131 -9.93 1 98.94 424 ALA B C 1
ATOM 7548 O O . ALA B 1 424 ? 2.881 0.157 -11.164 1 98.94 424 ALA B O 1
ATOM 7549 N N . THR B 1 425 ? 1.999 0.647 -9.164 1 98.94 425 THR B N 1
ATOM 7550 C CA . THR B 1 425 ? 0.827 1.32 -9.711 1 98.94 425 THR B CA 1
ATOM 7551 C C . THR B 1 425 ? 1.235 2.568 -10.492 1 98.94 425 THR B C 1
ATOM 7553 O O . THR B 1 425 ? 0.729 2.816 -11.586 1 98.94 425 THR B O 1
ATOM 7556 N N . ALA B 1 426 ? 2.166 3.334 -9.938 1 98.94 426 ALA B N 1
ATOM 7557 C CA . ALA B 1 426 ? 2.648 4.547 -10.594 1 98.94 426 ALA B CA 1
ATOM 7558 C C . ALA B 1 426 ? 3.277 4.227 -11.945 1 98.94 426 ALA B C 1
ATOM 7560 O O . ALA B 1 426 ? 3.004 4.902 -12.938 1 98.94 426 ALA B O 1
ATOM 7561 N N . ILE B 1 427 ? 4.129 3.154 -12.008 1 98.81 427 ILE B N 1
ATOM 7562 C CA . ILE B 1 427 ? 4.785 2.734 -13.242 1 98.81 427 ILE B CA 1
ATOM 7563 C C . ILE B 1 427 ? 3.732 2.346 -14.281 1 98.81 427 ILE B C 1
ATOM 7565 O O . ILE B 1 427 ? 3.807 2.766 -15.438 1 98.81 427 ILE B O 1
ATOM 7569 N N . GLN B 1 428 ? 2.74 1.594 -13.883 1 98.44 428 GLN B N 1
ATOM 7570 C CA . GLN B 1 428 ? 1.697 1.113 -14.781 1 98.44 428 GLN B CA 1
ATOM 7571 C C . GLN B 1 428 ? 0.814 2.262 -15.266 1 98.44 428 GLN B C 1
ATOM 7573 O O . GLN B 1 428 ? 0.179 2.164 -16.312 1 98.44 428 GLN B O 1
ATOM 7578 N N . GLY B 1 429 ? 0.735 3.336 -14.453 1 98.25 429 GLY B N 1
ATOM 7579 C CA . GLY B 1 429 ? 0.01 4.539 -14.836 1 98.25 429 GLY B CA 1
ATOM 7580 C C . GLY B 1 429 ? 0.864 5.535 -15.594 1 98.25 429 GLY B C 1
ATOM 7581 O O . GLY B 1 429 ? 0.458 6.68 -15.797 1 98.25 429 GLY B O 1
ATOM 7582 N N . ASN B 1 430 ? 2.125 5.168 -15.922 1 98 430 ASN B N 1
ATOM 7583 C CA . ASN B 1 430 ? 3.074 5.984 -16.672 1 98 430 ASN B CA 1
ATOM 7584 C C . ASN B 1 430 ? 3.424 7.266 -15.922 1 98 430 ASN B C 1
ATOM 7586 O O . ASN B 1 430 ? 3.564 8.328 -16.531 1 98 430 ASN B O 1
ATOM 7590 N N . MET B 1 431 ? 3.455 7.227 -14.672 1 98.5 431 MET B N 1
ATOM 7591 C CA . MET B 1 431 ? 3.861 8.359 -13.836 1 98.5 431 MET B CA 1
ATOM 7592 C C . MET B 1 431 ? 5.383 8.469 -13.773 1 98.5 431 MET B C 1
ATOM 7594 O O . MET B 1 431 ? 6.09 7.516 -14.102 1 98.5 431 MET B O 1
ATOM 7598 N N . THR B 1 432 ? 5.938 9.594 -13.414 1 98.69 432 THR B N 1
ATOM 7599 C CA . THR B 1 432 ? 7.367 9.875 -13.344 1 98.69 432 THR B CA 1
ATOM 7600 C C . THR B 1 432 ? 7.797 10.133 -11.906 1 98.69 432 THR B C 1
ATOM 7602 O O . THR B 1 432 ? 6.969 10.102 -10.992 1 98.69 432 THR B O 1
ATOM 7605 N N . VAL B 1 433 ? 9.086 10.391 -11.734 1 98.75 433 VAL B N 1
ATOM 7606 C CA . VAL B 1 433 ? 9.602 10.664 -10.398 1 98.75 433 VAL B CA 1
ATOM 7607 C C . VAL B 1 433 ? 8.977 11.945 -9.859 1 98.75 433 VAL B C 1
ATOM 7609 O O . VAL B 1 433 ? 8.781 12.086 -8.648 1 98.75 433 VAL B O 1
ATOM 7612 N N . ASP B 1 434 ? 8.602 12.93 -10.711 1 97.94 434 ASP B N 1
ATOM 7613 C CA . ASP B 1 434 ? 7.914 14.148 -10.289 1 97.94 434 ASP B CA 1
ATOM 7614 C C . ASP B 1 434 ? 6.555 13.82 -9.672 1 97.94 434 ASP B C 1
ATOM 7616 O O . ASP B 1 434 ? 6.156 14.438 -8.68 1 97.94 434 ASP B O 1
ATOM 7620 N N . ASP B 1 435 ? 5.902 12.852 -10.297 1 98.5 435 ASP B N 1
ATOM 7621 C CA . ASP B 1 435 ? 4.609 12.422 -9.766 1 98.5 435 ASP B CA 1
ATOM 7622 C C . ASP B 1 435 ? 4.77 11.766 -8.398 1 98.5 435 ASP B C 1
ATOM 7624 O O . ASP B 1 435 ? 3.945 11.977 -7.508 1 98.5 435 ASP B O 1
ATOM 7628 N N . LEU B 1 436 ? 5.824 10.938 -8.25 1 98.81 436 LEU B N 1
ATOM 7629 C CA . LEU B 1 436 ? 6.051 10.297 -6.953 1 98.81 436 LEU B CA 1
ATOM 7630 C C . LEU B 1 436 ? 6.262 11.344 -5.863 1 98.81 436 LEU B C 1
ATOM 7632 O O . LEU B 1 436 ? 5.766 11.188 -4.746 1 98.81 436 LEU B O 1
ATOM 7636 N N . ALA B 1 437 ? 7.035 12.398 -6.148 1 98.25 437 ALA B N 1
ATOM 7637 C CA . ALA B 1 437 ? 7.34 13.453 -5.184 1 98.25 437 ALA B CA 1
ATOM 7638 C C . ALA B 1 437 ? 6.062 14.133 -4.688 1 98.25 437 ALA B C 1
ATOM 7640 O O . ALA B 1 437 ? 6 14.594 -3.547 1 98.25 437 ALA B O 1
ATOM 7641 N N . GLU B 1 438 ? 5.055 14.133 -5.531 1 97.06 438 GLU B N 1
ATOM 7642 C CA . GLU B 1 438 ? 3.854 14.914 -5.238 1 97.06 438 GLU B CA 1
ATOM 7643 C C . GLU B 1 438 ? 2.66 14.008 -4.965 1 97.06 438 GLU B C 1
ATOM 7645 O O . GLU B 1 438 ? 1.538 14.484 -4.781 1 97.06 438 GLU B O 1
ATOM 7650 N N . LEU B 1 439 ? 2.881 12.742 -4.941 1 98.25 439 LEU B N 1
ATOM 7651 C CA . LEU B 1 439 ? 1.81 11.766 -4.781 1 98.25 439 LEU B CA 1
ATOM 7652 C C . LEU B 1 439 ? 1.098 11.953 -3.447 1 98.25 439 LEU B C 1
ATOM 7654 O O . LEU B 1 439 ? 1.745 12.148 -2.416 1 98.25 439 LEU B O 1
ATOM 7658 N N . GLU B 1 440 ? -0.232 11.984 -3.455 1 98.38 440 GLU B N 1
ATOM 7659 C CA . GLU B 1 440 ? -1.039 12.07 -2.24 1 98.38 440 GLU B CA 1
ATOM 7660 C C . GLU B 1 440 ? -1.355 10.688 -1.686 1 98.38 440 GLU B C 1
ATOM 7662 O O . GLU B 1 440 ? -2.018 9.883 -2.346 1 98.38 440 GLU B O 1
ATOM 7667 N N . LEU B 1 441 ? -0.885 10.336 -0.475 1 98.56 441 LEU B N 1
ATOM 7668 C CA . LEU B 1 441 ? -1.055 9.031 0.164 1 98.56 441 LEU B CA 1
ATOM 7669 C C . LEU B 1 441 ? -1.613 9.188 1.574 1 98.56 441 LEU B C 1
ATOM 7671 O O . LEU B 1 441 ? -1.631 10.297 2.121 1 98.56 441 LEU B O 1
ATOM 7675 N N . CYS B 1 442 ? -2.068 8.125 2.176 1 98.38 442 CYS B N 1
ATOM 7676 C CA . CYS B 1 442 ? -2.631 8.102 3.521 1 98.38 442 CYS B CA 1
ATOM 7677 C C . CYS B 1 442 ? -1.591 8.523 4.555 1 98.38 442 CYS B C 1
ATOM 7679 O O . CYS B 1 442 ? -0.461 8.031 4.539 1 98.38 442 CYS B O 1
ATOM 7681 N N . TYR B 1 443 ? -2.133 9.406 5.434 1 97.38 443 TYR B N 1
ATOM 7682 C CA . TYR B 1 443 ? -1.242 9.742 6.539 1 97.38 443 TYR B CA 1
ATOM 7683 C C . TYR B 1 443 ? -2.012 9.828 7.852 1 97.38 443 TYR B C 1
ATOM 7685 O O . TYR B 1 443 ? -3.014 10.547 7.945 1 97.38 443 TYR B O 1
ATOM 7693 N N . ALA B 1 444 ? -1.593 9.188 8.789 1 97.62 444 ALA B N 1
ATOM 7694 C CA . ALA B 1 444 ? -1.76 9.234 10.234 1 97.62 444 ALA B CA 1
ATOM 7695 C C . ALA B 1 444 ? -0.527 8.68 10.945 1 97.62 444 ALA B C 1
ATOM 7697 O O . ALA B 1 444 ? 0.177 7.824 10.406 1 97.62 444 ALA B O 1
ATOM 7698 N N . PRO B 1 445 ? -0.229 9.094 12.141 1 96.88 445 PRO B N 1
ATOM 7699 C CA . PRO B 1 445 ? 1.022 8.734 12.812 1 96.88 445 PRO B CA 1
ATOM 7700 C C . PRO B 1 445 ? 1.249 7.227 12.867 1 96.88 445 PRO B C 1
ATOM 7702 O O . PRO B 1 445 ? 2.365 6.758 12.633 1 96.88 445 PRO B O 1
ATOM 7705 N N . PRO B 1 446 ? 0.226 6.434 13.078 1 96.44 446 PRO B N 1
ATOM 7706 C CA . PRO B 1 446 ? 0.481 4.996 13.219 1 96.44 446 PRO B CA 1
ATOM 7707 C C . PRO B 1 446 ? 0.721 4.305 11.875 1 96.44 446 PRO B C 1
ATOM 7709 O O . PRO B 1 446 ? 1.15 3.15 11.844 1 96.44 446 PRO B O 1
ATOM 7712 N N . VAL B 1 447 ? 0.442 4.922 10.719 1 95.94 447 VAL B N 1
ATOM 7713 C CA . VAL B 1 447 ? 0.415 4.102 9.508 1 95.94 447 VAL B CA 1
ATOM 7714 C C . VAL B 1 447 ? 1.342 4.703 8.453 1 95.94 447 VAL B C 1
ATOM 7716 O O . VAL B 1 447 ? 1.693 4.043 7.477 1 95.94 447 VAL B O 1
ATOM 7719 N N . GLY B 1 448 ? 1.718 5.957 8.633 1 96.12 448 GLY B N 1
ATOM 7720 C CA . GLY B 1 448 ? 2.568 6.605 7.648 1 96.12 448 GLY B CA 1
ATOM 7721 C C . GLY B 1 448 ? 3.143 7.922 8.133 1 96.12 448 GLY B C 1
ATOM 7722 O O . GLY B 1 448 ? 3.203 8.172 9.336 1 96.12 448 GLY B O 1
ATOM 7723 N N . SER B 1 449 ? 3.688 8.719 7.152 1 96.44 449 SER B N 1
ATOM 7724 C CA . SER B 1 449 ? 4.223 10.055 7.395 1 96.44 449 SER B CA 1
ATOM 7725 C C . SER B 1 449 ? 3.676 11.062 6.387 1 96.44 449 SER B C 1
ATOM 7727 O O . SER B 1 449 ? 3.176 10.68 5.328 1 96.44 449 SER B O 1
ATOM 7729 N N . ALA B 1 450 ? 3.766 12.297 6.789 1 94.81 450 ALA B N 1
ATOM 7730 C CA . ALA B 1 450 ? 3.281 13.344 5.895 1 94.81 450 ALA B CA 1
ATOM 7731 C C . ALA B 1 450 ? 4.02 13.312 4.559 1 94.81 450 ALA B C 1
ATOM 7733 O O . ALA B 1 450 ? 3.439 13.602 3.514 1 94.81 450 ALA B O 1
ATOM 7734 N N . LYS B 1 451 ? 5.258 13.062 4.609 1 96.69 451 LYS B N 1
ATOM 7735 C CA . LYS B 1 451 ? 6.062 12.695 3.447 1 96.69 451 LYS B CA 1
ATOM 7736 C C . LYS B 1 451 ? 6.41 11.211 3.469 1 96.69 451 LYS B C 1
ATOM 7738 O O . LYS B 1 451 ? 7.344 10.797 4.16 1 96.69 451 LYS B O 1
ATOM 7743 N N . ASP B 1 452 ? 5.762 10.461 2.699 1 98.12 452 ASP B N 1
ATOM 7744 C CA . ASP B 1 452 ? 5.906 9.008 2.678 1 98.12 452 ASP B CA 1
ATOM 7745 C C . ASP B 1 452 ? 7.258 8.602 2.092 1 98.12 452 ASP B C 1
ATOM 7747 O O . ASP B 1 452 ? 7.906 9.391 1.409 1 98.12 452 ASP B O 1
ATOM 7751 N N . VAL B 1 453 ? 7.652 7.371 2.318 1 98.38 453 VAL B N 1
ATOM 7752 C CA . VAL B 1 453 ? 8.859 6.773 1.762 1 98.38 453 VAL B CA 1
ATOM 7753 C C . VAL B 1 453 ? 8.898 6.988 0.25 1 98.38 453 VAL B C 1
ATOM 7755 O O . VAL B 1 453 ? 9.938 7.352 -0.308 1 98.38 453 VAL B O 1
ATOM 7758 N N . VAL B 1 454 ? 7.766 6.812 -0.407 1 98.88 454 VAL B N 1
ATOM 7759 C CA . VAL B 1 454 ? 7.652 6.945 -1.856 1 98.88 454 VAL B CA 1
ATOM 7760 C C . VAL B 1 454 ? 7.859 8.406 -2.26 1 98.88 454 VAL B C 1
ATOM 7762 O O . VAL B 1 454 ? 8.531 8.688 -3.254 1 98.88 454 VAL B O 1
ATOM 7765 N N . ASN B 1 455 ? 7.27 9.367 -1.507 1 98.69 455 ASN B N 1
ATOM 7766 C CA . ASN B 1 455 ? 7.492 10.781 -1.766 1 98.69 455 ASN B CA 1
ATOM 7767 C C . ASN B 1 455 ? 8.969 11.148 -1.669 1 98.69 455 ASN B C 1
ATOM 7769 O O . ASN B 1 455 ? 9.492 11.859 -2.525 1 98.69 455 ASN B O 1
ATOM 7773 N N . MET B 1 456 ? 9.586 10.641 -0.633 1 98.31 456 MET B N 1
ATOM 7774 C CA . MET B 1 456 ? 10.992 10.969 -0.396 1 98.31 456 MET B CA 1
ATOM 7775 C C . MET B 1 456 ? 11.867 10.461 -1.534 1 98.31 456 MET B C 1
ATOM 7777 O O . MET B 1 456 ? 12.805 11.141 -1.958 1 98.31 456 MET B O 1
ATOM 7781 N N . ALA B 1 457 ? 11.562 9.234 -1.981 1 98.75 457 ALA B N 1
ATOM 7782 C CA . ALA B 1 457 ? 12.297 8.703 -3.129 1 98.75 457 ALA B CA 1
ATOM 7783 C C . ALA B 1 457 ? 12.086 9.578 -4.363 1 98.75 457 ALA B C 1
ATOM 7785 O O . ALA B 1 457 ? 13.039 9.867 -5.094 1 98.75 457 ALA B O 1
ATOM 7786 N N . GLY B 1 458 ? 10.828 9.953 -4.59 1 98.75 458 GLY B N 1
ATOM 7787 C CA . GLY B 1 458 ? 10.531 10.852 -5.695 1 98.75 458 GLY B CA 1
ATOM 7788 C C . GLY B 1 458 ? 11.25 12.188 -5.59 1 98.75 458 GLY B C 1
ATOM 7789 O O . GLY B 1 458 ? 11.781 12.688 -6.582 1 98.75 458 GLY B O 1
ATOM 7790 N N . MET B 1 459 ? 11.289 12.766 -4.406 1 98.06 459 MET B N 1
ATOM 7791 C CA . MET B 1 459 ? 11.945 14.047 -4.176 1 98.06 459 MET B CA 1
ATOM 7792 C C . MET B 1 459 ? 13.445 13.945 -4.43 1 98.06 459 MET B C 1
ATOM 7794 O O . MET B 1 459 ? 14.039 14.836 -5.047 1 98.06 459 MET B O 1
ATOM 7798 N N . ALA B 1 460 ? 14.047 12.875 -3.906 1 98.06 460 ALA B N 1
ATOM 7799 C CA . ALA B 1 460 ? 15.477 12.664 -4.137 1 98.06 460 ALA B CA 1
ATOM 7800 C C . ALA B 1 460 ? 15.781 12.547 -5.625 1 98.06 460 ALA B C 1
ATOM 7802 O O . ALA B 1 460 ? 16.734 13.141 -6.117 1 98.06 460 ALA B O 1
ATOM 7803 N N . ALA B 1 461 ? 14.984 11.773 -6.324 1 98.56 461 ALA B N 1
ATOM 7804 C CA . ALA B 1 461 ? 15.164 11.586 -7.762 1 98.56 461 ALA B CA 1
ATOM 7805 C C . ALA B 1 461 ? 14.938 12.898 -8.516 1 98.56 461 ALA B C 1
ATOM 7807 O O . ALA B 1 461 ? 15.664 13.203 -9.469 1 98.56 461 ALA B O 1
ATOM 7808 N N . GLN B 1 462 ? 13.922 13.641 -8.109 1 97.12 462 GLN B N 1
ATOM 7809 C CA . GLN B 1 462 ? 13.609 14.93 -8.711 1 97.12 462 GLN B CA 1
ATOM 7810 C C . GLN B 1 462 ? 14.805 15.883 -8.625 1 97.12 462 GLN B C 1
ATOM 7812 O O . GLN B 1 462 ? 15.086 16.625 -9.578 1 97.12 462 GLN B O 1
ATOM 7817 N N . ASN B 1 463 ? 15.5 15.906 -7.473 1 96.81 463 ASN B N 1
ATOM 7818 C CA . ASN B 1 463 ? 16.672 16.75 -7.289 1 96.81 463 ASN B CA 1
ATOM 7819 C C . ASN B 1 463 ? 17.766 16.422 -8.305 1 96.81 463 ASN B C 1
ATOM 7821 O O . ASN B 1 463 ? 18.484 17.312 -8.766 1 96.81 463 ASN B O 1
ATOM 7825 N N . ILE B 1 464 ? 17.891 15.117 -8.625 1 97 464 ILE B N 1
ATOM 7826 C CA . ILE B 1 464 ? 18.875 14.688 -9.609 1 97 464 ILE B CA 1
ATOM 7827 C C . ILE B 1 464 ? 18.438 15.109 -11.008 1 97 464 ILE B C 1
ATOM 7829 O O . ILE B 1 464 ? 19.219 15.68 -11.766 1 97 464 ILE B O 1
ATOM 7833 N N . VAL B 1 465 ? 17.203 14.883 -11.336 1 96.94 465 VAL B N 1
ATOM 7834 C CA . VAL B 1 465 ? 16.656 15.188 -12.656 1 96.94 465 VAL B CA 1
ATOM 7835 C C . VAL B 1 465 ? 16.766 16.688 -12.922 1 96.94 465 VAL B C 1
ATOM 7837 O O . VAL B 1 465 ? 17.062 17.109 -14.047 1 96.94 465 VAL B O 1
ATOM 7840 N N . GLU B 1 466 ? 16.641 17.484 -11.852 1 94.44 466 GLU B N 1
ATOM 7841 C CA . GLU B 1 466 ? 16.625 18.938 -11.992 1 94.44 466 GLU B CA 1
ATOM 7842 C C . GLU B 1 466 ? 18.047 19.516 -11.875 1 94.44 466 GLU B C 1
ATOM 7844 O O . GLU B 1 466 ? 18.234 20.719 -11.953 1 94.44 466 GLU B O 1
ATOM 7849 N N . GLY B 1 467 ? 19.016 18.672 -11.633 1 94.44 467 GLY B N 1
ATOM 7850 C CA . GLY B 1 467 ? 20.406 19.078 -11.602 1 94.44 467 GLY B CA 1
ATOM 7851 C C . GLY B 1 467 ? 20.797 19.75 -10.305 1 94.44 467 GLY B C 1
ATOM 7852 O O . GLY B 1 467 ? 21.844 20.406 -10.227 1 94.44 467 GLY B O 1
ATOM 7853 N N . LEU B 1 468 ? 19.984 19.656 -9.258 1 95.06 468 LEU B N 1
ATOM 7854 C CA . LEU B 1 468 ? 20.281 20.281 -7.977 1 95.06 468 LEU B CA 1
ATOM 7855 C C . LEU B 1 468 ? 21.406 19.547 -7.246 1 95.06 468 LEU B C 1
ATOM 7857 O O . LEU B 1 468 ? 22.094 20.125 -6.41 1 95.06 468 LEU B O 1
ATOM 7861 N N . VAL B 1 469 ? 21.5 18.25 -7.559 1 95.62 469 VAL B N 1
ATOM 7862 C CA . VAL B 1 469 ? 22.547 17.453 -6.938 1 95.62 469 VAL B CA 1
ATOM 7863 C C . VAL B 1 469 ? 23.047 16.406 -7.926 1 95.62 469 VAL B C 1
ATOM 7865 O O . VAL B 1 469 ? 22.281 15.914 -8.758 1 95.62 469 VAL B O 1
ATOM 7868 N N . THR B 1 470 ? 24.312 16.203 -7.93 1 96.25 470 THR B N 1
ATOM 7869 C CA . THR B 1 470 ? 24.938 15.094 -8.641 1 96.25 470 THR B CA 1
ATOM 7870 C C . THR B 1 470 ? 25.422 14.023 -7.664 1 96.25 470 THR B C 1
ATOM 7872 O O . THR B 1 470 ? 25.578 14.289 -6.473 1 96.25 470 THR B O 1
ATOM 7875 N N . GLN B 1 471 ? 25.562 12.852 -8.164 1 95.69 471 GLN B N 1
ATOM 7876 C CA . GLN B 1 471 ? 25.859 11.773 -7.223 1 95.69 471 GLN B CA 1
ATOM 7877 C C . GLN B 1 471 ? 26.922 10.828 -7.77 1 95.69 471 GLN B C 1
ATOM 7879 O O . GLN B 1 471 ? 27.094 10.719 -8.984 1 95.69 471 GLN B O 1
ATOM 7884 N N . VAL B 1 472 ? 27.688 10.305 -6.836 1 95.62 472 VAL B N 1
ATOM 7885 C CA . VAL B 1 472 ? 28.469 9.102 -7.074 1 95.62 472 VAL B CA 1
ATOM 7886 C C . VAL B 1 472 ? 27.828 7.914 -6.363 1 95.62 472 VAL B C 1
ATOM 7888 O O . VAL B 1 472 ? 27.016 8.094 -5.453 1 95.62 472 VAL B O 1
ATOM 7891 N N . GLU B 1 473 ? 28.094 6.738 -6.832 1 93.25 473 GLU B N 1
ATOM 7892 C CA . GLU B 1 473 ? 27.422 5.559 -6.305 1 93.25 473 GLU B CA 1
ATOM 7893 C C . GLU B 1 473 ? 28.203 4.938 -5.152 1 93.25 473 GLU B C 1
ATOM 7895 O O . GLU B 1 473 ? 29.422 5.09 -5.078 1 93.25 473 GLU B O 1
ATOM 7900 N N . TRP B 1 474 ? 27.484 4.219 -4.363 1 93 474 TRP B N 1
ATOM 7901 C CA . TRP B 1 474 ? 28.062 3.625 -3.16 1 93 474 TRP B CA 1
ATOM 7902 C C . TRP B 1 474 ? 29.266 2.76 -3.502 1 93 474 TRP B C 1
ATOM 7904 O O . TRP B 1 474 ? 30.234 2.689 -2.732 1 93 474 TRP B O 1
ATOM 7914 N N . ASN B 1 475 ? 29.266 2.102 -4.645 1 91.75 475 ASN B N 1
ATOM 7915 C CA . ASN B 1 475 ? 30.312 1.143 -4.988 1 91.75 475 ASN B CA 1
ATOM 7916 C C . ASN B 1 475 ? 31.562 1.841 -5.52 1 91.75 475 ASN B C 1
ATOM 7918 O O . ASN B 1 475 ? 32.562 1.188 -5.812 1 91.75 475 ASN B O 1
ATOM 7922 N N . GLN B 1 476 ? 31.516 3.188 -5.539 1 94.12 476 GLN B N 1
ATOM 7923 C CA . GLN B 1 476 ? 32.656 3.977 -5.953 1 94.12 476 GLN B CA 1
ATOM 7924 C C . GLN B 1 476 ? 33.406 4.535 -4.746 1 94.12 476 GLN B C 1
ATOM 7926 O O . GLN B 1 476 ? 34.469 5.145 -4.895 1 94.12 476 GLN B O 1
ATOM 7931 N N . LEU B 1 477 ? 32.906 4.34 -3.598 1 93.81 477 LEU B N 1
ATOM 7932 C CA . LEU B 1 477 ? 33.406 4.992 -2.391 1 93.81 477 LEU B CA 1
ATOM 7933 C C . LEU B 1 477 ? 34.875 4.648 -2.156 1 93.81 477 LEU B C 1
ATOM 7935 O O . LEU B 1 477 ? 35.688 5.535 -1.886 1 93.81 477 LEU B O 1
ATOM 7939 N N . ASP B 1 478 ? 35.25 3.35 -2.293 1 92.31 478 ASP B N 1
ATOM 7940 C CA . ASP B 1 478 ? 36.625 2.924 -2.016 1 92.31 478 ASP B CA 1
ATOM 7941 C C . ASP B 1 478 ? 37.594 3.58 -2.979 1 92.31 478 ASP B C 1
ATOM 7943 O O . ASP B 1 478 ? 38.656 4.055 -2.562 1 92.31 478 ASP B O 1
ATOM 7947 N N . THR B 1 479 ? 37.25 3.588 -4.215 1 95.19 479 THR B N 1
ATOM 7948 C CA . THR B 1 479 ? 38.094 4.199 -5.23 1 95.19 479 THR B CA 1
ATOM 7949 C C . THR B 1 479 ? 38.25 5.699 -4.984 1 95.19 479 THR B C 1
ATOM 7951 O O . THR B 1 479 ? 39.344 6.242 -5.07 1 95.19 479 THR B O 1
ATOM 7954 N N . LEU B 1 480 ? 37.188 6.344 -4.691 1 95.75 480 LEU B N 1
ATOM 7955 C CA . LEU B 1 480 ? 37.188 7.785 -4.473 1 95.75 480 LEU B CA 1
ATOM 7956 C C . LEU B 1 480 ? 37.938 8.148 -3.207 1 95.75 480 LEU B C 1
ATOM 7958 O O . LEU B 1 480 ? 38.625 9.18 -3.16 1 95.75 480 LEU B O 1
ATOM 7962 N N . ALA B 1 481 ? 37.844 7.297 -2.215 1 94.88 481 ALA B N 1
ATOM 7963 C CA . ALA B 1 481 ? 38.531 7.539 -0.951 1 94.88 481 ALA B CA 1
ATOM 7964 C C . ALA B 1 481 ? 40.031 7.453 -1.127 1 94.88 481 ALA B C 1
ATOM 7966 O O . ALA B 1 481 ? 40.781 8.086 -0.383 1 94.88 481 ALA B O 1
ATOM 7967 N N . ASN B 1 482 ? 40.5 6.75 -2.111 1 95.38 482 ASN B N 1
ATOM 7968 C CA . ASN B 1 482 ? 41.938 6.562 -2.357 1 95.38 482 ASN B CA 1
ATOM 7969 C C . ASN B 1 482 ? 42.469 7.594 -3.346 1 95.38 482 ASN B C 1
ATOM 7971 O O . ASN B 1 482 ? 43.688 7.633 -3.615 1 95.38 482 ASN B O 1
ATOM 7975 N N . ASP B 1 483 ? 41.656 8.383 -3.898 1 96.25 483 ASP B N 1
ATOM 7976 C CA . ASP B 1 483 ? 42.031 9.453 -4.809 1 96.25 483 ASP B CA 1
ATOM 7977 C C . ASP B 1 483 ? 42.469 10.695 -4.039 1 96.25 483 ASP B C 1
ATOM 7979 O O . ASP B 1 483 ? 41.688 11.297 -3.32 1 96.25 483 ASP B O 1
ATOM 7983 N N . LYS B 1 484 ? 43.656 11.203 -4.305 1 95.19 484 LYS B N 1
ATOM 7984 C CA . LYS B 1 484 ? 44.219 12.32 -3.564 1 95.19 484 LYS B CA 1
ATOM 7985 C C . LYS B 1 484 ? 43.531 13.625 -3.918 1 95.19 484 LYS B C 1
ATOM 7987 O O . LYS B 1 484 ? 43.594 14.609 -3.174 1 95.19 484 LYS B O 1
ATOM 7992 N N . GLU B 1 485 ? 42.875 13.586 -4.977 1 96.94 485 GLU B N 1
ATOM 7993 C CA . GLU B 1 485 ? 42.188 14.797 -5.426 1 96.94 485 GLU B CA 1
ATOM 7994 C C . GLU B 1 485 ? 40.75 14.82 -4.938 1 96.94 485 GLU B C 1
ATOM 7996 O O . GLU B 1 485 ? 40 15.734 -5.281 1 96.94 485 GLU B O 1
ATOM 8001 N N . THR B 1 486 ? 40.375 13.805 -4.133 1 97.88 486 THR B N 1
ATOM 8002 C CA . THR B 1 486 ? 39 13.703 -3.645 1 97.88 486 THR B CA 1
ATOM 8003 C C . THR B 1 486 ? 38.969 13.773 -2.121 1 97.88 486 THR B C 1
ATOM 8005 O O . THR B 1 486 ? 39.812 13.18 -1.445 1 97.88 486 THR B O 1
ATOM 8008 N N . VAL B 1 487 ? 38.094 14.539 -1.552 1 97.94 487 VAL B N 1
ATOM 8009 C CA . VAL B 1 487 ? 37.781 14.586 -0.122 1 97.94 487 VAL B CA 1
ATOM 8010 C C . VAL B 1 487 ? 36.469 13.891 0.163 1 97.94 487 VAL B C 1
ATOM 8012 O O . VAL B 1 487 ? 35.438 14.234 -0.428 1 97.94 487 VAL B O 1
ATOM 8015 N N . ILE B 1 488 ? 36.531 12.852 0.958 1 97.94 488 ILE B N 1
ATOM 8016 C CA . ILE B 1 488 ? 35.281 12.242 1.457 1 97.94 488 ILE B CA 1
ATOM 8017 C C . ILE B 1 488 ? 34.812 12.984 2.697 1 97.94 488 ILE B C 1
ATOM 8019 O O . ILE B 1 488 ? 35.438 12.93 3.752 1 97.94 488 ILE B O 1
ATOM 8023 N N . LEU B 1 489 ? 33.688 13.695 2.574 1 98.38 489 LEU B N 1
ATOM 8024 C CA . LEU B 1 489 ? 33.156 14.5 3.664 1 98.38 489 LEU B CA 1
ATOM 8025 C C . LEU B 1 489 ? 31.984 13.789 4.324 1 98.38 489 LEU B C 1
ATOM 8027 O O . LEU B 1 489 ? 30.938 13.594 3.691 1 98.38 489 LEU B O 1
ATOM 8031 N N . ASP B 1 490 ? 32.156 13.344 5.547 1 98.12 490 ASP B N 1
ATOM 8032 C CA . ASP B 1 490 ? 31.109 12.758 6.367 1 98.12 490 ASP B CA 1
ATOM 8033 C C . ASP B 1 490 ? 30.438 13.812 7.246 1 98.12 490 ASP B C 1
ATOM 8035 O O . ASP B 1 490 ? 31.031 14.305 8.203 1 98.12 490 ASP B O 1
ATOM 8039 N N . VAL B 1 491 ? 29.156 14.078 6.977 1 98.19 491 VAL B N 1
ATOM 8040 C CA . VAL B 1 491 ? 28.531 15.195 7.676 1 98.19 491 VAL B CA 1
ATOM 8041 C C . VAL B 1 491 ? 27.688 14.664 8.828 1 98.19 491 VAL B C 1
ATOM 8043 O O . VAL B 1 491 ? 26.828 15.383 9.359 1 98.19 491 VAL B O 1
ATOM 8046 N N . ARG B 1 492 ? 27.844 13.445 9.281 1 96.75 492 ARG B N 1
ATOM 8047 C CA . ARG B 1 492 ? 27.219 12.883 10.477 1 96.75 492 ARG B CA 1
ATOM 8048 C C . ARG B 1 492 ? 27.766 13.547 11.742 1 96.75 492 ARG B C 1
ATOM 8050 O O . ARG B 1 492 ? 28.844 14.141 11.719 1 96.75 492 ARG B O 1
ATOM 8057 N N . ASN B 1 493 ? 26.922 13.375 12.719 1 96.19 493 ASN B N 1
ATOM 8058 C CA . ASN B 1 493 ? 27.438 13.812 14.016 1 96.19 493 ASN B CA 1
ATOM 8059 C C . ASN B 1 493 ? 28.516 12.867 14.531 1 96.19 493 ASN B C 1
ATOM 8061 O O . ASN B 1 493 ? 28.516 11.68 14.211 1 96.19 493 ASN B O 1
ATOM 8065 N N . ALA B 1 494 ? 29.375 13.391 15.375 1 93.88 494 ALA B N 1
ATOM 8066 C CA . ALA B 1 494 ? 30.516 12.625 15.875 1 93.88 494 ALA B CA 1
ATOM 8067 C C . ALA B 1 494 ? 30.047 11.383 16.641 1 93.88 494 ALA B C 1
ATOM 8069 O O . ALA B 1 494 ? 30.656 10.32 16.531 1 93.88 494 ALA B O 1
ATOM 8070 N N . GLY B 1 495 ? 29.031 11.602 17.328 1 94.31 495 GLY B N 1
ATOM 8071 C CA . GLY B 1 495 ? 28.484 10.477 18.078 1 94.31 495 GLY B CA 1
ATOM 8072 C C . GLY B 1 495 ? 28 9.344 17.188 1 94.31 495 GLY B C 1
ATOM 8073 O O . GLY B 1 495 ? 28.172 8.164 17.531 1 94.31 495 GLY B O 1
ATOM 8074 N N . GLU B 1 496 ? 27.391 9.688 16.094 1 94.19 496 GLU B N 1
ATOM 8075 C CA . GLU B 1 496 ? 26.953 8.688 15.125 1 94.19 496 GLU B CA 1
ATOM 8076 C C . GLU B 1 496 ? 28.141 7.906 14.562 1 94.19 496 GLU B C 1
ATOM 8078 O O . GLU B 1 496 ? 28.062 6.684 14.406 1 94.19 496 GLU B O 1
ATOM 8083 N N . ILE B 1 497 ? 29.188 8.633 14.258 1 94.88 497 ILE B N 1
ATOM 8084 C CA . ILE B 1 497 ? 30.359 8.016 13.672 1 94.88 497 ILE B CA 1
ATOM 8085 C C . ILE B 1 497 ? 30.984 7.047 14.68 1 94.88 497 ILE B C 1
ATOM 8087 O O . ILE B 1 497 ? 31.406 5.949 14.312 1 94.88 497 ILE B O 1
ATOM 8091 N N . GLN B 1 498 ? 31 7.434 15.914 1 94 498 GLN B N 1
ATOM 8092 C CA . GLN B 1 498 ? 31.531 6.578 16.969 1 94 498 GLN B CA 1
ATOM 8093 C C . GLN B 1 498 ? 30.719 5.293 17.094 1 94 498 GLN B C 1
ATOM 8095 O O . GLN B 1 498 ? 31.266 4.211 17.297 1 94 498 GLN B O 1
ATOM 8100 N N . ARG B 1 499 ? 29.453 5.465 16.969 1 93.06 499 ARG B N 1
ATOM 8101 C CA . ARG B 1 499 ? 28.547 4.34 17.172 1 93.06 499 ARG B CA 1
ATOM 8102 C C . ARG B 1 499 ? 28.5 3.434 15.945 1 93.06 499 ARG B C 1
ATOM 8104 O O . ARG B 1 499 ? 28.422 2.209 16.078 1 93.06 499 ARG B O 1
ATOM 8111 N N . MET B 1 500 ? 28.516 4.051 14.789 1 91.44 500 MET B N 1
ATOM 8112 C CA . MET B 1 500 ? 28.234 3.303 13.562 1 91.44 500 MET B CA 1
ATOM 8113 C C . MET B 1 500 ? 29.531 2.947 12.836 1 91.44 500 MET B C 1
ATOM 8115 O O . MET B 1 500 ? 29.547 2.049 11.992 1 91.44 500 MET B O 1
ATOM 8119 N N . GLY B 1 501 ? 30.562 3.709 13.117 1 91.31 501 GLY B N 1
ATOM 8120 C CA . GLY B 1 501 ? 31.812 3.514 12.406 1 91.31 501 GLY B CA 1
ATOM 8121 C C . GLY B 1 501 ? 32.094 4.59 11.367 1 91.31 501 GLY B C 1
ATOM 8122 O O . GLY B 1 501 ? 31.219 5.406 11.07 1 91.31 501 GLY B O 1
ATOM 8123 N N . THR B 1 502 ? 33.281 4.555 10.859 1 92 502 THR B N 1
ATOM 8124 C CA . THR B 1 502 ? 33.719 5.566 9.906 1 92 502 THR B CA 1
ATOM 8125 C C . THR B 1 502 ? 33.281 5.188 8.484 1 92 502 THR B C 1
ATOM 8127 O O . THR B 1 502 ? 33.188 4.004 8.164 1 92 502 THR B O 1
ATOM 8130 N N . LEU B 1 503 ? 33.031 6.156 7.711 1 92.31 503 LEU B N 1
ATOM 8131 C CA . LEU B 1 503 ? 32.656 5.969 6.316 1 92.31 503 LEU B CA 1
ATOM 8132 C C . LEU B 1 503 ? 33.844 5.457 5.496 1 92.31 503 LEU B C 1
ATOM 8134 O O . LEU B 1 503 ? 33.656 4.57 4.656 1 92.31 503 LEU B O 1
ATOM 8138 N N . ALA B 1 504 ? 34.969 6.059 5.645 1 91.56 504 ALA B N 1
ATOM 8139 C CA . ALA B 1 504 ? 36.25 5.734 5.059 1 91.56 504 ALA B CA 1
ATOM 8140 C C . ALA B 1 504 ? 37.406 6.145 5.984 1 91.56 504 ALA B C 1
ATOM 8142 O O . ALA B 1 504 ? 37.219 6.996 6.859 1 91.56 504 ALA B O 1
ATOM 8143 N N . SER B 1 505 ? 38.531 5.539 5.797 1 89.19 505 SER B N 1
ATOM 8144 C CA . SER B 1 505 ? 39.656 5.758 6.707 1 89.19 505 SER B CA 1
ATOM 8145 C C . SER B 1 505 ? 40.094 7.215 6.684 1 89.19 505 SER B C 1
ATOM 8147 O O . SER B 1 505 ? 40.531 7.758 7.711 1 89.19 505 SER B O 1
ATOM 8149 N N . ASN B 1 506 ? 40 7.891 5.605 1 93.19 506 ASN B N 1
ATOM 8150 C CA . ASN B 1 506 ? 40.469 9.258 5.488 1 93.19 506 ASN B CA 1
ATOM 8151 C C . ASN B 1 506 ? 39.312 10.25 5.34 1 93.19 506 ASN B C 1
ATOM 8153 O O . ASN B 1 506 ? 39.5 11.352 4.824 1 93.19 506 ASN B O 1
ATOM 8157 N N . ALA B 1 507 ? 38.188 9.82 5.754 1 96.06 507 ALA B N 1
ATOM 8158 C CA . ALA B 1 507 ? 37.031 10.711 5.641 1 96.06 507 ALA B CA 1
ATOM 8159 C C . ALA B 1 507 ? 37.156 11.891 6.598 1 96.06 507 ALA B C 1
ATOM 8161 O O . ALA B 1 507 ? 37.594 11.734 7.734 1 96.06 507 ALA B O 1
ATOM 8162 N N . VAL B 1 508 ? 36.844 13.055 6.129 1 96.88 508 VAL B N 1
ATOM 8163 C CA . VAL B 1 508 ? 36.781 14.258 6.945 1 96.88 508 VAL B CA 1
ATOM 8164 C C . VAL B 1 508 ? 35.375 14.43 7.531 1 96.88 508 VAL B C 1
ATOM 8166 O O . VAL B 1 508 ? 34.375 14.281 6.82 1 96.88 508 VAL B O 1
ATOM 8169 N N . ASN B 1 509 ? 35.375 14.703 8.797 1 97.81 509 ASN B N 1
ATOM 8170 C CA . ASN B 1 509 ? 34.062 14.867 9.445 1 97.81 509 ASN B CA 1
ATOM 8171 C C . ASN B 1 509 ? 33.781 16.328 9.75 1 97.81 509 ASN B C 1
ATOM 8173 O O . ASN B 1 509 ? 34.531 16.969 10.484 1 97.81 509 ASN B O 1
ATOM 8177 N N . ILE B 1 510 ? 32.781 16.875 9.18 1 98.19 510 ILE B N 1
ATOM 8178 C CA . ILE B 1 510 ? 32.188 18.156 9.539 1 98.19 510 ILE B CA 1
ATOM 8179 C C . ILE B 1 510 ? 30.672 18 9.641 1 98.19 510 ILE B C 1
ATOM 8181 O O . ILE B 1 510 ? 29.984 17.953 8.625 1 98.19 510 ILE B O 1
ATOM 8185 N N . PRO B 1 511 ? 30.141 17.922 10.898 1 97.94 511 PRO B N 1
ATOM 8186 C CA . PRO B 1 511 ? 28.688 17.781 11.016 1 97.94 511 PRO B CA 1
ATOM 8187 C C . PRO B 1 511 ? 27.938 18.875 10.242 1 97.94 511 PRO B C 1
ATOM 8189 O O . PRO B 1 511 ? 28.375 20.016 10.195 1 97.94 511 PRO B O 1
ATOM 8192 N N . LEU B 1 512 ? 26.75 18.484 9.68 1 97.62 512 LEU B N 1
ATOM 8193 C CA . LEU B 1 512 ? 25.969 19.391 8.844 1 97.62 512 LEU B CA 1
ATOM 8194 C C . LEU B 1 512 ? 25.734 20.719 9.555 1 97.62 512 LEU B C 1
ATOM 8196 O O . LEU B 1 512 ? 25.891 21.781 8.961 1 97.62 512 LEU B O 1
ATOM 8200 N N . ASP B 1 513 ? 25.453 20.688 10.844 1 96.19 513 ASP B N 1
ATOM 8201 C CA . ASP B 1 513 ? 25.078 21.859 11.609 1 96.19 513 ASP B CA 1
ATOM 8202 C C . ASP B 1 513 ? 26.25 22.812 11.781 1 96.19 513 ASP B C 1
ATOM 8204 O O . ASP B 1 513 ? 26.078 23.984 12.141 1 96.19 513 ASP B O 1
ATOM 8208 N N . GLU B 1 514 ? 27.453 22.328 11.477 1 97.06 514 GLU B N 1
ATOM 8209 C CA . GLU B 1 514 ? 28.656 23.125 11.633 1 97.06 514 GLU B CA 1
ATOM 8210 C C . GLU B 1 514 ? 29.266 23.5 10.281 1 97.06 514 GLU B C 1
ATOM 8212 O O . GLU B 1 514 ? 30.172 24.328 10.211 1 97.06 514 GLU B O 1
ATOM 8217 N N . LEU B 1 515 ? 28.734 22.969 9.258 1 97.94 515 LEU B N 1
ATOM 8218 C CA . LEU B 1 515 ? 29.359 23.047 7.945 1 97.94 515 LEU B CA 1
ATOM 8219 C C . LEU B 1 515 ? 29.484 24.484 7.477 1 97.94 515 LEU B C 1
ATOM 8221 O O . LEU B 1 515 ? 30.531 24.891 6.969 1 97.94 515 LEU B O 1
ATOM 8225 N N . ARG B 1 516 ? 28.453 25.359 7.656 1 97.38 516 ARG B N 1
ATOM 8226 C CA . ARG B 1 516 ? 28.422 26.734 7.195 1 97.38 516 ARG B CA 1
ATOM 8227 C C . ARG B 1 516 ? 29.562 27.547 7.805 1 97.38 516 ARG B C 1
ATOM 8229 O O . ARG B 1 516 ? 30.094 28.453 7.164 1 97.38 516 ARG B O 1
ATOM 8236 N N . LYS B 1 517 ? 29.984 27.156 8.992 1 96.81 517 LYS B N 1
ATOM 8237 C CA . LYS B 1 517 ? 31.016 27.891 9.711 1 96.81 517 LYS B CA 1
ATOM 8238 C C . LYS B 1 517 ? 32.406 27.297 9.445 1 96.81 517 LYS B C 1
ATOM 8240 O O . LYS B 1 517 ? 33.406 27.891 9.82 1 96.81 517 LYS B O 1
ATOM 8245 N N . ARG B 1 518 ? 32.438 26.188 8.758 1 98 518 ARG B N 1
ATOM 8246 C CA . ARG B 1 518 ? 33.719 25.484 8.602 1 98 518 ARG B CA 1
ATOM 8247 C C . ARG B 1 518 ? 34 25.203 7.129 1 98 518 ARG B C 1
ATOM 8249 O O . ARG B 1 518 ? 34.656 24.219 6.801 1 98 518 ARG B O 1
ATOM 8256 N N . LEU B 1 519 ? 33.469 25.953 6.254 1 98 519 LEU B N 1
ATOM 8257 C CA . LEU B 1 519 ? 33.656 25.797 4.816 1 98 519 LEU B CA 1
ATOM 8258 C C . LEU B 1 519 ? 35.125 26 4.434 1 98 519 LEU B C 1
ATOM 8260 O O . LEU B 1 519 ? 35.594 25.391 3.482 1 98 519 LEU B O 1
ATOM 8264 N N . ASP B 1 520 ? 35.812 26.875 5.172 1 97.06 520 ASP B N 1
ATOM 8265 C CA . ASP B 1 520 ? 37.188 27.234 4.852 1 97.06 520 ASP B CA 1
ATOM 8266 C C . ASP B 1 520 ? 38.125 26.062 5.109 1 97.06 520 ASP B C 1
ATOM 8268 O O . ASP B 1 520 ? 39.281 26.078 4.664 1 97.06 520 ASP B O 1
ATOM 8272 N N . GLU B 1 521 ? 37.625 25.094 5.773 1 97.81 521 GLU B N 1
ATOM 8273 C CA . GLU B 1 521 ? 38.438 23.906 6.043 1 97.81 521 GLU B CA 1
ATOM 8274 C C . GLU B 1 521 ? 38.469 22.984 4.828 1 97.81 521 GLU B C 1
ATOM 8276 O O . GLU B 1 521 ? 39.281 22.062 4.773 1 97.81 521 GLU B O 1
ATOM 8281 N N . LEU B 1 522 ? 37.719 23.234 3.854 1 98.06 522 LEU B N 1
ATOM 8282 C CA . LEU B 1 522 ? 37.625 22.375 2.668 1 98.06 522 LEU B CA 1
ATOM 8283 C C . LEU B 1 522 ? 38.281 23.062 1.468 1 98.06 522 LEU B C 1
ATOM 8285 O O . LEU B 1 522 ? 38.156 24.281 1.298 1 98.06 522 LEU B O 1
ATOM 8289 N N . ASP B 1 523 ? 38.938 22.328 0.654 1 96.5 523 ASP B N 1
ATOM 8290 C CA . ASP B 1 523 ? 39.594 22.828 -0.543 1 96.5 523 ASP B CA 1
ATOM 8291 C C . ASP B 1 523 ? 38.625 22.891 -1.723 1 96.5 523 ASP B C 1
ATOM 8293 O O . ASP B 1 523 ? 38.188 21.859 -2.232 1 96.5 523 ASP B O 1
ATOM 8297 N N . LYS B 1 524 ? 38.344 24.047 -2.266 1 96.31 524 LYS B N 1
ATOM 8298 C CA . LYS B 1 524 ? 37.406 24.25 -3.357 1 96.31 524 LYS B CA 1
ATOM 8299 C C . LYS B 1 524 ? 37.906 23.625 -4.652 1 96.31 524 LYS B C 1
ATOM 8301 O O . LYS B 1 524 ? 37.125 23.391 -5.582 1 96.31 524 LYS B O 1
ATOM 8306 N N . GLY B 1 525 ? 39.156 23.391 -4.684 1 95.88 525 GLY B N 1
ATOM 8307 C CA . GLY B 1 525 ? 39.75 22.844 -5.887 1 95.88 525 GLY B CA 1
ATOM 8308 C C . GLY B 1 525 ? 39.656 21.328 -5.965 1 95.88 525 GLY B C 1
ATOM 8309 O O . GLY B 1 525 ? 39.875 20.734 -7.023 1 95.88 525 GLY B O 1
ATOM 8310 N N . LYS B 1 526 ? 39.219 20.734 -4.914 1 97.44 526 LYS B N 1
ATOM 8311 C CA . LYS B 1 526 ? 39.156 19.281 -4.871 1 97.44 526 LYS B CA 1
ATOM 8312 C C . LYS B 1 526 ? 37.719 18.812 -5.098 1 97.44 526 LYS B C 1
ATOM 8314 O O . LYS B 1 526 ? 36.75 19.594 -4.965 1 97.44 526 LYS B O 1
ATOM 8319 N N . HIS B 1 527 ? 37.688 17.516 -5.5 1 98.06 527 HIS B N 1
ATOM 8320 C CA . HIS B 1 527 ? 36.406 16.828 -5.578 1 98.06 527 HIS B CA 1
ATOM 8321 C C . HIS B 1 527 ? 35.906 16.453 -4.191 1 98.06 527 HIS B C 1
ATOM 8323 O O . HIS B 1 527 ? 36.594 15.766 -3.436 1 98.06 527 HIS B O 1
ATOM 8329 N N . ILE B 1 528 ? 34.719 17 -3.811 1 98.5 528 ILE B N 1
ATOM 8330 C CA . ILE B 1 528 ? 34.156 16.719 -2.494 1 98.5 528 ILE B CA 1
ATOM 8331 C C . ILE B 1 528 ? 33 15.734 -2.631 1 98.5 528 ILE B C 1
ATOM 8333 O O . ILE B 1 528 ? 32 16.031 -3.283 1 98.5 528 ILE B O 1
ATOM 8337 N N . VAL B 1 529 ? 33.125 14.523 -2.074 1 98.31 529 VAL B N 1
ATOM 8338 C CA . VAL B 1 529 ? 32.031 13.539 -2 1 98.31 529 VAL B CA 1
ATOM 8339 C C . VAL B 1 529 ? 31.438 13.539 -0.599 1 98.31 529 VAL B C 1
ATOM 8341 O O . VAL B 1 529 ? 32.125 13.227 0.381 1 98.31 529 VAL B O 1
ATOM 8344 N N . VAL B 1 530 ? 30.172 13.883 -0.521 1 98.44 530 VAL B N 1
ATOM 8345 C CA . VAL B 1 530 ? 29.516 14.094 0.767 1 98.44 530 VAL B CA 1
ATOM 8346 C C . VAL B 1 530 ? 28.641 12.898 1.109 1 98.44 530 VAL B C 1
ATOM 8348 O O . VAL B 1 530 ? 27.984 12.336 0.234 1 98.44 530 VAL B O 1
ATOM 8351 N N . SER B 1 531 ? 28.625 12.469 2.363 1 97.06 531 SER B N 1
ATOM 8352 C CA . SER B 1 531 ? 27.766 11.398 2.83 1 97.06 531 SER B CA 1
ATOM 8353 C C . SER B 1 531 ? 27.266 11.664 4.246 1 97.06 531 SER B C 1
ATOM 8355 O O . SER B 1 531 ? 27.766 12.555 4.934 1 97.06 531 SER B O 1
ATOM 8357 N N . CYS B 1 532 ? 26.234 11.078 4.629 1 96.44 532 CYS B N 1
ATOM 8358 C CA . CYS B 1 532 ? 25.703 11 5.984 1 96.44 532 CYS B CA 1
ATOM 8359 C C . CYS B 1 532 ? 25.125 9.609 6.258 1 96.44 532 CYS B C 1
ATOM 8361 O O . CYS B 1 532 ? 25.578 8.625 5.672 1 96.44 532 CYS B O 1
ATOM 8363 N N . ALA B 1 533 ? 24.266 9.484 7.211 1 93.56 533 ALA B N 1
ATOM 8364 C CA . ALA B 1 533 ? 23.734 8.172 7.57 1 93.56 533 ALA B CA 1
ATOM 8365 C C . ALA B 1 533 ? 22.781 7.648 6.496 1 93.56 533 ALA B C 1
ATOM 8367 O O . ALA B 1 533 ? 22.938 6.516 6.027 1 93.56 533 ALA B O 1
ATOM 8368 N N . SER B 1 534 ? 21.828 8.57 6.055 1 92.94 534 SER B N 1
ATOM 8369 C CA . SER B 1 534 ? 20.734 8.078 5.227 1 92.94 534 SER B CA 1
ATOM 8370 C C . SER B 1 534 ? 20.609 8.883 3.936 1 92.94 534 SER B C 1
ATOM 8372 O O . SER B 1 534 ? 19.766 8.578 3.088 1 92.94 534 SER B O 1
ATOM 8374 N N . GLY B 1 535 ? 21.375 9.898 3.766 1 92.94 535 GLY B N 1
ATOM 8375 C CA . GLY B 1 535 ? 21.422 10.586 2.488 1 92.94 535 GLY B CA 1
ATOM 8376 C C . GLY B 1 535 ? 20.812 11.977 2.537 1 92.94 535 GLY B C 1
ATOM 8377 O O . GLY B 1 535 ? 21.141 12.836 1.712 1 92.94 535 GLY B O 1
ATOM 8378 N N . GLN B 1 536 ? 20 12.297 3.484 1 93.19 536 GLN B N 1
ATOM 8379 C CA . GLN B 1 536 ? 19.266 13.562 3.525 1 93.19 536 GLN B CA 1
ATOM 8380 C C . GLN B 1 536 ? 20.203 14.719 3.889 1 93.19 536 GLN B C 1
ATOM 8382 O O . GLN B 1 536 ? 20.219 15.75 3.209 1 93.19 536 GLN B O 1
ATOM 8387 N N . ARG B 1 537 ? 20.969 14.562 4.953 1 96.31 537 ARG B N 1
ATOM 8388 C CA . ARG B 1 537 ? 21.875 15.609 5.391 1 96.31 537 ARG B CA 1
ATOM 8389 C C . ARG B 1 537 ? 22.969 15.852 4.355 1 96.31 537 ARG B C 1
ATOM 8391 O O . ARG B 1 537 ? 23.438 16.984 4.176 1 96.31 537 ARG B O 1
ATOM 8398 N N . ALA B 1 538 ? 23.375 14.734 3.736 1 97.62 538 ALA B N 1
ATOM 8399 C CA . ALA B 1 538 ? 24.375 14.859 2.684 1 97.62 538 ALA B CA 1
ATOM 8400 C C . ALA B 1 538 ? 23.875 15.734 1.543 1 97.62 538 ALA B C 1
ATOM 8402 O O . ALA B 1 538 ? 24.625 16.562 1.005 1 97.62 538 ALA B O 1
ATOM 8403 N N . TYR B 1 539 ? 22.656 15.586 1.175 1 96.69 539 TYR B N 1
ATOM 8404 C CA . TYR B 1 539 ? 22.047 16.438 0.154 1 96.69 539 TYR B CA 1
ATOM 8405 C C . TYR B 1 539 ? 22.094 17.891 0.57 1 96.69 539 TYR B C 1
ATOM 8407 O O . TYR B 1 539 ? 22.453 18.766 -0.223 1 96.69 539 TYR B O 1
ATOM 8415 N N . TYR B 1 540 ? 21.672 18.172 1.812 1 97.38 540 TYR B N 1
ATOM 8416 C CA . TYR B 1 540 ? 21.703 19.531 2.322 1 97.38 540 TYR B CA 1
ATOM 8417 C C . TYR B 1 540 ? 23.109 20.125 2.217 1 97.38 540 TYR B C 1
ATOM 8419 O O . TYR B 1 540 ? 23.281 21.25 1.776 1 97.38 540 TYR B O 1
ATOM 8427 N N . ALA B 1 541 ? 24.031 19.328 2.588 1 98.31 541 ALA B N 1
ATOM 8428 C CA . ALA B 1 541 ? 25.438 19.766 2.559 1 98.31 541 ALA B CA 1
ATOM 8429 C C . ALA B 1 541 ? 25.875 20.062 1.13 1 98.31 541 ALA B C 1
ATOM 8431 O O . ALA B 1 541 ? 26.594 21.031 0.888 1 98.31 541 ALA B O 1
ATOM 8432 N N . CYS B 1 542 ? 25.5 19.172 0.224 1 98.31 542 CYS B N 1
ATOM 8433 C CA . CYS B 1 542 ? 25.828 19.391 -1.178 1 98.31 542 CYS B CA 1
ATOM 8434 C C . CYS B 1 542 ? 25.281 20.734 -1.66 1 98.31 542 CYS B C 1
ATOM 8436 O O . CYS B 1 542 ? 25.969 21.469 -2.369 1 98.31 542 CYS B O 1
ATOM 8438 N N . ARG B 1 543 ? 24.078 21.078 -1.297 1 97.94 543 ARG B N 1
ATOM 8439 C CA . ARG B 1 543 ? 23.469 22.344 -1.688 1 97.94 543 ARG B CA 1
ATOM 8440 C C . ARG B 1 543 ? 24.234 23.516 -1.101 1 97.94 543 ARG B C 1
ATOM 8442 O O . ARG B 1 543 ? 24.484 24.5 -1.793 1 97.94 543 ARG B O 1
ATOM 8449 N N . ILE B 1 544 ? 24.609 23.391 0.195 1 98.25 544 ILE B N 1
ATOM 8450 C CA . ILE B 1 544 ? 25.359 24.422 0.875 1 98.25 544 ILE B CA 1
ATOM 8451 C C . ILE B 1 544 ? 26.688 24.656 0.148 1 98.25 544 ILE B C 1
ATOM 8453 O O . ILE B 1 544 ? 27.016 25.781 -0.224 1 98.25 544 ILE B O 1
ATOM 8457 N N . LEU B 1 545 ? 27.422 23.594 -0.103 1 98.5 545 LEU B N 1
ATOM 8458 C CA . LEU B 1 545 ? 28.75 23.672 -0.699 1 98.5 545 LEU B CA 1
ATOM 8459 C C . LEU B 1 545 ? 28.688 24.266 -2.1 1 98.5 545 LEU B C 1
ATOM 8461 O O . LEU B 1 545 ? 29.422 25.203 -2.414 1 98.5 545 LEU B O 1
ATOM 8465 N N . ARG B 1 546 ? 27.766 23.812 -2.889 1 97.75 546 ARG B N 1
ATOM 8466 C CA . ARG B 1 546 ? 27.656 24.281 -4.266 1 97.75 546 ARG B CA 1
ATOM 8467 C C . ARG B 1 546 ? 27.328 25.766 -4.309 1 97.75 546 ARG B C 1
ATOM 8469 O O . ARG B 1 546 ? 27.828 26.5 -5.152 1 97.75 546 ARG B O 1
ATOM 8476 N N . GLN B 1 547 ? 26.484 26.188 -3.471 1 97.19 547 GLN B N 1
ATOM 8477 C CA . GLN B 1 547 ? 26.031 27.578 -3.471 1 97.19 547 GLN B CA 1
ATOM 8478 C C . GLN B 1 547 ? 27.062 28.484 -2.809 1 97.19 547 GLN B C 1
ATOM 8480 O O . GLN B 1 547 ? 26.906 29.719 -2.807 1 97.19 547 GLN B O 1
ATOM 8485 N N . HIS B 1 548 ? 28.141 27.922 -2.25 1 97.62 548 HIS B N 1
ATOM 8486 C CA . HIS B 1 548 ? 29.266 28.688 -1.727 1 97.62 548 HIS B CA 1
ATOM 8487 C C . HIS B 1 548 ? 30.484 28.562 -2.631 1 97.62 548 HIS B C 1
ATOM 8489 O O . HIS B 1 548 ? 31.609 28.828 -2.203 1 97.62 548 HIS B O 1
ATOM 8495 N N . GLY B 1 549 ? 30.312 28.031 -3.777 1 96.62 549 GLY B N 1
ATOM 8496 C CA . GLY B 1 549 ? 31.344 28.125 -4.805 1 96.62 549 GLY B CA 1
ATOM 8497 C C . GLY B 1 549 ? 32.125 26.844 -4.992 1 96.62 549 GLY B C 1
ATOM 8498 O O . GLY B 1 549 ? 33.094 26.812 -5.77 1 96.62 549 GLY B O 1
ATOM 8499 N N . PHE B 1 550 ? 31.797 25.781 -4.25 1 97.81 550 PHE B N 1
ATOM 8500 C CA . PHE B 1 550 ? 32.406 24.484 -4.523 1 97.81 550 PHE B CA 1
ATOM 8501 C C . PHE B 1 550 ? 31.859 23.875 -5.805 1 97.81 550 PHE B C 1
ATOM 8503 O O . PHE B 1 550 ? 30.656 23.578 -5.883 1 97.81 550 PHE B O 1
ATOM 8510 N N . GLU B 1 551 ? 32.625 23.609 -6.75 1 95.69 551 GLU B N 1
ATOM 8511 C CA . GLU B 1 551 ? 32.156 23.25 -8.086 1 95.69 551 GLU B CA 1
ATOM 8512 C C . GLU B 1 551 ? 32.031 21.75 -8.25 1 95.69 551 GLU B C 1
ATOM 8514 O O . GLU B 1 551 ? 31.172 21.266 -8.984 1 95.69 551 GLU B O 1
ATOM 8519 N N . GLN B 1 552 ? 32.938 21.031 -7.633 1 97.38 552 GLN B N 1
ATOM 8520 C CA . GLN B 1 552 ? 32.938 19.578 -7.758 1 97.38 552 GLN B CA 1
ATOM 8521 C C . GLN B 1 552 ? 32.438 18.906 -6.48 1 97.38 552 GLN B C 1
ATOM 8523 O O . GLN B 1 552 ? 33.219 18.469 -5.645 1 97.38 552 GLN B O 1
ATOM 8528 N N . VAL B 1 553 ? 31.172 18.844 -6.336 1 98.38 553 VAL B N 1
ATOM 8529 C CA . VAL B 1 553 ? 30.531 18.297 -5.145 1 98.38 553 VAL B CA 1
ATOM 8530 C C . VAL B 1 553 ? 29.531 17.219 -5.547 1 98.38 553 VAL B C 1
ATOM 8532 O O . VAL B 1 553 ? 28.656 17.453 -6.383 1 98.38 553 VAL B O 1
ATOM 8535 N N . ASP B 1 554 ? 29.719 15.992 -5.039 1 97.94 554 ASP B N 1
ATOM 8536 C CA . ASP B 1 554 ? 28.781 14.906 -5.312 1 97.94 554 ASP B CA 1
ATOM 8537 C C . ASP B 1 554 ? 28.234 14.32 -4.016 1 97.94 554 ASP B C 1
ATOM 8539 O O . ASP B 1 554 ? 28.938 14.258 -3.006 1 97.94 554 ASP B O 1
ATOM 8543 N N . ASN B 1 555 ? 26.938 13.977 -4.055 1 97.44 555 ASN B N 1
ATOM 8544 C CA . ASN B 1 555 ? 26.328 13.164 -3.008 1 97.44 555 ASN B CA 1
ATOM 8545 C C . ASN B 1 555 ? 26.672 11.688 -3.17 1 97.44 555 ASN B C 1
ATOM 8547 O O . ASN B 1 555 ? 26.734 11.18 -4.289 1 97.44 555 ASN B O 1
ATOM 8551 N N . LEU B 1 556 ? 27 11.016 -2.072 1 96 556 LEU B N 1
ATOM 8552 C CA . LEU B 1 556 ? 27.203 9.57 -2.135 1 96 556 LEU B CA 1
ATOM 8553 C C . LEU B 1 556 ? 25.859 8.836 -2.148 1 96 556 LEU B C 1
ATOM 8555 O O . LEU B 1 556 ? 25.172 8.758 -1.124 1 96 556 LEU B O 1
ATOM 8559 N N . GLY B 1 557 ? 25.547 8.266 -3.271 1 92.94 557 GLY B N 1
ATOM 8560 C CA . GLY B 1 557 ? 24.328 7.469 -3.352 1 92.94 557 GLY B CA 1
ATOM 8561 C C . GLY B 1 557 ? 24.328 6.293 -2.396 1 92.94 557 GLY B C 1
ATOM 8562 O O . GLY B 1 557 ? 25.312 5.562 -2.297 1 92.94 557 GLY B O 1
ATOM 8563 N N . GLY B 1 558 ? 23.109 6.121 -1.568 1 88.88 558 GLY B N 1
ATOM 8564 C CA . GLY B 1 558 ? 22.984 5.066 -0.573 1 88.88 558 GLY B CA 1
ATOM 8565 C C . GLY B 1 558 ? 23.469 5.484 0.801 1 88.88 558 GLY B C 1
ATOM 8566 O O . GLY B 1 558 ? 23.062 4.914 1.812 1 88.88 558 GLY B O 1
ATOM 8567 N N . ALA B 1 559 ? 24.422 6.449 0.807 1 91.31 559 ALA B N 1
ATOM 8568 C CA . ALA B 1 559 ? 24.969 6.977 2.055 1 91.31 559 ALA B CA 1
ATOM 8569 C C . ALA B 1 559 ? 25.594 5.871 2.889 1 91.31 559 ALA B C 1
ATOM 8571 O O . ALA B 1 559 ? 26.047 4.852 2.348 1 91.31 559 ALA B O 1
ATOM 8572 N N . PHE B 1 560 ? 25.875 6.156 4.129 1 90.12 560 PHE B N 1
ATOM 8573 C CA . PHE B 1 560 ? 26.562 5.219 5.02 1 90.12 560 PHE B CA 1
ATOM 8574 C C . PHE B 1 560 ? 25.781 3.914 5.129 1 90.12 560 PHE B C 1
ATOM 8576 O O . PHE B 1 560 ? 26.375 2.83 5.082 1 90.12 560 PHE B O 1
ATOM 8583 N N . LEU B 1 561 ? 24.516 3.936 5.258 1 91 561 LEU B N 1
ATOM 8584 C CA . LEU B 1 561 ? 23.703 2.762 5.547 1 91 561 LEU B CA 1
ATOM 8585 C C . LEU B 1 561 ? 23.797 1.741 4.418 1 91 561 LEU B C 1
ATOM 8587 O O . LEU B 1 561 ? 23.984 0.548 4.668 1 91 561 LEU B O 1
ATOM 8591 N N . THR B 1 562 ? 23.672 2.145 3.207 1 91.44 562 THR B N 1
ATOM 8592 C CA . THR B 1 562 ? 23.766 1.238 2.068 1 91.44 562 THR B CA 1
ATOM 8593 C C . THR B 1 562 ? 25.188 0.736 1.896 1 91.44 562 THR B C 1
ATOM 8595 O O . THR B 1 562 ? 25.406 -0.46 1.696 1 91.44 562 THR B O 1
ATOM 8598 N N . SER B 1 563 ? 26.156 1.649 1.991 1 90.06 563 SER B N 1
ATOM 8599 C CA . SER B 1 563 ? 27.547 1.295 1.801 1 90.06 563 SER B CA 1
ATOM 8600 C C . SER B 1 563 ? 28.016 0.298 2.857 1 90.06 563 SER B C 1
ATOM 8602 O O . SER B 1 563 ? 28.781 -0.625 2.555 1 90.06 563 SER B O 1
ATOM 8604 N N . HIS B 1 564 ? 27.562 0.514 4.031 1 87.69 564 HIS B N 1
ATOM 8605 C CA . HIS B 1 564 ? 27.984 -0.31 5.156 1 87.69 564 HIS B CA 1
ATOM 8606 C C . HIS B 1 564 ? 27.391 -1.709 5.07 1 87.69 564 HIS B C 1
ATOM 8608 O O . HIS B 1 564 ? 27.969 -2.672 5.57 1 87.69 564 HIS B O 1
ATOM 8614 N N . GLU B 1 565 ? 26.203 -1.803 4.527 1 87.38 565 GLU B N 1
ATOM 8615 C CA . GLU B 1 565 ? 25.547 -3.104 4.441 1 87.38 565 GLU B CA 1
ATOM 8616 C C . GLU B 1 565 ? 26.281 -4.039 3.496 1 87.38 565 GLU B C 1
ATOM 8618 O O . GLU B 1 565 ? 26.312 -5.254 3.705 1 87.38 565 GLU B O 1
ATOM 8623 N N . VAL B 1 566 ? 26.812 -3.584 2.479 1 85.44 566 VAL B N 1
ATOM 8624 C CA . VAL B 1 566 ? 27.531 -4.387 1.493 1 85.44 566 VAL B CA 1
ATOM 8625 C C . VAL B 1 566 ? 28.906 -4.762 2.031 1 85.44 566 VAL B C 1
ATOM 8627 O O . VAL B 1 566 ? 29.406 -5.859 1.771 1 85.44 566 VAL B O 1
ATOM 8630 N N . HIS B 1 567 ? 29.516 -3.818 2.709 1 77.88 567 HIS B N 1
ATOM 8631 C CA . HIS B 1 567 ? 30.844 -4.047 3.293 1 77.88 567 HIS B CA 1
ATOM 8632 C C . HIS B 1 567 ? 30.797 -3.902 4.812 1 77.88 567 HIS B C 1
ATOM 8634 O O . HIS B 1 567 ? 31.266 -2.896 5.355 1 77.88 567 HIS B O 1
ATOM 8640 N N . PRO B 1 568 ? 30.188 -4.82 5.395 1 62.28 568 PRO B N 1
ATOM 8641 C CA . PRO B 1 568 ? 30.109 -4.613 6.844 1 62.28 568 PRO B CA 1
ATOM 8642 C C . PRO B 1 568 ? 31.484 -4.562 7.508 1 62.28 568 PRO B C 1
ATOM 8644 O O . PRO B 1 568 ? 32.406 -5.246 7.07 1 62.28 568 PRO B O 1
ATOM 8647 N N . ALA B 1 569 ? 31.781 -3.367 8.18 1 48.62 569 ALA B N 1
ATOM 8648 C CA . ALA B 1 569 ? 33.031 -3.271 8.914 1 48.62 569 ALA B CA 1
ATOM 8649 C C . ALA B 1 569 ? 33.312 -4.535 9.727 1 48.62 569 ALA B C 1
ATOM 8651 O O . ALA B 1 569 ? 32.375 -5.156 10.234 1 48.62 569 ALA B O 1
ATOM 8652 N N . ALA B 1 570 ? 34.5 -5.133 9.734 1 34.91 570 ALA B N 1
ATOM 8653 C CA . ALA B 1 570 ? 34.875 -6.168 10.695 1 34.91 570 ALA B CA 1
ATOM 8654 C C . ALA B 1 570 ? 34.5 -5.762 12.117 1 34.91 570 ALA B C 1
ATOM 8656 O O . ALA B 1 570 ? 34.906 -4.699 12.594 1 34.91 570 ALA B O 1
ATOM 8657 N N . ALA B 1 571 ? 33.281 -6.121 12.648 1 36.06 571 ALA B N 1
ATOM 8658 C CA . ALA B 1 571 ? 33 -5.93 14.07 1 36.06 571 ALA B CA 1
ATOM 8659 C C . ALA B 1 571 ? 34.25 -6.09 14.914 1 36.06 571 ALA B C 1
ATOM 8661 O O . ALA B 1 571 ? 34.969 -7.094 14.805 1 36.06 571 ALA B O 1
ATOM 8662 N N . GLY B 1 572 ? 34.875 -5.027 15.367 1 28.67 572 GLY B N 1
ATOM 8663 C CA . GLY B 1 572 ? 35.875 -5.188 16.422 1 28.67 572 GLY B CA 1
ATOM 8664 C C . GLY B 1 572 ? 35.5 -6.238 17.438 1 28.67 572 GLY B C 1
ATOM 8665 O O . GLY B 1 572 ? 34.312 -6.387 17.766 1 28.67 572 GLY B O 1
ATOM 8666 N N . SER B 1 573 ? 36.25 -7.355 17.5 1 27.78 573 SER B N 1
ATOM 8667 C CA . SER B 1 573 ? 36.281 -8.242 18.656 1 27.78 573 SER B CA 1
ATOM 8668 C C . SER B 1 573 ? 36.188 -7.453 19.953 1 27.78 573 SER B C 1
ATOM 8670 O O . SER B 1 573 ? 37.156 -6.801 20.359 1 27.78 573 SER B O 1
ATOM 8672 N N . SER B 1 574 ? 35.344 -6.746 20.234 1 25.42 574 SER B N 1
ATOM 8673 C CA . SER B 1 574 ? 35.312 -6.441 21.656 1 25.42 574 SER B CA 1
ATOM 8674 C C . SER B 1 574 ? 35.25 -7.719 22.5 1 25.42 574 SER B C 1
ATOM 8676 O O . SER B 1 574 ? 34.219 -8.383 22.547 1 25.42 574 SER B O 1
ATOM 8678 N N . THR B 1 575 ? 36.25 -8.656 22.406 1 21.33 575 THR B N 1
ATOM 8679 C CA . THR B 1 575 ? 36.5 -9.508 23.562 1 21.33 575 THR B CA 1
ATOM 8680 C C . THR B 1 575 ? 36.344 -8.727 24.859 1 21.33 575 THR B C 1
ATOM 8682 O O . THR B 1 575 ? 35.656 -9.172 25.781 1 21.33 575 THR B O 1
ATOM 8685 N N . SER B 1 576 ? 37.5 -8.141 25.531 1 18.34 576 SER B N 1
ATOM 8686 C CA . SER B 1 576 ? 37.594 -8.047 26.984 1 18.34 576 SER B CA 1
ATOM 8687 C C . SER B 1 576 ? 36.625 -6.996 27.516 1 18.34 576 SER B C 1
ATOM 8689 O O . SER B 1 576 ? 36.5 -5.902 26.969 1 18.34 576 SER B O 1
#

InterPro domains:
  IPR001763 Rhodanese-like domain [PF00581] (475-559)
  IPR001763 Rhodanese-like domain [PS50206] (482-571)
  IPR001763 Rhodanese-like domain [SM00450] (472-569)
  IPR004099 Pyridine nucleotide-disulphide oxidoreductase, dimerisation domain [PF02852] (352-448)
  IPR023753 FAD/NAD(P)-binding domain [PF07992] (3-298)
  IPR050260 FAD-dependent oxidoreductase [PTHR43429] (2-447)

Organism: NCBI:txid303405

Nearest PDB structures (foldseek):
  3ict-assembly1_A  TM=9.821E-01  e=4.006E-74  Bacillus anthracis str. Ames
  8a56-assembly1_A  TM=9.769E-01  e=2.383E-73  Enterococcus faecalis
  8a56-assembly1_B  TM=9.776E-01  e=7.265E-73  Enterococcus faecalis
  3nt6-assembly1_B  TM=9.444E-01  e=2.215E-72  Shewanella loihica PV-4
  3nta-assembly1_A  TM=9.427E-01  e=5.110E-72  Shewanella loihica PV-4

pLDDT: mean 95.71, std 8.43, range [18.34, 98.94]

Solvent-accessible surface area (backbone atoms only — not comparable to full-atom values): 58248 Å² total; per-residue (Å²): 122,58,32,37,34,26,38,21,30,36,57,16,26,37,32,18,53,58,42,33,34,65,75,36,79,69,42,47,45,37,35,33,15,59,48,84,70,39,36,48,45,69,81,46,42,46,40,40,61,29,55,71,34,77,60,71,70,52,40,47,67,42,44,54,65,56,42,25,48,67,54,65,40,48,54,40,54,29,22,39,75,71,41,46,40,71,89,81,31,33,35,33,34,30,31,70,82,80,64,51,69,50,75,44,74,42,68,32,39,39,41,21,62,25,56,38,77,48,75,74,99,40,57,49,70,81,41,67,48,55,41,56,82,82,50,69,66,39,41,51,50,50,44,52,48,51,54,51,52,24,53,72,57,76,63,40,34,64,76,38,33,32,34,32,36,20,40,37,66,67,20,42,37,39,52,44,19,44,45,65,57,41,32,38,45,35,39,35,14,54,47,82,52,56,38,74,81,46,45,69,58,64,31,26,59,55,53,54,51,41,44,75,71,62,36,47,75,41,54,54,38,39,80,49,35,39,38,75,26,88,92,41,72,57,21,30,30,37,31,31,67,85,65,54,68,51,73,63,22,56,32,33,40,52,34,64,49,68,38,35,57,34,68,52,47,48,74,43,67,36,52,48,46,97,80,37,28,36,46,44,55,56,60,33,36,38,76,43,88,58,29,32,51,24,34,41,20,24,34,40,44,27,64,90,45,83,94,37,67,45,68,67,76,45,63,38,62,8,30,54,42,12,35,46,42,28,50,42,75,64,29,83,89,51,80,63,62,70,56,76,48,59,58,63,48,35,43,46,63,52,81,67,33,32,41,27,34,27,50,53,40,63,69,58,35,59,76,66,69,49,80,64,42,69,44,41,39,56,42,50,39,15,26,77,65,34,78,84,49,32,54,27,43,35,38,42,31,26,28,51,84,79,27,46,57,49,21,37,37,26,37,21,65,37,63,29,55,52,52,46,29,37,50,37,41,30,47,76,41,69,40,33,26,64,48,35,40,64,56,68,53,45,42,41,43,89,70,11,30,66,70,34,63,57,22,51,46,11,45,57,44,38,34,42,47,69,64,70,44,49,69,44,52,48,91,44,48,70,65,45,64,70,33,90,60,37,45,38,36,34,32,41,50,70,67,54,36,71,72,72,45,74,89,49,96,78,47,42,76,48,32,55,62,48,36,87,82,46,54,84,78,53,65,60,88,34,36,36,38,26,23,18,60,48,31,64,64,12,48,53,45,45,34,49,42,44,73,70,67,33,75,44,55,29,29,36,32,31,13,40,55,42,39,38,50,63,52,60,71,80,73,74,79,75,69,132,121,57,32,37,36,28,40,22,30,38,56,15,27,36,32,19,53,56,44,33,34,65,75,36,78,69,44,47,44,38,34,35,14,58,48,85,71,38,37,48,45,69,82,47,41,46,40,40,62,28,56,72,33,77,60,72,69,52,39,48,68,42,42,56,63,56,42,24,48,66,55,65,40,47,55,39,54,28,22,39,76,71,40,45,39,72,87,80,30,32,35,32,34,29,32,70,84,79,64,52,70,51,76,45,72,42,68,31,38,38,41,20,60,25,54,38,77,47,73,74,97,39,56,48,70,80,41,66,46,56,41,58,81,81,49,70,65,39,42,50,51,50,44,53,48,53,54,50,52,23,53,73,57,74,63,41,33,64,77,39,34,32,33,32,36,21,39,38,68,68,21,42,37,39,53,45,19,43,44,66,58,40,33,39,43,35,39,37,15,53,46,81,49,55,37,74,82,47,46,69,58,64,32,24,60,55,52,53,51,41,44,75,72,62,36,47,75,41,56,55,38,39,80,48,35,41,38,76,26,90,92,40,73,56,20,30,29,39,31,31,67,85,65,52,69,48,72,63,23,57,31,35,41,53,36,64,50,67,38,35,56,34,67,52,47,47,72,45,68,37,49,48,46,98,81,37,28,37,45,45,52,55,61,32,36,38,74,43,89,58,28,30,50,23,34,42,19,24,35,39,43,28,65,90,43,83,96,38,66,45,68,67,76,45,62,39,62,7,29,52,41,13,35,47,43,28,51,42,74,64,29,83,88,50,81,64,65,70,57,76,47,58,57,62,47,36,43,44,62,51,80,68,33,30,41,24,33,27,50,53,39,61,70,58,34,57,76,65,69,50,80,64,42,68,44,40,39,58,45,49,40,16,26,78,65,32,81,84,50,32,55,28,41,36,37,43,30,25,28,52,83,79,27,46,57,49,20,37,38,26,38,21,64,38,64,29,56,52,49,44,29,36,50,36,40,30,48,78,38,70,39,33,26,65,49,35,41,64,56,68,52,45,40,40,45,90,71,10,30,65,71,34,62,57,22,50,46,12,43,56,44,38,35,42,45,70,63,68,45,48,68,43,53,46,91,44,47,69,63,47,63,70,32,88,60,35,44,37,35,33,32,41,50,69,68,53,35,71,73,74,46,74,91,48,97,78,46,41,75,48,31,54,61,49,33,87,81,49,53,83,78,52,65,60,86,34,37,36,38,26,24,18,60,48,32,64,63,14,47,52,45,44,35,51,42,44,73,70,66,31,76,45,55,28,30,35,32,32,13,41,56,42,40,37,51,63,53,60,72,81,72,74,78,77,71,131

Radius of gyration: 32.08 Å; Cα contacts (8 Å, |Δi|>4): 2756; chains: 2; bounding box: 89×95×81 Å

Sequence (1152 aa):
MVKIVIVGGVAGGASAAARARRLDEHAEIILLQSGPDVSFASCGMPYFIGGEITDRATMAVQTPKSLHDKLNLDVRVNTRVTNIDTASKKVHASNEVTGENYEESYDHLILAVGAAPFKPPIPGIERDGLFALRNLQDMDAIVAWLDKKTKDVGGNPGDLHCVVAGAGFVGLEMVEQLLNRGTNVTLVEMLPQILGPLDVEMASYLENDLVKRGVDVITGDAIQEFKECKKDPDSSILTLKSGKVLPPAHLTILGLGVRPDTAIIKDAGIECTPRGHIQVNEYLQTSAPNVWAVGDAVEVNNPLLPGEKWPVPLAGPANRQGRMVADNIFSKGRDMRKYKGTYGTSVVRSFQLYAACVGLNEKMMQAKNLPYSCVHVHPGSHAGYFPGAKQVHLKLIFNPLDGKIYGAQAVGEDGVEKRIDVIATAIQGNMTVDDLAELELCYAPPVGSAKDVVNMAGMAAQNIVEGLVTQVEWNQLDTLANDKETVILDVRNAGEIQRMGTLASNAVNIPLDELRKRLDELDKGKHIVVSCASGQRAYYACRILRQHGFEQVDNLGGAFLTSHEVHPAAAGSSTSMVKIVIVGGVAGGASAAARARRLDEHAEIILLQSGPDVSFASCGMPYFIGGEITDRATMAVQTPKSLHDKLNLDVRVNTRVTNIDTASKKVHASNEVTGENYEESYDHLILAVGAAPFKPPIPGIERDGLFALRNLQDMDAIVAWLDKKTKDVGGNPGDLHCVVAGAGFVGLEMVEQLLNRGTNVTLVEMLPQILGPLDVEMASYLENDLVKRGVDVITGDAIQEFKECKKDPDSSILTLKSGKVLPPAHLTILGLGVRPDTAIIKDAGIECTPRGHIQVNEYLQTSAPNVWAVGDAVEVNNPLLPGEKWPVPLAGPANRQGRMVADNIFSKGRDMRKYKGTYGTSVVRSFQLYAACVGLNEKMMQAKNLPYSCVHVHPGSHAGYFPGAKQVHLKLIFNPLDGKIYGAQAVGEDGVEKRIDVIATAIQGNMTVDDLAELELCYAPPVGSAKDVVNMAGMAAQNIVEGLVTQVEWNQLDTLANDKETVILDVRNAGEIQRMGTLASNAVNIPLDELRKRLDELDKGKHIVVSCASGQRAYYACRILRQHGFEQVDNLGGAFLTSHEVHPAAAGSSTS

Secondary structure (DSSP, 8-state):
--EEEEE--SHHHHHHHHHHHHH-TT-EEEEE-SSS--S--GGGHHHHHTTSS--GGGG----HHHHHHHH--EEE-SEEEEEEETTTTEEEEEETTT--EEEEE-SEEEE---EEE-----TTTT-TTEE---SHHHHHHHHHHHHHHHHHTTT-GGG-EEEEE--SHHHHHHHHHHHHTT-EEEEE-SSSSSSTTS-HHHHHHHHHHHHHTT-EEE-S--EEEEEE-TT-TTSEEEEETTS-BPPPBSEEEE-S-EEE--HHHHHTT--B-TTSPEE--TT-B-SSTTEEE-GGGEEEE-TTSTT-EE----HHHHHHHHHHHHHHHT-TTSPPPPP------EEEEETTEEEEEEE--HHHHHHTT---EEEEE--BSS-TTSTT--BEEEEEEE-TTT-BEEEEEEEESSSHHHHHHHHHHHHHTT-BHHHHHH------TTT--SS-HHHHHHHHHHHHHTTS--EE-GGGHHHHHT-TTEEEEE-S-HHHHHHH--SSTT-EE--HHHHTT-GGGS-TTSEEEEE-SSSHHHHHHHHHHHHTT--SEEEETTHHHHHHHHS---------/--EEEEE--SHHHHHHHHHHHHH-TT-EEEEE-SSS--S--GGGHHHHHTTSS--GGGG----HHHHHHHH--EEE-SEEEEEEETTTTEEEEEETTT--EEEEE-SEEEE---EEE-----TTTT-TTEE---SHHHHHHHHHHHHHHHHHTTT-GGG-EEEEE--SHHHHHHHHHHHHTT-EEEEE-SSSSSSTTS-HHHHHHHHHHHHHTT-EEE-S--EEEEEEETTEEEEEEEEETTS-BPPPBSEEEE-S-EEE--HHHHHTT--B-TTSPEE--TT-B-SSTTEEE-GGGEEEE-TTSTT-EE----HHHHHHHHHHHHHHHT-TTSPPPPP------EEEEETTEEEEEEE--HHHHHHTT---EEEEE--BSS-TTSTT--BEEEEEEE-TTT-BEEEEEEEESSSHHHHHHHHHHHHHTT-BHHHHHH------TTT--SS-HHHHHHHHHHHHHTTS--EE-GGGHHHHHT-TTEEEEE-S-HHHHHHH--SSTT-EE--HHHHTT-GGGS-TTSEEEEE-SSSHHHHHHHHHHHHTT--SEEEETTHHHHHHHHS---------